Protein 7BVA (pdb70)

Sequence (959 aa):
EQLPPDLRRVHMVGIGGAGMSGIARILLDRGGLVSGSDAKESRGVHALRARGALIRIGHDASSLDLLPGGATAVVTTHAAIPKTNPELVEARRRGIPVVLRPAVLAKLMAGRTTLMVTGTHGKTTTTSMLIVALQHCGLDPSFAVGGELGEAGTNAHHGSGDCFVAEADESDGSLLQYTPHVAVITNIESDHLDFYGSVEAYVAVFDSFVERIVPGGALVVCTDDPGGAALAQRATELGIRVLRYGSVPGETMAATLVSWQQQGVGAVAHIRLASELATAQGPRVMRLSVPGRHMALNALGALLAAVQIGAPADEVLDGLAGFEGVRRRFELVGTCGVGKASVRVFDDYAHHPTEISATLAAARMVLEQGDGGRCMVVFQPHLYSRTKAFAAEFGRALNAADEVFVLDVYGAREQPLAGVSGASVAEHVTVPMRYVPDFSAVAQQVAAAASPGDVIVTMGAGDVTLLGPEILTALRVRANQLPPDLRRVHMVGIGGAGMSGIARILLDRGGLVSGSDAKESRGVHALRARGALIRIGHDASSLDLLPGGATAVVTTHAAIPKTNPELVEARRRGIPVVLRPAVLAKLMAGRTTLMVTGTHGKTTTTSMLIVALQHCGLDPSFAVGGELGEAGTNAHHGSGDCFVAEADESDGSLLQYTPHVAVITNIESDHLDFYGSVEAYVAVFDSFVERIVPGGALVVCTDDPGGAALAQRATELGIRVLRYGSVPGETMAATLVSWQQQGVGAVAHIRLASELATAQGPRVMRLSVPGRHMALNALGALLAAVQIGAPADEVLDGLAGFEGVRRRFELVGTCGVGKASVRVFDDYAHHPTEISATLAAARMVLEQGDGGRCMVVFQPHLYSRTKAFAAEFGRALNAADEVFVLDVYGAREQPLAGVSGASVAEHVTVPMRYVPDFSAVAQQVAAAASPGDVIVTMGAGDVTLLGPEILTALRVRAN

Foldseek 3Di:
DDQDPLLQAEEEEACPFLLSLQLLVQSLVRNHAYEYEHQDDDPSNVVSVVSPYHYYYAADCCSQVPTVVGHSEYEYACVPDPCPGHNNVSCVVVVRHYYYSLLSVQSSLPQAQEEEEEEPDPQQVLLLLLCLLCVLLVAWEWEFGDDNLGRWSTHTDDTPGRYYYYYAYLLALSLLSHQHLEYEYLEYDQDSCPNPVDSVRSLVSVVNSLVSYDPVGEYEFECVHPSRVVSQVVSVVVVHHYAYEEADDDPRHQKHFPDKAAEDQFIKTWMAGDPVQAHPPGIDIATANDFFPSSVRSLVRSLVSNVRVPRHSVSSSVSRNPDHDIPQCQAWPDWDDDDLQIETEGGHADADLVSLLRSLVRVVSNLVNGDDAFEEEEEEHEAQVCCVVCLLSLQVSVLSGQEYEFEWHDHVPPDHDPPGISVSNVVNHDHHYDYDHPPVCPLLVVLVVGGGNYYYYYYHSDDSRVSRVVNNVSNNVVVD/DQPPLLQAEEEEACDFQQVLQLLVLSLVVNHAYEYEHQDDDVSNVVSVVSPYHYDYDADLCSQVPDVPGHSAYEYAPVPDPCPGHNNVSCVVVVRHYYYSLLSVQSSQPQAQEEEEEEPDDQQLLLLLLQLLCVLLVQFEWEFGDDRLGRWSTHTDDTPHRYYGYYAYLLQLSLLSHQHLEYEYLEQDQDSCPNPVDSVRSLVSVVNSLVSYDVPGEYEFEVVYPSRVVSLVVSVVVVHHYAYEEQDDDPPHQKHFPAKAADQQGIKTWMFGSNVCDVPPGTDIAAARHFFPSSVRSLVSSLVSNVRVPRDSVSSSVSRNPDDDIPQCQAWPDWDDDALQIETEGGHADADLVSLLRSLVRVVSNLVNHDDAWEEEEEAHEAQVCCVVCLLSLQVSVLSGQEYEFEWHDHSPPDHDPPGISVSNVVNHDHHYDYDPPPVCPLLVVLVPGGGSYYYYQYHSDPSRVSRVVNSVNVVVVPD

CATH classification: 3.40.50.720 (+1 more: 3.40.1190.10)

Radius of gyration: 29.66 Å; Cα contacts (8 Å, |Δi|>4): 2230; chains: 2; bounding box: 81×68×82 Å

Solvent-accessible surface area: 37420 Å² total; per-residue (Å²): 208,129,9,34,93,56,3,96,70,0,0,0,0,12,0,17,29,26,24,7,18,10,0,0,49,0,0,32,61,44,38,6,70,4,1,0,0,19,68,158,76,45,121,30,0,15,40,7,47,7,108,30,1,42,14,100,55,23,55,54,38,72,1,2,99,54,10,49,79,16,9,28,0,0,0,0,37,118,98,76,12,80,145,115,8,68,0,1,75,22,0,100,172,99,62,23,70,51,37,52,46,14,26,2,0,23,110,0,5,63,88,44,46,5,0,0,0,0,0,0,13,10,3,1,2,0,0,14,0,0,9,36,0,0,63,73,2,10,39,26,0,1,14,7,10,12,47,24,1,36,121,7,23,34,85,15,55,54,4,59,24,105,16,0,0,0,4,0,50,1,39,58,18,9,0,65,82,1,70,0,65,7,0,0,0,5,18,10,41,66,11,21,43,104,128,36,73,44,60,129,42,0,34,47,9,0,28,43,0,1,115,103,16,35,138,81,9,0,0,0,0,10,13,59,16,109,18,0,36,52,1,0,105,89,0,63,143,100,70,38,117,24,13,18,2,0,33,80,105,44,176,78,30,6,0,13,6,87,47,34,113,26,67,74,136,9,1,11,1,84,0,114,21,28,83,153,18,47,80,97,102,25,82,10,84,1,98,7,68,11,26,1,104,58,14,0,21,18,0,0,0,0,0,1,0,0,24,44,48,48,5,49,6,70,22,0,14,87,1,0,34,45,8,107,32,20,120,22,23,22,50,95,48,12,50,20,61,133,57,160,58,11,12,75,0,15,1,4,21,0,15,1,26,71,10,0,50,24,6,2,55,3,0,70,75,18,12,117,81,48,123,72,18,81,1,0,0,0,1,9,0,34,21,39,42,29,0,135,75,52,10,34,66,3,0,148,8,0,45,51,3,38,17,0,0,0,4,56,13,74,20,44,244,49,148,99,67,102,83,17,35,0,35,24,0,5,146,81,16,119,33,85,68,102,73,5,73,82,69,91,30,0,10,132,63,0,4,67,22,6,47,96,13,1,0,0,0,0,0,0,12,9,62,0,25,111,6,0,72,99,0,10,80,19,10,128,104,131,73,181,214,14,35,99,61,3,110,70,0,0,0,0,7,0,12,31,31,20,10,13,6,0,0,25,0,0,24,56,51,68,7,77,2,1,0,0,17,68,154,93,45,185,25,0,85,51,5,88,24,44,54,8,83,19,98,55,22,53,52,35,69,0,2,95,56,8,92,76,25,12,28,2,0,0,0,38,118,108,75,13,75,144,108,5,69,0,2,72,27,0,107,178,98,61,23,72,53,40,60,46,19,33,3,0,26,108,0,7,74,78,49,48,4,0,0,0,0,0,0,16,9,3,1,2,0,0,13,0,0,8,50,0,0,16,62,23,38,68,4,0,0,5,2,10,8,44,22,1,38,120,5,24,29,47,3,5,50,5,81,17,114,12,0,0,0,6,0,50,2,40,71,16,9,0,64,91,4,69,0,60,7,0,0,0,6,15,10,40,57,9,28,37,108,129,35,73,50,69,131,36,0,35,48,11,0,32,42,0,4,125,104,16,32,138,78,11,0,0,0,0,8,23,42,14,109,18,0,34,50,1,0,91,81,1,64,139,114,69,38,123,23,17,16,1,0,31,83,110,43,117,112,19,8,0,22,5,76,48,37,85,27,70,43,84,6,5,16,1,70,0,114,8,58,33,152,76,93,137,9,151,8,88,17,86,0,99,8,63,13,22,1,102,48,12,0,18,16,0,0,0,0,0,3,0,0,50,43,48,63,7,65,20,77,74,0,18,87,2,0,35,46,7,99,29,17,125,24,27,20,52,54,33,2,18,17,49,41,9,110,58,5,12,50,0,15,2,2,20,0,12,1,29,67,8,0,50,23,4,3,52,2,0,81,73,15,15,133,88,36,117,49,32,78,0,0,0,0,1,8,0,32,27,37,39,13,0,139,71,46,10,34,68,0,0,153,8,0,43,54,4,50,18,0,0,0,2,56,12,74,22,46,247,50,148,100,69,103,82,19,37,0,39,21,0,3,135,75,14,109,34,91,66,110,71,5,74,80,65,94,32,0,12,133,72,0,4,65,21,6,46,94,8,0,0,0,0,0,0,0,10,8,59,0,28,115,8,0,67,95,0,13,75,19,10,116,99,136,73,163

B-factor: mean 40.2, std 14.45, range [15.49, 121.29]

Secondary structure (DSSP, 8-state):
----GGGSEEEEETTTSHHHHHHHHHHHHTT-EEEEEESS--HHHHHHHHTT-EEEES--GGGGGSSTT--SEEEE-TTTS-TT-HHHHHHHHHT--EEEHHHHHHHHHTTSEEEEEESSS-HHHHHHHHHHHHHHTT---EEEEEETTEEEEEEEE--SSSEEEEE---SSSGGGG---SEEEE----S--GGGTSSHHHHHHHHHHHHHTSPTT-EEEEESSSHHHHHHHHHHHTTT-EEEEEESS--TTEEEEEEEEEE-SS-EEEEEEE-TTSS-S--EEEEEESS--HHHHHHHHHHHHHHHHTT--HHHHHHHHHT----TTSSEEEEEESSGGG-EEEEEE---SHHHHHHHHHHHHHHHTTTTS--EEEEEE---HHHHHHHHHHHHHHHTTSSEEEEPPPP-TTPPP-TT-SHHHHHTT--SSEEE---GGGHHHHHHHH--TT-EEEEEESSGGGGHHHHHHHHHHHH--/---GGGSEEEEET--SHHHHHHHHHHHHTT-EEEEEESS--HHHHHHHHTT-EEEES--GGGGGSSTT--SEEEE-TTTS-TT-HHHHHHHHHT--EEEHHHHHHHHTTTSEEEEEESSS-HHHHHHHHHHHHHHTT---EEEEEETTEEEEEEEE--SSSEEEEE---SSSGGGG---SEEEE----S--GGGTSSHHHHHHHHHHHHHTSPTT-EEEEESSSHHHHHHHHHHHTTT-EEEEEESS--TT-SEEEEEEEE-SSSEEEEEE--SSTTTS-SSEEEEESS-SHHHHHHHHHHHHHHHHTT--HHHHHHHHHT----TTSSEEEEEESSGGG-EEEEEE---SHHHHHHHHHHHHHHHHTSSS--EEEEEE---HHHHHHHHHHHHHHHTTSSEEEE-PPP-TTPPP-TT-SHHHHHTT--SSEEE---GGGHHHHHHHH--TT-EEEEEESSGGGGHHHHHHHHHHHH--

Structure (mmCIF, N/CA/C/O backbone):
data_7BVA
#
_entry.id   7BVA
#
_cell.length_a   65.300
_cell.length_b   76.703
_cell.length_c   103.962
_cell.angle_alpha   90.000
_cell.angle_beta   105.990
_cell.angle_gamma   90.000
#
_symmetry.space_group_name_H-M   'P 1 21 1'
#
loop_
_entity.id
_entity.type
_entity.pdbx_description
1 polymer 'UDP-N-acetylmuramate--L-alanine ligase'
2 non-polymer 'ZINC ION'
3 water water
#
loop_
_atom_site.group_PDB
_atom_site.id
_atom_site.type_symbol
_atom_site.label_atom_id
_atom_site.label_alt_id
_atom_site.label_comp_id
_atom_site.label_asym_id
_atom_site.label_entity_id
_atom_site.label_seq_id
_atom_site.pdbx_PDB_ins_code
_atom_site.Cartn_x
_atom_site.Cartn_y
_atom_site.Cartn_z
_atom_site.occupancy
_atom_site.B_iso_or_equiv
_atom_site.auth_seq_id
_atom_site.auth_comp_id
_atom_site.auth_asym_id
_atom_site.auth_atom_id
_atom_site.pdbx_PDB_model_num
ATOM 1 N N . GLU A 1 29 ? -40.384 -20.385 -20.876 1.00 65.02 4 GLU A N 1
ATOM 2 C CA . GLU A 1 29 ? -41.455 -20.754 -21.794 1.00 73.25 4 GLU A CA 1
ATOM 3 C C . GLU A 1 29 ? -42.726 -19.963 -21.511 1.00 70.75 4 GLU A C 1
ATOM 4 O O . GLU A 1 29 ? -43.600 -19.849 -22.373 1.00 71.26 4 GLU A O 1
ATOM 10 N N . GLN A 1 30 ? -42.823 -19.410 -20.303 1.00 64.06 5 GLN A N 1
ATOM 11 C CA . GLN A 1 30 ? -44.056 -18.771 -19.871 1.00 56.05 5 GLN A CA 1
ATOM 12 C C . GLN A 1 30 ? -43.774 -17.883 -18.667 1.00 49.49 5 GLN A C 1
ATOM 13 O O . GLN A 1 30 ? -42.834 -18.124 -17.903 1.00 47.11 5 GLN A O 1
ATOM 19 N N . LEU A 1 31 ? -44.593 -16.839 -18.521 1.00 38.02 6 LEU A N 1
ATOM 20 C CA . LEU A 1 31 ? -44.634 -16.109 -17.264 1.00 34.23 6 LEU A CA 1
ATOM 21 C C . LEU A 1 31 ? -45.500 -16.865 -16.259 1.00 33.29 6 LEU A C 1
ATOM 22 O O . LEU A 1 31 ? -46.534 -17.424 -16.632 1.00 30.61 6 LEU A O 1
ATOM 27 N N . PRO A 1 32 ? -45.103 -16.908 -14.991 1.00 30.43 7 PRO A N 1
ATOM 28 C CA . PRO A 1 32 ? -45.978 -17.462 -13.961 1.00 28.99 7 PRO A CA 1
ATOM 29 C C . PRO A 1 32 ? -47.274 -16.675 -13.882 1.00 28.62 7 PRO A C 1
ATOM 30 O O . PRO A 1 32 ? -47.311 -15.489 -14.245 1.00 25.30 7 PRO A O 1
ATOM 34 N N . PRO A 1 33 ? -48.362 -17.298 -13.419 1.00 32.18 8 PRO A N 1
ATOM 35 C CA . PRO A 1 33 ? -49.675 -16.623 -13.471 1.00 27.73 8 PRO A CA 1
ATOM 36 C C . PRO A 1 33 ? -49.717 -15.283 -12.752 1.00 29.38 8 PRO A C 1
ATOM 37 O O . PRO A 1 33 ? -50.447 -14.383 -13.186 1.00 27.56 8 PRO A O 1
ATOM 41 N N . ASP A 1 34 ? -48.952 -15.119 -11.670 1.00 26.67 9 ASP A N 1
ATOM 42 C CA . ASP A 1 34 ? -48.973 -13.880 -10.901 1.00 27.13 9 ASP A CA 1
ATOM 43 C C . ASP A 1 34 ? -48.282 -12.720 -11.608 1.00 29.12 9 ASP A C 1
ATOM 44 O O . ASP A 1 34 ? -48.427 -11.576 -11.165 1.00 26.10 9 ASP A O 1
ATOM 49 N N . LEU A 1 35 ? -47.536 -12.978 -12.683 1.00 28.05 10 LEU A N 1
ATOM 50 C CA . LEU A 1 35 ? -46.801 -11.932 -13.383 1.00 27.99 10 LEU A CA 1
ATOM 51 C C . LEU A 1 35 ? -47.409 -11.603 -14.743 1.00 26.16 10 LEU A C 1
ATOM 52 O O . LEU A 1 35 ? -46.744 -10.990 -15.582 1.00 23.06 10 LEU A O 1
ATOM 57 N N . ARG A 1 36 ? -48.662 -11.988 -14.981 1.00 26.43 11 ARG A N 1
ATOM 58 C CA . ARG A 1 36 ? -49.240 -11.758 -16.299 1.00 29.18 11 ARG A CA 1
ATOM 59 C C . ARG A 1 36 ? -49.754 -10.332 -16.467 1.00 27.14 11 ARG A C 1
ATOM 60 O O . ARG A 1 36 ? -49.665 -9.770 -17.565 1.00 25.97 11 ARG A O 1
ATOM 68 N N . ARG A 1 37 ? -50.285 -9.728 -15.403 1.00 24.63 12 ARG A N 1
ATOM 69 C CA . ARG A 1 37 ? -50.813 -8.360 -15.456 1.00 28.59 12 ARG A CA 1
ATOM 70 C C . ARG A 1 37 ? -50.316 -7.648 -14.202 1.00 27.02 12 ARG A C 1
ATOM 71 O O . ARG A 1 37 ? -50.943 -7.717 -13.141 1.00 27.46 12 ARG A O 1
ATOM 79 N N . VAL A 1 38 ? -49.197 -6.946 -14.347 1.00 26.97 13 VAL A N 1
ATOM 80 C CA . VAL A 1 38 ? -48.419 -6.430 -13.229 1.00 28.04 13 VAL A CA 1
ATOM 81 C C . VAL A 1 38 ? -48.552 -4.915 -13.178 1.00 26.63 13 VAL A C 1
ATOM 82 O O . VAL A 1 38 ? -48.359 -4.234 -14.192 1.00 24.99 13 VAL A O 1
ATOM 86 N N . HIS A 1 39 ? -48.863 -4.388 -11.996 1.00 25.96 14 HIS A N 1
ATOM 87 C CA . HIS A 1 39 ? -48.880 -2.950 -11.753 1.00 28.42 14 HIS A CA 1
ATOM 88 C C . HIS A 1 39 ? -47.696 -2.576 -10.874 1.00 27.12 14 HIS A C 1
ATOM 89 O O . HIS A 1 39 ? -47.524 -3.142 -9.793 1.00 31.21 14 HIS A O 1
ATOM 96 N N . MET A 1 40 ? -46.896 -1.612 -11.319 1.00 27.41 15 MET A N 1
ATOM 97 C CA . MET A 1 40 ? -45.642 -1.276 -10.655 1.00 29.53 15 MET A CA 1
ATOM 98 C C . MET A 1 40 ? -45.722 0.115 -10.034 1.00 34.35 15 MET A C 1
ATOM 99 O O . MET A 1 40 ? -45.865 1.113 -10.749 1.00 32.96 15 MET A O 1
ATOM 104 N N . VAL A 1 41 ? -45.615 0.177 -8.709 1.00 34.78 16 VAL A N 1
ATOM 105 C CA . VAL A 1 41 ? -45.611 1.443 -7.981 1.00 35.31 16 VAL A CA 1
ATOM 106 C C . VAL A 1 41 ? -44.180 1.961 -7.924 1.00 35.47 16 VAL A C 1
ATOM 107 O O . VAL A 1 41 ? -43.298 1.311 -7.352 1.00 38.97 16 VAL A O 1
ATOM 111 N N . GLY A 1 42 ? -43.950 3.135 -8.506 1.00 37.63 17 GLY A N 1
ATOM 112 C CA . GLY A 1 42 ? -42.607 3.669 -8.616 1.00 34.49 17 GLY A CA 1
ATOM 113 C C . GLY A 1 42 ? -41.890 3.150 -9.844 1.00 35.25 17 GLY A C 1
ATOM 114 O O . GLY A 1 42 ? -40.682 2.894 -9.806 1.00 37.82 17 GLY A O 1
ATOM 115 N N . ILE A 1 43 ? -42.626 3.005 -10.950 1.00 33.29 18 ILE A N 1
ATOM 116 C CA . ILE A 1 43 ? -42.089 2.399 -12.165 1.00 31.11 18 ILE A CA 1
ATOM 117 C C . ILE A 1 43 ? -41.019 3.250 -12.832 1.00 33.08 18 ILE A C 1
ATOM 118 O O . ILE A 1 43 ? -40.297 2.754 -13.705 1.00 31.09 18 ILE A O 1
ATOM 123 N N . GLY A 1 44 ? -40.886 4.518 -12.435 1.00 37.10 19 GLY A N 1
ATOM 124 C CA . GLY A 1 44 ? -39.899 5.391 -13.044 1.00 38.53 19 GLY A CA 1
ATOM 125 C C . GLY A 1 44 ? -38.468 5.096 -12.645 1.00 40.15 19 GLY A C 1
ATOM 126 O O . GLY A 1 44 ? -37.543 5.523 -13.345 1.00 41.20 19 GLY A O 1
ATOM 127 N N . GLY A 1 45 ? -38.264 4.390 -11.533 1.00 37.35 20 GLY A N 1
ATOM 128 C CA . GLY A 1 45 ? -36.918 4.011 -11.144 1.00 37.03 20 GLY A CA 1
ATOM 129 C C . GLY A 1 45 ? -36.276 3.093 -12.168 1.00 37.33 20 GLY A C 1
ATOM 130 O O . GLY A 1 45 ? -36.946 2.310 -12.844 1.00 33.82 20 GLY A O 1
ATOM 131 N N . ALA A 1 46 ? -34.950 3.197 -12.279 1.00 39.09 21 ALA A N 1
ATOM 132 C CA . ALA A 1 46 ? -34.244 2.507 -13.354 1.00 36.78 21 ALA A CA 1
ATOM 133 C C . ALA A 1 46 ? -34.363 0.990 -13.228 1.00 30.97 21 ALA A C 1
ATOM 134 O O . ALA A 1 46 ? -34.569 0.291 -14.229 1.00 35.87 21 ALA A O 1
ATOM 136 N N . GLY A 1 47 ? -34.253 0.460 -12.009 1.00 32.50 22 GLY A N 1
ATOM 137 C CA . GLY A 1 47 ? -34.413 -0.977 -11.828 1.00 32.36 22 GLY A CA 1
ATOM 138 C C . GLY A 1 47 ? -35.826 -1.444 -12.130 1.00 30.05 22 GLY A C 1
ATOM 139 O O . GLY A 1 47 ? -36.032 -2.436 -12.844 1.00 30.99 22 GLY A O 1
ATOM 140 N N . MET A 1 48 ? -36.818 -0.737 -11.582 1.00 30.62 23 MET A N 1
ATOM 141 C CA . MET A 1 48 ? -38.212 -1.053 -11.878 1.00 29.15 23 MET A CA 1
ATOM 142 C C . MET A 1 48 ? -38.496 -0.943 -13.370 1.00 27.77 23 MET A C 1
ATOM 143 O O . MET A 1 48 ? -39.216 -1.777 -13.933 1.00 25.75 23 MET A O 1
ATOM 148 N N . SER A 1 49 ? -37.925 0.071 -14.031 1.00 24.61 24 SER A N 1
ATOM 149 C CA . SER A 1 49 ? -38.119 0.231 -15.470 1.00 28.25 24 SER A CA 1
ATOM 150 C C . SER A 1 49 ? -37.542 -0.947 -16.245 1.00 27.42 24 SER A C 1
ATOM 151 O O . SER A 1 49 ? -38.163 -1.431 -17.200 1.00 25.75 24 SER A O 1
ATOM 154 N N . GLY A 1 50 ? -36.353 -1.417 -15.860 1.00 23.50 25 GLY A N 1
ATOM 155 C CA . GLY A 1 50 ? -35.790 -2.582 -16.526 1.00 23.44 25 GLY A CA 1
ATOM 156 C C . GLY A 1 50 ? -36.643 -3.825 -16.345 1.00 27.17 25 GLY A C 1
ATOM 157 O O . GLY A 1 50 ? -36.854 -4.598 -17.291 1.00 21.89 25 GLY A O 1
ATOM 158 N N . ILE A 1 51 ? -37.154 -4.029 -15.128 1.00 25.18 26 ILE A N 1
ATOM 159 C CA . ILE A 1 51 ? -38.048 -5.160 -14.887 1.00 26.89 26 ILE A CA 1
ATOM 160 C C . ILE A 1 51 ? -39.297 -5.051 -15.757 1.00 25.44 26 ILE A C 1
ATOM 161 O O . ILE A 1 51 ? -39.751 -6.040 -16.346 1.00 24.39 26 ILE A O 1
ATOM 166 N N . ALA A 1 52 ? -39.875 -3.850 -15.847 1.00 22.59 27 ALA A N 1
ATOM 167 C CA . ALA A 1 52 ? -41.057 -3.659 -16.682 1.00 25.37 27 ALA A CA 1
ATOM 168 C C . ALA A 1 52 ? -40.751 -3.950 -18.148 1.00 23.32 27 ALA A C 1
ATOM 169 O O . ALA A 1 52 ? -41.575 -4.540 -18.858 1.00 21.55 27 ALA A O 1
ATOM 171 N N . ARG A 1 53 ? -39.570 -3.543 -18.616 1.00 21.62 28 ARG A N 1
ATOM 172 C CA . ARG A 1 53 ? -39.175 -3.819 -19.994 1.00 23.10 28 ARG A CA 1
ATOM 173 C C . ARG A 1 53 ? -39.106 -5.319 -20.254 1.00 24.95 28 ARG A C 1
ATOM 174 O O . ARG A 1 53 ? -39.608 -5.810 -21.274 1.00 24.86 28 ARG A O 1
ATOM 182 N N . ILE A 1 54 ? -38.485 -6.067 -19.337 1.00 22.75 29 ILE A N 1
ATOM 183 C CA . ILE A 1 54 ? -38.412 -7.518 -19.509 1.00 23.26 29 ILE A CA 1
ATOM 184 C C . ILE A 1 54 ? -39.809 -8.134 -19.488 1.00 23.92 29 ILE A C 1
ATOM 185 O O . ILE A 1 54 ? -40.138 -8.992 -20.316 1.00 22.76 29 ILE A O 1
ATOM 190 N N . LEU A 1 55 ? -40.651 -7.704 -18.542 1.00 23.35 30 LEU A N 1
ATOM 191 C CA . LEU A 1 55 ? -42.030 -8.188 -18.468 1.00 23.45 30 LEU A CA 1
ATOM 192 C C . LEU A 1 55 ? -42.754 -7.997 -19.798 1.00 27.57 30 LEU A C 1
ATOM 193 O O . LEU A 1 55 ? -43.419 -8.912 -20.299 1.00 25.08 30 LEU A O 1
ATOM 198 N N . LEU A 1 56 ? -42.635 -6.798 -20.379 1.00 24.53 31 LEU A N 1
ATOM 199 C CA . LEU A 1 56 ? -43.283 -6.515 -21.657 1.00 24.96 31 LEU A CA 1
ATOM 200 C C . LEU A 1 56 ? -42.711 -7.374 -22.778 1.00 25.54 31 LEU A C 1
ATOM 201 O O . LEU A 1 56 ? -43.459 -7.875 -23.624 1.00 26.55 31 LEU A O 1
ATOM 206 N N . ASP A 1 57 ? -41.386 -7.549 -22.812 1.00 24.97 32 ASP A N 1
ATOM 207 C CA . ASP A 1 57 ? -40.775 -8.308 -23.896 1.00 26.70 32 ASP A CA 1
ATOM 208 C C . ASP A 1 57 ? -41.130 -9.790 -23.841 1.00 26.79 32 ASP A C 1
ATOM 209 O O . ASP A 1 57 ? -40.969 -10.492 -24.844 1.00 29.35 32 ASP A O 1
ATOM 214 N N . ARG A 1 58 ? -41.620 -10.279 -22.705 1.00 26.99 33 ARG A N 1
ATOM 215 C CA . ARG A 1 58 ? -42.039 -11.667 -22.572 1.00 26.92 33 ARG A CA 1
ATOM 216 C C . ARG A 1 58 ? -43.556 -11.815 -22.563 1.00 27.50 33 ARG A C 1
ATOM 217 O O . ARG A 1 58 ? -44.077 -12.808 -22.046 1.00 30.48 33 ARG A O 1
ATOM 225 N N . GLY A 1 59 ? -44.273 -10.852 -23.135 1.00 27.52 34 GLY A N 1
ATOM 226 C CA . GLY A 1 59 ? -45.706 -10.961 -23.304 1.00 31.12 34 GLY A CA 1
ATOM 227 C C . GLY A 1 59 ? -46.542 -10.535 -22.120 1.00 29.19 34 GLY A C 1
ATOM 228 O O . GLY A 1 59 ? -47.744 -10.825 -22.098 1.00 28.88 34 GLY A O 1
ATOM 229 N N . GLY A 1 60 ? -45.954 -9.861 -21.135 1.00 29.04 35 GLY A N 1
ATOM 230 C CA . GLY A 1 60 ? -46.724 -9.407 -20.002 1.00 25.61 35 GLY A CA 1
ATOM 231 C C . GLY A 1 60 ? -47.428 -8.092 -20.267 1.00 25.37 35 GLY A C 1
ATOM 232 O O . GLY A 1 60 ? -47.041 -7.306 -21.129 1.00 25.57 35 GLY A O 1
ATOM 233 N N . LEU A 1 61 ? -48.501 -7.869 -19.517 1.00 24.71 36 LEU A N 1
ATOM 234 C CA . LEU A 1 61 ? -49.185 -6.585 -19.479 1.00 25.90 36 LEU A CA 1
ATOM 235 C C . LEU A 1 61 ? -48.699 -5.815 -18.259 1.00 24.38 36 LEU A C 1
ATOM 236 O O . LEU A 1 61 ? -48.612 -6.374 -17.160 1.00 23.59 36 LEU A O 1
ATOM 241 N N . VAL A 1 62 ? -48.362 -4.543 -18.451 1.00 24.50 37 VAL A N 1
ATOM 242 C CA . VAL A 1 62 ? -47.758 -3.738 -17.398 1.00 24.58 37 VAL A CA 1
ATOM 243 C C . VAL A 1 62 ? -48.493 -2.412 -17.299 1.00 27.48 37 VAL A C 1
ATOM 244 O O . VAL A 1 62 ? -48.700 -1.729 -18.309 1.00 26.52 37 VAL A O 1
ATOM 248 N N . SER A 1 63 ? -48.891 -2.060 -16.084 1.00 28.69 38 SER A N 1
ATOM 249 C CA . SER A 1 63 ? -49.306 -0.718 -15.719 1.00 27.67 38 SER A CA 1
ATOM 250 C C . SER A 1 63 ? -48.388 -0.224 -14.610 1.00 28.68 38 SER A C 1
ATOM 251 O O . SER A 1 63 ? -47.587 -0.982 -14.054 1.00 25.61 38 SER A O 1
ATOM 254 N N . GLY A 1 64 ? -48.502 1.055 -14.280 1.00 29.97 39 GLY A N 1
ATOM 255 C CA . GLY A 1 64 ? -47.600 1.581 -13.275 1.00 31.02 39 GLY A CA 1
ATOM 256 C C . GLY A 1 64 ? -47.976 2.978 -12.840 1.00 31.16 39 GLY A C 1
ATOM 257 O O . GLY A 1 64 ? -48.916 3.590 -13.353 1.00 32.25 39 GLY A O 1
ATOM 258 N N . SER A 1 65 ? -47.211 3.470 -11.872 1.00 31.39 40 SER A N 1
ATOM 259 C CA . SER A 1 65 ? -47.390 4.802 -11.324 1.00 37.46 40 SER A CA 1
ATOM 260 C C . SER A 1 65 ? -46.037 5.310 -10.856 1.00 37.70 40 SER A C 1
ATOM 261 O O . SER A 1 65 ? -45.179 4.529 -10.436 1.00 37.40 40 SER A O 1
ATOM 264 N N . ASP A 1 66 ? -45.847 6.623 -10.943 1.00 39.59 41 ASP A N 1
ATOM 265 C CA . ASP A 1 66 ? -44.615 7.219 -10.457 1.00 43.96 41 ASP A CA 1
ATOM 266 C C . ASP A 1 66 ? -44.896 8.629 -9.965 1.00 48.58 41 ASP A C 1
ATOM 267 O O . ASP A 1 66 ? -45.867 9.273 -10.371 1.00 48.87 41 ASP A O 1
ATOM 272 N N . ALA A 1 67 ? -44.018 9.098 -9.077 1.00 46.35 42 ALA A N 1
ATOM 273 C CA . ALA A 1 67 ? -44.169 10.434 -8.515 1.00 51.90 42 ALA A CA 1
ATOM 274 C C . ALA A 1 67 ? -43.881 11.508 -9.555 1.00 53.15 42 ALA A C 1
ATOM 275 O O . ALA A 1 67 ? -44.603 12.509 -9.640 1.00 53.16 42 ALA A O 1
ATOM 277 N N . LYS A 1 68 ? -42.838 11.317 -10.358 1.00 51.64 43 LYS A N 1
ATOM 278 C CA . LYS A 1 68 ? -42.393 12.319 -11.314 1.00 52.10 43 LYS A CA 1
ATOM 279 C C . LYS A 1 68 ? -42.274 11.699 -12.698 1.00 51.60 43 LYS A C 1
ATOM 280 O O . LYS A 1 68 ? -41.794 10.572 -12.848 1.00 46.94 43 LYS A O 1
ATOM 286 N N . GLU A 1 69 ? -42.723 12.439 -13.706 1.00 51.55 44 GLU A N 1
ATOM 287 C CA . GLU A 1 69 ? -42.550 11.996 -15.080 1.00 47.88 44 GLU A CA 1
ATOM 288 C C . GLU A 1 69 ? -41.078 12.083 -15.465 1.00 46.15 44 GLU A C 1
ATOM 289 O O . GLU A 1 69 ? -40.338 12.948 -14.987 1.00 48.50 44 GLU A O 1
ATOM 295 N N . SER A 1 70 ? -40.644 11.159 -16.316 1.00 41.26 45 SER A N 1
ATOM 296 C CA . SER A 1 70 ? -39.243 11.091 -16.710 1.00 39.26 45 SER A CA 1
ATOM 297 C C . SER A 1 70 ? -39.149 10.409 -18.068 1.00 34.59 45 SER A C 1
ATOM 298 O O . SER A 1 70 ? -40.151 9.962 -18.634 1.00 34.93 45 SER A O 1
ATOM 301 N N . ARG A 1 71 ? -37.921 10.330 -18.584 1.00 34.17 46 ARG A N 1
ATOM 302 C CA . ARG A 1 71 ? -37.702 9.732 -19.896 1.00 37.14 46 ARG A CA 1
ATOM 303 C C . ARG A 1 71 ? -37.992 8.237 -19.878 1.00 32.56 46 ARG A C 1
ATOM 304 O O . ARG A 1 71 ? -38.487 7.683 -20.868 1.00 29.46 46 ARG A O 1
ATOM 312 N N . GLY A 1 72 ? -37.691 7.568 -18.762 1.00 33.37 47 GLY A N 1
ATOM 313 C CA . GLY A 1 72 ? -38.029 6.158 -18.644 1.00 28.86 47 GLY A CA 1
ATOM 314 C C . GLY A 1 72 ? -39.526 5.914 -18.675 1.00 29.56 47 GLY A C 1
ATOM 315 O O . GLY A 1 72 ? -39.998 4.957 -19.297 1.00 28.48 47 GLY A O 1
ATOM 316 N N . VAL A 1 73 ? -40.295 6.781 -18.012 1.00 30.72 48 VAL A N 1
ATOM 317 C CA . VAL A 1 73 ? -41.749 6.677 -18.072 1.00 30.88 48 VAL A CA 1
ATOM 318 C C . VAL A 1 73 ? -42.234 6.850 -19.506 1.00 29.22 48 VAL A C 1
ATOM 319 O O . VAL A 1 73 ? -43.116 6.119 -19.967 1.00 27.99 48 VAL A O 1
ATOM 323 N N . HIS A 1 74 ? -41.661 7.814 -20.235 1.00 30.53 49 HIS A N 1
ATOM 324 C CA . HIS A 1 74 ? -42.062 8.038 -21.622 1.00 32.06 49 HIS A CA 1
ATOM 325 C C . HIS A 1 74 ? -41.757 6.819 -22.485 1.00 28.54 49 HIS A C 1
ATOM 326 O O . HIS A 1 74 ? -42.594 6.382 -23.286 1.00 27.27 49 HIS A O 1
ATOM 333 N N . ALA A 1 75 ? -40.555 6.258 -22.335 1.00 26.51 50 ALA A N 1
ATOM 334 C CA . ALA A 1 75 ? -40.189 5.074 -23.103 1.00 26.98 50 ALA A CA 1
ATOM 335 C C . ALA A 1 75 ? -41.113 3.903 -22.790 1.00 26.50 50 ALA A C 1
ATOM 336 O O . ALA A 1 75 ? -41.560 3.197 -23.702 1.00 26.73 50 ALA A O 1
ATOM 338 N N . LEU A 1 76 ? -41.423 3.686 -21.507 1.00 25.10 51 LEU A N 1
ATOM 339 C CA . LEU A 1 76 ? -42.300 2.574 -21.148 1.00 28.31 51 LEU A CA 1
ATOM 340 C C . LEU A 1 76 ? -43.722 2.800 -21.654 1.00 28.53 51 LEU A C 1
ATOM 341 O O . LEU A 1 76 ? -44.387 1.851 -22.083 1.00 23.94 51 LEU A O 1
ATOM 346 N N . ARG A 1 77 ? -44.206 4.045 -21.605 1.00 27.69 52 ARG A N 1
ATOM 347 C CA . ARG A 1 77 ? -45.495 4.363 -22.214 1.00 28.47 52 ARG A CA 1
ATOM 348 C C . ARG A 1 77 ? -45.485 4.050 -23.703 1.00 27.64 52 ARG A C 1
ATOM 349 O O . ARG A 1 77 ? -46.468 3.529 -24.243 1.00 27.08 52 ARG A O 1
ATOM 357 N N . ALA A 1 78 ? -44.375 4.355 -24.381 1.00 25.08 53 ALA A N 1
ATOM 358 C CA . ALA A 1 78 ? -44.294 4.122 -25.817 1.00 28.70 53 ALA A CA 1
ATOM 359 C C . ALA A 1 78 ? -44.343 2.638 -26.155 1.00 29.12 53 ALA A C 1
ATOM 360 O O . ALA A 1 78 ? -44.756 2.272 -27.260 1.00 29.23 53 ALA A O 1
ATOM 362 N N . ARG A 1 79 ? -43.928 1.774 -25.230 1.00 31.14 54 ARG A N 1
ATOM 363 C CA . ARG A 1 79 ? -43.977 0.332 -25.432 1.00 28.15 54 ARG A CA 1
ATOM 364 C C . ARG A 1 79 ? -45.291 -0.291 -24.972 1.00 29.83 54 ARG A C 1
ATOM 365 O O . ARG A 1 79 ? -45.409 -1.520 -24.967 1.00 33.28 54 ARG A O 1
ATOM 373 N N . GLY A 1 80 ? -46.275 0.520 -24.587 1.00 31.34 55 GLY A N 1
ATOM 374 C CA . GLY A 1 80 ? -47.604 0.025 -24.274 1.00 34.76 55 GLY A CA 1
ATOM 375 C C . GLY A 1 80 ? -47.970 0.009 -22.803 1.00 38.50 55 GLY A C 1
ATOM 376 O O . GLY A 1 80 ? -49.087 -0.411 -22.470 1.00 39.94 55 GLY A O 1
ATOM 377 N N . ALA A 1 81 ? -47.083 0.443 -21.912 1.00 29.64 56 ALA A N 1
ATOM 378 C CA . ALA A 1 81 ? -47.408 0.479 -20.496 1.00 29.53 56 ALA A CA 1
ATOM 379 C C . ALA A 1 81 ? -48.331 1.652 -20.191 1.00 30.11 56 ALA A C 1
ATOM 380 O O . ALA A 1 81 ? -48.121 2.772 -20.667 1.00 30.74 56 ALA A O 1
ATOM 382 N N . LEU A 1 82 ? -49.360 1.388 -19.393 1.00 30.00 57 LEU A N 1
ATOM 383 C CA . LEU A 1 82 ? -50.273 2.427 -18.923 1.00 32.94 57 LEU A CA 1
ATOM 384 C C . LEU A 1 82 ? -49.733 2.953 -17.600 1.00 30.04 57 LEU A C 1
ATOM 385 O O . LEU A 1 82 ? -49.857 2.297 -16.563 1.00 31.43 57 LEU A O 1
ATOM 390 N N . ILE A 1 83 ? -49.125 4.136 -17.632 1.00 25.85 58 ILE A N 1
ATOM 391 C CA . ILE A 1 83 ? -48.437 4.704 -16.479 1.00 32.16 58 ILE A CA 1
ATOM 392 C C . ILE A 1 83 ? -49.111 6.015 -16.105 1.00 38.34 58 ILE A C 1
ATOM 393 O O . ILE A 1 83 ? -49.218 6.926 -16.936 1.00 38.00 58 ILE A O 1
ATOM 398 N N . ARG A 1 84 ? -49.549 6.114 -14.855 1.00 41.18 59 ARG A N 1
ATOM 399 C CA . ARG A 1 84 ? -50.100 7.342 -14.305 1.00 42.64 59 ARG A CA 1
ATOM 400 C C . ARG A 1 84 ? -49.028 8.044 -13.483 1.00 42.59 59 ARG A C 1
ATOM 401 O O . ARG A 1 84 ? -48.228 7.394 -12.808 1.00 41.92 59 ARG A O 1
ATOM 409 N N . ILE A 1 85 ? -48.998 9.369 -13.560 1.00 46.46 60 ILE A N 1
ATOM 410 C CA . ILE A 1 85 ? -48.093 10.165 -12.738 1.00 48.71 60 ILE A CA 1
ATOM 411 C C . ILE A 1 85 ? -48.793 10.476 -11.423 1.00 48.75 60 ILE A C 1
ATOM 412 O O . ILE A 1 85 ? -49.970 10.856 -11.408 1.00 49.31 60 ILE A O 1
ATOM 417 N N . GLY A 1 86 ? -48.077 10.297 -10.318 1.00 51.29 61 GLY A N 1
ATOM 418 C CA . GLY A 1 86 ? -48.683 10.411 -9.007 1.00 53.94 61 GLY A CA 1
ATOM 419 C C . GLY A 1 86 ? -49.377 9.125 -8.608 1.00 51.01 61 GLY A C 1
ATOM 420 O O . GLY A 1 86 ? -49.927 8.421 -9.460 1.00 52.34 61 GLY A O 1
ATOM 421 N N . HIS A 1 87 ? -49.364 8.807 -7.318 1.00 52.00 62 HIS A N 1
ATOM 422 C CA . HIS A 1 87 ? -49.920 7.553 -6.833 1.00 53.21 62 HIS A CA 1
ATOM 423 C C . HIS A 1 87 ? -51.370 7.745 -6.406 1.00 51.42 62 HIS A C 1
ATOM 424 O O . HIS A 1 87 ? -51.697 8.701 -5.697 1.00 56.95 62 HIS A O 1
ATOM 431 N N . ASP A 1 88 ? -52.236 6.835 -6.844 1.00 52.43 63 ASP A N 1
ATOM 432 C CA . ASP A 1 88 ? -53.663 6.911 -6.558 1.00 51.17 63 ASP A CA 1
ATOM 433 C C . ASP A 1 88 ? -54.272 5.529 -6.748 1.00 53.33 63 ASP A C 1
ATOM 434 O O . ASP A 1 88 ? -53.824 4.755 -7.599 1.00 52.91 63 ASP A O 1
ATOM 439 N N . ALA A 1 89 ? -55.301 5.233 -5.944 1.00 51.74 64 ALA A N 1
ATOM 440 C CA . ALA A 1 89 ? -55.906 3.902 -5.956 1.00 50.58 64 ALA A CA 1
ATOM 441 C C . ALA A 1 89 ? -56.461 3.531 -7.327 1.00 51.59 64 ALA A C 1
ATOM 442 O O . ALA A 1 89 ? -56.393 2.361 -7.724 1.00 54.31 64 ALA A O 1
ATOM 444 N N . SER A 1 90 ? -56.996 4.507 -8.069 1.00 53.95 65 SER A N 1
ATOM 445 C CA . SER A 1 90 ? -57.575 4.233 -9.382 1.00 53.21 65 SER A CA 1
ATOM 446 C C . SER A 1 90 ? -56.587 3.570 -10.332 1.00 48.70 65 SER A C 1
ATOM 447 O O . SER A 1 90 ? -57.015 2.885 -11.268 1.00 48.49 65 SER A O 1
ATOM 450 N N . SER A 1 91 ? -55.282 3.747 -10.109 1.00 47.52 66 SER A N 1
ATOM 451 C CA . SER A 1 91 ? -54.283 3.093 -10.946 1.00 43.56 66 SER A CA 1
ATOM 452 C C . SER A 1 91 ? -54.449 1.580 -10.985 1.00 43.90 66 SER A C 1
ATOM 453 O O . SER A 1 91 ? -53.908 0.933 -11.888 1.00 39.77 66 SER A O 1
ATOM 456 N N . LEU A 1 92 ? -55.180 0.994 -10.037 1.00 43.93 67 LEU A N 1
ATOM 457 C CA . LEU A 1 92 ? -55.345 -0.452 -10.052 1.00 43.54 67 LEU A CA 1
ATOM 458 C C . LEU A 1 92 ? -56.445 -0.918 -10.997 1.00 44.72 67 LEU A C 1
ATOM 459 O O . LEU A 1 92 ? -56.649 -2.129 -11.134 1.00 42.73 67 LEU A O 1
ATOM 464 N N . ASP A 1 93 ? -57.145 0.001 -11.660 1.00 45.64 68 ASP A N 1
ATOM 465 C CA . ASP A 1 93 ? -58.141 -0.357 -12.659 1.00 46.36 68 ASP A CA 1
ATOM 466 C C . ASP A 1 93 ? -57.593 -0.305 -14.079 1.00 44.94 68 ASP A C 1
ATOM 467 O O . ASP A 1 93 ? -58.328 -0.609 -15.024 1.00 44.10 68 ASP A O 1
ATOM 472 N N . LEU A 1 94 ? -56.317 0.060 -14.246 1.00 43.84 69 LEU A N 1
ATOM 473 C CA . LEU A 1 94 ? -55.760 0.259 -15.582 1.00 40.33 69 LEU A CA 1
ATOM 474 C C . LEU A 1 94 ? -55.659 -1.051 -16.351 1.00 40.13 69 LEU A C 1
ATOM 475 O O . LEU A 1 94 ? -55.841 -1.074 -17.574 1.00 42.99 69 LEU A O 1
ATOM 480 N N . LEU A 1 95 ? -55.364 -2.145 -15.660 1.00 39.50 70 LEU A N 1
ATOM 481 C CA . LEU A 1 95 ? -55.154 -3.376 -16.409 1.00 36.79 70 LEU A CA 1
ATOM 482 C C . LEU A 1 95 ? -56.470 -4.128 -16.586 1.00 38.32 70 LEU A C 1
ATOM 483 O O . LEU A 1 95 ? -57.308 -4.136 -15.680 1.00 38.33 70 LEU A O 1
ATOM 488 N N . PRO A 1 96 ? -56.663 -4.762 -17.742 1.00 38.93 71 PRO A N 1
ATOM 489 C CA . PRO A 1 96 ? -57.896 -5.525 -17.966 1.00 39.72 71 PRO A CA 1
ATOM 490 C C . PRO A 1 96 ? -57.978 -6.707 -17.010 1.00 42.01 71 PRO A C 1
ATOM 491 O O . PRO A 1 96 ? -57.021 -7.466 -16.855 1.00 40.50 71 PRO A O 1
ATOM 495 N N . GLY A 1 97 ? -59.132 -6.855 -16.365 1.00 41.63 72 GLY A N 1
ATOM 496 C CA . GLY A 1 97 ? -59.309 -7.887 -15.368 1.00 40.63 72 GLY A CA 1
ATOM 497 C C . GLY A 1 97 ? -58.616 -7.632 -14.050 1.00 35.17 72 GLY A C 1
ATOM 498 O O . GLY A 1 97 ? -58.660 -8.500 -13.170 1.00 40.25 72 GLY A O 1
ATOM 499 N N . GLY A 1 98 ? -57.985 -6.480 -13.877 1.00 37.89 73 GLY A N 1
ATOM 500 C CA . GLY A 1 98 ? -57.265 -6.183 -12.660 1.00 37.65 73 GLY A CA 1
ATOM 501 C C . GLY A 1 98 ? -55.858 -6.754 -12.663 1.00 37.61 73 GLY A C 1
ATOM 502 O O . GLY A 1 98 ? -55.516 -7.661 -13.422 1.00 36.32 73 GLY A O 1
ATOM 503 N N . ALA A 1 99 ? -55.028 -6.198 -11.786 1.00 36.73 74 ALA A N 1
ATOM 504 C CA . ALA A 1 99 ? -53.642 -6.631 -11.688 1.00 36.33 74 ALA A CA 1
ATOM 505 C C . ALA A 1 99 ? -53.541 -7.983 -10.991 1.00 35.68 74 ALA A C 1
ATOM 506 O O . ALA A 1 99 ? -54.197 -8.228 -9.975 1.00 36.50 74 ALA A O 1
ATOM 508 N N . THR A 1 100 ? -52.712 -8.869 -11.546 1.00 30.82 75 THR A N 1
ATOM 509 C CA . THR A 1 100 ? -52.387 -10.104 -10.846 1.00 29.34 75 THR A CA 1
ATOM 510 C C . THR A 1 100 ? -51.388 -9.877 -9.724 1.00 29.96 75 THR A C 1
ATOM 511 O O . THR A 1 100 ? -51.346 -10.671 -8.779 1.00 32.37 75 THR A O 1
ATOM 515 N N . ALA A 1 101 ? -50.597 -8.810 -9.800 1.00 27.32 76 ALA A N 1
ATOM 516 C CA . ALA A 1 101 ? -49.639 -8.506 -8.750 1.00 28.78 76 ALA A CA 1
ATOM 517 C C . ALA A 1 101 ? -49.260 -7.034 -8.819 1.00 29.08 76 ALA A C 1
ATOM 518 O O . ALA A 1 101 ? -49.255 -6.422 -9.894 1.00 30.54 76 ALA A O 1
ATOM 520 N N . VAL A 1 102 ? -48.943 -6.480 -7.654 1.00 30.51 77 VAL A N 1
ATOM 521 C CA . VAL A 1 102 ? -48.402 -5.137 -7.522 1.00 31.28 77 VAL A CA 1
ATOM 522 C C . VAL A 1 102 ? -46.952 -5.270 -7.090 1.00 31.35 77 VAL A C 1
ATOM 523 O O . VAL A 1 102 ? -46.652 -5.945 -6.099 1.00 30.37 77 VAL A O 1
ATOM 527 N N . VAL A 1 103 ? -46.060 -4.630 -7.834 1.00 29.68 78 VAL A N 1
ATOM 528 C CA . VAL A 1 103 ? -44.628 -4.664 -7.575 1.00 31.13 78 VAL A CA 1
ATOM 529 C C . VAL A 1 103 ? -44.213 -3.310 -7.025 1.00 37.07 78 VAL A C 1
ATOM 530 O O . VAL A 1 103 ? -44.476 -2.270 -7.641 1.00 37.31 78 VAL A O 1
ATOM 534 N N . THR A 1 104 ? -43.563 -3.325 -5.871 1.00 37.93 79 THR A N 1
ATOM 535 C CA . THR A 1 104 ? -43.028 -2.119 -5.269 1.00 43.20 79 THR A CA 1
ATOM 536 C C . THR A 1 104 ? -41.574 -2.376 -4.903 1.00 50.52 79 THR A C 1
ATOM 537 O O . THR A 1 104 ? -41.031 -3.461 -5.139 1.00 48.39 79 THR A O 1
ATOM 541 N N . THR A 1 105 ? -40.929 -1.359 -4.343 1.00 53.82 80 THR A N 1
ATOM 542 C CA . THR A 1 105 ? -39.621 -1.523 -3.724 1.00 60.69 80 THR A CA 1
ATOM 543 C C . THR A 1 105 ? -39.667 -0.829 -2.371 1.00 64.66 80 THR A C 1
ATOM 544 O O . THR A 1 105 ? -40.008 0.357 -2.287 1.00 65.81 80 THR A O 1
ATOM 548 N N . HIS A 1 106 ? -39.371 -1.584 -1.310 1.00 67.34 81 HIS A N 1
ATOM 549 C CA . HIS A 1 106 ? -39.548 -1.072 0.046 1.00 72.42 81 HIS A CA 1
ATOM 550 C C . HIS A 1 106 ? -38.637 0.112 0.337 1.00 73.98 81 HIS A C 1
ATOM 551 O O . HIS A 1 106 ? -38.978 0.964 1.166 1.00 73.57 81 HIS A O 1
ATOM 558 N N . ALA A 1 107 ? -37.487 0.193 -0.334 1.00 72.76 82 ALA A N 1
ATOM 559 C CA . ALA A 1 107 ? -36.566 1.291 -0.072 1.00 75.33 82 ALA A CA 1
ATOM 560 C C . ALA A 1 107 ? -37.149 2.632 -0.496 1.00 76.25 82 ALA A C 1
ATOM 561 O O . ALA A 1 107 ? -36.858 3.659 0.128 1.00 81.10 82 ALA A O 1
ATOM 563 N N . ALA A 1 108 ? -37.976 2.647 -1.540 1.00 72.46 83 ALA A N 1
ATOM 564 C CA . ALA A 1 108 ? -38.443 3.894 -2.132 1.00 70.44 83 ALA A CA 1
ATOM 565 C C . ALA A 1 108 ? -39.891 4.225 -1.800 1.00 70.60 83 ALA A C 1
ATOM 566 O O . ALA A 1 108 ? -40.219 5.399 -1.612 1.00 71.81 83 ALA A O 1
ATOM 568 N N . ILE A 1 109 ? -40.767 3.234 -1.725 1.00 69.04 84 ILE A N 1
ATOM 569 C CA . ILE A 1 109 ? -42.202 3.449 -1.544 1.00 67.23 84 ILE A CA 1
ATOM 570 C C . ILE A 1 109 ? -42.573 3.056 -0.120 1.00 68.20 84 ILE A C 1
ATOM 571 O O . ILE A 1 109 ? -42.226 1.953 0.316 1.00 70.45 84 ILE A O 1
ATOM 576 N N . PRO A 1 110 ? -43.266 3.911 0.628 1.00 69.69 85 PRO A N 1
ATOM 577 C CA . PRO A 1 110 ? -43.707 3.533 1.972 1.00 68.08 85 PRO A CA 1
ATOM 578 C C . PRO A 1 110 ? -44.905 2.597 1.919 1.00 66.92 85 PRO A C 1
ATOM 579 O O . PRO A 1 110 ? -45.652 2.552 0.942 1.00 67.38 85 PRO A O 1
ATOM 583 N N . LYS A 1 111 ? -45.079 1.845 3.009 1.00 66.37 86 LYS A N 1
ATOM 584 C CA . LYS A 1 111 ? -46.243 0.973 3.123 1.00 66.76 86 LYS A CA 1
ATOM 585 C C . LYS A 1 111 ? -47.544 1.765 3.140 1.00 66.13 86 LYS A C 1
ATOM 586 O O . LYS A 1 111 ? -48.600 1.217 2.802 1.00 65.65 86 LYS A O 1
ATOM 592 N N . THR A 1 112 ? -47.489 3.042 3.512 1.00 66.75 87 THR A N 1
ATOM 593 C CA . THR A 1 112 ? -48.660 3.907 3.554 1.00 66.10 87 THR A CA 1
ATOM 594 C C . THR A 1 112 ? -48.999 4.522 2.199 1.00 66.44 87 THR A C 1
ATOM 595 O O . THR A 1 112 ? -49.847 5.419 2.143 1.00 66.11 87 THR A O 1
ATOM 599 N N . ASN A 1 113 ? -48.357 4.076 1.124 1.00 64.05 88 ASN A N 1
ATOM 600 C CA . ASN A 1 113 ? -48.717 4.551 -0.203 1.00 59.99 88 ASN A CA 1
ATOM 601 C C . ASN A 1 113 ? -50.161 4.164 -0.515 1.00 57.32 88 ASN A C 1
ATOM 602 O O . ASN A 1 113 ? -50.596 3.061 -0.164 1.00 59.08 88 ASN A O 1
ATOM 607 N N . PRO A 1 114 ? -50.930 5.043 -1.168 1.00 58.26 89 PRO A N 1
ATOM 608 C CA . PRO A 1 114 ? -52.345 4.718 -1.435 1.00 53.73 89 PRO A CA 1
ATOM 609 C C . PRO A 1 114 ? -52.539 3.457 -2.260 1.00 53.38 89 PRO A C 1
ATOM 610 O O . PRO A 1 114 ? -53.474 2.686 -1.999 1.00 55.36 89 PRO A O 1
ATOM 614 N N . GLU A 1 115 ? -51.674 3.221 -3.250 1.00 53.17 90 GLU A N 1
ATOM 615 C CA . GLU A 1 115 ? -51.863 2.078 -4.139 1.00 53.27 90 GLU A CA 1
ATOM 616 C C . GLU A 1 115 ? -51.569 0.762 -3.428 1.00 49.63 90 GLU A C 1
ATOM 617 O O . GLU A 1 115 ? -52.254 -0.238 -3.665 1.00 46.91 90 GLU A O 1
ATOM 623 N N . LEU A 1 116 ? -50.568 0.741 -2.546 1.00 50.36 91 LEU A N 1
ATOM 624 C CA . LEU A 1 116 ? -50.327 -0.460 -1.750 1.00 51.84 91 LEU A CA 1
ATOM 625 C C . LEU A 1 116 ? -51.505 -0.750 -0.826 1.00 51.80 91 LEU A C 1
ATOM 626 O O . LEU A 1 116 ? -51.888 -1.913 -0.640 1.00 48.94 91 LEU A O 1
ATOM 631 N N . VAL A 1 117 ? -52.095 0.298 -0.245 1.00 54.48 92 VAL A N 1
ATOM 632 C CA . VAL A 1 117 ? -53.275 0.126 0.601 1.00 52.58 92 VAL A CA 1
ATOM 633 C C . VAL A 1 117 ? -54.419 -0.477 -0.204 1.00 47.79 92 VAL A C 1
ATOM 634 O O . VAL A 1 117 ? -55.079 -1.426 0.234 1.00 49.29 92 VAL A O 1
ATOM 638 N N . GLU A 1 118 ? -54.666 0.061 -1.401 1.00 49.03 93 GLU A N 1
ATOM 639 C CA . GLU A 1 118 ? -55.732 -0.477 -2.244 1.00 48.96 93 GLU A CA 1
ATOM 640 C C . GLU A 1 118 ? -55.447 -1.922 -2.647 1.00 48.36 93 GLU A C 1
ATOM 641 O O . GLU A 1 118 ? -56.361 -2.759 -2.688 1.00 48.22 93 GLU A O 1
ATOM 647 N N . ALA A 1 119 ? -54.179 -2.234 -2.939 1.00 50.56 94 ALA A N 1
ATOM 648 C CA . ALA A 1 119 ? -53.800 -3.596 -3.304 1.00 49.85 94 ALA A CA 1
ATOM 649 C C . ALA A 1 119 ? -54.084 -4.566 -2.166 1.00 47.23 94 ALA A C 1
ATOM 650 O O . ALA A 1 119 ? -54.688 -5.626 -2.373 1.00 44.13 94 ALA A O 1
ATOM 652 N N . ARG A 1 120 ? -53.650 -4.218 -0.952 1.00 48.29 95 ARG A N 1
ATOM 653 C CA . ARG A 1 120 ? -53.942 -5.063 0.200 1.00 49.50 95 ARG A CA 1
ATOM 654 C C . ARG A 1 120 ? -55.439 -5.143 0.465 1.00 48.89 95 ARG A C 1
ATOM 655 O O . ARG A 1 120 ? -55.928 -6.164 0.964 1.00 46.18 95 ARG A O 1
ATOM 663 N N . ARG A 1 121 ? -56.187 -4.093 0.113 1.00 48.78 96 ARG A N 1
ATOM 664 C CA . ARG A 1 121 ? -57.627 -4.109 0.344 1.00 48.86 96 ARG A CA 1
ATOM 665 C C . ARG A 1 121 ? -58.332 -5.084 -0.592 1.00 49.89 96 ARG A C 1
ATOM 666 O O . ARG A 1 121 ? -59.255 -5.792 -0.174 1.00 52.70 96 ARG A O 1
ATOM 674 N N . ARG A 1 122 ? -57.923 -5.137 -1.863 1.00 50.74 97 ARG A N 1
ATOM 675 C CA . ARG A 1 122 ? -58.565 -6.079 -2.776 1.00 49.13 97 ARG A CA 1
ATOM 676 C C . ARG A 1 122 ? -58.010 -7.494 -2.671 1.00 48.57 97 ARG A C 1
ATOM 677 O O . ARG A 1 122 ? -58.603 -8.416 -3.246 1.00 48.23 97 ARG A O 1
ATOM 685 N N . GLY A 1 123 ? -56.896 -7.690 -1.969 1.00 47.28 98 GLY A N 1
ATOM 686 C CA . GLY A 1 123 ? -56.258 -8.988 -1.934 1.00 44.06 98 GLY A CA 1
ATOM 687 C C . GLY A 1 123 ? -55.321 -9.274 -3.085 1.00 42.50 98 GLY A C 1
ATOM 688 O O . GLY A 1 123 ? -55.072 -10.447 -3.383 1.00 39.89 98 GLY A O 1
ATOM 689 N N . ILE A 1 124 ? -54.805 -8.248 -3.747 1.00 43.14 99 ILE A N 1
ATOM 690 C CA . ILE A 1 124 ? -53.825 -8.446 -4.818 1.00 39.08 99 ILE A CA 1
ATOM 691 C C . ILE A 1 124 ? -52.445 -8.617 -4.188 1.00 36.82 99 ILE A C 1
ATOM 692 O O . ILE A 1 124 ? -52.080 -7.833 -3.298 1.00 36.84 99 ILE A O 1
ATOM 697 N N . PRO A 1 125 ? -51.670 -9.622 -4.600 1.00 33.23 100 PRO A N 1
ATOM 698 C CA . PRO A 1 125 ? -50.335 -9.815 -4.016 1.00 31.38 100 PRO A CA 1
ATOM 699 C C . PRO A 1 125 ? -49.459 -8.587 -4.210 1.00 34.07 100 PRO A C 1
ATOM 700 O O . PRO A 1 125 ? -49.499 -7.935 -5.254 1.00 32.16 100 PRO A O 1
ATOM 704 N N . VAL A 1 126 ? -48.677 -8.270 -3.180 1.00 30.62 101 VAL A N 1
ATOM 705 C CA . VAL A 1 126 ? -47.682 -7.204 -3.222 1.00 31.58 101 VAL A CA 1
ATOM 706 C C . VAL A 1 126 ? -46.309 -7.847 -3.081 1.00 31.86 101 VAL A C 1
ATOM 707 O O . VAL A 1 126 ? -46.028 -8.514 -2.077 1.00 31.87 101 VAL A O 1
ATOM 711 N N . VAL A 1 127 ? -45.456 -7.645 -4.083 1.00 32.22 102 VAL A N 1
ATOM 712 C CA . VAL A 1 127 ? -44.130 -8.242 -4.123 1.00 30.59 102 VAL A CA 1
ATOM 713 C C . VAL A 1 127 ? -43.088 -7.143 -4.267 1.00 34.94 102 VAL A C 1
ATOM 714 O O . VAL A 1 127 ? -43.381 -6.015 -4.677 1.00 34.57 102 VAL A O 1
ATOM 718 N N . LEU A 1 128 ? -41.854 -7.491 -3.918 1.00 35.13 103 LEU A N 1
ATOM 719 C CA . LEU A 1 128 ? -40.712 -6.620 -4.131 1.00 37.32 103 LEU A CA 1
ATOM 720 C C . LEU A 1 128 ? -40.023 -6.979 -5.443 1.00 33.61 103 LEU A C 1
ATOM 721 O O . LEU A 1 128 ? -40.194 -8.075 -5.982 1.00 32.30 103 LEU A O 1
ATOM 726 N N . ARG A 1 129 ? -39.243 -6.027 -5.953 1.00 32.88 104 ARG A N 1
ATOM 727 C CA . ARG A 1 129 ? -38.518 -6.219 -7.207 1.00 33.18 104 ARG A CA 1
ATOM 728 C C . ARG A 1 129 ? -37.673 -7.493 -7.255 1.00 31.02 104 ARG A C 1
ATOM 729 O O . ARG A 1 129 ? -37.711 -8.183 -8.290 1.00 28.47 104 ARG A O 1
ATOM 737 N N . PRO A 1 130 ? -36.906 -7.862 -6.218 1.00 33.94 105 PRO A N 1
ATOM 738 C CA . PRO A 1 130 ? -36.065 -9.066 -6.336 1.00 30.91 105 PRO A CA 1
ATOM 739 C C . PRO A 1 130 ? -36.848 -10.349 -6.548 1.00 28.27 105 PRO A C 1
ATOM 740 O O . PRO A 1 130 ? -36.364 -11.237 -7.258 1.00 27.80 105 PRO A O 1
ATOM 744 N N . ALA A 1 131 ? -38.040 -10.478 -5.958 1.00 26.04 106 ALA A N 1
ATOM 745 C CA . ALA A 1 131 ? -38.848 -11.674 -6.183 1.00 27.32 106 ALA A CA 1
ATOM 746 C C . ALA A 1 131 ? -39.287 -11.782 -7.640 1.00 24.83 106 ALA A C 1
ATOM 747 O O . ALA A 1 131 ? -39.241 -12.870 -8.238 1.00 24.92 106 ALA A O 1
ATOM 749 N N . VAL A 1 132 ? -39.709 -10.660 -8.232 1.00 24.07 107 VAL A N 1
ATOM 750 C CA . VAL A 1 132 ? -40.059 -10.650 -9.649 1.00 25.58 107 VAL A CA 1
ATOM 751 C C . VAL A 1 132 ? -38.855 -11.033 -10.495 1.00 22.72 107 VAL A C 1
ATOM 752 O O . VAL A 1 132 ? -38.966 -11.836 -11.432 1.00 20.60 107 VAL A O 1
ATOM 756 N N . LEU A 1 133 ? -37.688 -10.456 -10.188 1.00 24.66 108 LEU A N 1
ATOM 757 C CA . LEU A 1 133 ? -36.485 -10.782 -10.952 1.00 24.60 108 LEU A CA 1
ATOM 758 C C . LEU A 1 133 ? -36.145 -12.266 -10.835 1.00 24.31 108 LEU A C 1
ATOM 759 O O . LEU A 1 133 ? -35.735 -12.896 -11.817 1.00 24.41 108 LEU A O 1
ATOM 764 N N . ALA A 1 134 ? -36.320 -12.840 -9.642 1.00 24.26 109 ALA A N 1
ATOM 765 C CA . ALA A 1 134 ? -36.090 -14.270 -9.456 1.00 24.96 109 ALA A CA 1
ATOM 766 C C . ALA A 1 134 ? -37.028 -15.101 -10.323 1.00 24.95 109 ALA A C 1
ATOM 767 O O . ALA A 1 134 ? -36.614 -16.105 -10.914 1.00 23.22 109 ALA A O 1
ATOM 769 N N . LYS A 1 135 ? -38.301 -14.702 -10.407 1.00 22.93 110 LYS A N 1
ATOM 770 C CA . LYS A 1 135 ? -39.226 -15.423 -11.283 1.00 22.12 110 LYS A CA 1
ATOM 771 C C . LYS A 1 135 ? -38.833 -15.273 -12.750 1.00 23.18 110 LYS A C 1
ATOM 772 O O . LYS A 1 135 ? -39.004 -16.206 -13.545 1.00 23.99 110 LYS A O 1
ATOM 778 N N . LEU A 1 136 ? -38.309 -14.104 -13.127 1.00 23.53 111 LEU A N 1
ATOM 779 C CA . LEU A 1 136 ? -37.882 -13.896 -14.508 1.00 22.80 111 LEU A CA 1
ATOM 780 C C . LEU A 1 136 ? -36.643 -14.718 -14.850 1.00 24.90 111 LEU A C 1
ATOM 781 O O . LEU A 1 136 ? -36.491 -15.155 -15.996 1.00 22.80 111 LEU A O 1
ATOM 786 N N . MET A 1 137 ? -35.752 -14.940 -13.879 1.00 21.67 112 MET A N 1
ATOM 787 C CA . MET A 1 137 ? -34.535 -15.706 -14.127 1.00 25.92 112 MET A CA 1
ATOM 788 C C . MET A 1 137 ? -34.762 -17.213 -14.135 1.00 25.26 112 MET A C 1
ATOM 789 O O . MET A 1 137 ? -33.853 -17.951 -14.523 1.00 23.02 112 MET A O 1
ATOM 794 N N . ALA A 1 138 ? -35.941 -17.683 -13.729 1.00 25.11 113 ALA A N 1
ATOM 795 C CA . ALA A 1 138 ? -36.175 -19.116 -13.612 1.00 26.00 113 ALA A CA 1
ATOM 796 C C . ALA A 1 138 ? -36.073 -19.795 -14.971 1.00 26.07 113 ALA A C 1
ATOM 797 O O . ALA A 1 138 ? -36.565 -19.286 -15.982 1.00 23.79 113 ALA A O 1
ATOM 799 N N . GLY A 1 139 ? -35.420 -20.956 -14.990 1.00 26.22 114 GLY A N 1
ATOM 800 C CA . GLY A 1 139 ? -35.214 -21.695 -16.215 1.00 27.11 114 GLY A CA 1
ATOM 801 C C . GLY A 1 139 ? -33.961 -21.329 -16.980 1.00 25.94 114 GLY A C 1
ATOM 802 O O . GLY A 1 139 ? -33.627 -22.018 -17.951 1.00 24.76 114 GLY A O 1
ATOM 803 N N . ARG A 1 140 ? -33.263 -20.271 -16.585 1.00 26.11 115 ARG A N 1
ATOM 804 C CA . ARG A 1 140 ? -31.994 -19.903 -17.192 1.00 26.52 115 ARG A CA 1
ATOM 805 C C . ARG A 1 140 ? -30.832 -20.325 -16.303 1.00 25.69 115 ARG A C 1
ATOM 806 O O . ARG A 1 140 ? -30.995 -20.624 -15.118 1.00 25.77 115 ARG A O 1
ATOM 814 N N . THR A 1 141 ? -29.644 -20.346 -16.901 1.00 26.56 116 THR A N 1
ATOM 815 C CA . THR A 1 141 ? -28.401 -20.424 -16.143 1.00 26.17 116 THR A CA 1
ATOM 816 C C . THR A 1 141 ? -28.123 -19.041 -15.569 1.00 23.88 116 THR A C 1
ATOM 817 O O . THR A 1 141 ? -27.859 -18.096 -16.320 1.00 21.99 116 THR A O 1
ATOM 821 N N . THR A 1 142 ? -28.196 -18.912 -14.247 1.00 18.83 117 THR A N 1
ATOM 822 C CA . THR A 1 142 ? -28.152 -17.612 -13.593 1.00 21.84 117 THR A CA 1
ATOM 823 C C . THR A 1 142 ? -26.769 -17.350 -13.014 1.00 26.58 117 THR A C 1
ATOM 824 O O . THR A 1 142 ? -26.204 -18.199 -12.310 1.00 25.46 117 THR A O 1
ATOM 828 N N . LEU A 1 143 ? -26.232 -16.171 -13.326 1.00 23.70 118 LEU A N 1
ATOM 829 C CA . LEU A 1 143 ? -24.959 -15.688 -12.803 1.00 23.38 118 LEU A CA 1
ATOM 830 C C . LEU A 1 143 ? -25.241 -14.412 -12.020 1.00 24.78 118 LEU A C 1
ATOM 831 O O . LEU A 1 143 ? -25.557 -13.372 -12.612 1.00 24.16 118 LEU A O 1
ATOM 836 N N . MET A 1 144 ? -25.142 -14.500 -10.696 1.00 23.56 119 MET A N 1
ATOM 837 C CA . MET A 1 144 ? -25.428 -13.389 -9.798 1.00 24.17 119 MET A CA 1
ATOM 838 C C . MET A 1 144 ? -24.124 -12.816 -9.269 1.00 26.40 119 MET A C 1
ATOM 839 O O . MET A 1 144 ? -23.236 -13.565 -8.863 1.00 28.18 119 MET A O 1
ATOM 844 N N . VAL A 1 145 ? -24.017 -11.492 -9.264 1.00 23.46 120 VAL A N 1
ATOM 845 C CA . VAL A 1 145 ? -22.846 -10.795 -8.745 1.00 23.43 120 VAL A CA 1
ATOM 846 C C . VAL A 1 145 ? -23.283 -9.990 -7.529 1.00 25.37 120 VAL A C 1
ATOM 847 O O . VAL A 1 145 ? -24.217 -9.185 -7.617 1.00 26.76 120 VAL A O 1
ATOM 851 N N . THR A 1 146 ? -22.615 -10.207 -6.396 1.00 25.85 121 THR A N 1
ATOM 852 C CA . THR A 1 146 ? -22.888 -9.451 -5.183 1.00 26.56 121 THR A CA 1
ATOM 853 C C . THR A 1 146 ? -21.566 -9.120 -4.501 1.00 29.19 121 THR A C 1
ATOM 854 O O . THR A 1 146 ? -20.488 -9.509 -4.961 1.00 28.89 121 THR A O 1
ATOM 858 N N . GLY A 1 147 ? -21.658 -8.388 -3.392 1.00 32.73 122 GLY A N 1
ATOM 859 C CA . GLY A 1 147 ? -20.493 -7.889 -2.688 1.00 27.47 122 GLY A CA 1
ATOM 860 C C . GLY A 1 147 ? -20.741 -6.487 -2.175 1.00 31.08 122 GLY A C 1
ATOM 861 O O . GLY A 1 147 ? -21.714 -5.846 -2.583 1.00 31.18 122 GLY A O 1
ATOM 862 N N . THR A 1 148 ? -19.876 -5.988 -1.289 1.00 31.30 123 THR A N 1
ATOM 863 C CA . THR A 1 148 ? -20.100 -4.660 -0.726 1.00 31.80 123 THR A CA 1
ATOM 864 C C . THR A 1 148 ? -19.966 -3.572 -1.789 1.00 33.00 123 THR A C 1
ATOM 865 O O . THR A 1 148 ? -20.779 -2.642 -1.838 1.00 33.45 123 THR A O 1
ATOM 869 N N . HIS A 1 149 ? -18.955 -3.666 -2.651 1.00 30.69 124 HIS A N 1
ATOM 870 C CA . HIS A 1 149 ? -18.826 -2.720 -3.750 1.00 32.47 124 HIS A CA 1
ATOM 871 C C . HIS A 1 149 ? -18.093 -3.382 -4.909 1.00 28.97 124 HIS A C 1
ATOM 872 O O . HIS A 1 149 ? -17.422 -4.404 -4.746 1.00 28.75 124 HIS A O 1
ATOM 879 N N . GLY A 1 150 ? -18.237 -2.782 -6.088 1.00 27.43 125 GLY A N 1
ATOM 880 C CA . GLY A 1 150 ? -17.727 -3.361 -7.313 1.00 23.31 125 GLY A CA 1
ATOM 881 C C . GLY A 1 150 ? -18.689 -4.282 -8.034 1.00 25.78 125 GLY A C 1
ATOM 882 O O . GLY A 1 150 ? -18.266 -4.989 -8.956 1.00 23.95 125 GLY A O 1
ATOM 883 N N . LYS A 1 151 ? -19.970 -4.289 -7.648 1.00 22.98 126 LYS A N 1
ATOM 884 C CA . LYS A 1 151 ? -20.937 -5.210 -8.243 1.00 23.50 126 LYS A CA 1
ATOM 885 C C . LYS A 1 151 ? -21.300 -4.796 -9.661 1.00 21.06 126 LYS A C 1
ATOM 886 O O . LYS A 1 151 ? -21.353 -5.634 -10.569 1.00 22.48 126 LYS A O 1
ATOM 892 N N . THR A 1 152 ? -21.585 -3.508 -9.864 1.00 21.57 127 THR A N 1
ATOM 893 C CA . THR A 1 152 ? -22.026 -3.042 -11.174 1.00 22.09 127 THR A CA 1
ATOM 894 C C . THR A 1 152 ? -20.937 -3.236 -12.223 1.00 21.06 127 THR A C 1
ATOM 895 O O . THR A 1 152 ? -21.206 -3.734 -13.323 1.00 21.69 127 THR A O 1
ATOM 899 N N . THR A 1 153 ? -19.694 -2.869 -11.886 1.00 21.52 128 THR A N 1
ATOM 900 C CA . THR A 1 153 ? -18.580 -3.034 -12.817 1.00 20.46 128 THR A CA 1
ATOM 901 C C . THR A 1 153 ? -18.379 -4.498 -13.184 1.00 21.71 128 THR A C 1
ATOM 902 O O . THR A 1 153 ? -18.198 -4.836 -14.357 1.00 22.54 128 THR A O 1
ATOM 906 N N . THR A 1 154 ? -18.404 -5.386 -12.186 1.00 22.07 129 THR A N 1
ATOM 907 C CA . THR A 1 154 ? -18.150 -6.802 -12.438 1.00 20.24 129 THR A CA 1
ATOM 908 C C . THR A 1 154 ? -19.270 -7.430 -13.260 1.00 20.89 129 THR A C 1
ATOM 909 O O . THR A 1 154 ? -19.006 -8.197 -14.194 1.00 20.47 129 THR A O 1
ATOM 913 N N . THR A 1 155 ? -20.525 -7.113 -12.924 1.00 16.28 130 THR A N 1
ATOM 914 C CA . THR A 1 155 ? -21.657 -7.579 -13.718 1.00 17.83 130 THR A CA 1
ATOM 915 C C . THR A 1 155 ? -21.561 -7.084 -15.157 1.00 18.06 130 THR A C 1
ATOM 916 O O . THR A 1 155 ? -21.787 -7.850 -16.103 1.00 16.73 130 THR A O 1
ATOM 920 N N . SER A 1 156 ? -21.213 -5.806 -15.342 1.00 17.35 131 SER A N 1
ATOM 921 C CA . SER A 1 156 ? -21.109 -5.248 -16.687 1.00 20.51 131 SER A CA 1
ATOM 922 C C . SER A 1 156 ? -19.976 -5.899 -17.471 1.00 20.94 131 SER A C 1
ATOM 923 O O . SER A 1 156 ? -20.128 -6.184 -18.666 1.00 22.36 131 SER A O 1
ATOM 926 N N . MET A 1 157 ? -18.834 -6.135 -16.817 1.00 22.17 132 MET A N 1
ATOM 927 C CA . MET A 1 157 ? -17.730 -6.848 -17.453 1.00 21.44 132 MET A CA 1
ATOM 928 C C . MET A 1 157 ? -18.170 -8.227 -17.916 1.00 22.05 132 MET A C 1
ATOM 929 O O . MET A 1 157 ? -17.859 -8.648 -19.035 1.00 21.49 132 MET A O 1
ATOM 934 N N . LEU A 1 158 ? -18.882 -8.954 -17.051 1.00 19.90 133 LEU A N 1
ATOM 935 C CA . LEU A 1 158 ? -19.339 -10.294 -17.409 1.00 20.06 133 LEU A CA 1
ATOM 936 C C . LEU A 1 158 ? -20.292 -10.251 -18.598 1.00 21.07 133 LEU A C 1
ATOM 937 O O . LEU A 1 158 ? -20.189 -11.074 -19.520 1.00 22.46 133 LEU A O 1
ATOM 942 N N . ILE A 1 159 ? -21.227 -9.297 -18.595 1.00 21.33 134 ILE A N 1
ATOM 943 C CA . ILE A 1 159 ? -22.162 -9.166 -19.712 1.00 22.53 134 ILE A CA 1
ATOM 944 C C . ILE A 1 159 ? -21.413 -8.862 -21.005 1.00 19.12 134 ILE A C 1
ATOM 945 O O . ILE A 1 159 ? -21.701 -9.443 -22.060 1.00 21.26 134 ILE A O 1
ATOM 950 N N . VAL A 1 160 ? -20.435 -7.959 -20.941 1.00 21.07 135 VAL A N 1
ATOM 951 C CA . VAL A 1 160 ? -19.690 -7.580 -22.138 1.00 26.59 135 VAL A CA 1
ATOM 952 C C . VAL A 1 160 ? -18.852 -8.750 -22.641 1.00 24.05 135 VAL A C 1
ATOM 953 O O . VAL A 1 160 ? -18.737 -8.977 -23.853 1.00 26.99 135 VAL A O 1
ATOM 957 N N . ALA A 1 161 ? -18.281 -9.529 -21.723 1.00 22.89 136 ALA A N 1
ATOM 958 C CA . ALA A 1 161 ? -17.504 -10.699 -22.117 1.00 25.41 136 ALA A CA 1
ATOM 959 C C . ALA A 1 161 ? -18.388 -11.735 -22.797 1.00 24.72 136 ALA A C 1
ATOM 960 O O . ALA A 1 161 ? -18.024 -12.287 -23.842 1.00 24.58 136 ALA A O 1
ATOM 962 N N . LEU A 1 162 ? -19.563 -12.008 -22.222 1.00 24.76 137 LEU A N 1
ATOM 963 C CA . LEU A 1 162 ? -20.461 -12.981 -22.837 1.00 23.06 137 LEU A CA 1
ATOM 964 C C . LEU A 1 162 ? -20.923 -12.516 -24.212 1.00 25.35 137 LEU A C 1
ATOM 965 O O . LEU A 1 162 ? -20.951 -13.305 -25.162 1.00 26.43 137 LEU A O 1
ATOM 970 N N . GLN A 1 163 ? -21.283 -11.237 -24.346 1.00 26.35 138 GLN A N 1
ATOM 971 C CA . GLN A 1 163 ? -21.720 -10.746 -25.649 1.00 26.54 138 GLN A CA 1
ATOM 972 C C . GLN A 1 163 ? -20.590 -10.805 -26.671 1.00 29.49 138 GLN A C 1
ATOM 973 O O . GLN A 1 163 ? -20.827 -11.100 -27.849 1.00 27.40 138 GLN A O 1
ATOM 979 N N . HIS A 1 164 ? -19.354 -10.533 -26.242 1.00 28.91 139 HIS A N 1
ATOM 980 C CA . HIS A 1 164 ? -18.225 -10.639 -27.161 1.00 29.33 139 HIS A CA 1
ATOM 981 C C . HIS A 1 164 ? -18.059 -12.060 -27.692 1.00 28.35 139 HIS A C 1
ATOM 982 O O . HIS A 1 164 ? -17.622 -12.250 -28.834 1.00 29.95 139 HIS A O 1
ATOM 989 N N . CYS A 1 165 ? -18.405 -13.065 -26.889 1.00 27.20 140 CYS A N 1
ATOM 990 C CA . CYS A 1 165 ? -18.353 -14.457 -27.319 1.00 30.58 140 CYS A CA 1
ATOM 991 C C . CYS A 1 165 ? -19.564 -14.875 -28.144 1.00 29.19 140 CYS A C 1
ATOM 992 O O . CYS A 1 165 ? -19.773 -16.077 -28.336 1.00 30.77 140 CYS A O 1
ATOM 995 N N . GLY A 1 166 ? -20.369 -13.928 -28.621 1.00 30.90 141 GLY A N 1
ATOM 996 C CA . GLY A 1 166 ? -21.473 -14.231 -29.507 1.00 30.77 141 GLY A CA 1
ATOM 997 C C . GLY A 1 166 ? -22.784 -14.578 -28.835 1.00 30.24 141 GLY A C 1
ATOM 998 O O . GLY A 1 166 ? -23.746 -14.916 -29.537 1.00 29.83 141 GLY A O 1
ATOM 999 N N . LEU A 1 167 ? -22.863 -14.500 -27.512 1.00 28.53 142 LEU A N 1
ATOM 1000 C CA . LEU A 1 167 ? -24.080 -14.853 -26.800 1.00 27.14 142 LEU A CA 1
ATOM 1001 C C . LEU A 1 167 ? -24.978 -13.630 -26.625 1.00 28.41 142 LEU A C 1
ATOM 1002 O O . LEU A 1 167 ? -24.542 -12.482 -26.754 1.00 30.03 142 LEU A O 1
ATOM 1007 N N . ASP A 1 168 ? -26.252 -13.892 -26.333 1.00 26.73 143 ASP A N 1
ATOM 1008 C CA . ASP A 1 168 ? -27.240 -12.848 -26.060 1.00 24.84 143 ASP A CA 1
ATOM 1009 C C . ASP A 1 168 ? -27.921 -13.142 -24.730 1.00 23.67 143 ASP A C 1
ATOM 1010 O O . ASP A 1 168 ? -29.110 -13.482 -24.686 1.00 23.03 143 ASP A O 1
ATOM 1015 N N . PRO A 1 169 ? -27.198 -13.009 -23.620 1.00 25.19 144 PRO A N 1
ATOM 1016 C CA . PRO A 1 169 ? -27.805 -13.291 -22.317 1.00 23.26 144 PRO A CA 1
ATOM 1017 C C . PRO A 1 169 ? -28.827 -12.234 -21.938 1.00 19.95 144 PRO A C 1
ATOM 1018 O O . PRO A 1 169 ? -28.730 -11.071 -22.336 1.00 19.85 144 PRO A O 1
ATOM 1022 N N . SER A 1 170 ? -29.830 -12.659 -21.177 1.00 17.82 145 SER A N 1
ATOM 1023 C CA . SER A 1 170 ? -30.650 -11.703 -20.455 1.00 22.30 145 SER A CA 1
ATOM 1024 C C . SER A 1 170 ? -29.829 -11.106 -19.321 1.00 22.58 145 SER A C 1
ATOM 1025 O O . SER A 1 170 ? -28.880 -11.722 -18.826 1.00 21.28 145 SER A O 1
ATOM 1028 N N . PHE A 1 171 ? -30.181 -9.890 -18.915 1.00 20.61 146 PHE A N 1
ATOM 1029 C CA . PHE A 1 171 ? -29.478 -9.341 -17.765 1.00 20.32 146 PHE A CA 1
ATOM 1030 C C . PHE A 1 171 ? -30.279 -8.237 -17.097 1.00 20.36 146 PHE A C 1
ATOM 1031 O O . PHE A 1 171 ? -31.194 -7.652 -17.684 1.00 19.90 146 PHE A O 1
ATOM 1039 N N . ALA A 1 172 ? -29.912 -7.979 -15.840 1.00 17.63 147 ALA A N 1
ATOM 1040 C CA . ALA A 1 172 ? -30.391 -6.833 -15.070 1.00 19.71 147 ALA A CA 1
ATOM 1041 C C . ALA A 1 172 ? -29.217 -6.379 -14.207 1.00 22.09 147 ALA A C 1
ATOM 1042 O O . ALA A 1 172 ? -28.900 -7.015 -13.198 1.00 23.82 147 ALA A O 1
ATOM 1044 N N . VAL A 1 173 ? -28.570 -5.290 -14.611 1.00 21.66 148 VAL A N 1
ATOM 1045 C CA . VAL A 1 173 ? -27.402 -4.764 -13.919 1.00 23.09 148 VAL A CA 1
ATOM 1046 C C . VAL A 1 173 ? -27.759 -3.409 -13.320 1.00 22.71 148 VAL A C 1
ATOM 1047 O O . VAL A 1 173 ? -28.595 -2.670 -13.852 1.00 21.61 148 VAL A O 1
ATOM 1051 N N . GLY A 1 174 ? -27.147 -3.100 -12.179 1.00 23.12 149 GLY A N 1
ATOM 1052 C CA . GLY A 1 174 ? -27.327 -1.796 -11.576 1.00 23.03 149 GLY A CA 1
ATOM 1053 C C . GLY A 1 174 ? -27.869 -1.849 -10.165 1.00 26.67 149 GLY A C 1
ATOM 1054 O O . GLY A 1 174 ? -28.403 -2.875 -9.734 1.00 27.25 149 GLY A O 1
ATOM 1055 N N . GLY A 1 175 ? -27.739 -0.741 -9.438 1.00 28.96 150 GLY A N 1
ATOM 1056 C CA . GLY A 1 175 ? -28.185 -0.669 -8.062 1.00 25.96 150 GLY A CA 1
ATOM 1057 C C . GLY A 1 175 ? -27.155 -0.053 -7.137 1.00 31.06 150 GLY A C 1
ATOM 1058 O O . GLY A 1 175 ? -27.438 0.939 -6.455 1.00 30.22 150 GLY A O 1
ATOM 1059 N N . GLU A 1 176 ? -25.948 -0.631 -7.118 1.00 27.64 151 GLU A N 1
ATOM 1060 C CA . GLU A 1 176 ? -24.899 -0.150 -6.222 1.00 29.34 151 GLU A CA 1
ATOM 1061 C C . GLU A 1 176 ? -24.572 1.317 -6.471 1.00 28.21 151 GLU A C 1
ATOM 1062 O O . GLU A 1 176 ? -24.301 2.067 -5.527 1.00 30.96 151 GLU A O 1
ATOM 1068 N N . LEU A 1 177 ? -24.582 1.744 -7.733 1.00 31.52 152 LEU A N 1
ATOM 1069 C CA . LEU A 1 177 ? -24.256 3.116 -8.097 1.00 28.09 152 LEU A CA 1
ATOM 1070 C C . LEU A 1 177 ? -25.502 3.974 -8.279 1.00 30.23 152 LEU A C 1
ATOM 1071 O O . LEU A 1 177 ? -25.457 4.984 -8.990 1.00 31.82 152 LEU A O 1
ATOM 1076 N N . GLY A 1 178 ? -26.611 3.594 -7.650 1.00 30.93 153 GLY A N 1
ATOM 1077 C CA . GLY A 1 178 ? -27.866 4.281 -7.901 1.00 29.17 153 GLY A CA 1
ATOM 1078 C C . GLY A 1 178 ? -28.351 4.012 -9.313 1.00 30.81 153 GLY A C 1
ATOM 1079 O O . GLY A 1 178 ? -28.361 2.872 -9.789 1.00 36.38 153 GLY A O 1
ATOM 1080 N N . GLU A 1 179 ? -28.748 5.081 -10.005 1.00 32.03 154 GLU A N 1
ATOM 1081 C CA . GLU A 1 179 ? -29.214 4.938 -11.379 1.00 31.08 154 GLU A CA 1
ATOM 1082 C C . GLU A 1 179 ? -28.070 4.664 -12.347 1.00 33.81 154 GLU A C 1
ATOM 1083 O O . GLU A 1 179 ? -28.307 4.118 -13.433 1.00 31.07 154 GLU A O 1
ATOM 1089 N N . ALA A 1 180 ? -26.840 5.010 -11.972 1.00 31.99 155 ALA A N 1
ATOM 1090 C CA . ALA A 1 180 ? -25.705 4.847 -12.870 1.00 31.27 155 ALA A CA 1
ATOM 1091 C C . ALA A 1 180 ? -25.450 3.374 -13.157 1.00 28.63 155 ALA A C 1
ATOM 1092 O O . ALA A 1 180 ? -25.431 2.542 -12.245 1.00 27.94 155 ALA A O 1
ATOM 1094 N N . GLY A 1 181 ? -25.260 3.056 -14.437 1.00 29.97 156 GLY A N 1
ATOM 1095 C CA . GLY A 1 181 ? -24.993 1.702 -14.870 1.00 28.46 156 GLY A CA 1
ATOM 1096 C C . GLY A 1 181 ? -26.194 0.782 -14.914 1.00 28.28 156 GLY A C 1
ATOM 1097 O O . GLY A 1 181 ? -26.052 -0.366 -15.352 1.00 27.04 156 GLY A O 1
ATOM 1098 N N . THR A 1 182 ? -27.368 1.243 -14.487 1.00 27.23 157 THR A N 1
ATOM 1099 C CA . THR A 1 182 ? -28.544 0.386 -14.424 1.00 28.32 157 THR A CA 1
ATOM 1100 C C . THR A 1 182 ? -29.108 0.149 -15.820 1.00 27.14 157 THR A C 1
ATOM 1101 O O . THR A 1 182 ? -29.333 1.096 -16.579 1.00 28.00 157 THR A O 1
ATOM 1105 N N . ASN A 1 183 ? -29.332 -1.120 -16.154 1.00 24.50 158 ASN A N 1
ATOM 1106 C CA . ASN A 1 183 ? -29.856 -1.504 -17.456 1.00 26.82 158 ASN A CA 1
ATOM 1107 C C . ASN A 1 183 ? -30.429 -2.909 -17.343 1.00 25.16 158 ASN A C 1
ATOM 1108 O O . ASN A 1 183 ? -30.100 -3.662 -16.424 1.00 20.93 158 ASN A O 1
ATOM 1113 N N . ALA A 1 184 ? -31.304 -3.249 -18.283 1.00 23.53 159 ALA A N 1
ATOM 1114 C CA . ALA A 1 184 ? -31.895 -4.575 -18.297 1.00 23.05 159 ALA A CA 1
ATOM 1115 C C . ALA A 1 184 ? -32.230 -4.949 -19.732 1.00 22.02 159 ALA A C 1
ATOM 1116 O O . ALA A 1 184 ? -32.475 -4.084 -20.576 1.00 23.63 159 ALA A O 1
ATOM 1118 N N . HIS A 1 185 ? -32.234 -6.252 -19.999 1.00 21.49 160 HIS A N 1
ATOM 1119 C CA . HIS A 1 185 ? -32.391 -6.735 -21.364 1.00 22.93 160 HIS A CA 1
ATOM 1120 C C . HIS A 1 185 ? -32.919 -8.158 -21.335 1.00 21.59 160 HIS A C 1
ATOM 1121 O O . HIS A 1 185 ? -32.376 -9.007 -20.624 1.00 18.85 160 HIS A O 1
ATOM 1128 N N . HIS A 1 186 ? -33.974 -8.403 -22.105 1.00 21.61 161 HIS A N 1
ATOM 1129 C CA . HIS A 1 186 ? -34.446 -9.750 -22.384 1.00 22.93 161 HIS A CA 1
ATOM 1130 C C . HIS A 1 186 ? -33.698 -10.276 -23.603 1.00 20.88 161 HIS A C 1
ATOM 1131 O O . HIS A 1 186 ? -33.799 -9.704 -24.691 1.00 19.66 161 HIS A O 1
ATOM 1138 N N . GLY A 1 187 ? -32.934 -11.352 -23.417 1.00 23.58 162 GLY A N 1
ATOM 1139 C CA . GLY A 1 187 ? -32.127 -11.918 -24.472 1.00 24.47 162 GLY A CA 1
ATOM 1140 C C . GLY A 1 187 ? -32.645 -13.278 -24.910 1.00 24.02 162 GLY A C 1
ATOM 1141 O O . GLY A 1 187 ? -33.475 -13.904 -24.252 1.00 23.11 162 GLY A O 1
ATOM 1142 N N . SER A 1 188 ? -32.137 -13.723 -26.060 1.00 25.43 163 SER A N 1
ATOM 1143 C CA . SER A 1 188 ? -32.465 -15.043 -26.584 1.00 25.61 163 SER A CA 1
ATOM 1144 C C . SER A 1 188 ? -31.622 -16.145 -25.959 1.00 26.94 163 SER A C 1
ATOM 1145 O O . SER A 1 188 ? -31.988 -17.321 -26.070 1.00 30.58 163 SER A O 1
ATOM 1148 N N . GLY A 1 189 ? -30.520 -15.799 -25.301 1.00 28.10 164 GLY A N 1
ATOM 1149 C CA . GLY A 1 189 ? -29.642 -16.798 -24.735 1.00 29.99 164 GLY A CA 1
ATOM 1150 C C . GLY A 1 189 ? -30.269 -17.554 -23.577 1.00 30.63 164 GLY A C 1
ATOM 1151 O O . GLY A 1 189 ? -31.369 -17.259 -23.106 1.00 31.26 164 GLY A O 1
ATOM 1152 N N . ASP A 1 190 ? -29.537 -18.564 -23.114 1.00 30.77 165 ASP A N 1
ATOM 1153 C CA . ASP A 1 190 ? -29.947 -19.367 -21.970 1.00 36.11 165 ASP A CA 1
ATOM 1154 C C . ASP A 1 190 ? -29.401 -18.836 -20.652 1.00 31.84 165 ASP A C 1
ATOM 1155 O O . ASP A 1 190 ? -29.716 -19.395 -19.598 1.00 30.11 165 ASP A O 1
ATOM 1160 N N . CYS A 1 191 ? -28.599 -17.777 -20.685 1.00 27.47 166 CYS A N 1
ATOM 1161 C CA . CYS A 1 191 ? -28.003 -17.211 -19.487 1.00 28.03 166 CYS A CA 1
ATOM 1162 C C . CYS A 1 191 ? -28.767 -15.975 -19.036 1.00 23.33 166 CYS A C 1
ATOM 1163 O O . CYS A 1 191 ? -29.419 -15.295 -19.831 1.00 26.52 166 CYS A O 1
ATOM 1166 N N . PHE A 1 192 ? -28.670 -15.696 -17.740 1.00 21.78 167 PHE A N 1
ATOM 1167 C CA . PHE A 1 192 ? -29.226 -14.489 -17.144 1.00 22.53 167 PHE A CA 1
ATOM 1168 C C . PHE A 1 192 ? -28.220 -13.976 -16.125 1.00 21.87 167 PHE A C 1
ATOM 1169 O O . PHE A 1 192 ? -27.925 -14.665 -15.144 1.00 20.61 167 PHE A O 1
ATOM 1177 N N . VAL A 1 193 ? -27.682 -12.782 -16.365 1.00 19.21 168 VAL A N 1
ATOM 1178 C CA . VAL A 1 193 ? -26.678 -12.171 -15.500 1.00 20.10 168 VAL A CA 1
ATOM 1179 C C . VAL A 1 193 ? -27.347 -11.060 -14.706 1.00 19.05 168 VAL A C 1
ATOM 1180 O O . VAL A 1 193 ? -27.991 -10.180 -15.285 1.00 19.22 168 VAL A O 1
ATOM 1184 N N . ALA A 1 194 ? -27.193 -11.091 -13.387 1.00 21.64 169 ALA A N 1
ATOM 1185 C CA . ALA A 1 194 ? -27.871 -10.116 -12.548 1.00 21.46 169 ALA A CA 1
ATOM 1186 C C . ALA A 1 194 ? -26.958 -9.638 -11.431 1.00 22.89 169 ALA A C 1
ATOM 1187 O O . ALA A 1 194 ? -26.164 -10.412 -10.891 1.00 23.73 169 ALA A O 1
ATOM 1189 N N . GLU A 1 195 ? -27.081 -8.355 -11.099 1.00 24.93 170 GLU A N 1
ATOM 1190 C CA . GLU A 1 195 ? -26.475 -7.786 -9.905 1.00 23.56 170 GLU A CA 1
ATOM 1191 C C . GLU A 1 195 ? -27.431 -7.972 -8.733 1.00 29.16 170 GLU A C 1
ATOM 1192 O O . GLU A 1 195 ? -28.625 -7.676 -8.846 1.00 29.42 170 GLU A O 1
ATOM 1198 N N . ALA A 1 196 ? -26.908 -8.462 -7.615 1.00 25.38 171 ALA A N 1
ATOM 1199 C CA . ALA A 1 196 ? -27.712 -8.777 -6.443 1.00 30.58 171 ALA A CA 1
ATOM 1200 C C . ALA A 1 196 ? -27.373 -7.802 -5.320 1.00 31.82 171 ALA A C 1
ATOM 1201 O O . ALA A 1 196 ? -26.218 -7.721 -4.892 1.00 29.10 171 ALA A O 1
ATOM 1203 N N . ASP A 1 197 ? -28.379 -7.067 -4.850 1.00 32.60 172 ASP A N 1
ATOM 1204 C CA . ASP A 1 197 ? -28.170 -6.114 -3.767 1.00 36.37 172 ASP A CA 1
ATOM 1205 C C . ASP A 1 197 ? -28.013 -6.853 -2.443 1.00 36.13 172 ASP A C 1
ATOM 1206 O O . ASP A 1 197 ? -28.805 -7.742 -2.114 1.00 37.48 172 ASP A O 1
ATOM 1211 N N . GLU A 1 198 ? -26.982 -6.487 -1.686 1.00 35.90 173 GLU A N 1
ATOM 1212 C CA . GLU A 1 198 ? -26.718 -7.077 -0.381 1.00 39.83 173 GLU A CA 1
ATOM 1213 C C . GLU A 1 198 ? -26.998 -6.115 0.765 1.00 39.64 173 GLU A C 1
ATOM 1214 O O . GLU A 1 198 ? -26.711 -6.443 1.920 1.00 42.02 173 GLU A O 1
ATOM 1220 N N . SER A 1 199 ? -27.553 -4.939 0.479 1.00 39.72 174 SER A N 1
ATOM 1221 C CA . SER A 1 199 ? -27.790 -3.931 1.503 1.00 45.82 174 SER A CA 1
ATOM 1222 C C . SER A 1 199 ? -29.207 -3.961 2.061 1.00 48.21 174 SER A C 1
ATOM 1223 O O . SER A 1 199 ? -29.487 -3.248 3.031 1.00 48.21 174 SER A O 1
ATOM 1226 N N . ASP A 1 200 ? -30.105 -4.755 1.477 1.00 47.40 175 ASP A N 1
ATOM 1227 C CA . ASP A 1 200 ? -31.491 -4.799 1.920 1.00 48.17 175 ASP A CA 1
ATOM 1228 C C . ASP A 1 200 ? -32.026 -6.221 2.039 1.00 48.11 175 ASP A C 1
ATOM 1229 O O . ASP A 1 200 ? -33.244 -6.401 2.161 1.00 48.43 175 ASP A O 1
ATOM 1234 N N . GLY A 1 201 ? -31.159 -7.232 1.998 1.00 43.81 176 GLY A N 1
ATOM 1235 C CA . GLY A 1 201 ? -31.595 -8.610 2.103 1.00 43.90 176 GLY A CA 1
ATOM 1236 C C . GLY A 1 201 ? -32.145 -9.220 0.833 1.00 42.11 176 GLY A C 1
ATOM 1237 O O . GLY A 1 201 ? -32.668 -10.339 0.882 1.00 44.26 176 GLY A O 1
ATOM 1238 N N . SER A 1 202 ? -32.043 -8.524 -0.304 1.00 42.03 177 SER A N 1
ATOM 1239 C CA . SER A 1 202 ? -32.526 -9.070 -1.569 1.00 41.81 177 SER A CA 1
ATOM 1240 C C . SER A 1 202 ? -31.822 -10.370 -1.944 1.00 40.32 177 SER A C 1
ATOM 1241 O O . SER A 1 202 ? -32.418 -11.225 -2.608 1.00 36.77 177 SER A O 1
ATOM 1244 N N . LEU A 1 203 ? -30.557 -10.526 -1.543 1.00 39.34 178 LEU A N 1
ATOM 1245 C CA . LEU A 1 203 ? -29.761 -11.712 -1.853 1.00 36.58 178 LEU A CA 1
ATOM 1246 C C . LEU A 1 203 ? -30.546 -13.002 -1.695 1.00 37.21 178 LEU A C 1
ATOM 1247 O O . LEU A 1 203 ? -30.448 -13.905 -2.531 1.00 35.71 178 LEU A O 1
ATOM 1252 N N . LEU A 1 204 ? -31.332 -13.109 -0.621 1.00 38.12 179 LEU A N 1
ATOM 1253 C CA . LEU A 1 204 ? -31.925 -14.394 -0.263 1.00 39.53 179 LEU A CA 1
ATOM 1254 C C . LEU A 1 204 ? -33.119 -14.761 -1.131 1.00 39.32 179 LEU A C 1
ATOM 1255 O O . LEU A 1 204 ? -33.648 -15.868 -0.982 1.00 39.49 179 LEU A O 1
ATOM 1260 N N . GLN A 1 205 ? -33.547 -13.874 -2.031 1.00 36.10 180 GLN A N 1
ATOM 1261 C CA . GLN A 1 205 ? -34.619 -14.189 -2.965 1.00 35.43 180 GLN A CA 1
ATOM 1262 C C . GLN A 1 205 ? -34.134 -14.969 -4.181 1.00 31.33 180 GLN A C 1
ATOM 1263 O O . GLN A 1 205 ? -34.963 -15.491 -4.935 1.00 29.11 180 GLN A O 1
ATOM 1269 N N . TYR A 1 206 ? -32.826 -15.068 -4.388 1.00 29.42 181 TYR A N 1
ATOM 1270 C CA . TYR A 1 206 ? -32.270 -15.608 -5.620 1.00 31.05 181 TYR A CA 1
ATOM 1271 C C . TYR A 1 206 ? -31.752 -17.026 -5.423 1.00 31.67 181 TYR A C 1
ATOM 1272 O O . TYR A 1 206 ? -31.427 -17.450 -4.312 1.00 34.99 181 TYR A O 1
ATOM 1281 N N . THR A 1 207 ? -31.674 -17.757 -6.536 1.00 30.26 182 THR A N 1
ATOM 1282 C CA . THR A 1 207 ? -31.139 -19.119 -6.572 1.00 32.69 182 THR A CA 1
ATOM 1283 C C . THR A 1 207 ? -30.080 -19.180 -7.665 1.00 29.81 182 THR A C 1
ATOM 1284 O O . THR A 1 207 ? -30.371 -19.550 -8.810 1.00 33.55 182 THR A O 1
ATOM 1288 N N . PRO A 1 208 ? -28.836 -18.828 -7.349 1.00 31.67 183 PRO A N 1
ATOM 1289 C CA . PRO A 1 208 ? -27.807 -18.735 -8.393 1.00 29.42 183 PRO A CA 1
ATOM 1290 C C . PRO A 1 208 ? -27.254 -20.088 -8.809 1.00 30.77 183 PRO A C 1
ATOM 1291 O O . PRO A 1 208 ? -27.115 -21.007 -7.997 1.00 30.94 183 PRO A O 1
ATOM 1295 N N . HIS A 1 209 ? -26.942 -20.199 -10.106 1.00 28.56 184 HIS A N 1
ATOM 1296 C CA . HIS A 1 209 ? -26.081 -21.276 -10.587 1.00 28.67 184 HIS A CA 1
ATOM 1297 C C . HIS A 1 209 ? -24.615 -20.928 -10.372 1.00 32.03 184 HIS A C 1
ATOM 1298 O O . HIS A 1 209 ? -23.826 -21.776 -9.938 1.00 31.21 184 HIS A O 1
ATOM 1305 N N . VAL A 1 210 ? -24.234 -19.691 -10.684 1.00 30.30 185 VAL A N 1
ATOM 1306 C CA . VAL A 1 210 ? -22.908 -19.170 -10.385 1.00 26.46 185 VAL A CA 1
ATOM 1307 C C . VAL A 1 210 ? -23.090 -17.900 -9.568 1.00 29.19 185 VAL A C 1
ATOM 1308 O O . VAL A 1 210 ? -23.851 -17.009 -9.962 1.00 29.42 185 VAL A O 1
ATOM 1312 N N . ALA A 1 211 ? -22.422 -17.832 -8.422 1.00 27.81 186 ALA A N 1
ATOM 1313 C CA . ALA A 1 211 ? -22.462 -16.651 -7.571 1.00 26.81 186 ALA A CA 1
ATOM 1314 C C . ALA A 1 211 ? -21.060 -16.067 -7.484 1.00 29.26 186 ALA A C 1
ATOM 1315 O O . ALA A 1 211 ? -20.117 -16.770 -7.115 1.00 29.65 186 ALA A O 1
ATOM 1317 N N . VAL A 1 212 ? -20.927 -14.790 -7.830 1.00 28.21 187 VAL A N 1
ATOM 1318 C CA . VAL A 1 212 ? -19.673 -14.055 -7.749 1.00 25.67 187 VAL A CA 1
ATOM 1319 C C . VAL A 1 212 ? -19.772 -13.095 -6.576 1.00 27.68 187 VAL A C 1
ATOM 1320 O O . VAL A 1 212 ? -20.803 -12.439 -6.386 1.00 26.42 187 VAL A O 1
ATOM 1324 N N . ILE A 1 213 ? -18.711 -13.031 -5.775 1.00 31.48 188 ILE A N 1
ATOM 1325 C CA . ILE A 1 213 ? -18.673 -12.199 -4.577 1.00 28.48 188 ILE A CA 1
ATOM 1326 C C . ILE A 1 213 ? -17.370 -11.407 -4.588 1.00 28.42 188 ILE A C 1
ATOM 1327 O O . ILE A 1 213 ? -16.278 -11.980 -4.425 1.00 30.47 188 ILE A O 1
ATOM 1332 N N . THR A 1 214 ? -17.493 -10.087 -4.764 1.00 27.48 189 THR A N 1
ATOM 1333 C CA . THR A 1 214 ? -16.340 -9.214 -4.944 1.00 31.46 189 THR A CA 1
ATOM 1334 C C . THR A 1 214 ? -15.622 -8.949 -3.628 1.00 31.14 189 THR A C 1
ATOM 1335 O O . THR A 1 214 ? -14.388 -8.909 -3.594 1.00 32.22 189 THR A O 1
ATOM 1339 N N . ASN A 1 215 ? -16.371 -8.748 -2.546 1.00 32.36 190 ASN A N 1
ATOM 1340 C CA . ASN A 1 215 ? -15.795 -8.471 -1.235 1.00 32.95 190 ASN A CA 1
ATOM 1341 C C . ASN A 1 215 ? -16.924 -8.397 -0.221 1.00 36.73 190 ASN A C 1
ATOM 1342 O O . ASN A 1 215 ? -18.096 -8.252 -0.581 1.00 37.15 190 ASN A O 1
ATOM 1347 N N . ILE A 1 216 ? -16.554 -8.489 1.055 1.00 35.33 191 ILE A N 1
ATOM 1348 C CA . ILE A 1 216 ? -17.477 -8.309 2.171 1.00 38.65 191 ILE A CA 1
ATOM 1349 C C . ILE A 1 216 ? -16.791 -7.398 3.179 1.00 39.85 191 ILE A C 1
ATOM 1350 O O . ILE A 1 216 ? -15.851 -7.822 3.862 1.00 41.30 191 ILE A O 1
ATOM 1355 N N . GLU A 1 217 ? -17.251 -6.153 3.274 1.00 40.50 192 GLU A N 1
ATOM 1356 C CA . GLU A 1 217 ? -16.678 -5.176 4.186 1.00 42.24 192 GLU A CA 1
ATOM 1357 C C . GLU A 1 217 ? -17.708 -4.770 5.233 1.00 44.69 192 GLU A C 1
ATOM 1358 O O . GLU A 1 217 ? -18.909 -5.011 5.083 1.00 43.55 192 GLU A O 1
ATOM 1364 N N . SER A 1 218 ? -17.217 -4.148 6.306 1.00 48.87 193 SER A N 1
ATOM 1365 C CA . SER A 1 218 ? -18.060 -3.762 7.439 1.00 50.11 193 SER A CA 1
ATOM 1366 C C . SER A 1 218 ? -18.771 -2.456 7.101 1.00 53.62 193 SER A C 1
ATOM 1367 O O . SER A 1 218 ? -18.423 -1.370 7.574 1.00 57.45 193 SER A O 1
ATOM 1370 N N . ASP A 1 219 ? -19.793 -2.571 6.261 1.00 54.17 194 ASP A N 1
ATOM 1371 C CA . ASP A 1 219 ? -20.607 -1.425 5.880 1.00 52.63 194 ASP A CA 1
ATOM 1372 C C . ASP A 1 219 ? -21.945 -1.946 5.371 1.00 50.94 194 ASP A C 1
ATOM 1373 O O . ASP A 1 219 ? -22.173 -3.157 5.297 1.00 51.05 194 ASP A O 1
ATOM 1378 N N . HIS A 1 220 ? -22.834 -1.014 5.024 1.00 50.53 195 HIS A N 1
ATOM 1379 C CA . HIS A 1 220 ? -24.202 -1.319 4.608 1.00 52.48 195 HIS A CA 1
ATOM 1380 C C . HIS A 1 220 ? -24.985 -2.039 5.701 1.00 52.67 195 HIS A C 1
ATOM 1381 O O . HIS A 1 220 ? -25.956 -2.747 5.412 1.00 48.37 195 HIS A O 1
ATOM 1388 N N . LEU A 1 221 ? -24.578 -1.858 6.958 1.00 55.24 196 LEU A N 1
ATOM 1389 C CA . LEU A 1 221 ? -25.179 -2.542 8.095 1.00 55.01 196 LEU A CA 1
ATOM 1390 C C . LEU A 1 221 ? -26.487 -1.913 8.550 1.00 57.73 196 LEU A C 1
ATOM 1391 O O . LEU A 1 221 ? -27.083 -2.402 9.516 1.00 60.65 196 LEU A O 1
ATOM 1396 N N . ASP A 1 222 ? -26.940 -0.846 7.888 1.00 58.19 197 ASP A N 1
ATOM 1397 C CA . ASP A 1 222 ? -28.115 -0.121 8.360 1.00 60.37 197 ASP A CA 1
ATOM 1398 C C . ASP A 1 222 ? -29.363 -0.995 8.345 1.00 61.68 197 ASP A C 1
ATOM 1399 O O . ASP A 1 222 ? -30.260 -0.811 9.176 1.00 61.27 197 ASP A O 1
ATOM 1404 N N . PHE A 1 223 ? -29.436 -1.952 7.419 1.00 59.72 198 PHE A N 1
ATOM 1405 C CA . PHE A 1 223 ? -30.553 -2.886 7.378 1.00 59.65 198 PHE A CA 1
ATOM 1406 C C . PHE A 1 223 ? -30.386 -4.032 8.367 1.00 57.65 198 PHE A C 1
ATOM 1407 O O . PHE A 1 223 ? -31.382 -4.657 8.748 1.00 56.41 198 PHE A O 1
ATOM 1415 N N . TYR A 1 224 ? -29.157 -4.304 8.807 1.00 57.48 199 TYR A N 1
ATOM 1416 C CA . TYR A 1 224 ? -28.854 -5.501 9.577 1.00 57.96 199 TYR A CA 1
ATOM 1417 C C . TYR A 1 224 ? -28.533 -5.238 11.041 1.00 57.69 199 TYR A C 1
ATOM 1418 O O . TYR A 1 224 ? -28.667 -6.156 11.856 1.00 58.02 199 TYR A O 1
ATOM 1427 N N . GLY A 1 225 ? -28.105 -4.026 11.393 1.00 59.81 200 GLY A N 1
ATOM 1428 C CA . GLY A 1 225 ? -27.812 -3.682 12.767 1.00 59.08 200 GLY A CA 1
ATOM 1429 C C . GLY A 1 225 ? -26.504 -4.210 13.315 1.00 60.14 200 GLY A C 1
ATOM 1430 O O . GLY A 1 225 ? -26.053 -3.729 14.364 1.00 58.90 200 GLY A O 1
ATOM 1431 N N . SER A 1 226 ? -25.872 -5.177 12.649 1.00 54.46 201 SER A N 1
ATOM 1432 C CA . SER A 1 226 ? -24.638 -5.752 13.164 1.00 54.30 201 SER A CA 1
ATOM 1433 C C . SER A 1 226 ? -23.817 -6.319 12.015 1.00 53.31 201 SER A C 1
ATOM 1434 O O . SER A 1 226 ? -24.364 -6.765 11.001 1.00 51.90 201 SER A O 1
ATOM 1437 N N . VAL A 1 227 ? -22.493 -6.295 12.193 1.00 53.06 202 VAL A N 1
ATOM 1438 C CA . VAL A 1 227 ? -21.592 -6.919 11.229 1.00 52.57 202 VAL A CA 1
ATOM 1439 C C . VAL A 1 227 ? -21.922 -8.398 11.072 1.00 53.06 202 VAL A C 1
ATOM 1440 O O . VAL A 1 227 ? -21.844 -8.955 9.970 1.00 52.74 202 VAL A O 1
ATOM 1444 N N . GLU A 1 228 ? -22.323 -9.050 12.165 1.00 54.59 203 GLU A N 1
ATOM 1445 C CA . GLU A 1 228 ? -22.524 -10.496 12.139 1.00 53.88 203 GLU A CA 1
ATOM 1446 C C . GLU A 1 228 ? -23.693 -10.882 11.238 1.00 49.70 203 GLU A C 1
ATOM 1447 O O . GLU A 1 228 ? -23.572 -11.794 10.412 1.00 49.52 203 GLU A O 1
ATOM 1453 N N . ALA A 1 229 ? -24.832 -10.197 11.375 1.00 47.05 204 ALA A N 1
ATOM 1454 C CA . ALA A 1 229 ? -25.986 -10.518 10.536 1.00 52.41 204 ALA A CA 1
ATOM 1455 C C . ALA A 1 229 ? -25.706 -10.211 9.065 1.00 52.30 204 ALA A C 1
ATOM 1456 O O . ALA A 1 229 ? -26.100 -10.979 8.171 1.00 53.01 204 ALA A O 1
ATOM 1458 N N . TYR A 1 230 ? -25.017 -9.098 8.799 1.00 52.03 205 TYR A N 1
ATOM 1459 C CA . TYR A 1 230 ? -24.652 -8.744 7.431 1.00 50.95 205 TYR A CA 1
ATOM 1460 C C . TYR A 1 230 ? -23.774 -9.819 6.802 1.00 47.94 205 TYR A C 1
ATOM 1461 O O . TYR A 1 230 ? -24.033 -10.268 5.681 1.00 46.74 205 TYR A O 1
ATOM 1470 N N . VAL A 1 231 ? -22.731 -10.254 7.516 1.00 46.46 206 VAL A N 1
ATOM 1471 C CA . VAL A 1 231 ? -21.887 -11.332 7.007 1.00 44.69 206 VAL A CA 1
ATOM 1472 C C . VAL A 1 231 ? -22.690 -12.619 6.849 1.00 47.90 206 VAL A C 1
ATOM 1473 O O . VAL A 1 231 ? -22.434 -13.412 5.934 1.00 49.12 206 VAL A O 1
ATOM 1477 N N . ALA A 1 232 ? -23.682 -12.840 7.718 1.00 47.83 207 ALA A N 1
ATOM 1478 C CA . ALA A 1 232 ? -24.479 -14.062 7.641 1.00 49.98 207 ALA A CA 1
ATOM 1479 C C . ALA A 1 232 ? -25.352 -14.096 6.393 1.00 49.01 207 ALA A C 1
ATOM 1480 O O . ALA A 1 232 ? -25.674 -15.186 5.890 1.00 46.29 207 ALA A O 1
ATOM 1482 N N . VAL A 1 233 ? -25.776 -12.924 5.906 1.00 46.21 208 VAL A N 1
ATOM 1483 C CA . VAL A 1 233 ? -26.571 -12.898 4.676 1.00 45.64 208 VAL A CA 1
ATOM 1484 C C . VAL A 1 233 ? -25.801 -13.561 3.534 1.00 43.40 208 VAL A C 1
ATOM 1485 O O . VAL A 1 233 ? -26.381 -14.280 2.708 1.00 44.41 208 VAL A O 1
ATOM 1489 N N . PHE A 1 234 ? -24.473 -13.395 3.511 1.00 42.35 209 PHE A N 1
ATOM 1490 C CA . PHE A 1 234 ? -23.672 -13.974 2.436 1.00 43.34 209 PHE A CA 1
ATOM 1491 C C . PHE A 1 234 ? -23.554 -15.487 2.581 1.00 42.17 209 PHE A C 1
ATOM 1492 O O . PHE A 1 234 ? -23.538 -16.212 1.580 1.00 42.64 209 PHE A O 1
ATOM 1500 N N . ASP A 1 235 ? -23.477 -15.984 3.817 1.00 46.49 210 ASP A N 1
ATOM 1501 C CA . ASP A 1 235 ? -23.459 -17.429 4.034 1.00 47.04 210 ASP A CA 1
ATOM 1502 C C . ASP A 1 235 ? -24.772 -18.069 3.597 1.00 43.43 210 ASP A C 1
ATOM 1503 O O . ASP A 1 235 ? -24.773 -19.120 2.940 1.00 40.87 210 ASP A O 1
ATOM 1508 N N . SER A 1 236 ? -25.899 -17.444 3.948 1.00 40.90 211 SER A N 1
ATOM 1509 C CA . SER A 1 236 ? -27.188 -17.941 3.473 1.00 43.40 211 SER A CA 1
ATOM 1510 C C . SER A 1 236 ? -27.249 -17.936 1.948 1.00 41.57 211 SER A C 1
ATOM 1511 O O . SER A 1 236 ? -27.695 -18.914 1.326 1.00 41.24 211 SER A O 1
ATOM 1514 N N . PHE A 1 237 ? -26.781 -16.847 1.327 1.00 42.53 212 PHE A N 1
ATOM 1515 C CA . PHE A 1 237 ? -26.752 -16.769 -0.131 1.00 41.56 212 PHE A CA 1
ATOM 1516 C C . PHE A 1 237 ? -25.924 -17.900 -0.734 1.00 38.94 212 PHE A C 1
ATOM 1517 O O . PHE A 1 237 ? -26.338 -18.527 -1.717 1.00 38.85 212 PHE A O 1
ATOM 1525 N N . VAL A 1 238 ? -24.753 -18.179 -0.155 1.00 37.71 213 VAL A N 1
ATOM 1526 C CA . VAL A 1 238 ? -23.907 -19.256 -0.662 1.00 36.16 213 VAL A CA 1
ATOM 1527 C C . VAL A 1 238 ? -24.616 -20.595 -0.519 1.00 39.28 213 VAL A C 1
ATOM 1528 O O . VAL A 1 238 ? -24.499 -21.474 -1.383 1.00 38.78 213 VAL A O 1
ATOM 1532 N N . GLU A 1 239 ? -25.376 -20.767 0.565 1.00 41.55 214 GLU A N 1
ATOM 1533 C CA . GLU A 1 239 ? -26.151 -21.995 0.720 1.00 43.09 214 GLU A CA 1
ATOM 1534 C C . GLU A 1 239 ? -27.254 -22.105 -0.327 1.00 38.53 214 GLU A C 1
ATOM 1535 O O . GLU A 1 239 ? -27.674 -23.218 -0.662 1.00 41.19 214 GLU A O 1
ATOM 1541 N N . ARG A 1 240 ? -27.727 -20.980 -0.862 1.00 39.83 215 ARG A N 1
ATOM 1542 C CA . ARG A 1 240 ? -28.784 -21.033 -1.872 1.00 37.31 215 ARG A CA 1
ATOM 1543 C C . ARG A 1 240 ? -28.299 -21.455 -3.257 1.00 34.44 215 ARG A C 1
ATOM 1544 O O . ARG A 1 240 ? -29.125 -21.576 -4.169 1.00 31.86 215 ARG A O 1
ATOM 1552 N N . ILE A 1 241 ? -26.999 -21.680 -3.448 1.00 34.97 216 ILE A N 1
ATOM 1553 C CA . ILE A 1 241 ? -26.490 -22.053 -4.763 1.00 32.71 216 ILE A CA 1
ATOM 1554 C C . ILE A 1 241 ? -26.967 -23.455 -5.123 1.00 33.37 216 ILE A C 1
ATOM 1555 O O . ILE A 1 241 ? -27.011 -24.352 -4.271 1.00 34.27 216 ILE A O 1
ATOM 1560 N N . VAL A 1 242 ? -27.335 -23.653 -6.389 1.00 30.65 217 VAL A N 1
ATOM 1561 C CA . VAL A 1 242 ? -27.879 -24.937 -6.830 1.00 35.52 217 VAL A CA 1
ATOM 1562 C C . VAL A 1 242 ? -26.799 -26.006 -6.715 1.00 39.16 217 VAL A C 1
ATOM 1563 O O . VAL A 1 242 ? -25.603 -25.688 -6.791 1.00 39.09 217 VAL A O 1
ATOM 1567 N N . PRO A 1 243 ? -27.171 -27.272 -6.513 1.00 41.83 218 PRO A N 1
ATOM 1568 C CA . PRO A 1 243 ? -26.164 -28.340 -6.459 1.00 38.36 218 PRO A CA 1
ATOM 1569 C C . PRO A 1 243 ? -25.395 -28.435 -7.767 1.00 38.32 218 PRO A C 1
ATOM 1570 O O . PRO A 1 243 ? -25.974 -28.401 -8.854 1.00 38.50 218 PRO A O 1
ATOM 1574 N N . GLY A 1 244 ? -24.075 -28.560 -7.651 1.00 39.82 219 GLY A N 1
ATOM 1575 C CA . GLY A 1 244 ? -23.207 -28.508 -8.806 1.00 39.52 219 GLY A CA 1
ATOM 1576 C C . GLY A 1 244 ? -22.876 -27.113 -9.292 1.00 39.10 219 GLY A C 1
ATOM 1577 O O . GLY A 1 244 ? -22.216 -26.978 -10.331 1.00 38.48 219 GLY A O 1
ATOM 1578 N N . GLY A 1 245 ? -23.314 -26.075 -8.585 1.00 39.82 220 GLY A N 1
ATOM 1579 C CA . GLY A 1 245 ? -22.986 -24.711 -8.937 1.00 38.75 220 GLY A CA 1
ATOM 1580 C C . GLY A 1 245 ? -21.581 -24.345 -8.500 1.00 40.07 220 GLY A C 1
ATOM 1581 O O . GLY A 1 245 ? -20.753 -25.204 -8.184 1.00 42.83 220 GLY A O 1
ATOM 1582 N N . ALA A 1 246 ? -21.315 -23.040 -8.473 1.00 34.32 221 ALA A N 1
ATOM 1583 C CA . ALA A 1 246 ? -19.982 -22.558 -8.150 1.00 34.83 221 ALA A CA 1
ATOM 1584 C C . ALA A 1 246 ? -20.053 -21.154 -7.568 1.00 33.94 221 ALA A C 1
ATOM 1585 O O . ALA A 1 246 ? -20.896 -20.337 -7.960 1.00 31.61 221 ALA A O 1
ATOM 1587 N N . LEU A 1 247 ? -19.146 -20.888 -6.629 1.00 33.06 222 LEU A N 1
ATOM 1588 C CA . LEU A 1 247 ? -18.963 -19.572 -6.031 1.00 31.98 222 LEU A CA 1
ATOM 1589 C C . LEU A 1 247 ? -17.602 -19.039 -6.469 1.00 33.96 222 LEU A C 1
ATOM 1590 O O . LEU A 1 247 ? -16.564 -19.561 -6.052 1.00 35.14 222 LEU A O 1
ATOM 1595 N N . VAL A 1 248 ? -17.614 -18.032 -7.335 1.00 31.28 223 VAL A N 1
ATOM 1596 C CA . VAL A 1 248 ? -16.429 -17.232 -7.624 1.00 28.05 223 VAL A CA 1
ATOM 1597 C C . VAL A 1 248 ? -16.304 -16.173 -6.540 1.00 29.92 223 VAL A C 1
ATOM 1598 O O . VAL A 1 248 ? -17.273 -15.469 -6.237 1.00 28.77 223 VAL A O 1
ATOM 1602 N N . VAL A 1 249 ? -15.122 -16.060 -5.937 1.00 29.65 224 VAL A N 1
ATOM 1603 C CA . VAL A 1 249 ? -14.972 -15.186 -4.775 1.00 29.06 224 VAL A CA 1
ATOM 1604 C C . VAL A 1 249 ? -13.586 -14.556 -4.785 1.00 32.08 224 VAL A C 1
ATOM 1605 O O . VAL A 1 249 ? -12.585 -15.219 -5.087 1.00 30.14 224 VAL A O 1
ATOM 1609 N N . CYS A 1 250 ? -13.535 -13.262 -4.460 1.00 29.67 225 CYS A N 1
ATOM 1610 C CA . CYS A 1 250 ? -12.252 -12.592 -4.277 1.00 32.98 225 CYS A CA 1
ATOM 1611 C C . CYS A 1 250 ? -11.700 -12.906 -2.890 1.00 35.46 225 CYS A C 1
ATOM 1612 O O . CYS A 1 250 ? -12.397 -12.740 -1.883 1.00 37.59 225 CYS A O 1
ATOM 1615 N N . THR A 1 251 ? -10.451 -13.366 -2.832 1.00 35.31 226 THR A N 1
ATOM 1616 C CA . THR A 1 251 ? -9.847 -13.738 -1.559 1.00 38.88 226 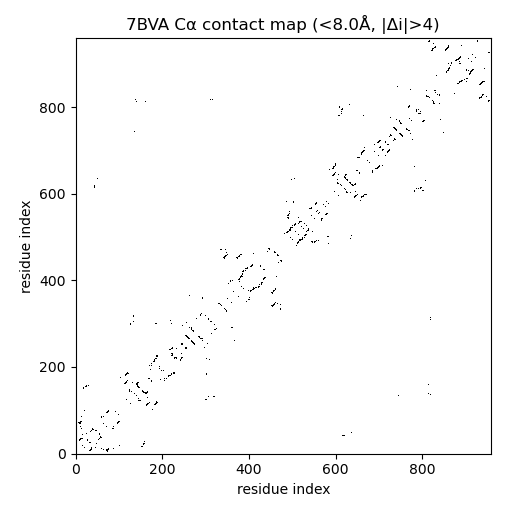THR A CA 1
ATOM 1617 C C . THR A 1 251 ? -8.831 -12.725 -1.048 1.00 40.19 226 THR A C 1
ATOM 1618 O O . THR A 1 251 ? -8.320 -12.895 0.064 1.00 40.45 226 THR A O 1
ATOM 1622 N N . ASP A 1 252 ? -8.526 -11.675 -1.815 1.00 35.90 227 ASP A N 1
ATOM 1623 C CA . ASP A 1 252 ? -7.738 -10.584 -1.249 1.00 40.41 227 ASP A CA 1
ATOM 1624 C C . ASP A 1 252 ? -8.528 -9.837 -0.183 1.00 42.34 227 ASP A C 1
ATOM 1625 O O . ASP A 1 252 ? -7.940 -9.258 0.738 1.00 44.93 227 ASP A O 1
ATOM 1630 N N . ASP A 1 253 ? -9.849 -9.837 -0.297 1.00 40.22 228 ASP A N 1
ATOM 1631 C CA . ASP A 1 253 ? -10.715 -9.262 0.721 1.00 37.46 228 ASP A CA 1
ATOM 1632 C C . ASP A 1 253 ? -10.818 -10.222 1.903 1.00 39.51 228 ASP A C 1
ATOM 1633 O O . ASP A 1 253 ? -11.026 -11.423 1.701 1.00 39.78 228 ASP A O 1
ATOM 1638 N N . PRO A 1 254 ? -10.656 -9.739 3.138 1.00 38.50 229 PRO A N 1
ATOM 1639 C CA . PRO A 1 254 ? -10.710 -10.661 4.292 1.00 40.31 229 PRO A CA 1
ATOM 1640 C C . PRO A 1 254 ? -12.035 -11.394 4.418 1.00 37.64 229 PRO A C 1
ATOM 1641 O O . PRO A 1 254 ? -12.055 -12.629 4.559 1.00 37.80 229 PRO A O 1
ATOM 1645 N N . GLY A 1 255 ? -13.149 -10.659 4.382 1.00 38.92 230 GLY A N 1
ATOM 1646 C CA . GLY A 1 255 ? -14.450 -11.304 4.422 1.00 36.92 230 GLY A CA 1
ATOM 1647 C C . GLY A 1 255 ? -14.629 -12.309 3.303 1.00 36.40 230 GLY A C 1
ATOM 1648 O O . GLY A 1 255 ? -15.167 -13.398 3.514 1.00 41.03 230 GLY A O 1
ATOM 1649 N N . GLY A 1 256 ? -14.157 -11.966 2.102 1.00 36.97 231 GLY A N 1
ATOM 1650 C CA . GLY A 1 256 ? -14.237 -12.899 0.992 1.00 35.27 231 GLY A CA 1
ATOM 1651 C C . GLY A 1 256 ? -13.437 -14.167 1.223 1.00 37.37 231 GLY A C 1
ATOM 1652 O O . GLY A 1 256 ? -13.896 -15.265 0.905 1.00 38.18 231 GLY A O 1
ATOM 1653 N N . ALA A 1 257 ? -12.229 -14.037 1.776 1.00 37.27 232 ALA A N 1
ATOM 1654 C CA . ALA A 1 257 ? -11.409 -15.219 2.030 1.00 39.20 232 ALA A CA 1
ATOM 1655 C C . ALA A 1 257 ? -12.050 -16.118 3.084 1.00 38.79 232 ALA A C 1
ATOM 1656 O O . ALA A 1 257 ? -12.110 -17.348 2.923 1.00 40.76 232 ALA A O 1
ATOM 1658 N N . ALA A 1 258 ? -12.542 -15.516 4.173 1.00 39.63 233 ALA A N 1
ATOM 1659 C CA . ALA A 1 258 ? -13.218 -16.297 5.206 1.00 41.22 233 ALA A CA 1
ATOM 1660 C C . ALA A 1 258 ? -14.451 -17.000 4.649 1.00 45.00 233 ALA A C 1
ATOM 1661 O O . ALA A 1 258 ? -14.687 -18.183 4.936 1.00 47.90 233 ALA A O 1
ATOM 1663 N N . LEU A 1 259 ? -15.246 -16.290 3.839 1.00 42.74 234 LEU A N 1
ATOM 1664 C CA . LEU A 1 259 ? -16.413 -16.907 3.221 1.00 45.20 234 LEU A CA 1
ATOM 1665 C C . LEU A 1 259 ? -16.022 -18.012 2.248 1.00 43.25 234 LEU A C 1
ATOM 1666 O O . LEU A 1 259 ? -16.734 -19.014 2.142 1.00 48.76 234 LEU A O 1
ATOM 1671 N N . ALA A 1 260 ? -14.903 -17.857 1.536 1.00 40.46 235 ALA A N 1
ATOM 1672 C CA . ALA A 1 260 ? -14.449 -18.915 0.639 1.00 41.03 235 ALA A CA 1
ATOM 1673 C C . ALA A 1 260 ? -14.100 -20.174 1.416 1.00 46.23 235 ALA A C 1
ATOM 1674 O O . ALA A 1 260 ? -14.438 -21.286 0.994 1.00 47.05 235 ALA A O 1
ATOM 1676 N N . GLN A 1 261 ? -13.415 -20.018 2.551 1.00 47.47 236 GLN A N 1
ATOM 1677 C CA . GLN A 1 261 ? -13.138 -21.175 3.402 1.00 49.77 236 GLN A CA 1
ATOM 1678 C C . GLN A 1 261 ? -14.432 -21.832 3.871 1.00 49.74 236 GLN A C 1
ATOM 1679 O O . GLN A 1 261 ? -14.614 -23.053 3.738 1.00 47.57 236 GLN A O 1
ATOM 1685 N N . ARG A 1 262 ? -15.352 -21.028 4.415 1.00 49.11 237 ARG A N 1
ATOM 1686 C CA . ARG A 1 262 ? -16.616 -21.575 4.905 1.00 48.89 237 ARG A CA 1
ATOM 1687 C C . ARG A 1 262 ? -17.382 -22.291 3.799 1.00 51.01 237 ARG A C 1
ATOM 1688 O O . ARG A 1 262 ? -18.023 -23.319 4.045 1.00 55.87 237 ARG A O 1
ATOM 1696 N N . ALA A 1 263 ? -17.319 -21.771 2.572 1.00 51.47 238 ALA A N 1
ATOM 1697 C CA . ALA A 1 263 ? -18.028 -22.402 1.465 1.00 49.43 238 ALA A CA 1
ATOM 1698 C C . ALA A 1 263 ? -17.347 -23.694 1.039 1.00 48.33 238 ALA A C 1
ATOM 1699 O O . ALA A 1 263 ? -18.021 -24.662 0.669 1.00 52.34 238 ALA A O 1
ATOM 1701 N N . THR A 1 264 ? -16.012 -23.721 1.062 1.00 49.20 239 THR A N 1
ATOM 1702 C CA . THR A 1 264 ? -15.302 -24.961 0.770 1.00 52.02 239 THR A CA 1
ATOM 1703 C C . THR A 1 264 ? -15.673 -26.043 1.774 1.00 51.82 239 THR A C 1
ATOM 1704 O O . THR A 1 264 ? -15.791 -27.221 1.417 1.00 53.98 239 THR A O 1
ATOM 1708 N N . GLU A 1 265 ? -15.891 -25.656 3.033 1.00 52.11 240 GLU A N 1
ATOM 1709 C CA . GLU A 1 265 ? -16.274 -26.641 4.038 1.00 54.95 240 GLU A CA 1
ATOM 1710 C C . GLU A 1 265 ? -17.725 -27.095 3.913 1.00 55.98 240 GLU A C 1
ATOM 1711 O O . GLU A 1 265 ? -18.101 -28.081 4.554 1.00 54.47 240 GLU A O 1
ATOM 1717 N N . LEU A 1 266 ? -18.545 -26.413 3.113 1.00 55.58 241 LEU A N 1
ATOM 1718 C CA . LEU A 1 266 ? -19.890 -26.880 2.803 1.00 49.25 241 LEU A CA 1
ATOM 1719 C C . LEU A 1 266 ? -19.922 -27.820 1.605 1.00 50.54 241 LEU A C 1
ATOM 1720 O O . LEU A 1 266 ? -21.003 -28.283 1.230 1.00 53.07 241 LEU A O 1
ATOM 1725 N N . GLY A 1 267 ? -18.771 -28.106 0.997 1.00 53.33 242 GLY A N 1
ATOM 1726 C CA . GLY A 1 267 ? -18.701 -28.957 -0.174 1.00 53.25 242 GLY A CA 1
ATOM 1727 C C . GLY A 1 267 ? -18.903 -28.252 -1.499 1.00 53.79 242 GLY A C 1
ATOM 1728 O O . GLY A 1 267 ? -18.894 -28.917 -2.544 1.00 55.19 242 GLY A O 1
ATOM 1729 N N . ILE A 1 268 ? -19.063 -26.931 -1.493 1.00 53.40 243 ILE A N 1
ATOM 1730 C CA . ILE A 1 268 ? -19.403 -26.181 -2.697 1.00 48.13 243 ILE A CA 1
ATOM 1731 C C . ILE A 1 268 ? -18.141 -25.881 -3.495 1.00 46.49 243 ILE A C 1
ATOM 1732 O O . ILE A 1 268 ? -17.083 -25.590 -2.925 1.00 50.66 243 ILE A O 1
ATOM 1737 N N . ARG A 1 269 ? -18.248 -25.956 -4.823 1.00 44.38 244 ARG A N 1
ATOM 1738 C CA . ARG A 1 269 ? -17.162 -25.521 -5.693 1.00 45.01 244 ARG A CA 1
ATOM 1739 C C . ARG A 1 269 ? -16.839 -24.052 -5.456 1.00 44.40 244 ARG A C 1
ATOM 1740 O O . ARG A 1 269 ? -17.713 -23.186 -5.555 1.00 41.82 244 ARG A O 1
ATOM 1748 N N . VAL A 1 270 ? -15.571 -23.771 -5.166 1.00 43.01 245 VAL A N 1
ATOM 1749 C CA . VAL A 1 270 ? -15.108 -22.424 -4.852 1.00 39.10 245 VAL A CA 1
ATOM 1750 C C . VAL A 1 270 ? -13.985 -22.072 -5.816 1.00 39.70 245 VAL A C 1
ATOM 1751 O O . VAL A 1 270 ? -12.929 -22.715 -5.805 1.00 42.08 245 VAL A O 1
ATOM 1755 N N . LEU A 1 271 ? -14.217 -21.061 -6.657 1.00 38.71 246 LEU A N 1
ATOM 1756 C CA . LEU A 1 271 ? -13.207 -20.502 -7.555 1.00 36.43 246 LEU A CA 1
ATOM 1757 C C . LEU A 1 271 ? -12.694 -19.215 -6.917 1.00 34.34 246 LEU A C 1
ATOM 1758 O O . LEU A 1 271 ? -13.369 -18.181 -6.943 1.00 36.12 246 LEU A O 1
ATOM 1763 N N . ARG A 1 272 ? -11.496 -19.277 -6.344 1.00 36.63 247 ARG A N 1
ATOM 1764 C CA . ARG A 1 272 ? -10.884 -18.120 -5.709 1.00 34.92 247 ARG A CA 1
ATOM 1765 C C . ARG A 1 272 ? -10.107 -17.308 -6.733 1.00 33.52 247 ARG A C 1
ATOM 1766 O O . ARG A 1 272 ? -9.485 -17.867 -7.641 1.00 33.62 247 ARG A O 1
ATOM 1774 N N . TYR A 1 273 ? -10.139 -15.986 -6.580 1.00 30.60 248 TYR A N 1
ATOM 1775 C CA . TYR A 1 273 ? -9.245 -15.135 -7.352 1.00 30.14 248 TYR A CA 1
ATOM 1776 C C . TYR A 1 273 ? -8.649 -14.070 -6.444 1.00 31.89 248 TYR A C 1
ATOM 1777 O O . TYR A 1 273 ? -9.258 -13.668 -5.449 1.00 32.39 248 TYR A O 1
ATOM 1786 N N . GLY A 1 274 ? -7.442 -13.634 -6.789 1.00 30.69 249 GLY A N 1
ATOM 1787 C CA . GLY A 1 274 ? -6.740 -12.664 -5.970 1.00 31.82 249 GLY A CA 1
ATOM 1788 C C . GLY A 1 274 ? -5.288 -12.548 -6.393 1.00 35.54 249 GLY A C 1
ATOM 1789 O O . GLY A 1 274 ? -4.913 -12.942 -7.498 1.00 34.60 249 GLY A O 1
ATOM 1790 N N . SER A 1 275 ? -4.477 -12.002 -5.483 1.00 36.76 250 SER A N 1
ATOM 1791 C CA . SER A 1 275 ? -3.074 -11.732 -5.753 1.00 36.77 250 SER A CA 1
ATOM 1792 C C . SER A 1 275 ? -2.113 -12.660 -5.029 1.00 36.99 250 SER A C 1
ATOM 1793 O O . SER A 1 275 ? -0.932 -12.692 -5.384 1.00 37.69 250 SER A O 1
ATOM 1796 N N . VAL A 1 276 ? -2.568 -13.391 -4.019 1.00 38.72 251 VAL A N 1
ATOM 1797 C CA . VAL A 1 276 ? -1.682 -14.310 -3.312 1.00 37.30 251 VAL A CA 1
ATOM 1798 C C . VAL A 1 276 ? -1.742 -15.657 -4.020 1.00 39.57 251 VAL A C 1
ATOM 1799 O O . VAL A 1 276 ? -2.839 -16.194 -4.239 1.00 39.42 251 VAL A O 1
ATOM 1803 N N . PRO A 1 277 ? -0.606 -16.227 -4.413 1.00 37.38 252 PRO A N 1
ATOM 1804 C CA . PRO A 1 277 ? -0.629 -17.541 -5.060 1.00 37.70 252 PRO A CA 1
ATOM 1805 C C . PRO A 1 277 ? -1.050 -18.623 -4.077 1.00 38.27 252 PRO A C 1
ATOM 1806 O O . PRO A 1 277 ? -0.953 -18.468 -2.857 1.00 37.76 252 PRO A O 1
ATOM 1810 N N . GLY A 1 278 ? -1.537 -19.729 -4.625 1.00 40.63 253 GLY A N 1
ATOM 1811 C CA . GLY A 1 278 ? -1.987 -20.822 -3.783 1.00 42.19 253 GLY A CA 1
ATOM 1812 C C . GLY A 1 278 ? -2.428 -22.010 -4.608 1.00 47.30 253 GLY A C 1
ATOM 1813 O O . GLY A 1 278 ? -2.764 -21.887 -5.789 1.00 44.12 253 GLY A O 1
ATOM 1814 N N . GLU A 1 279 ? -2.422 -23.171 -3.955 1.00 47.41 254 GLU A N 1
ATOM 1815 C CA . GLU A 1 279 ? -2.881 -24.392 -4.604 1.00 52.71 254 GLU A CA 1
ATOM 1816 C C . GLU A 1 279 ? -4.386 -24.368 -4.857 1.00 53.93 254 GLU A C 1
ATOM 1817 O O . GLU A 1 279 ? -4.863 -24.976 -5.825 1.00 55.33 254 GLU A O 1
ATOM 1823 N N . THR A 1 280 ? -5.147 -23.676 -4.007 1.00 50.35 255 THR A N 1
ATOM 1824 C CA . THR A 1 280 ? -6.598 -23.613 -4.113 1.00 50.19 255 THR A CA 1
ATOM 1825 C C . THR A 1 280 ? -7.081 -22.356 -4.832 1.00 49.29 255 THR A C 1
ATOM 1826 O O . THR A 1 280 ? -8.232 -21.948 -4.647 1.00 46.32 255 THR A O 1
ATOM 1830 N N . MET A 1 281 ? -6.230 -21.739 -5.646 1.00 47.47 256 MET A N 1
ATOM 1831 C CA . MET A 1 281 ? -6.582 -20.528 -6.376 1.00 44.55 256 MET A CA 1
ATOM 1832 C C . MET A 1 281 ? -6.972 -20.886 -7.802 1.00 41.38 256 MET A C 1
ATOM 1833 O O . MET A 1 281 ? -6.250 -21.623 -8.482 1.00 45.13 256 MET A O 1
ATOM 1838 N N . ALA A 1 282 ? -8.117 -20.370 -8.249 1.00 38.37 257 ALA A N 1
ATOM 1839 C CA . ALA A 1 282 ? -8.543 -20.604 -9.624 1.00 39.58 257 ALA A CA 1
ATOM 1840 C C . ALA A 1 282 ? -7.893 -19.627 -10.596 1.00 37.95 257 ALA A C 1
ATOM 1841 O O . ALA A 1 282 ? -7.602 -20.000 -11.738 1.00 37.31 257 ALA A O 1
ATOM 1843 N N . ALA A 1 283 ? -7.655 -18.388 -10.166 1.00 36.39 258 ALA A N 1
ATOM 1844 C CA . ALA A 1 283 ? -7.026 -17.377 -11.004 1.00 34.92 258 ALA A CA 1
ATOM 1845 C C . ALA A 1 283 ? -6.250 -16.419 -10.112 1.00 34.29 258 ALA A C 1
ATOM 1846 O O . ALA A 1 283 ? -6.754 -15.991 -9.072 1.00 33.84 258 ALA A O 1
ATOM 1848 N N . THR A 1 284 ? -5.030 -16.079 -10.529 1.00 31.72 259 THR A N 1
ATOM 1849 C CA . THR A 1 284 ? -4.115 -15.286 -9.716 1.00 35.15 259 THR A CA 1
ATOM 1850 C C . THR A 1 284 ? -3.644 -14.073 -10.504 1.00 34.18 259 THR A C 1
ATOM 1851 O O . THR A 1 284 ? -3.234 -14.203 -11.661 1.00 33.70 259 THR A O 1
ATOM 1855 N N . LEU A 1 285 ? -3.694 -12.900 -9.878 1.00 31.70 260 LEU A N 1
ATOM 1856 C CA . LEU A 1 285 ? -3.134 -11.686 -10.469 1.00 35.93 260 LEU A CA 1
ATOM 1857 C C . LEU A 1 285 ? -1.650 -11.648 -10.125 1.00 36.22 260 LEU A C 1
ATOM 1858 O O . LEU A 1 285 ? -1.265 -11.271 -9.015 1.00 38.12 260 LEU A O 1
ATOM 1863 N N . VAL A 1 286 ? -0.809 -12.045 -11.078 1.00 35.85 261 VAL A N 1
ATOM 1864 C CA . VAL A 1 286 ? 0.625 -12.084 -10.819 1.00 38.35 261 VAL A CA 1
ATOM 1865 C C . VAL A 1 286 ? 1.227 -10.691 -10.900 1.00 39.15 261 VAL A C 1
ATOM 1866 O O . VAL A 1 286 ? 2.050 -10.311 -10.059 1.00 41.56 261 VAL A O 1
ATOM 1870 N N . SER A 1 287 ? 0.836 -9.906 -11.900 1.00 35.62 262 SER A N 1
ATOM 1871 C CA . SER A 1 287 ? 1.356 -8.545 -11.979 1.00 37.32 262 SER A CA 1
ATOM 1872 C C . SER A 1 287 ? 0.362 -7.651 -12.701 1.00 33.30 262 SER A C 1
ATOM 1873 O O . SER A 1 287 ? -0.512 -8.123 -13.428 1.00 32.16 262 SER A O 1
ATOM 1876 N N . TRP A 1 288 ? 0.524 -6.345 -12.503 1.00 32.52 263 TRP A N 1
ATOM 1877 C CA . TRP A 1 288 ? -0.342 -5.353 -13.121 1.00 33.81 263 TRP A CA 1
ATOM 1878 C C . TRP A 1 288 ? 0.446 -4.068 -13.324 1.00 33.98 263 TRP A C 1
ATOM 1879 O O . TRP A 1 288 ? 1.212 -3.659 -12.447 1.00 32.67 263 TRP A O 1
ATOM 1890 N N . GLN A 1 289 ? 0.244 -3.431 -14.478 1.00 32.91 264 GLN A N 1
ATOM 1891 C CA . GLN A 1 289 ? 0.916 -2.183 -14.809 1.00 33.86 264 GLN A CA 1
ATOM 1892 C C . GLN A 1 289 ? -0.029 -1.281 -15.586 1.00 34.06 264 GLN A C 1
ATOM 1893 O O . GLN A 1 289 ? -0.824 -1.754 -16.406 1.00 34.37 264 GLN A O 1
ATOM 1899 N N . GLN A 1 290 ? 0.063 0.021 -15.323 1.00 33.66 265 GLN A N 1
ATOM 1900 C CA . GLN A 1 290 ? -0.627 1.023 -16.122 1.00 36.78 265 GLN A CA 1
ATOM 1901 C C . GLN A 1 290 ? 0.316 1.541 -17.199 1.00 40.32 265 GLN A C 1
ATOM 1902 O O . GLN A 1 290 ? 1.460 1.904 -16.907 1.00 38.36 265 GLN A O 1
ATOM 1908 N N . GLN A 1 291 ? -0.161 1.569 -18.437 1.00 38.49 266 GLN A N 1
ATOM 1909 C CA . GLN A 1 291 ? 0.602 2.077 -19.569 1.00 40.96 266 GLN A CA 1
ATOM 1910 C C . GLN A 1 291 ? -0.160 3.227 -20.226 1.00 42.49 266 GLN A C 1
ATOM 1911 O O . GLN A 1 291 ? -1.222 3.647 -19.762 1.00 40.54 266 GLN A O 1
ATOM 1917 N N . GLY A 1 292 ? 0.400 3.740 -21.323 1.00 44.23 267 GLY A N 1
ATOM 1918 C CA . GLY A 1 292 ? -0.209 4.884 -21.984 1.00 45.26 267 GLY A CA 1
ATOM 1919 C C . GLY A 1 292 ? -1.490 4.534 -22.717 1.00 44.81 267 GLY A C 1
ATOM 1920 O O . GLY A 1 292 ? -2.449 5.312 -22.715 1.00 44.42 267 GLY A O 1
ATOM 1921 N N . VAL A 1 293 ? -1.525 3.363 -23.356 1.00 41.52 268 VAL A N 1
ATOM 1922 C CA . VAL A 1 293 ? -2.726 2.934 -24.067 1.00 45.01 268 VAL A CA 1
ATOM 1923 C C . VAL A 1 293 ? -3.761 2.348 -23.116 1.00 45.22 268 VAL A C 1
ATOM 1924 O O . VAL A 1 293 ? -4.967 2.437 -23.373 1.00 47.64 268 VAL A O 1
ATOM 1928 N N . GLY A 1 294 ? -3.321 1.731 -22.027 1.00 43.72 269 GLY A N 1
ATOM 1929 C CA . GLY A 1 294 ? -4.238 1.086 -21.113 1.00 37.91 269 GLY A CA 1
ATOM 1930 C C . GLY A 1 294 ? -3.461 0.282 -20.093 1.00 38.43 269 GLY A C 1
ATOM 1931 O O . GLY A 1 294 ? -2.247 0.434 -19.953 1.00 39.88 269 GLY A O 1
ATOM 1932 N N . ALA A 1 295 ? -4.181 -0.579 -19.387 1.00 35.38 270 ALA A N 1
ATOM 1933 C CA . ALA A 1 295 ? -3.561 -1.399 -18.359 1.00 35.11 270 ALA A CA 1
ATOM 1934 C C . ALA A 1 295 ? -3.270 -2.790 -18.903 1.00 33.58 270 ALA A C 1
ATOM 1935 O O . ALA A 1 295 ? -3.948 -3.276 -19.811 1.00 32.87 270 ALA A O 1
ATOM 1937 N N . VAL A 1 296 ? -2.253 -3.430 -18.336 1.00 31.83 271 VAL A N 1
ATOM 1938 C CA . VAL A 1 296 ? -1.903 -4.794 -18.709 1.00 34.56 271 VAL A CA 1
ATOM 1939 C C . VAL A 1 296 ? -1.577 -5.575 -17.444 1.00 33.76 271 VAL A C 1
ATOM 1940 O O . VAL A 1 296 ? -0.864 -5.087 -16.563 1.00 35.88 271 VAL A O 1
ATOM 1944 N N . ALA A 1 297 ? -2.109 -6.790 -17.355 1.00 32.30 272 ALA A N 1
ATOM 1945 C CA . ALA A 1 297 ? -1.905 -7.661 -16.212 1.00 34.58 272 ALA A CA 1
ATOM 1946 C C . ALA A 1 297 ? -1.387 -9.008 -16.689 1.00 34.93 272 ALA A C 1
ATOM 1947 O O . ALA A 1 297 ? -1.681 -9.444 -17.802 1.00 34.37 272 ALA A O 1
ATOM 1949 N N . HIS A 1 298 ? -0.606 -9.657 -15.837 1.00 36.80 273 HIS A N 1
ATOM 1950 C CA . HIS A 1 298 ? -0.187 -11.036 -16.038 1.00 38.47 273 HIS A CA 1
ATOM 1951 C C . HIS A 1 298 ? -0.871 -11.900 -14.991 1.00 35.40 273 HIS A C 1
ATOM 1952 O O . HIS A 1 298 ? -0.806 -11.593 -13.790 1.00 35.47 273 HIS A O 1
ATOM 1959 N N . ILE A 1 299 ? -1.530 -12.965 -15.456 1.00 34.63 274 ILE A N 1
ATOM 1960 C CA . ILE A 1 299 ? -2.376 -13.813 -14.629 1.00 39.65 274 ILE A CA 1
ATOM 1961 C C . ILE A 1 299 ? -2.039 -15.277 -14.878 1.00 41.23 274 ILE A C 1
ATOM 1962 O O . ILE A 1 299 ? -1.547 -15.655 -15.947 1.00 43.52 274 ILE A O 1
ATOM 1967 N N . ARG A 1 300 ? -2.305 -16.104 -13.869 1.00 41.14 275 ARG A N 1
ATOM 1968 C CA . ARG A 1 300 ? -2.194 -17.552 -13.973 1.00 43.33 275 ARG A CA 1
ATOM 1969 C C . ARG A 1 300 ? -3.558 -18.164 -13.698 1.00 40.60 275 ARG A C 1
ATOM 1970 O O . ARG A 1 300 ? -4.174 -17.879 -12.665 1.00 39.99 275 ARG A O 1
ATOM 1978 N N . LEU A 1 301 ? -4.026 -18.996 -14.618 1.00 42.89 276 LEU A N 1
ATOM 1979 C CA . LEU A 1 301 ? -5.263 -19.738 -14.437 1.00 43.17 276 LEU A CA 1
ATOM 1980 C C . LEU A 1 301 ? -4.950 -21.148 -13.961 1.00 46.16 276 LEU A C 1
ATOM 1981 O O . LEU A 1 301 ? -3.929 -21.734 -14.333 1.00 46.52 276 LEU A O 1
ATOM 1986 N N . ALA A 1 302 ? -5.833 -21.678 -13.118 1.00 45.10 277 ALA A N 1
ATOM 1987 C CA . ALA A 1 302 ? -5.734 -23.075 -12.727 1.00 52.23 277 ALA A CA 1
ATOM 1988 C C . ALA A 1 302 ? -5.774 -23.964 -13.964 1.00 59.63 277 ALA A C 1
ATOM 1989 O O . ALA A 1 302 ? -6.478 -23.674 -14.936 1.00 59.69 277 ALA A O 1
ATOM 1991 N N . SER A 1 303 ? -4.992 -25.045 -13.927 1.00 66.79 278 SER A N 1
ATOM 1992 C CA . SER A 1 303 ? -4.825 -25.886 -15.109 1.00 69.61 278 SER A CA 1
ATOM 1993 C C . SER A 1 303 ? -6.139 -26.519 -15.549 1.00 70.55 278 SER A C 1
ATOM 1994 O O . SER A 1 303 ? -6.312 -26.821 -16.736 1.00 71.04 278 SER A O 1
ATOM 1997 N N . GLU A 1 304 ? -7.072 -26.723 -14.614 1.00 71.98 279 GLU A N 1
ATOM 1998 C CA . GLU A 1 304 ? -8.373 -27.284 -14.966 1.00 71.63 279 GLU A CA 1
ATOM 1999 C C . GLU A 1 304 ? -9.106 -26.390 -15.958 1.00 73.51 279 GLU A C 1
ATOM 2000 O O . GLU A 1 304 ? -9.730 -26.880 -16.908 1.00 73.30 279 GLU A O 1
ATOM 2006 N N . LEU A 1 305 ? -9.070 -25.089 -15.718 1.00 70.96 280 LEU A N 1
ATOM 2007 C CA . LEU A 1 305 ? -9.685 -24.118 -16.615 1.00 71.35 280 LEU A CA 1
ATOM 2008 C C . LEU A 1 305 ? -8.751 -23.890 -17.760 1.00 74.22 280 LEU A C 1
ATOM 2009 O O . LEU A 1 305 ? -7.572 -24.016 -17.587 1.00 79.66 280 LEU A O 1
ATOM 2014 N N . ALA A 1 306 ? -9.266 -23.665 -18.945 1.00 77.24 281 ALA A N 1
ATOM 2015 C CA . ALA A 1 306 ? -8.432 -23.382 -20.115 1.00 83.03 281 ALA A CA 1
ATOM 2016 C C . ALA A 1 306 ? -7.297 -24.352 -20.474 1.00 91.43 281 ALA A C 1
ATOM 2017 O O . ALA A 1 306 ? -7.443 -25.563 -20.398 1.00 91.07 281 ALA A O 1
ATOM 2019 N N . THR A 1 307 ? -6.141 -23.779 -20.815 1.00 96.94 282 THR A N 1
ATOM 2020 C CA . THR A 1 307 ? -4.965 -24.553 -21.184 1.00 100.79 282 THR A CA 1
ATOM 2021 C C . THR A 1 307 ? -3.736 -24.380 -20.335 1.00 100.31 282 THR A C 1
ATOM 2022 O O . THR A 1 307 ? -3.613 -23.428 -19.549 1.00 99.54 282 THR A O 1
ATOM 2026 N N . ALA A 1 308 ? -2.846 -25.345 -20.567 1.00 100.91 283 ALA A N 1
ATOM 2027 C CA . ALA A 1 308 ? -1.577 -25.555 -19.910 1.00 97.92 283 ALA A CA 1
ATOM 2028 C C . ALA A 1 308 ? -0.653 -24.400 -20.104 1.00 95.90 283 ALA A C 1
ATOM 2029 O O . ALA A 1 308 ? 0.281 -24.257 -19.360 1.00 93.88 283 ALA A O 1
ATOM 2031 N N . GLN A 1 309 ? -0.821 -23.620 -21.148 1.00 95.75 284 GLN A N 1
ATOM 2032 C CA . GLN A 1 309 ? 0.086 -22.482 -21.182 1.00 94.20 284 GLN A CA 1
ATOM 2033 C C . GLN A 1 309 ? -0.091 -21.659 -19.913 1.00 90.85 284 GLN A C 1
ATOM 2034 O O . GLN A 1 309 ? -1.208 -21.270 -19.555 1.00 90.48 284 GLN A O 1
ATOM 2040 N N . GLY A 1 310 ? 1.016 -21.422 -19.218 1.00 86.85 285 GLY A N 1
ATOM 2041 C CA . GLY A 1 310 ? 0.981 -20.871 -17.886 1.00 81.61 285 GLY A CA 1
ATOM 2042 C C . GLY A 1 310 ? 0.505 -19.435 -17.829 1.00 77.45 285 GLY A C 1
ATOM 2043 O O . GLY A 1 310 ? -0.638 -19.147 -17.459 1.00 70.92 285 GLY A O 1
ATOM 2044 N N . PRO A 1 311 ? 1.382 -18.499 -18.201 1.00 72.86 286 PRO A N 1
ATOM 2045 C CA . PRO A 1 311 ? 1.090 -17.081 -17.963 1.00 68.28 286 PRO A CA 1
ATOM 2046 C C . PRO A 1 311 ? 0.317 -16.425 -19.093 1.00 63.81 286 PRO A C 1
ATOM 2047 O O . PRO A 1 311 ? 0.783 -16.390 -20.238 1.00 64.75 286 PRO A O 1
ATOM 2051 N N . ARG A 1 312 ? -0.856 -15.889 -18.781 1.00 56.72 287 ARG A N 1
ATOM 2052 C CA . ARG A 1 312 ? -1.653 -15.158 -19.751 1.00 50.71 287 ARG A CA 1
ATOM 2053 C C . ARG A 1 312 ? -1.547 -13.660 -19.499 1.00 44.01 287 ARG A C 1
ATOM 2054 O O . ARG A 1 312 ? -1.389 -13.210 -18.360 1.00 42.68 287 ARG A O 1
ATOM 2062 N N . VAL A 1 313 ? -1.619 -12.890 -20.581 1.00 39.12 288 VAL A N 1
ATOM 2063 C CA . VAL A 1 313 ? -1.663 -11.435 -20.512 1.00 38.92 288 VAL A CA 1
ATOM 2064 C C . VAL A 1 313 ? -3.105 -10.990 -20.713 1.00 41.39 288 VAL A C 1
ATOM 2065 O O . VAL A 1 313 ? -3.763 -11.394 -21.680 1.00 39.54 288 VAL A O 1
ATOM 2069 N N . MET A 1 314 ? -3.599 -10.177 -19.784 1.00 37.00 289 MET A N 1
ATOM 2070 C CA . MET A 1 314 ? -4.947 -9.621 -19.812 1.00 34.21 289 MET A CA 1
ATOM 2071 C C . MET A 1 314 ? -4.819 -8.109 -19.917 1.00 32.93 289 MET A C 1
ATOM 2072 O O . MET A 1 314 ? -4.373 -7.455 -18.971 1.00 34.42 289 MET A O 1
ATOM 2077 N N . ARG A 1 315 ? -5.191 -7.551 -21.057 1.00 31.57 290 ARG A N 1
ATOM 2078 C CA . ARG A 1 315 ? -5.178 -6.108 -21.211 1.00 31.81 290 ARG A CA 1
ATOM 2079 C C . ARG A 1 315 ? -6.562 -5.550 -20.915 1.00 32.76 290 ARG A C 1
ATOM 2080 O O . ARG A 1 315 ? -7.580 -6.214 -21.123 1.00 29.17 290 ARG A O 1
ATOM 2088 N N . LEU A 1 316 ? -6.584 -4.327 -20.396 1.00 30.50 291 LEU A N 1
ATOM 2089 C CA . LEU A 1 316 ? -7.824 -3.651 -20.055 1.00 28.39 291 LEU A CA 1
ATOM 2090 C C . LEU A 1 316 ? -7.752 -2.204 -20.519 1.00 32.38 291 LEU A C 1
ATOM 2091 O O . LEU A 1 316 ? -6.677 -1.594 -20.545 1.00 33.57 291 LEU A O 1
ATOM 2096 N N . SER A 1 317 ? -8.912 -1.660 -20.880 1.00 29.32 292 SER A N 1
ATOM 2097 C CA . SER A 1 317 ? -9.030 -0.251 -21.227 1.00 29.93 292 SER A CA 1
ATOM 2098 C C . SER A 1 317 ? -9.346 0.627 -20.026 1.00 32.15 292 SER A C 1
ATOM 2099 O O . SER A 1 317 ? -9.301 1.856 -20.151 1.00 35.89 292 SER A O 1
ATOM 2102 N N . VAL A 1 318 ? -9.658 0.037 -18.877 1.00 31.90 293 VAL A N 1
ATOM 2103 C CA . VAL A 1 318 ? -9.973 0.804 -17.674 1.00 29.92 293 VAL A CA 1
ATOM 2104 C C . VAL A 1 318 ? -8.743 0.856 -16.774 1.00 31.46 293 VAL A C 1
ATOM 2105 O O . VAL A 1 318 ? -7.974 -0.115 -16.714 1.00 29.91 293 VAL A O 1
ATOM 2109 N N . PRO A 1 319 ? -8.520 1.957 -16.062 1.00 31.36 294 PRO A N 1
ATOM 2110 C CA . PRO A 1 319 ? -7.367 2.047 -15.165 1.00 30.56 294 PRO A CA 1
ATOM 2111 C C . PRO A 1 319 ? -7.649 1.413 -13.810 1.00 32.12 294 PRO A C 1
ATOM 2112 O O . PRO A 1 319 ? -8.797 1.213 -13.407 1.00 32.38 294 PRO A O 1
ATOM 2116 N N . GLY A 1 320 ? -6.565 1.095 -13.105 1.00 28.72 295 GLY A N 1
ATOM 2117 C CA . GLY A 1 320 ? -6.669 0.593 -11.748 1.00 27.61 295 GLY A CA 1
ATOM 2118 C C . GLY A 1 320 ? -6.467 -0.901 -11.599 1.00 28.16 295 GLY A C 1
ATOM 2119 O O . GLY A 1 320 ? -7.006 -1.698 -12.374 1.00 27.30 295 GLY A O 1
ATOM 2120 N N . ARG A 1 321 ? -5.692 -1.284 -10.581 1.00 29.16 296 ARG A N 1
ATOM 2121 C CA . ARG A 1 321 ? -5.420 -2.694 -10.315 1.00 31.67 296 ARG A CA 1
ATOM 2122 C C . ARG A 1 321 ? -6.676 -3.429 -9.841 1.00 27.01 296 ARG A C 1
ATOM 2123 O O . ARG A 1 321 ? -6.899 -4.605 -10.189 1.00 28.94 296 ARG A O 1
ATOM 2131 N N . HIS A 1 322 ? -7.513 -2.745 -9.051 1.00 27.87 297 HIS A N 1
ATOM 2132 C CA . HIS A 1 322 ? -8.757 -3.350 -8.580 1.00 29.64 297 HIS A CA 1
ATOM 2133 C C . HIS A 1 322 ? -9.674 -3.714 -9.741 1.00 24.17 297 HIS A C 1
ATOM 2134 O O . HIS A 1 322 ? -10.439 -4.683 -9.651 1.00 30.07 297 HIS A O 1
ATOM 2141 N N . MET A 1 323 ? -9.598 -2.966 -10.843 1.00 26.02 298 MET A N 1
ATOM 2142 C CA . MET A 1 323 ? -10.356 -3.339 -12.034 1.00 24.58 298 MET A CA 1
ATOM 2143 C C . MET A 1 323 ? -9.871 -4.667 -12.602 1.00 27.58 298 MET A C 1
ATOM 2144 O O . MET A 1 323 ? -10.676 -5.472 -13.084 1.00 27.11 298 MET A O 1
ATOM 2149 N N . ALA A 1 324 ? -8.560 -4.917 -12.551 1.00 24.33 299 ALA A N 1
ATOM 2150 C CA . ALA A 1 324 ? -8.043 -6.209 -12.988 1.00 28.16 299 ALA A CA 1
ATOM 2151 C C . ALA A 1 324 ? -8.583 -7.336 -12.116 1.00 28.78 299 ALA A C 1
ATOM 2152 O O . ALA A 1 324 ? -8.935 -8.411 -12.622 1.00 25.78 299 ALA A O 1
ATOM 2154 N N . LEU A 1 325 ? -8.671 -7.105 -10.801 1.00 27.79 300 LEU A N 1
ATOM 2155 C CA . LEU A 1 325 ? -9.279 -8.118 -9.930 1.00 29.63 300 LEU A CA 1
ATOM 2156 C C . LEU A 1 325 ? -10.746 -8.382 -10.298 1.00 26.65 300 LEU A C 1
ATOM 2157 O O . LEU A 1 325 ? -11.183 -9.544 -10.398 1.00 27.33 300 LEU A O 1
ATOM 2162 N N . ASN A 1 326 ? -11.529 -7.312 -10.485 1.00 23.95 301 ASN A N 1
ATOM 2163 C CA . ASN A 1 326 ? -12.914 -7.475 -10.940 1.00 25.86 301 ASN A CA 1
ATOM 2164 C C . ASN A 1 326 ? -12.984 -8.282 -12.235 1.00 27.62 301 ASN A C 1
ATOM 2165 O O . ASN A 1 326 ? -13.851 -9.158 -12.397 1.00 23.93 301 ASN A O 1
ATOM 2170 N N . ALA A 1 327 ? -12.076 -7.988 -13.173 1.00 24.66 302 ALA A N 1
ATOM 2171 C CA . ALA A 1 327 ? -12.066 -8.688 -14.452 1.00 26.00 302 ALA A CA 1
ATOM 2172 C C . ALA A 1 327 ? -11.780 -10.170 -14.261 1.00 25.16 302 ALA A C 1
ATOM 2173 O O . ALA A 1 327 ? -12.337 -11.011 -14.973 1.00 22.21 302 ALA A O 1
ATOM 2175 N N . LEU A 1 328 ? -10.913 -10.508 -13.300 1.00 25.24 303 LEU A N 1
ATOM 2176 C CA . LEU A 1 328 ? -10.676 -11.916 -12.983 1.00 26.76 303 LEU A CA 1
ATOM 2177 C C . LEU A 1 328 ? -11.956 -12.593 -12.509 1.00 24.71 303 LEU A C 1
ATOM 2178 O O . LEU A 1 328 ? -12.263 -13.729 -12.906 1.00 24.79 303 LEU A O 1
ATOM 2183 N N . GLY A 1 329 ? -12.711 -11.912 -11.646 1.00 21.41 304 GLY A N 1
ATOM 2184 C CA . GLY A 1 329 ? -13.986 -12.472 -11.214 1.00 25.40 304 GLY A CA 1
ATOM 2185 C C . GLY A 1 329 ? -14.925 -12.752 -12.377 1.00 25.04 304 GLY A C 1
ATOM 2186 O O . GLY A 1 329 ? -15.516 -13.840 -12.485 1.00 22.19 304 GLY A O 1
ATOM 2187 N N . ALA A 1 330 ? -15.071 -11.769 -13.271 1.00 20.68 305 ALA A N 1
ATOM 2188 C CA . ALA A 1 330 ? -15.958 -11.952 -14.421 1.00 23.45 305 ALA A CA 1
ATOM 2189 C C . ALA A 1 330 ? -15.457 -13.067 -15.332 1.00 23.95 305 ALA A C 1
ATOM 2190 O O . ALA A 1 330 ? -16.255 -13.836 -15.886 1.00 23.48 305 ALA A O 1
ATOM 2192 N N . LEU A 1 331 ? -14.137 -13.174 -15.492 1.00 22.74 306 LEU A N 1
ATOM 2193 C CA . LEU A 1 331 ? -13.561 -14.218 -16.334 1.00 23.68 306 LEU A CA 1
ATOM 2194 C C . LEU A 1 331 ? -13.888 -15.602 -15.795 1.00 26.78 306 LEU A C 1
ATOM 2195 O O . LEU A 1 331 ? -14.287 -16.498 -16.549 1.00 29.33 306 LEU A O 1
ATOM 2200 N N . LEU A 1 332 ? -13.705 -15.804 -14.487 1.00 27.00 307 LEU A N 1
ATOM 2201 C CA . LEU A 1 332 ? -13.997 -17.113 -13.908 1.00 25.39 307 LEU A CA 1
ATOM 2202 C C . LEU A 1 332 ? -15.478 -17.448 -14.03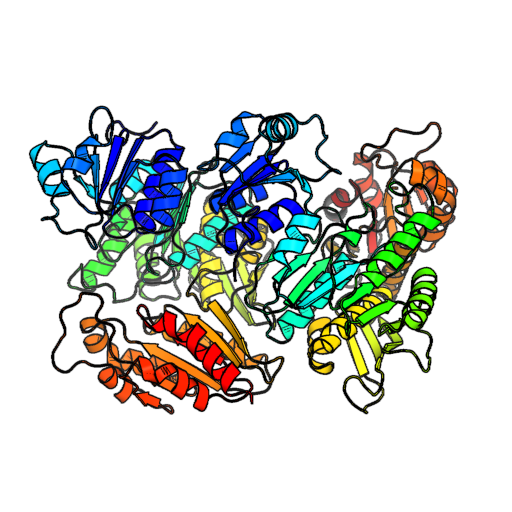7 1.00 29.14 307 LEU A C 1
ATOM 2203 O O . LEU A 1 332 ? -15.842 -18.581 -14.397 1.00 29.27 307 LEU A O 1
ATOM 2208 N N . ALA A 1 333 ? -16.351 -16.472 -13.761 1.00 26.26 308 ALA A N 1
ATOM 2209 C CA . ALA A 1 333 ? -17.781 -16.706 -13.940 1.00 25.65 308 ALA A CA 1
ATOM 2210 C C . ALA A 1 333 ? -18.093 -17.126 -15.374 1.00 26.29 308 ALA A C 1
ATOM 2211 O O . ALA A 1 333 ? -18.838 -18.086 -15.604 1.00 25.88 308 ALA A O 1
ATOM 2213 N N . ALA A 1 334 ? -17.514 -16.427 -16.355 1.00 27.86 309 ALA A N 1
ATOM 2214 C CA . ALA A 1 334 ? -17.790 -16.743 -17.754 1.00 25.99 309 ALA A CA 1
ATOM 2215 C C . ALA A 1 334 ? -17.285 -18.133 -18.129 1.00 31.40 309 ALA A C 1
ATOM 2216 O O . ALA A 1 334 ? -17.967 -18.874 -18.847 1.00 32.16 309 ALA A O 1
ATOM 2218 N N . VAL A 1 335 ? -16.091 -18.503 -17.660 1.00 30.44 310 VAL A N 1
ATOM 2219 C CA . VAL A 1 335 ? -15.545 -19.818 -17.991 1.00 30.08 310 VAL A CA 1
ATOM 2220 C C . VAL A 1 335 ? -16.403 -20.922 -17.387 1.00 31.92 310 VAL A C 1
ATOM 2221 O O . VAL A 1 335 ? -16.542 -22.004 -17.973 1.00 33.55 310 VAL A O 1
ATOM 2225 N N . GLN A 1 336 ? -17.011 -20.663 -16.225 1.00 33.12 311 GLN A N 1
ATOM 2226 C CA . GLN A 1 336 ? -17.818 -21.692 -15.570 1.00 33.51 311 GLN A CA 1
ATOM 2227 C C . GLN A 1 336 ? -18.977 -22.172 -16.439 1.00 34.34 311 GLN A C 1
ATOM 2228 O O . GLN A 1 336 ? -19.402 -23.325 -16.311 1.00 37.07 311 GLN A O 1
ATOM 2234 N N . ILE A 1 337 ? -19.510 -21.321 -17.315 1.00 34.60 312 ILE A N 1
ATOM 2235 C CA . ILE A 1 337 ? -20.640 -21.712 -18.153 1.00 35.64 312 ILE A CA 1
ATOM 2236 C C . ILE A 1 337 ? -20.197 -22.155 -19.543 1.00 36.80 312 ILE A C 1
ATOM 2237 O O . ILE A 1 337 ? -21.043 -22.409 -20.406 1.00 38.11 312 ILE A O 1
ATOM 2242 N N . GLY A 1 338 ? -18.892 -22.254 -19.783 1.00 34.33 313 GLY A N 1
ATOM 2243 C CA . GLY A 1 338 ? -18.387 -22.841 -21.003 1.00 30.72 313 GLY A CA 1
ATOM 2244 C C . GLY A 1 338 ? -17.792 -21.888 -22.014 1.00 34.09 313 GLY A C 1
ATOM 2245 O O . GLY A 1 338 ? -17.525 -22.308 -23.145 1.00 36.35 313 GLY A O 1
ATOM 2246 N N . ALA A 1 339 ? -17.575 -20.635 -21.659 1.00 34.36 314 ALA A N 1
ATOM 2247 C CA . ALA A 1 339 ? -16.945 -19.737 -22.614 1.00 33.64 314 ALA A CA 1
ATOM 2248 C C . ALA A 1 339 ? -15.430 -19.942 -22.601 1.00 36.58 314 ALA A C 1
ATOM 2249 O O . ALA A 1 339 ? -14.849 -20.198 -21.544 1.00 34.02 314 ALA A O 1
ATOM 2251 N N . PRO A 1 340 ? -14.772 -19.858 -23.757 1.00 37.61 315 PRO A N 1
ATOM 2252 C CA . PRO A 1 340 ? -13.313 -20.028 -23.785 1.00 36.66 315 PRO A CA 1
ATOM 2253 C C . PRO A 1 340 ? -12.605 -18.855 -23.124 1.00 36.82 315 PRO A C 1
ATOM 2254 O O . PRO A 1 340 ? -12.963 -17.693 -23.330 1.00 37.22 315 PRO A O 1
ATOM 2258 N N . ALA A 1 341 ? -11.577 -19.174 -22.332 1.00 36.41 316 ALA A N 1
ATOM 2259 C CA . ALA A 1 341 ? -10.912 -18.157 -21.522 1.00 36.98 316 ALA A CA 1
ATOM 2260 C C . ALA A 1 341 ? -10.258 -17.084 -22.384 1.00 36.85 316 ALA A C 1
ATOM 2261 O O . ALA A 1 341 ? -10.328 -15.892 -22.061 1.00 33.39 316 ALA A O 1
ATOM 2263 N N . ASP A 1 342 ? -9.616 -17.483 -23.484 1.00 38.22 317 ASP A N 1
ATOM 2264 C CA . ASP A 1 342 ? -8.900 -16.516 -24.313 1.00 41.48 317 ASP A CA 1
ATOM 2265 C C . ASP A 1 342 ? -9.860 -15.529 -24.967 1.00 38.50 317 ASP A C 1
ATOM 2266 O O . ASP A 1 342 ? -9.591 -14.319 -25.017 1.00 39.17 317 ASP A O 1
ATOM 2271 N N . GLU A 1 343 ? -10.997 -16.024 -25.460 1.00 38.11 318 GLU A N 1
ATOM 2272 C CA . GLU A 1 343 ? -11.988 -15.134 -26.050 1.00 37.69 318 GLU A CA 1
ATOM 2273 C C . GLU A 1 343 ? -12.649 -14.254 -24.995 1.00 31.20 318 GLU A C 1
ATOM 2274 O O . GLU A 1 343 ? -12.975 -13.094 -25.274 1.00 35.51 318 GLU A O 1
ATOM 2280 N N . VAL A 1 344 ? -12.826 -14.769 -23.775 1.00 31.22 319 VAL A N 1
ATOM 2281 C CA . VAL A 1 344 ? -13.344 -13.932 -22.693 1.00 31.70 319 VAL A CA 1
ATOM 2282 C C . VAL A 1 344 ? -12.366 -12.810 -22.373 1.00 30.09 319 VAL A C 1
ATOM 2283 O O . VAL A 1 344 ? -12.770 -11.669 -22.128 1.00 29.19 319 VAL A O 1
ATOM 2287 N N . LEU A 1 345 ? -11.065 -13.115 -22.363 1.00 30.80 320 LEU A N 1
ATOM 2288 C CA . LEU A 1 345 ? -10.059 -12.078 -22.154 1.00 30.84 320 LEU A CA 1
ATOM 2289 C C . LEU A 1 345 ? -10.110 -11.031 -23.259 1.00 34.32 320 LEU A C 1
ATOM 2290 O O . LEU A 1 345 ? -9.999 -9.824 -22.994 1.00 32.48 320 LEU A O 1
ATOM 2295 N N . ASP A 1 346 ? -10.272 -11.474 -24.509 1.00 30.55 321 ASP A N 1
ATOM 2296 C CA . ASP A 1 346 ? -10.462 -10.521 -25.599 1.00 32.75 321 ASP A CA 1
ATOM 2297 C C . ASP A 1 346 ? -11.663 -9.619 -25.337 1.00 30.84 321 ASP A C 1
ATOM 2298 O O . ASP A 1 346 ? -11.598 -8.404 -25.561 1.00 31.96 321 ASP A O 1
ATOM 2303 N N . GLY A 1 347 ? -12.764 -10.194 -24.848 1.00 31.35 322 GLY A N 1
ATOM 2304 C CA . GLY A 1 347 ? -13.947 -9.389 -24.572 1.00 28.05 322 GLY A CA 1
ATOM 2305 C C . GLY A 1 347 ? -13.763 -8.428 -23.409 1.00 29.08 322 GLY A C 1
ATOM 2306 O O . GLY A 1 347 ? -14.308 -7.320 -23.413 1.00 30.46 322 GLY A O 1
ATOM 2307 N N . LEU A 1 348 ? -13.008 -8.842 -22.391 1.00 28.45 323 LEU A N 1
ATOM 2308 C CA . LEU A 1 348 ? -12.744 -7.961 -21.257 1.00 28.43 323 LEU A CA 1
ATOM 2309 C C . LEU A 1 348 ? -11.828 -6.814 -21.651 1.00 28.94 323 LEU A C 1
ATOM 2310 O O . LEU A 1 348 ? -11.919 -5.723 -21.075 1.00 27.35 323 LEU A O 1
ATOM 2315 N N . ALA A 1 349 ? -10.938 -7.046 -22.620 1.00 27.45 324 ALA A N 1
ATOM 2316 C CA . ALA A 1 349 ? -10.065 -5.974 -23.085 1.00 27.69 324 ALA A CA 1
ATOM 2317 C C . ALA A 1 349 ? -10.859 -4.795 -23.635 1.00 29.33 324 ALA A C 1
ATOM 2318 O O . ALA A 1 349 ? -10.404 -3.649 -23.548 1.00 30.89 324 ALA A O 1
ATOM 2320 N N . GLY A 1 350 ? -12.042 -5.044 -24.196 1.00 29.76 325 GLY A N 1
ATOM 2321 C CA . GLY A 1 350 ? -12.851 -3.985 -24.760 1.00 27.30 325 GLY A CA 1
ATOM 2322 C C . GLY A 1 350 ? -13.828 -3.323 -23.814 1.00 29.78 325 GLY A C 1
ATOM 2323 O O . GLY A 1 350 ? -14.563 -2.421 -24.228 1.00 33.68 325 GLY A O 1
ATOM 2324 N N . PHE A 1 351 ? -13.869 -3.749 -22.553 1.00 29.18 326 PHE A N 1
ATOM 2325 C CA . PHE A 1 351 ? -14.751 -3.129 -21.574 1.00 28.16 326 PHE A CA 1
ATOM 2326 C C . PHE A 1 351 ? -14.282 -1.711 -21.279 1.00 28.32 326 PHE A C 1
ATOM 2327 O O . PHE A 1 351 ? -13.098 -1.482 -21.017 1.00 28.42 326 PHE A O 1
ATOM 2335 N N . GLU A 1 352 ? -15.216 -0.759 -21.316 1.00 28.98 327 GLU A N 1
ATOM 2336 C CA . GLU A 1 352 ? -14.896 0.663 -21.267 1.00 29.07 327 GLU A CA 1
ATOM 2337 C C . GLU A 1 352 ? -15.248 1.331 -19.945 1.00 26.96 327 GLU A C 1
ATOM 2338 O O . GLU A 1 352 ? -14.946 2.515 -19.773 1.00 30.36 327 GLU A O 1
ATOM 2344 N N . GLY A 1 353 ? -15.878 0.623 -19.016 1.00 23.22 328 GLY A N 1
ATOM 2345 C CA . GLY A 1 353 ? -16.271 1.210 -17.754 1.00 24.50 328 GLY A CA 1
ATOM 2346 C C . GLY A 1 353 ? -17.726 1.653 -17.752 1.00 29.36 328 GLY A C 1
ATOM 2347 O O . GLY A 1 353 ? -18.345 1.882 -18.795 1.00 30.70 328 GLY A O 1
ATOM 2348 N N . VAL A 1 354 ? -18.282 1.767 -16.553 1.00 25.33 329 VAL A N 1
ATOM 2349 C CA . VAL A 1 354 ? -19.655 2.200 -16.378 1.00 28.60 329 VAL A CA 1
ATOM 2350 C C . VAL A 1 354 ? -19.660 3.645 -15.895 1.00 27.87 329 VAL A C 1
ATOM 2351 O O . VAL A 1 354 ? -18.629 4.208 -15.533 1.00 25.92 329 VAL A O 1
ATOM 2355 N N . ARG A 1 355 ? -20.841 4.260 -15.893 1.00 31.09 330 ARG A N 1
ATOM 2356 C CA . ARG A 1 355 ? -20.966 5.618 -15.384 1.00 32.77 330 ARG A CA 1
ATOM 2357 C C . ARG A 1 355 ? -20.556 5.679 -13.918 1.00 29.26 330 ARG A C 1
ATOM 2358 O O . ARG A 1 355 ? -20.843 4.767 -13.137 1.00 27.92 330 ARG A O 1
ATOM 2366 N N . ARG A 1 356 ? -19.859 6.764 -13.561 1.00 31.25 331 ARG A N 1
ATOM 2367 C CA . ARG A 1 356 ? -19.445 7.062 -12.188 1.00 30.11 331 ARG A CA 1
ATOM 2368 C C . ARG A 1 356 ? -18.461 6.033 -11.635 1.00 27.64 331 ARG A C 1
ATOM 2369 O O . ARG A 1 356 ? -18.409 5.804 -10.424 1.00 30.29 331 ARG A O 1
ATOM 2377 N N . ARG A 1 357 ? -17.666 5.411 -12.507 1.00 28.88 332 ARG A N 1
ATOM 2378 C CA . ARG A 1 357 ? -16.555 4.542 -12.108 1.00 29.68 332 ARG A CA 1
ATOM 2379 C C . ARG A 1 357 ? -15.310 5.038 -12.840 1.00 31.38 332 ARG A C 1
ATOM 2380 O O . ARG A 1 357 ? -14.983 4.547 -13.925 1.00 30.50 332 ARG A O 1
ATOM 2388 N N . PHE A 1 358 ? -14.618 5.997 -12.225 1.00 31.84 333 PHE A N 1
ATOM 2389 C CA . PHE A 1 358 ? -13.504 6.709 -12.849 1.00 31.33 333 PHE A CA 1
ATOM 2390 C C . PHE A 1 358 ? -13.846 7.075 -14.291 1.00 29.78 333 PHE A C 1
ATOM 2391 O O . PHE A 1 358 ? -13.111 6.785 -15.237 1.00 27.71 333 PHE A O 1
ATOM 2399 N N . GLU A 1 359 ? -15.001 7.711 -14.447 1.00 30.05 334 GLU A N 1
ATOM 2400 C CA . GLU A 1 359 ? -15.542 8.054 -15.753 1.00 30.09 334 GLU A CA 1
ATOM 2401 C C . GLU A 1 359 ? -15.007 9.415 -16.180 1.00 31.04 334 GLU A C 1
ATOM 2402 O O . GLU A 1 359 ? -15.173 10.404 -15.458 1.00 28.96 334 GLU A O 1
ATOM 2408 N N . LEU A 1 360 ? -14.377 9.466 -17.352 1.00 30.38 335 LEU A N 1
ATOM 2409 C CA . LEU A 1 360 ? -13.862 10.721 -17.887 1.00 31.09 335 LEU A CA 1
ATOM 2410 C C . LEU A 1 360 ? -15.023 11.649 -18.210 1.00 32.97 335 LEU A C 1
ATOM 2411 O O . LEU A 1 360 ? -15.795 11.391 -19.139 1.00 33.84 335 LEU A O 1
ATOM 2416 N N . VAL A 1 361 ? -15.153 12.728 -17.442 1.00 30.76 336 VAL A N 1
ATOM 2417 C CA . VAL A 1 361 ? -16.174 13.718 -17.753 1.00 32.90 336 VAL A CA 1
ATOM 2418 C C . VAL A 1 361 ? -15.706 14.633 -18.873 1.00 35.98 336 VAL A C 1
ATOM 2419 O O . VAL A 1 361 ? -16.485 14.994 -19.762 1.00 33.80 336 VAL A O 1
ATOM 2423 N N . GLY A 1 362 ? -14.440 15.027 -18.861 1.00 35.97 337 GLY A N 1
ATOM 2424 C CA . GLY A 1 362 ? -14.014 15.892 -19.947 1.00 37.37 337 GLY A CA 1
ATOM 2425 C C . GLY A 1 362 ? -12.568 16.310 -19.840 1.00 39.80 337 GLY A C 1
ATOM 2426 O O . GLY A 1 362 ? -11.846 15.936 -18.910 1.00 37.96 337 GLY A O 1
ATOM 2427 N N . THR A 1 363 ? -12.160 17.110 -20.824 1.00 40.70 338 THR A N 1
ATOM 2428 C CA . THR A 1 363 ? -10.783 17.549 -20.968 1.00 43.58 338 THR A CA 1
ATOM 2429 C C . THR A 1 363 ? -10.750 19.019 -21.358 1.00 47.73 338 THR A C 1
ATOM 2430 O O . THR A 1 363 ? -11.533 19.467 -22.202 1.00 46.30 338 THR A O 1
ATOM 2434 N N . CYS A 1 364 ? -9.840 19.761 -20.734 1.00 46.66 339 CYS A N 1
ATOM 2435 C CA . CYS A 1 364 ? -9.539 21.139 -21.097 1.00 46.39 339 CYS A CA 1
ATOM 2436 C C . CYS A 1 364 ? -8.115 21.180 -21.634 1.00 49.29 339 CYS A C 1
ATOM 2437 O O . CYS A 1 364 ? -7.180 20.746 -20.952 1.00 46.60 339 CYS A O 1
ATOM 2440 N N . GLY A 1 365 ? -7.952 21.691 -22.847 1.00 50.72 340 GLY A N 1
ATOM 2441 C CA . GLY A 1 365 ? -6.645 21.706 -23.467 1.00 50.35 340 GLY A CA 1
ATOM 2442 C C . GLY A 1 365 ? -6.329 20.394 -24.160 1.00 51.76 340 GLY A C 1
ATOM 2443 O O . GLY A 1 365 ? -7.168 19.497 -24.283 1.00 51.41 340 GLY A O 1
ATOM 2444 N N . VAL A 1 366 ? -5.080 20.281 -24.611 1.00 52.21 341 VAL A N 1
ATOM 2445 C CA . VAL A 1 366 ? -4.651 19.149 -25.423 1.00 56.10 341 VAL A CA 1
ATOM 2446 C C . VAL A 1 366 ? -3.313 18.630 -24.916 1.00 54.47 341 VAL A C 1
ATOM 2447 O O . VAL A 1 366 ? -2.476 19.391 -24.420 1.00 56.04 341 VAL A O 1
ATOM 2451 N N . GLY A 1 367 ? -3.126 17.316 -25.023 1.00 57.40 342 GLY A N 1
ATOM 2452 C CA . GLY A 1 367 ? -1.809 16.738 -24.807 1.00 58.29 342 GLY A CA 1
ATOM 2453 C C . GLY A 1 367 ? -1.387 16.746 -23.350 1.00 60.05 342 GLY A C 1
ATOM 2454 O O . GLY A 1 367 ? -2.196 16.567 -22.432 1.00 57.41 342 GLY A O 1
ATOM 2455 N N . LYS A 1 368 ? -0.086 16.961 -23.138 1.00 62.49 343 LYS A N 1
ATOM 2456 C CA . LYS A 1 368 ? 0.490 16.864 -21.804 1.00 62.89 343 LYS A CA 1
ATOM 2457 C C . LYS A 1 368 ? 0.044 17.992 -20.887 1.00 60.52 343 LYS A C 1
ATOM 2458 O O . LYS A 1 368 ? 0.089 17.831 -19.664 1.00 61.25 343 LYS A O 1
ATOM 2464 N N . ALA A 1 369 ? -0.376 19.125 -21.440 1.00 59.11 344 ALA A N 1
ATOM 2465 C CA . ALA A 1 369 ? -0.804 20.254 -20.627 1.00 55.64 344 ALA A CA 1
ATOM 2466 C C . ALA A 1 369 ? -2.303 20.258 -20.356 1.00 54.83 344 ALA A C 1
ATOM 2467 O O . ALA A 1 369 ? -2.795 21.180 -19.696 1.00 51.87 344 ALA A O 1
ATOM 2469 N N . SER A 1 370 ? -3.035 19.256 -20.837 1.00 54.44 345 SER A N 1
ATOM 2470 C CA . SER A 1 370 ? -4.478 19.207 -20.648 1.00 51.39 345 SER A CA 1
ATOM 2471 C C . SER A 1 370 ? -4.838 18.817 -19.218 1.00 47.34 345 SER A C 1
ATOM 2472 O O . SER A 1 370 ? -4.115 18.076 -18.547 1.00 45.57 345 SER A O 1
ATOM 2475 N N . VAL A 1 371 ? -5.980 19.323 -18.760 1.00 45.27 346 VAL A N 1
ATOM 2476 C CA . VAL A 1 371 ? -6.551 18.981 -17.463 1.00 42.80 346 VAL A CA 1
ATOM 2477 C C . VAL A 1 371 ? -7.750 18.075 -17.702 1.00 41.31 346 VAL A C 1
ATOM 2478 O O . VAL A 1 371 ? -8.671 18.441 -18.441 1.00 42.57 346 VAL A O 1
ATOM 2482 N N . ARG A 1 372 ? -7.740 16.896 -17.084 1.00 40.34 347 ARG A N 1
ATOM 2483 C CA . ARG A 1 372 ? -8.812 15.920 -17.233 1.00 37.97 347 ARG A CA 1
ATOM 2484 C C . ARG A 1 372 ? -9.668 15.870 -15.973 1.00 36.28 347 ARG A C 1
ATOM 2485 O O . ARG A 1 372 ? -9.147 15.917 -14.854 1.00 35.13 347 ARG A O 1
ATOM 2493 N N . VAL A 1 373 ? -10.981 15.773 -16.164 1.00 32.81 348 VAL A N 1
ATOM 2494 C CA . VAL A 1 373 ? -11.951 15.733 -15.075 1.00 32.14 348 VAL A CA 1
ATOM 2495 C C . VAL A 1 373 ? -12.694 14.403 -15.148 1.00 34.70 348 VAL A C 1
ATOM 2496 O O . VAL A 1 373 ? -13.302 14.080 -16.184 1.00 36.03 348 VAL A O 1
ATOM 2500 N N . PHE A 1 374 ? -12.644 13.649 -14.042 1.00 27.73 349 PHE A N 1
ATOM 2501 C CA . PHE A 1 374 ? -13.234 12.328 -13.872 1.00 31.86 349 PHE A CA 1
ATOM 2502 C C . PHE A 1 374 ? -14.297 12.348 -12.778 1.00 28.84 349 PHE A C 1
ATOM 2503 O O . PHE A 1 374 ? -14.306 13.219 -11.906 1.00 27.95 349 PHE A O 1
ATOM 2511 N N . ASP A 1 375 ? -15.175 11.344 -12.814 1.00 27.20 350 ASP A N 1
ATOM 2512 C CA . ASP A 1 375 ? -16.286 11.212 -11.878 1.00 28.68 350 ASP A CA 1
ATOM 2513 C C . ASP A 1 375 ? -16.270 9.809 -11.287 1.00 30.87 350 ASP A C 1
ATOM 2514 O O . ASP A 1 375 ? -16.129 8.827 -12.024 1.00 28.61 350 ASP A O 1
ATOM 2519 N N . ASP A 1 376 ? -16.415 9.709 -9.965 1.00 27.92 351 ASP A N 1
ATOM 2520 C CA . ASP A 1 376 ? -16.380 8.398 -9.330 1.00 28.99 351 ASP A CA 1
ATOM 2521 C C . ASP A 1 376 ? -17.301 8.368 -8.121 1.00 27.63 351 ASP A C 1
ATOM 2522 O O . ASP A 1 376 ? -17.440 9.355 -7.393 1.00 26.48 351 ASP A O 1
ATOM 2527 N N . TYR A 1 377 ? -17.909 7.203 -7.911 1.00 27.52 352 TYR A N 1
ATOM 2528 C CA . TYR A 1 377 ? -18.928 6.979 -6.896 1.00 28.96 352 TYR A CA 1
ATOM 2529 C C . TYR A 1 377 ? -18.352 6.601 -5.536 1.00 27.73 352 TYR A C 1
ATOM 2530 O O . TYR A 1 377 ? -19.125 6.350 -4.607 1.00 26.39 352 TYR A O 1
ATOM 2539 N N . ALA A 1 378 ? -17.025 6.574 -5.397 1.00 26.90 353 ALA A N 1
ATOM 2540 C CA . ALA A 1 378 ? -16.382 6.045 -4.197 1.00 27.36 353 ALA A CA 1
ATOM 2541 C C . ALA A 1 378 ? -16.890 6.730 -2.935 1.00 26.94 353 ALA A C 1
ATOM 2542 O O . ALA A 1 378 ? -16.929 7.961 -2.850 1.00 26.73 353 ALA A O 1
ATOM 2544 N N . HIS A 1 379 ? -17.287 5.918 -1.952 1.00 27.96 354 HIS A N 1
ATOM 2545 C CA . HIS A 1 379 ? -17.763 6.438 -0.676 1.00 28.87 354 HIS A CA 1
ATOM 2546 C C . HIS A 1 379 ? -17.375 5.582 0.519 1.00 30.80 354 HIS A C 1
ATOM 2547 O O . HIS A 1 379 ? -17.646 5.993 1.651 1.00 33.13 354 HIS A O 1
ATOM 2554 N N . HIS A 1 380 ? -16.776 4.413 0.317 1.00 28.39 355 HIS A N 1
ATOM 2555 C CA . HIS A 1 380 ? -16.108 3.593 1.315 1.00 32.19 355 HIS A CA 1
ATOM 2556 C C . HIS A 1 380 ? -14.608 3.859 1.266 1.00 33.43 355 HIS A C 1
ATOM 2557 O O . HIS A 1 380 ? -14.051 4.042 0.177 1.00 31.88 355 HIS A O 1
ATOM 2564 N N . PRO A 1 381 ? -13.936 3.894 2.422 1.00 31.72 356 PRO A N 1
ATOM 2565 C CA . PRO A 1 381 ? -12.489 4.197 2.428 1.00 31.89 356 PRO A CA 1
ATOM 2566 C C . PRO A 1 381 ? -11.666 3.356 1.461 1.00 31.91 356 PRO A C 1
ATOM 2567 O O . PRO A 1 381 ? -10.773 3.891 0.787 1.00 31.65 356 PRO A O 1
ATOM 2571 N N . THR A 1 382 ? -11.951 2.055 1.367 1.00 31.61 357 THR A N 1
ATOM 2572 C CA . THR A 1 382 ? -11.257 1.199 0.407 1.00 32.45 357 THR A CA 1
ATOM 2573 C C . THR A 1 382 ? -11.467 1.684 -1.026 1.00 33.45 357 THR A C 1
ATOM 2574 O O . THR A 1 382 ? -10.518 1.746 -1.818 1.00 31.04 357 THR A O 1
ATOM 2578 N N . GLU A 1 383 ? -12.713 2.022 -1.377 1.00 30.60 358 GLU A N 1
ATOM 2579 C CA . GLU A 1 383 ? -13.013 2.570 -2.698 1.00 28.27 358 GLU A CA 1
ATOM 2580 C C . GLU A 1 383 ? -12.233 3.848 -2.962 1.00 28.80 358 GLU A C 1
ATOM 2581 O O . GLU A 1 383 ? -11.715 4.055 -4.066 1.00 26.85 358 GLU A O 1
ATOM 2587 N N . ILE A 1 384 ? -12.190 4.742 -1.973 1.00 26.11 359 ILE A N 1
ATOM 2588 C CA . ILE A 1 384 ? -11.475 6.004 -2.129 1.00 26.01 359 ILE A CA 1
ATOM 2589 C C . ILE A 1 384 ? -10.003 5.742 -2.413 1.00 25.72 359 ILE A C 1
ATOM 2590 O O . ILE A 1 384 ? -9.412 6.332 -3.327 1.00 26.77 359 ILE A O 1
ATOM 2595 N N . SER A 1 385 ? -9.392 4.848 -1.630 1.00 27.62 360 SER A N 1
ATOM 2596 C CA . SER A 1 385 ? -7.978 4.538 -1.818 1.00 27.88 360 SER A CA 1
ATOM 2597 C C . SER A 1 385 ? -7.726 3.909 -3.180 1.00 27.37 360 SER A C 1
ATOM 2598 O O . SER A 1 385 ? -6.733 4.229 -3.842 1.00 28.94 360 SER A O 1
ATOM 2601 N N . ALA A 1 386 ? -8.624 3.026 -3.625 1.00 27.75 361 ALA A N 1
ATOM 2602 C CA . ALA A 1 386 ? -8.455 2.387 -4.926 1.00 28.21 361 ALA A CA 1
ATOM 2603 C C . ALA A 1 386 ? -8.549 3.405 -6.057 1.00 27.49 361 ALA A C 1
ATOM 2604 O O . ALA A 1 386 ? -7.728 3.401 -6.986 1.00 27.74 361 ALA A O 1
ATOM 2606 N N . THR A 1 387 ? -9.547 4.293 -5.991 1.00 26.51 362 THR A N 1
ATOM 2607 C CA . THR A 1 387 ? -9.704 5.314 -7.022 1.00 27.65 362 THR A CA 1
ATOM 2608 C C . THR A 1 387 ? -8.498 6.241 -7.064 1.00 27.54 362 THR A C 1
ATOM 2609 O O . THR A 1 387 ? -8.003 6.580 -8.146 1.00 30.04 362 THR A O 1
ATOM 2613 N N . LEU A 1 388 ? -8.004 6.657 -5.896 1.00 27.85 363 LEU A N 1
ATOM 2614 C CA . LEU A 1 388 ? -6.859 7.560 -5.881 1.00 27.18 363 LEU A CA 1
ATOM 2615 C C . LEU A 1 388 ? -5.587 6.864 -6.351 1.00 27.98 363 LEU A C 1
ATOM 2616 O O . LEU A 1 388 ? -4.746 7.495 -6.999 1.00 27.83 363 LEU A O 1
ATOM 2621 N N . ALA A 1 389 ? -5.430 5.570 -6.057 1.00 24.07 364 ALA A N 1
ATOM 2622 C CA . ALA A 1 389 ? -4.283 4.839 -6.583 1.00 28.39 364 ALA A CA 1
ATOM 2623 C C . ALA A 1 389 ? -4.345 4.742 -8.103 1.00 28.50 364 ALA A C 1
ATOM 2624 O O . ALA A 1 389 ? -3.324 4.903 -8.785 1.00 27.85 364 ALA A O 1
ATOM 2626 N N . ALA A 1 390 ? -5.538 4.487 -8.651 1.00 28.55 365 ALA A N 1
ATOM 2627 C CA . ALA A 1 390 ? -5.691 4.474 -10.105 1.00 29.94 365 ALA A CA 1
ATOM 2628 C C . ALA A 1 390 ? -5.361 5.835 -10.702 1.00 29.14 365 ALA A C 1
ATOM 2629 O O . ALA A 1 390 ? -4.688 5.925 -11.739 1.00 33.50 365 ALA A O 1
ATOM 2631 N N . ALA A 1 391 ? -5.823 6.908 -10.057 1.00 26.62 366 ALA A N 1
ATOM 2632 C CA . ALA A 1 391 ? -5.524 8.252 -10.544 1.00 31.12 366 ALA A CA 1
ATOM 2633 C C . ALA A 1 391 ? -4.026 8.532 -10.514 1.00 32.55 366 ALA A C 1
ATOM 2634 O O . ALA A 1 391 ? -3.481 9.140 -11.443 1.00 33.18 366 ALA A O 1
ATOM 2636 N N . ARG A 1 392 ? -3.342 8.090 -9.455 1.00 30.81 367 ARG A N 1
ATOM 2637 C CA . ARG A 1 392 ? -1.898 8.296 -9.359 1.00 36.65 367 ARG A CA 1
ATOM 2638 C C . ARG A 1 392 ? -1.153 7.529 -10.448 1.00 37.95 367 ARG A C 1
ATOM 2639 O O . ARG A 1 392 ? -0.205 8.054 -11.048 1.00 38.77 367 ARG A O 1
ATOM 2647 N N . MET A 1 393 ? -1.569 6.287 -10.724 1.00 36.15 368 MET A N 1
ATOM 2648 C CA . MET A 1 393 ? -0.938 5.526 -11.802 1.00 38.82 368 MET A CA 1
ATOM 2649 C C . MET A 1 393 ? -1.182 6.176 -13.160 1.00 40.81 368 MET A C 1
ATOM 2650 O O . MET A 1 393 ? -0.307 6.146 -14.033 1.00 42.57 368 MET A O 1
ATOM 2655 N N . VAL A 1 394 ? -2.369 6.756 -13.365 1.00 37.06 369 VAL A N 1
ATOM 2656 C CA . VAL A 1 394 ? -2.620 7.486 -14.607 1.00 40.40 369 VAL A CA 1
ATOM 2657 C C . VAL A 1 394 ? -1.702 8.698 -14.701 1.00 42.93 369 VAL A C 1
ATOM 2658 O O . VAL A 1 394 ? -1.136 8.992 -15.763 1.00 43.36 369 VAL A O 1
ATOM 2662 N N . LEU A 1 395 ? -1.540 9.417 -13.588 1.00 43.25 370 LEU A N 1
ATOM 2663 C CA . LEU A 1 395 ? -0.628 10.557 -13.554 1.00 45.97 370 LEU A CA 1
ATOM 2664 C C . LEU A 1 395 ? 0.794 10.139 -13.912 1.00 48.31 370 LEU A C 1
ATOM 2665 O O . LEU A 1 395 ? 1.514 10.876 -14.595 1.00 51.68 370 LEU A O 1
ATOM 2670 N N . GLU A 1 396 ? 1.214 8.957 -13.456 1.00 46.95 371 GLU A N 1
ATOM 2671 C CA . GLU A 1 396 ? 2.583 8.502 -13.684 1.00 50.73 371 GLU A CA 1
ATOM 2672 C C . GLU A 1 396 ? 2.893 8.214 -15.149 1.00 51.47 371 GLU A C 1
ATOM 2673 O O . GLU A 1 396 ? 4.061 7.977 -15.475 1.00 51.94 371 GLU A O 1
ATOM 2679 N N . GLN A 1 397 ? 1.893 8.207 -16.030 1.00 52.13 372 GLN A N 1
ATOM 2680 C CA . GLN A 1 397 ? 2.156 8.119 -17.460 1.00 53.16 372 GLN A CA 1
ATOM 2681 C C . GLN A 1 397 ? 2.381 9.482 -18.094 1.00 59.40 372 GLN A C 1
ATOM 2682 O O . GLN A 1 397 ? 2.905 9.551 -19.212 1.00 64.51 372 GLN A O 1
ATOM 2688 N N . GLY A 1 398 ? 2.001 10.556 -17.411 1.00 60.50 373 GLY A N 1
ATOM 2689 C CA . GLY A 1 398 ? 2.171 11.909 -17.905 1.00 66.27 373 GLY A CA 1
ATOM 2690 C C . GLY A 1 398 ? 3.542 12.469 -17.601 1.00 69.88 373 GLY A C 1
ATOM 2691 O O . GLY A 1 398 ? 4.534 11.739 -17.513 1.00 68.91 373 GLY A O 1
ATOM 2692 N N . ASP A 1 399 ? 3.598 13.788 -17.421 1.00 75.81 374 ASP A N 1
ATOM 2693 C CA . ASP A 1 399 ? 4.868 14.478 -17.229 1.00 83.27 374 ASP A CA 1
ATOM 2694 C C . ASP A 1 399 ? 4.779 15.496 -16.097 1.00 84.42 374 ASP A C 1
ATOM 2695 O O . ASP A 1 399 ? 5.314 16.605 -16.195 1.00 85.03 374 ASP A O 1
ATOM 2700 N N . GLY A 1 400 ? 4.102 15.139 -15.006 1.00 82.06 375 GLY A N 1
ATOM 2701 C CA . GLY A 1 400 ? 4.206 15.926 -13.790 1.00 79.69 375 GLY A CA 1
ATOM 2702 C C . GLY A 1 400 ? 2.951 16.608 -13.280 1.00 77.39 375 GLY A C 1
ATOM 2703 O O . GLY A 1 400 ? 3.041 17.652 -12.625 1.00 82.00 375 GLY A O 1
ATOM 2704 N N . GLY A 1 401 ? 1.779 16.034 -13.546 1.00 66.48 376 GLY A N 1
ATOM 2705 C CA . GLY A 1 401 ? 0.536 16.603 -13.069 1.00 57.45 376 GLY A CA 1
ATOM 2706 C C . GLY A 1 401 ? 0.281 16.323 -11.596 1.00 50.21 376 GLY A C 1
ATOM 2707 O O . GLY A 1 401 ? 1.025 15.615 -10.919 1.00 50.76 376 GLY A O 1
ATOM 2708 N N . ARG A 1 402 ? -0.809 16.904 -11.095 1.00 46.93 377 ARG A N 1
ATOM 2709 C CA . ARG A 1 402 ? -1.230 16.737 -9.711 1.00 45.25 377 ARG A CA 1
ATOM 2710 C C . ARG A 1 402 ? -2.595 16.064 -9.655 1.00 41.85 377 ARG A C 1
ATOM 2711 O O . ARG A 1 402 ? -3.395 16.163 -10.590 1.00 39.21 377 ARG A O 1
ATOM 2719 N N . CYS A 1 403 ? -2.856 15.383 -8.542 1.00 40.74 378 CYS A N 1
ATOM 2720 C CA . CYS A 1 403 ? -4.148 14.758 -8.294 1.00 38.10 378 CYS A CA 1
ATOM 2721 C C . CYS A 1 403 ? -4.945 15.623 -7.325 1.00 34.67 378 CYS A C 1
ATOM 2722 O O . CYS A 1 403 ? -4.549 15.797 -6.162 1.00 34.98 378 CYS A O 1
ATOM 2725 N N . MET A 1 404 ? -6.055 16.171 -7.810 1.00 33.29 379 MET A N 1
ATOM 2726 C CA . MET A 1 404 ? -6.980 16.945 -6.997 1.00 33.60 379 MET A CA 1
ATOM 2727 C C . MET A 1 404 ? -8.289 16.180 -6.899 1.00 31.80 379 MET A C 1
ATOM 2728 O O . MET A 1 404 ? -8.870 15.807 -7.924 1.00 33.60 379 MET A O 1
ATOM 2733 N N . VAL A 1 405 ? -8.739 15.934 -5.674 1.00 27.96 380 VAL A N 1
ATOM 2734 C CA . VAL A 1 405 ? -9.981 15.214 -5.424 1.00 29.10 380 VAL A CA 1
ATOM 2735 C C . VAL A 1 405 ? -10.990 16.180 -4.818 1.00 30.42 380 VAL A C 1
ATOM 2736 O O . VAL A 1 405 ? -10.627 17.051 -4.020 1.00 27.98 380 VAL A O 1
ATOM 2740 N N . VAL A 1 406 ? -12.243 16.059 -5.247 1.00 27.27 381 VAL A N 1
ATOM 2741 C CA . VAL A 1 406 ? -13.370 16.802 -4.694 1.00 24.38 381 VAL A CA 1
ATOM 2742 C C . VAL A 1 406 ? -14.290 15.753 -4.088 1.00 27.89 381 VAL A C 1
ATOM 2743 O O . VAL A 1 406 ? -14.998 15.043 -4.813 1.00 28.51 381 VAL A O 1
ATOM 2747 N N . PHE A 1 407 ? -14.279 15.640 -2.763 1.00 27.16 382 PHE A N 1
ATOM 2748 C CA . PHE A 1 407 ? -14.927 14.540 -2.062 1.00 23.65 382 PHE A CA 1
ATOM 2749 C C . PHE A 1 407 ? -16.140 15.035 -1.288 1.00 23.58 382 PHE A C 1
ATOM 2750 O O . PHE A 1 407 ? -16.039 15.989 -0.508 1.00 21.82 382 PHE A O 1
ATOM 2758 N N . GLN A 1 408 ? -17.272 14.363 -1.487 1.00 21.95 383 GLN A N 1
ATOM 2759 C CA . GLN A 1 408 ? -18.506 14.656 -0.769 1.00 22.46 383 GLN A CA 1
ATOM 2760 C C . GLN A 1 408 ? -18.865 13.479 0.131 1.00 25.20 383 GLN A C 1
ATOM 2761 O O . GLN A 1 408 ? -19.216 12.404 -0.381 1.00 23.17 383 GLN A O 1
ATOM 2767 N N . PRO A 1 409 ? -18.783 13.621 1.456 1.00 21.61 384 PRO A N 1
ATOM 2768 C CA . PRO A 1 409 ? -19.190 12.525 2.346 1.00 25.94 384 PRO A CA 1
ATOM 2769 C C . PRO A 1 409 ? -20.657 12.178 2.146 1.00 26.17 384 PRO A C 1
ATOM 2770 O O . PRO A 1 409 ? -21.478 13.036 1.818 1.00 23.91 384 PRO A O 1
ATOM 2774 N N . HIS A 1 410 ? -20.989 10.903 2.359 1.00 30.83 385 HIS A N 1
ATOM 2775 C CA . HIS A 1 410 ? -22.257 10.376 1.867 1.00 32.64 385 HIS A CA 1
ATOM 2776 C C . HIS A 1 410 ? -23.381 10.329 2.896 1.00 34.72 385 HIS A C 1
ATOM 2777 O O . HIS A 1 410 ? -24.547 10.437 2.506 1.00 40.13 385 HIS A O 1
ATOM 2784 N N . LEU A 1 411 ? -23.093 10.135 4.181 1.00 31.22 386 LEU A N 1
ATOM 2785 C CA . LEU A 1 411 ? -24.157 10.088 5.180 1.00 33.37 386 LEU A CA 1
ATOM 2786 C C . LEU A 1 411 ? -23.643 10.640 6.502 1.00 32.30 386 LEU A C 1
ATOM 2787 O O . LEU A 1 411 ? -22.449 10.552 6.803 1.00 33.52 386 LEU A O 1
ATOM 2792 N N . TYR A 1 412 ? -24.562 11.206 7.292 1.00 27.34 387 TYR A N 1
ATOM 2793 C CA . TYR A 1 412 ? -24.202 11.699 8.620 1.00 32.01 387 TYR A CA 1
ATOM 2794 C C . TYR A 1 412 ? -23.654 10.577 9.492 1.00 29.93 387 TYR A C 1
ATOM 2795 O O . TYR A 1 412 ? -22.601 10.723 10.121 1.00 28.32 387 TYR A O 1
ATOM 2804 N N . SER A 1 413 ? -24.367 9.450 9.553 1.00 30.03 388 SER A N 1
ATOM 2805 C CA . SER A 1 413 ? -23.914 8.328 10.371 1.00 32.58 388 SER A CA 1
ATOM 2806 C C . SER A 1 413 ? -22.591 7.768 9.859 1.00 30.69 388 SER A C 1
ATOM 2807 O O . SER A 1 413 ? -21.668 7.513 10.645 1.00 30.07 388 SER A O 1
ATOM 2810 N N . ARG A 1 414 ? -22.479 7.581 8.542 1.00 29.84 389 ARG A N 1
ATOM 2811 C CA . ARG A 1 414 ? -21.222 7.124 7.958 1.00 33.53 389 ARG A CA 1
ATOM 2812 C C . ARG A 1 414 ? -20.091 8.083 8.283 1.00 32.02 389 ARG A C 1
ATOM 2813 O O . ARG A 1 414 ? -18.990 7.658 8.636 1.00 32.62 389 ARG A O 1
ATOM 2821 N N . THR A 1 415 ? -20.337 9.387 8.136 1.00 30.78 390 THR A N 1
ATOM 2822 C CA . THR A 1 415 ? -19.294 10.368 8.407 1.00 30.35 390 THR A CA 1
ATOM 2823 C C . THR A 1 415 ? -18.863 10.310 9.867 1.00 31.56 390 THR A C 1
ATOM 2824 O O . THR A 1 415 ? -17.667 10.234 10.167 1.00 33.77 390 THR A O 1
ATOM 2828 N N . LYS A 1 416 ? -19.830 10.305 10.791 1.00 31.17 391 LYS A N 1
ATOM 2829 C CA . LYS A 1 416 ? -19.490 10.256 12.210 1.00 33.25 391 LYS A CA 1
ATOM 2830 C C . LYS A 1 416 ? -18.678 9.010 12.538 1.00 31.72 391 LYS A C 1
ATOM 2831 O O . LYS A 1 416 ? -17.717 9.075 13.313 1.00 34.40 391 LYS A O 1
ATOM 2837 N N . ALA A 1 417 ? -19.028 7.870 11.939 1.00 31.73 392 ALA A N 1
ATOM 2838 C CA . ALA A 1 417 ? -18.293 6.646 12.241 1.00 33.80 392 ALA A CA 1
ATOM 2839 C C . ALA A 1 417 ? -16.912 6.639 11.591 1.00 34.69 392 ALA A C 1
ATOM 2840 O O . ALA A 1 417 ? -15.928 6.249 12.228 1.00 37.29 392 ALA A O 1
ATOM 2842 N N . PHE A 1 418 ? -16.807 7.094 10.341 1.00 34.22 393 PHE A N 1
ATOM 2843 C CA . PHE A 1 418 ? -15.656 6.802 9.496 1.00 35.66 393 PHE A CA 1
ATOM 2844 C C . PHE A 1 418 ? -14.777 8.009 9.179 1.00 31.83 393 PHE A C 1
ATOM 2845 O O . PHE A 1 418 ? -13.857 7.862 8.373 1.00 31.93 393 PHE A O 1
ATOM 2853 N N . ALA A 1 419 ? -15.009 9.176 9.797 1.00 29.90 394 ALA A N 1
ATOM 2854 C CA . ALA A 1 419 ? -14.312 10.399 9.386 1.00 33.30 394 ALA A CA 1
ATOM 2855 C C . ALA A 1 419 ? -12.793 10.232 9.340 1.00 32.95 394 ALA A C 1
ATOM 2856 O O . ALA A 1 419 ? -12.138 10.690 8.393 1.00 33.60 394 ALA A O 1
ATOM 2858 N N . ALA A 1 420 ? -12.215 9.589 10.356 1.00 30.86 395 ALA A N 1
ATOM 2859 C CA . ALA A 1 420 ? -10.767 9.404 10.376 1.00 36.68 395 ALA A CA 1
ATOM 2860 C C . ALA A 1 420 ? -10.300 8.576 9.186 1.00 34.80 395 ALA A C 1
ATOM 2861 O O . ALA A 1 420 ? -9.303 8.914 8.535 1.00 36.37 395 ALA A O 1
ATOM 2863 N N . GLU A 1 421 ? -11.021 7.495 8.874 1.00 34.08 396 GLU A N 1
ATOM 2864 C CA . GLU A 1 421 ? -10.640 6.633 7.760 1.00 35.56 396 GLU A CA 1
ATOM 2865 C C . GLU A 1 421 ? -10.826 7.339 6.422 1.00 33.16 396 GLU A C 1
ATOM 2866 O O . GLU A 1 421 ? -10.014 7.168 5.506 1.00 31.63 396 GLU A O 1
ATOM 2872 N N . PHE A 1 422 ? -11.894 8.132 6.294 1.00 32.04 397 PHE A N 1
ATOM 2873 C CA . PHE A 1 422 ? -12.092 8.943 5.096 1.00 31.73 397 PHE A CA 1
ATOM 2874 C C . PHE A 1 422 ? -10.907 9.876 4.865 1.00 31.67 397 PHE A C 1
ATOM 2875 O O . PHE A 1 422 ? -10.341 9.915 3.766 1.00 27.03 397 PHE A O 1
ATOM 2883 N N . GLY A 1 423 ? -10.520 10.640 5.894 1.00 31.05 398 GLY A N 1
ATOM 2884 C CA . GLY A 1 423 ? -9.390 11.551 5.742 1.00 29.62 398 GLY A CA 1
ATOM 2885 C C . GLY A 1 423 ? -8.087 10.831 5.440 1.00 29.93 398 GLY A C 1
ATOM 2886 O O . GLY A 1 423 ? -7.288 11.281 4.607 1.00 32.21 398 GLY A O 1
ATOM 2887 N N . ARG A 1 424 ? -7.854 9.700 6.114 1.00 31.86 399 ARG A N 1
ATOM 2888 C CA . ARG A 1 424 ? -6.675 8.891 5.830 1.00 33.26 399 ARG A CA 1
ATOM 2889 C C . ARG A 1 424 ? -6.647 8.453 4.370 1.00 33.93 399 ARG A C 1
ATOM 2890 O O . ARG A 1 424 ? -5.600 8.514 3.715 1.00 34.37 399 ARG A O 1
ATOM 2898 N N . ALA A 1 425 ? -7.793 8.019 3.841 1.00 32.29 400 ALA A N 1
ATOM 2899 C CA . ALA A 1 425 ? -7.852 7.605 2.443 1.00 30.90 400 ALA A CA 1
ATOM 2900 C C . ALA A 1 425 ? -7.618 8.783 1.504 1.00 28.73 400 ALA A C 1
ATOM 2901 O O . ALA A 1 425 ? -6.941 8.642 0.479 1.00 29.57 400 ALA A O 1
ATOM 2903 N N . LEU A 1 426 ? -8.170 9.952 1.838 1.00 27.61 401 LEU A N 1
ATOM 2904 C CA . LEU A 1 426 ? -7.998 11.134 0.999 1.00 26.26 401 LEU A CA 1
ATOM 2905 C C . LEU A 1 426 ? -6.559 11.635 0.986 1.00 31.47 401 LEU A C 1
ATOM 2906 O O . LEU A 1 426 ? -6.172 12.341 0.046 1.00 27.43 401 LEU A O 1
ATOM 2911 N N . ASN A 1 427 ? -5.766 11.301 2.008 1.00 27.98 402 ASN A N 1
ATOM 2912 C CA . ASN A 1 427 ? -4.368 11.733 2.021 1.00 30.15 402 ASN A CA 1
ATOM 2913 C C . ASN A 1 427 ? -3.565 11.238 0.817 1.00 35.46 402 ASN A C 1
ATOM 2914 O O . ASN A 1 427 ? -2.467 11.754 0.577 1.00 33.01 402 ASN A O 1
ATOM 2919 N N . ALA A 1 428 ? -4.076 10.271 0.050 1.00 34.25 403 ALA A N 1
ATOM 2920 C CA . ALA A 1 428 ? -3.365 9.815 -1.140 1.00 30.88 403 ALA A CA 1
ATOM 2921 C C . ALA A 1 428 ? -3.359 10.847 -2.264 1.00 33.80 403 ALA A C 1
ATOM 2922 O O . ALA A 1 428 ? -2.602 10.679 -3.228 1.00 34.21 403 ALA A O 1
ATOM 2924 N N . ALA A 1 429 ? -4.164 11.901 -2.168 1.00 32.03 404 ALA A N 1
ATOM 2925 C CA . ALA A 1 429 ? -4.239 12.915 -3.209 1.00 34.91 404 ALA A CA 1
ATOM 2926 C C . ALA A 1 429 ? -3.232 14.034 -2.952 1.00 34.61 404 ALA A C 1
ATOM 2927 O O . ALA A 1 429 ? -2.659 14.158 -1.870 1.00 32.56 404 ALA A O 1
ATOM 2929 N N . ASP A 1 430 ? -3.016 14.851 -3.981 1.00 35.59 405 ASP A N 1
ATOM 2930 C CA . ASP A 1 430 ? -2.128 15.999 -3.841 1.00 36.41 405 ASP A CA 1
ATOM 2931 C C . ASP A 1 430 ? -2.873 17.203 -3.289 1.00 36.64 405 ASP A C 1
ATOM 2932 O O . ASP A 1 430 ? -2.303 17.986 -2.520 1.00 36.95 405 ASP A O 1
ATOM 2937 N N . GLU A 1 431 ? -4.134 17.371 -3.672 1.00 34.73 406 GLU A N 1
ATOM 2938 C CA . GLU A 1 431 ? -4.972 18.401 -3.083 1.00 35.05 406 GLU A CA 1
ATOM 2939 C C . GLU A 1 431 ? -6.384 17.859 -2.919 1.00 33.40 406 GLU A C 1
ATOM 2940 O O . GLU A 1 431 ? -6.856 17.067 -3.743 1.00 33.06 406 GLU A O 1
ATOM 2946 N N . VAL A 1 432 ? -7.043 18.269 -1.837 1.00 29.17 407 VAL A N 1
ATOM 2947 C CA . VAL A 1 432 ? -8.362 17.765 -1.473 1.00 29.96 407 VAL A CA 1
ATOM 2948 C C . VAL A 1 432 ? -9.288 18.946 -1.227 1.00 27.14 407 VAL A C 1
ATOM 2949 O O . VAL A 1 432 ? -8.961 19.845 -0.446 1.00 31.72 407 VAL A O 1
ATOM 2953 N N . PHE A 1 433 ? -10.430 18.945 -1.901 1.00 25.18 408 PHE A N 1
ATOM 2954 C CA . PHE A 1 433 ? -11.562 19.800 -1.578 1.00 29.07 408 PHE A CA 1
ATOM 2955 C C . PHE A 1 433 ? -12.618 18.913 -0.936 1.00 26.12 408 PHE A C 1
ATOM 2956 O O . PHE A 1 433 ? -13.019 17.908 -1.528 1.00 23.91 408 PHE A O 1
ATOM 2964 N N . VAL A 1 434 ? -13.036 19.257 0.278 1.00 27.03 409 VAL A N 1
ATOM 2965 C CA . VAL A 1 434 ? -14.041 18.494 1.011 1.00 26.09 409 VAL A CA 1
ATOM 2966 C C . VAL A 1 434 ? -15.340 19.285 1.008 1.00 25.17 409 VAL A C 1
ATOM 2967 O O . VAL A 1 434 ? -15.364 20.450 1.420 1.00 22.96 409 VAL A O 1
ATOM 2971 N N . LEU A 1 435 ? -16.414 18.655 0.542 1.00 27.72 410 LEU A N 1
ATOM 2972 C CA . LEU A 1 435 ? -17.736 19.259 0.554 1.00 25.31 410 LEU A CA 1
ATOM 2973 C C . LEU A 1 435 ? -18.471 18.873 1.832 1.00 23.71 410 LEU A C 1
ATOM 2974 O O . LEU A 1 435 ? -18.020 18.029 2.608 1.00 22.06 410 LEU A O 1
ATOM 2979 N N . ASP A 1 436 ? -19.621 19.506 2.050 1.00 26.74 411 ASP A N 1
ATOM 2980 C CA . ASP A 1 436 ? -20.440 19.150 3.198 1.00 28.27 411 ASP A CA 1
ATOM 2981 C C . ASP A 1 436 ? -21.081 17.781 2.985 1.00 26.30 411 ASP A C 1
ATOM 2982 O O . ASP A 1 436 ? -21.173 17.273 1.863 1.00 26.38 411 ASP A O 1
ATOM 2987 N N . VAL A 1 437 ? -21.526 17.183 4.092 1.00 27.39 412 VAL A N 1
ATOM 2988 C CA . VAL A 1 437 ? -22.171 15.876 4.039 1.00 28.16 412 VAL A CA 1
ATOM 2989 C C . VAL A 1 437 ? -23.421 15.944 3.176 1.00 27.59 412 VAL A C 1
ATOM 2990 O O . VAL A 1 437 ? -24.266 16.832 3.342 1.00 27.73 412 VAL A O 1
ATOM 2994 N N . TYR A 1 438 ? -23.540 15.004 2.244 1.00 27.60 413 TYR A N 1
ATOM 2995 C CA . TYR A 1 438 ? -24.792 14.763 1.537 1.00 28.07 413 TYR A CA 1
ATOM 2996 C C . TYR A 1 438 ? -25.700 13.927 2.435 1.00 31.90 413 TYR A C 1
ATOM 2997 O O . TYR A 1 438 ? -25.344 12.807 2.805 1.00 34.08 413 TYR A O 1
ATOM 3006 N N . GLY A 1 439 ? -26.868 14.463 2.790 1.00 34.10 414 GLY A N 1
ATOM 3007 C CA . GLY A 1 439 ? -27.689 13.814 3.804 1.00 33.99 414 GLY A CA 1
ATOM 3008 C C . GLY A 1 439 ? -28.363 12.538 3.328 1.00 36.24 414 GLY A C 1
ATOM 3009 O O . GLY A 1 439 ? -28.396 11.539 4.052 1.00 35.51 414 GLY A O 1
ATOM 3010 N N . ALA A 1 440 ? -28.929 12.561 2.119 1.00 37.58 415 ALA A N 1
ATOM 3011 C CA . ALA A 1 440 ? -29.615 11.404 1.534 1.00 40.03 415 ALA A CA 1
ATOM 3012 C C . ALA A 1 440 ? -30.730 10.887 2.445 1.00 43.58 415 ALA A C 1
ATOM 3013 O O . ALA A 1 440 ? -30.757 9.715 2.828 1.00 48.41 415 ALA A O 1
ATOM 3015 N N . ARG A 1 441 ? -31.651 11.780 2.801 1.00 40.56 416 ARG A N 1
ATOM 3016 C CA . ARG A 1 441 ? -32.845 11.466 3.583 1.00 45.44 416 ARG A CA 1
ATOM 3017 C C . ARG A 1 441 ? -32.531 10.950 4.986 1.00 42.32 416 ARG A C 1
ATOM 3018 O O . ARG A 1 441 ? -33.437 10.485 5.688 1.00 43.43 416 ARG A O 1
ATOM 3026 N N . GLU A 1 442 ? -31.276 11.020 5.417 1.00 41.49 417 GLU A N 1
ATOM 3027 C CA . GLU A 1 442 ? -30.928 10.650 6.778 1.00 38.81 417 GLU A CA 1
ATOM 3028 C C . GLU A 1 442 ? -31.198 11.818 7.722 1.00 38.38 417 GLU A C 1
ATOM 3029 O O . GLU A 1 442 ? -31.212 12.984 7.321 1.00 35.56 417 GLU A O 1
ATOM 3035 N N . GLN A 1 443 ? -31.430 11.493 8.989 1.00 38.98 418 GLN A N 1
ATOM 3036 C CA . GLN A 1 443 ? -31.618 12.533 9.993 1.00 38.70 418 GLN A CA 1
ATOM 3037 C C . GLN A 1 443 ? -30.281 13.178 10.338 1.00 34.39 418 GLN A C 1
ATOM 3038 O O . GLN A 1 443 ? -29.335 12.472 10.702 1.00 31.59 418 GLN A O 1
ATOM 3044 N N . PRO A 1 444 ? -30.164 14.501 10.230 1.00 33.22 419 PRO A N 1
ATOM 3045 C CA . PRO A 1 444 ? -28.895 15.163 10.559 1.00 32.58 419 PRO A CA 1
ATOM 3046 C C . PRO A 1 444 ? -28.482 14.910 12.002 1.00 33.05 419 PRO A C 1
ATOM 3047 O O . PRO A 1 444 ? -29.316 14.838 12.908 1.00 25.75 419 PRO A O 1
ATOM 3051 N N . LEU A 1 445 ? -27.174 14.771 12.205 1.00 30.32 420 LEU A N 1
ATOM 3052 C CA . LEU A 1 445 ? -26.596 14.538 13.520 1.00 29.26 420 LEU A CA 1
ATOM 3053 C C . LEU A 1 445 ? -25.867 15.793 13.979 1.00 28.30 420 LEU A C 1
ATOM 3054 O O . LEU A 1 445 ? -25.116 16.399 13.207 1.00 27.12 420 LEU A O 1
ATOM 3059 N N . ALA A 1 446 ? -26.097 16.178 15.231 1.00 26.84 421 ALA A N 1
ATOM 3060 C CA . ALA A 1 446 ? -25.431 17.345 15.793 1.00 28.58 421 ALA A CA 1
ATOM 3061 C C . ALA A 1 446 ? -23.918 17.163 15.780 1.00 28.03 421 ALA A C 1
ATOM 3062 O O . ALA A 1 446 ? -23.400 16.121 16.191 1.00 28.43 421 ALA A O 1
ATOM 3064 N N . GLY A 1 447 ? -23.211 18.186 15.306 1.00 28.64 422 GLY A N 1
ATOM 3065 C CA . GLY A 1 447 ? -21.766 18.202 15.326 1.00 26.63 422 GLY A CA 1
ATOM 3066 C C . GLY A 1 447 ? -21.089 17.532 14.151 1.00 30.53 422 GLY A C 1
ATOM 3067 O O . GLY A 1 447 ? -19.855 17.452 14.136 1.00 28.28 422 GLY A O 1
ATOM 3068 N N . VAL A 1 448 ? -21.848 17.057 13.165 1.00 28.19 423 VAL A N 1
ATOM 3069 C CA . VAL A 1 448 ? -21.306 16.336 12.021 1.00 26.92 423 VAL A CA 1
ATOM 3070 C C . VAL A 1 448 ? -21.442 17.210 10.781 1.00 29.00 423 VAL A C 1
ATOM 3071 O O . VAL A 1 448 ? -22.528 17.723 10.487 1.00 27.05 423 VAL A O 1
ATOM 3075 N N . SER A 1 449 ? -20.338 17.381 10.061 1.00 26.32 424 SER A N 1
ATOM 3076 C CA . SER A 1 449 ? -20.345 18.035 8.762 1.00 26.66 424 SER A CA 1
ATOM 3077 C C . SER A 1 449 ? -19.206 17.450 7.939 1.00 26.74 424 SER A C 1
ATOM 3078 O O . SER A 1 449 ? -18.519 16.517 8.369 1.00 22.18 424 SER A O 1
ATOM 3081 N N . GLY A 1 450 ? -19.012 17.995 6.738 1.00 24.93 425 GLY A N 1
ATOM 3082 C CA . GLY A 1 450 ? -17.849 17.618 5.955 1.00 26.11 425 GLY A CA 1
ATOM 3083 C C . GLY A 1 450 ? -16.546 17.970 6.645 1.00 27.09 425 GLY A C 1
ATOM 3084 O O . GLY A 1 450 ? -15.528 17.294 6.452 1.00 25.01 425 GLY A O 1
ATOM 3085 N N . ALA A 1 451 ? -16.559 19.021 7.471 1.00 24.22 426 ALA A N 1
ATOM 3086 C CA . ALA A 1 451 ? -15.368 19.395 8.221 1.00 25.83 426 ALA A CA 1
ATOM 3087 C C . ALA A 1 451 ? -14.934 18.301 9.187 1.00 29.23 426 ALA A C 1
ATOM 3088 O O . ALA A 1 451 ? -13.754 18.243 9.546 1.00 29.26 426 ALA A O 1
ATOM 3090 N N . SER A 1 452 ? -15.858 17.431 9.605 1.00 23.59 427 SER A N 1
ATOM 3091 C CA . SER A 1 452 ? -15.477 16.272 10.406 1.00 27.20 427 SER A CA 1
ATOM 3092 C C . SER A 1 452 ? -14.485 15.391 9.655 1.00 28.76 427 SER A C 1
ATOM 3093 O O . SER A 1 452 ? -13.571 14.818 10.259 1.00 27.06 427 SER A O 1
ATOM 3096 N N . VAL A 1 453 ? -14.653 15.270 8.337 1.00 23.29 428 VAL A N 1
ATOM 3097 C CA . VAL A 1 453 ? -13.668 14.579 7.512 1.00 26.63 428 VAL A CA 1
ATOM 3098 C C . VAL A 1 453 ? -12.450 15.463 7.274 1.00 26.33 428 VAL A C 1
ATOM 3099 O O . VAL A 1 453 ? -11.308 14.992 7.338 1.00 25.18 428 VAL A O 1
ATOM 3103 N N . ALA A 1 454 ? -12.675 16.755 7.002 1.00 27.85 429 ALA A N 1
ATOM 3104 C CA . ALA A 1 454 ? -11.571 17.657 6.672 1.00 28.62 429 ALA A CA 1
ATOM 3105 C C . ALA A 1 454 ? -10.544 17.745 7.796 1.00 30.04 429 ALA A C 1
ATOM 3106 O O . ALA A 1 454 ? -9.355 17.956 7.532 1.00 30.38 429 ALA A O 1
ATOM 3108 N N . GLU A 1 455 ? -10.980 17.586 9.049 1.00 29.32 430 GLU A N 1
ATOM 3109 C CA . GLU A 1 455 ? -10.054 17.611 10.181 1.00 29.09 430 GLU A CA 1
ATOM 3110 C C . GLU A 1 455 ? -8.957 16.560 10.060 1.00 31.30 430 GLU A C 1
ATOM 3111 O O . GLU A 1 455 ? -7.870 16.734 10.621 1.00 32.58 430 GLU A O 1
ATOM 3117 N N . HIS A 1 456 ? -9.221 15.460 9.359 1.00 29.83 431 HIS A N 1
ATOM 3118 C CA . HIS A 1 456 ? -8.327 14.312 9.368 1.00 28.65 431 HIS A CA 1
ATOM 3119 C C . HIS A 1 456 ? -7.432 14.218 8.143 1.00 30.51 431 HIS A C 1
ATOM 3120 O O . HIS A 1 456 ? -6.636 13.278 8.057 1.00 32.72 431 HIS A O 1
ATOM 3127 N N . VAL A 1 457 ? -7.534 15.141 7.192 1.00 30.76 432 VAL A N 1
ATOM 3128 C CA . VAL A 1 457 ? -6.695 15.073 6.001 1.00 31.40 432 VAL A CA 1
ATOM 3129 C C . VAL A 1 457 ? -5.434 15.894 6.236 1.00 32.95 432 VAL A C 1
ATOM 3130 O O . VAL A 1 457 ? -5.479 17.003 6.782 1.00 33.68 432 VAL A O 1
ATOM 3134 N N . THR A 1 458 ? -4.297 15.325 5.840 1.00 31.86 433 THR A N 1
ATOM 3135 C CA . THR A 1 458 ? -2.979 15.890 6.093 1.00 32.71 433 THR A CA 1
ATOM 3136 C C . THR A 1 458 ? -2.435 16.692 4.918 1.00 35.72 433 THR A C 1
ATOM 3137 O O . THR A 1 458 ? -1.656 17.626 5.125 1.00 34.84 433 THR A O 1
ATOM 3141 N N . VAL A 1 459 ? -2.857 16.376 3.699 1.00 33.88 434 VAL A N 1
ATOM 3142 C CA . VAL A 1 459 ? -2.355 17.033 2.494 1.00 31.59 434 VAL A CA 1
ATOM 3143 C C . VAL A 1 459 ? -3.051 18.383 2.335 1.00 33.46 434 VAL A C 1
ATOM 3144 O O . VAL A 1 459 ? -3.982 18.680 3.097 1.00 30.99 434 VAL A O 1
ATOM 3148 N N . PRO A 1 460 ? -2.620 19.242 1.406 1.00 32.74 435 PRO A N 1
ATOM 3149 C CA . PRO A 1 460 ? -3.332 20.508 1.178 1.00 30.41 435 PRO A CA 1
ATOM 3150 C C . PRO A 1 460 ? -4.821 20.299 0.937 1.00 33.91 435 PRO A C 1
ATOM 3151 O O . PRO A 1 460 ? -5.232 19.473 0.116 1.00 31.57 435 PRO A O 1
ATOM 3155 N N . MET A 1 461 ? -5.631 21.084 1.642 1.00 30.58 436 MET A N 1
ATOM 3156 C CA . MET A 1 461 ? -7.056 20.825 1.737 1.00 29.20 436 MET A CA 1
ATOM 3157 C C . MET A 1 461 ? -7.808 22.142 1.845 1.00 28.67 436 MET A C 1
ATOM 3158 O O . MET A 1 461 ? -7.299 23.123 2.389 1.00 31.20 436 MET A O 1
ATOM 3163 N N . ARG A 1 462 ? -9.025 22.150 1.310 1.00 31.11 437 ARG A N 1
ATOM 3164 C CA . ARG A 1 462 ? -9.963 23.246 1.515 1.00 27.77 437 ARG A CA 1
ATOM 3165 C C . ARG A 1 462 ? -11.345 22.676 1.789 1.00 28.33 437 ARG A C 1
ATOM 3166 O O . ARG A 1 462 ? -11.796 21.764 1.091 1.00 28.84 437 ARG A O 1
ATOM 3174 N N . TYR A 1 463 ? -12.009 23.210 2.807 1.00 27.10 438 TYR A N 1
ATOM 3175 C CA . TYR A 1 463 ? -13.386 22.846 3.102 1.00 26.33 438 TYR A CA 1
ATOM 3176 C C . TYR A 1 463 ? -14.306 23.823 2.387 1.00 27.67 438 TYR A C 1
ATOM 3177 O O . TYR A 1 463 ? -14.284 25.024 2.670 1.00 30.36 438 TYR A O 1
ATOM 3186 N N . VAL A 1 464 ? -15.106 23.310 1.460 1.00 24.21 439 VAL A N 1
ATOM 3187 C CA . VAL A 1 464 ? -15.974 24.153 0.644 1.00 27.85 439 VAL A CA 1
ATOM 3188 C C . VAL A 1 464 ? -17.416 23.704 0.848 1.00 29.86 439 VAL A C 1
ATOM 3189 O O . VAL A 1 464 ? -17.958 22.957 0.019 1.00 31.52 439 VAL A O 1
ATOM 3193 N N . PRO A 1 465 ? -18.071 24.117 1.933 1.00 29.28 440 PRO A N 1
ATOM 3194 C CA . PRO A 1 465 ? -19.467 23.702 2.142 1.00 30.01 440 PRO A CA 1
ATOM 3195 C C . PRO A 1 465 ? -20.458 24.362 1.193 1.00 32.45 440 PRO A C 1
ATOM 3196 O O . PRO A 1 465 ? -21.542 23.804 0.985 1.00 35.22 440 PRO A O 1
ATOM 3200 N N . ASP A 1 466 ? -20.134 25.517 0.609 1.00 35.66 441 ASP A N 1
ATOM 3201 C CA . ASP A 1 466 ? -21.010 26.133 -0.386 1.00 37.17 441 ASP A CA 1
ATOM 3202 C C . ASP A 1 466 ? -20.821 25.411 -1.716 1.00 36.84 441 ASP A C 1
ATOM 3203 O O . ASP A 1 466 ? -19.761 25.509 -2.344 1.00 36.68 441 ASP A O 1
ATOM 3208 N N . PHE A 1 467 ? -21.864 24.702 -2.149 1.00 36.66 442 PHE A N 1
ATOM 3209 C CA . PHE A 1 467 ? -21.789 23.890 -3.360 1.00 38.11 442 PHE A CA 1
ATOM 3210 C C . PHE A 1 467 ? -21.469 24.745 -4.586 1.00 35.39 442 PHE A C 1
ATOM 3211 O O . PHE A 1 467 ? -20.550 24.433 -5.355 1.00 38.99 442 PHE A O 1
ATOM 3219 N N . SER A 1 468 ? -22.204 25.847 -4.766 1.00 37.07 443 SER A N 1
ATOM 3220 C CA . SER A 1 468 ? -22.050 26.694 -5.946 1.00 37.62 443 SER A CA 1
ATOM 3221 C C . SER A 1 468 ? -20.670 27.335 -6.052 1.00 38.47 443 SER A C 1
ATOM 3222 O O . SER A 1 468 ? -20.298 27.794 -7.138 1.00 44.94 443 SER A O 1
ATOM 3225 N N . ALA A 1 469 ? -19.910 27.391 -4.961 1.00 35.94 444 ALA A N 1
ATOM 3226 C CA . ALA A 1 469 ? -18.566 27.950 -4.998 1.00 37.77 444 ALA A CA 1
ATOM 3227 C C . ALA A 1 469 ? -17.501 26.937 -5.394 1.00 36.94 444 ALA A C 1
ATOM 3228 O O . ALA A 1 469 ? -16.354 27.334 -5.631 1.00 33.95 444 ALA A O 1
ATOM 3230 N N . VAL A 1 470 ? -17.846 25.648 -5.481 1.00 34.13 445 VAL A N 1
ATOM 3231 C CA . VAL A 1 470 ? -16.820 24.617 -5.640 1.00 36.34 445 VAL A CA 1
ATOM 3232 C C . VAL A 1 470 ? -16.092 24.778 -6.969 1.00 34.17 445 VAL A C 1
ATOM 3233 O O . VAL A 1 470 ? -14.872 24.985 -7.008 1.00 34.92 445 VAL A O 1
ATOM 3237 N N . ALA A 1 471 ? -16.839 24.693 -8.075 1.00 34.27 446 ALA A N 1
ATOM 3238 C CA . ALA A 1 471 ? -16.244 24.633 -9.408 1.00 35.05 446 ALA A CA 1
ATOM 3239 C C . ALA A 1 471 ? -15.196 25.722 -9.608 1.00 33.41 446 ALA A C 1
ATOM 3240 O O . ALA A 1 471 ? -14.026 25.432 -9.891 1.00 36.99 446 ALA A O 1
ATOM 3242 N N . GLN A 1 472 ? -15.600 26.984 -9.428 1.00 35.24 447 GLN A N 1
ATOM 3243 C CA . GLN A 1 472 ? -14.672 28.103 -9.571 1.00 39.59 447 GLN A CA 1
ATOM 3244 C C . GLN A 1 472 ? -13.387 27.865 -8.788 1.00 36.51 447 GLN A C 1
ATOM 3245 O O . GLN A 1 472 ? -12.285 27.919 -9.352 1.00 37.06 447 GLN A O 1
ATOM 3251 N N . GLN A 1 473 ? -13.510 27.558 -7.493 1.00 36.97 448 GLN A N 1
ATOM 3252 C CA . GLN A 1 473 ? -12.316 27.346 -6.679 1.00 37.67 448 GLN A CA 1
ATOM 3253 C C . GLN A 1 473 ? -11.434 26.262 -7.279 1.00 39.06 448 GLN A C 1
ATOM 3254 O O . GLN A 1 473 ? -10.218 26.449 -7.430 1.00 38.14 448 GLN A O 1
ATOM 3260 N N . VAL A 1 474 ? -12.034 25.131 -7.667 1.00 36.06 449 VAL A N 1
ATOM 3261 C CA . VAL A 1 474 ? -11.230 24.057 -8.243 1.00 35.77 449 VAL A CA 1
ATOM 3262 C C . VAL A 1 474 ? -10.550 24.548 -9.510 1.00 34.64 449 VAL A C 1
ATOM 3263 O O . VAL A 1 474 ? -9.351 24.320 -9.720 1.00 34.88 449 VAL A O 1
ATOM 3267 N N . ALA A 1 475 ? -11.290 25.284 -10.344 1.00 35.45 450 ALA A N 1
ATOM 3268 C CA . ALA A 1 475 ? -10.706 25.806 -11.572 1.00 40.99 450 ALA A CA 1
ATOM 3269 C C . ALA A 1 475 ? -9.528 26.719 -11.276 1.00 42.53 450 ALA A C 1
ATOM 3270 O O . ALA A 1 475 ? -8.549 26.736 -12.032 1.00 43.40 450 ALA A O 1
ATOM 3272 N N . ALA A 1 476 ? -9.593 27.467 -10.170 1.00 40.58 451 ALA A N 1
ATOM 3273 C CA . ALA A 1 476 ? -8.498 28.371 -9.851 1.00 42.26 451 ALA A CA 1
ATOM 3274 C C . ALA A 1 476 ? -7.289 27.611 -9.331 1.00 41.94 451 ALA A C 1
ATOM 3275 O O . ALA A 1 476 ? -6.155 28.079 -9.479 1.00 42.58 451 ALA A O 1
ATOM 3277 N N . ALA A 1 477 ? -7.504 26.434 -8.744 1.00 42.15 452 ALA A N 1
ATOM 3278 C CA . ALA A 1 477 ? -6.417 25.665 -8.156 1.00 37.16 452 ALA A CA 1
ATOM 3279 C C . ALA A 1 477 ? -5.771 24.704 -9.143 1.00 39.16 452 ALA A C 1
ATOM 3280 O O . ALA A 1 477 ? -4.815 24.011 -8.777 1.00 39.92 452 ALA A O 1
ATOM 3282 N N . ALA A 1 478 ? -6.257 24.653 -10.379 1.00 39.13 453 ALA A N 1
ATOM 3283 C CA . ALA A 1 478 ? -5.780 23.673 -11.342 1.00 42.73 453 ALA A CA 1
ATOM 3284 C C . ALA A 1 478 ? -4.498 24.138 -12.021 1.00 46.22 453 ALA A C 1
ATOM 3285 O O . ALA A 1 478 ? -4.286 25.331 -12.257 1.00 43.71 453 ALA A O 1
ATOM 3287 N N . SER A 1 479 ? -3.643 23.172 -12.333 1.00 45.54 454 SER A N 1
ATOM 3288 C CA . SER A 1 479 ? -2.415 23.359 -13.083 1.00 48.61 454 SER A CA 1
ATOM 3289 C C . SER A 1 479 ? -2.431 22.436 -14.293 1.00 48.67 454 SER A C 1
ATOM 3290 O O . SER A 1 479 ? -3.151 21.431 -14.302 1.00 47.99 454 SER A O 1
ATOM 3293 N N . PRO A 1 480 ? -1.670 22.754 -15.340 1.00 47.27 455 PRO A N 1
ATOM 3294 C CA . PRO A 1 480 ? -1.651 21.879 -16.519 1.00 49.34 455 PRO A CA 1
ATOM 3295 C C . PRO A 1 480 ? -1.191 20.473 -16.162 1.00 48.01 455 PRO A C 1
ATOM 3296 O O . PRO A 1 480 ? -0.285 20.280 -15.349 1.00 48.13 455 PRO A O 1
ATOM 3300 N N . GLY A 1 481 ? -1.843 19.486 -16.773 1.00 46.12 456 GLY A N 1
ATOM 3301 C CA . GLY A 1 481 ? -1.568 18.094 -16.497 1.00 45.66 456 GLY A CA 1
ATOM 3302 C C . GLY A 1 481 ? -2.283 17.524 -15.292 1.00 45.41 456 GLY A C 1
ATOM 3303 O O . GLY A 1 481 ? -2.081 16.345 -14.978 1.00 44.83 456 GLY A O 1
ATOM 3304 N N . ASP A 1 482 ? -3.112 18.313 -14.613 1.00 42.19 457 ASP A N 1
ATOM 3305 C CA . ASP A 1 482 ? -3.772 17.846 -13.402 1.00 43.87 457 ASP A CA 1
ATOM 3306 C C . ASP A 1 482 ? -4.866 16.834 -13.722 1.00 41.70 457 ASP A C 1
ATOM 3307 O O . ASP A 1 482 ? -5.496 16.871 -14.781 1.00 39.91 457 ASP A O 1
ATOM 3312 N N . VAL A 1 483 ? -5.088 15.922 -12.781 1.00 40.97 458 VAL A N 1
ATOM 3313 C CA . VAL A 1 483 ? -6.209 14.992 -12.820 1.00 38.58 458 VAL A CA 1
ATOM 3314 C C . VAL A 1 483 ? -7.160 15.375 -11.695 1.00 34.40 458 VAL A C 1
ATOM 3315 O O . VAL A 1 483 ? -6.762 15.424 -10.524 1.00 34.67 458 VAL A O 1
ATOM 3319 N N . ILE A 1 484 ? -8.410 15.660 -12.052 1.00 33.16 459 ILE A N 1
ATOM 3320 C CA . ILE A 1 484 ? -9.434 16.104 -11.114 1.00 30.96 459 ILE A CA 1
ATOM 3321 C C . ILE A 1 484 ? -10.504 15.027 -11.029 1.00 30.28 459 ILE A C 1
ATOM 3322 O O . ILE A 1 484 ? -11.049 14.608 -12.057 1.00 29.85 459 ILE A O 1
ATOM 3327 N N . VAL A 1 485 ? -10.811 14.584 -9.811 1.00 27.07 460 VAL A N 1
ATOM 3328 C CA . VAL A 1 485 ? -11.786 13.524 -9.578 1.00 29.55 460 VAL A CA 1
ATOM 3329 C C . VAL A 1 485 ? -12.858 14.057 -8.637 1.00 24.62 460 VAL A C 1
ATOM 3330 O O . VAL A 1 485 ? -12.576 14.356 -7.471 1.00 25.78 460 VAL A O 1
ATOM 3334 N N . THR A 1 486 ? -14.082 14.184 -9.137 1.00 25.12 461 THR A N 1
ATOM 3335 C CA . THR A 1 486 ? -15.232 14.367 -8.263 1.00 24.82 461 THR A CA 1
ATOM 3336 C C . THR A 1 486 ? -15.641 13.007 -7.710 1.00 26.29 461 THR A C 1
ATOM 3337 O O . THR A 1 486 ? -15.839 12.051 -8.467 1.00 27.56 461 THR A O 1
ATOM 3341 N N . MET A 1 487 ? -15.750 12.915 -6.389 1.00 23.74 462 MET A N 1
ATOM 3342 C CA . MET A 1 487 ? -15.885 11.633 -5.709 1.00 27.98 462 MET A CA 1
ATOM 3343 C C . MET A 1 487 ? -17.012 11.705 -4.689 1.00 25.85 462 MET A C 1
ATOM 3344 O O . MET A 1 487 ? -17.089 12.661 -3.910 1.00 20.97 462 MET A O 1
ATOM 3349 N N . GLY A 1 488 ? -17.884 10.710 -4.700 1.00 24.25 463 GLY A N 1
ATOM 3350 C CA . GLY A 1 488 ? -18.988 10.670 -3.756 1.00 25.31 463 GLY A CA 1
ATOM 3351 C C . GLY A 1 488 ? -20.222 10.052 -4.375 1.00 27.03 463 GLY A C 1
ATOM 3352 O O . GLY A 1 488 ? -20.317 9.869 -5.586 1.00 29.17 463 GLY A O 1
ATOM 3353 N N . ALA A 1 489 ? -21.185 9.736 -3.513 1.00 28.80 464 ALA A N 1
ATOM 3354 C CA . ALA A 1 489 ? -22.396 9.035 -3.925 1.00 29.28 464 ALA A CA 1
ATOM 3355 C C . ALA A 1 489 ? -23.592 9.957 -4.132 1.00 32.42 464 ALA A C 1
ATOM 3356 O O . ALA A 1 489 ? -24.659 9.485 -4.538 1.00 36.66 464 ALA A O 1
ATOM 3358 N N . GLY A 1 490 ? -23.447 11.253 -3.873 1.00 29.39 465 GLY A N 1
ATOM 3359 C CA . GLY A 1 490 ? -24.573 12.159 -3.973 1.00 29.35 465 GLY A CA 1
ATOM 3360 C C . GLY A 1 490 ? -24.472 13.190 -5.080 1.00 32.86 465 GLY A C 1
ATOM 3361 O O . GLY A 1 490 ? -24.142 12.863 -6.224 1.00 31.80 465 GLY A O 1
ATOM 3362 N N . ASP A 1 491 ? -24.753 14.449 -4.729 1.00 34.95 466 ASP A N 1
ATOM 3363 C CA . ASP A 1 491 ? -24.819 15.555 -5.683 1.00 35.90 466 ASP A CA 1
ATOM 3364 C C . ASP A 1 491 ? -23.503 15.817 -6.409 1.00 33.90 466 ASP A C 1
ATOM 3365 O O . ASP A 1 491 ? -23.514 16.458 -7.467 1.00 34.38 466 ASP A O 1
ATOM 3370 N N . VAL A 1 492 ? -22.377 15.349 -5.862 1.00 28.98 467 VAL A N 1
ATOM 3371 C CA . VAL A 1 492 ? -21.063 15.792 -6.323 1.00 29.14 467 VAL A CA 1
ATOM 3372 C C . VAL A 1 492 ? -20.868 15.526 -7.811 1.00 29.07 467 VAL A C 1
ATOM 3373 O O . VAL A 1 492 ? -20.128 16.254 -8.487 1.00 23.69 467 VAL A O 1
ATOM 3377 N N . THR A 1 493 ? -21.538 14.504 -8.351 1.00 31.34 468 THR A N 1
ATOM 3378 C CA . THR A 1 493 ? -21.387 14.164 -9.762 1.00 32.84 468 THR A CA 1
ATOM 3379 C C . THR A 1 493 ? -21.775 15.313 -10.686 1.00 31.97 468 THR A C 1
ATOM 3380 O O . THR A 1 493 ? -21.300 15.363 -11.825 1.00 31.69 468 THR A O 1
ATOM 3384 N N . LEU A 1 494 ? -22.614 16.242 -10.222 1.00 34.81 469 LEU A N 1
ATOM 3385 C CA . LEU A 1 494 ? -23.012 17.364 -11.064 1.00 37.09 469 LEU A CA 1
ATOM 3386 C C . LEU A 1 494 ? -21.887 18.371 -11.263 1.00 36.22 469 LEU A C 1
ATOM 3387 O O . LEU A 1 494 ? -21.966 19.192 -12.183 1.00 37.62 469 LEU A O 1
ATOM 3392 N N . LEU A 1 495 ? -20.845 18.324 -10.430 1.00 33.86 470 LEU A N 1
ATOM 3393 C CA . LEU A 1 495 ? -19.805 19.345 -10.473 1.00 35.07 470 LEU A CA 1
ATOM 3394 C C . LEU A 1 495 ? -18.826 19.164 -11.624 1.00 35.57 470 LEU A C 1
ATOM 3395 O O . LEU A 1 495 ? -18.146 20.128 -11.989 1.00 37.88 470 LEU A O 1
ATOM 3400 N N . GLY A 1 496 ? -18.738 17.965 -12.197 1.00 34.22 471 GLY A N 1
ATOM 3401 C CA . GLY A 1 496 ? -17.784 17.672 -13.243 1.00 34.80 471 GLY A CA 1
ATOM 3402 C C . GLY A 1 496 ? -17.861 18.614 -14.429 1.00 39.05 471 GLY A C 1
ATOM 3403 O O . GLY A 1 496 ? -16.874 19.262 -14.795 1.00 38.35 471 GLY A O 1
ATOM 3404 N N . PRO A 1 497 ? -19.033 18.690 -15.070 1.00 39.59 472 PRO A N 1
ATOM 3405 C CA . PRO A 1 497 ? -19.194 19.663 -16.168 1.00 40.02 472 PRO A CA 1
ATOM 3406 C C . PRO A 1 497 ? -18.886 21.093 -15.755 1.00 41.07 472 PRO A C 1
ATOM 3407 O O . PRO A 1 497 ? -18.124 21.782 -16.448 1.00 42.79 472 PRO A O 1
ATOM 3411 N N . GLU A 1 498 ? -19.452 21.552 -14.632 1.00 41.52 473 GLU A N 1
ATOM 3412 C CA . GLU A 1 498 ? -19.221 22.917 -14.164 1.00 43.52 473 GLU A CA 1
ATOM 3413 C C . GLU A 1 498 ? -17.734 23.229 -14.071 1.00 42.50 473 GLU A C 1
ATOM 3414 O O . GLU A 1 498 ? -17.263 24.236 -14.615 1.00 42.45 473 GLU A O 1
ATOM 3420 N N . ILE A 1 499 ? -16.977 22.364 -13.389 1.00 42.43 474 ILE A N 1
ATOM 3421 C CA . ILE A 1 499 ? -15.528 22.535 -13.297 1.00 40.98 474 ILE A CA 1
ATOM 3422 C C . ILE A 1 499 ? -14.936 22.764 -14.680 1.00 40.62 474 ILE A C 1
ATOM 3423 O O . ILE A 1 499 ? -14.187 23.724 -14.905 1.00 41.89 474 ILE A O 1
ATOM 3428 N N . LEU A 1 500 ? -15.302 21.906 -15.637 1.00 40.36 475 LEU A N 1
ATOM 3429 C CA . LEU A 1 500 ? -14.800 22.056 -16.999 1.00 42.91 475 LEU A CA 1
ATOM 3430 C C . LEU A 1 500 ? -15.101 23.445 -17.545 1.00 43.39 475 LEU A C 1
ATOM 3431 O O . LEU A 1 500 ? -14.205 24.130 -18.055 1.00 45.16 475 LEU A O 1
ATOM 3436 N N . THR A 1 501 ? -16.356 23.885 -17.428 1.00 41.82 476 THR A N 1
ATOM 3437 C CA . THR A 1 501 ? -16.699 25.234 -17.860 1.00 44.57 476 THR A CA 1
ATOM 3438 C C . THR A 1 501 ? -15.796 26.253 -17.180 1.00 47.26 476 THR A C 1
ATOM 3439 O O . THR A 1 501 ? -15.168 27.089 -17.842 1.00 48.62 476 THR A O 1
ATOM 3443 N N . ALA A 1 502 ? -15.666 26.147 -15.855 1.00 44.94 477 ALA A N 1
ATOM 3444 C CA . ALA A 1 502 ? -14.864 27.115 -15.121 1.00 43.57 477 ALA A CA 1
ATOM 3445 C C . ALA A 1 502 ? -13.398 27.031 -15.516 1.00 44.93 477 ALA A C 1
ATOM 3446 O O . ALA A 1 502 ? -12.659 28.013 -15.379 1.00 47.76 477 ALA A O 1
ATOM 3448 N N . LEU A 1 503 ? -12.959 25.877 -16.022 1.00 44.25 478 LEU A N 1
ATOM 3449 C CA . LEU A 1 503 ? -11.602 25.792 -16.545 1.00 45.24 478 LEU A CA 1
ATOM 3450 C C . LEU A 1 503 ? -11.493 26.496 -17.890 1.00 49.62 478 LEU A C 1
ATOM 3451 O O . LEU A 1 503 ? -10.540 27.248 -18.131 1.00 51.66 478 LEU A O 1
ATOM 3456 N N . ARG A 1 504 ? -12.474 26.288 -18.771 1.00 48.72 479 ARG A N 1
ATOM 3457 C CA . ARG A 1 504 ? -12.384 26.859 -20.110 1.00 52.31 479 ARG A CA 1
ATOM 3458 C C . ARG A 1 504 ? -12.516 28.376 -20.073 1.00 53.76 479 ARG A C 1
ATOM 3459 O O . ARG A 1 504 ? -11.860 29.080 -20.850 1.00 57.40 479 ARG A O 1
ATOM 3467 N N . VAL A 1 505 ? -13.346 28.897 -19.169 1.00 52.66 480 VAL A N 1
ATOM 3468 C CA . VAL A 1 505 ? -13.398 30.340 -18.959 1.00 50.99 480 VAL A CA 1
ATOM 3469 C C . VAL A 1 505 ? -12.059 30.844 -18.436 1.00 55.93 480 VAL A C 1
ATOM 3470 O O . VAL A 1 505 ? -11.621 31.950 -18.771 1.00 59.25 480 VAL A O 1
ATOM 3474 N N . ARG A 1 506 ? -11.378 30.036 -17.620 1.00 54.33 481 ARG A N 1
ATOM 3475 C CA . ARG A 1 506 ? -10.075 30.451 -17.111 1.00 56.11 481 ARG A CA 1
ATOM 3476 C C . ARG A 1 506 ? -9.034 30.498 -18.222 1.00 58.91 481 ARG A C 1
ATOM 3477 O O . ARG A 1 506 ? -8.053 31.245 -18.123 1.00 61.19 481 ARG A O 1
ATOM 3485 N N . ALA A 1 507 ? -9.239 29.729 -19.288 1.00 56.87 482 ALA A N 1
ATOM 3486 C CA . ALA A 1 507 ? -8.313 29.712 -20.411 1.00 62.86 482 ALA A CA 1
ATOM 3487 C C . ALA A 1 507 ? -8.434 30.992 -21.232 1.00 65.40 482 ALA A C 1
ATOM 3488 O O . ALA A 1 507 ? -9.188 31.041 -22.211 1.00 64.43 482 ALA A O 1
ATOM 3490 N N . ASN A 1 508 ? -7.708 32.034 -20.832 1.00 70.13 483 ASN A N 1
ATOM 3491 C CA . ASN A 1 508 ? -7.701 33.304 -21.555 1.00 70.10 483 ASN A CA 1
ATOM 3492 C C . ASN A 1 508 ? -6.330 33.577 -22.167 1.00 73.75 483 ASN A C 1
ATOM 3493 O O . ASN A 1 508 ? -5.455 34.155 -21.521 1.00 70.88 483 ASN A O 1
ATOM 3498 N N . GLN B 1 30 ? -60.847 18.113 -28.911 1.00 47.75 5 GLN B N 1
ATOM 3499 C CA . GLN B 1 30 ? -59.658 18.302 -29.731 1.00 44.70 5 GLN B CA 1
ATOM 3500 C C . GLN B 1 30 ? -59.478 17.145 -30.713 1.00 44.11 5 GLN B C 1
ATOM 3501 O O . GLN B 1 30 ? -58.530 17.121 -31.500 1.00 45.63 5 GLN B O 1
ATOM 3507 N N . LEU B 1 31 ? -60.383 16.174 -30.644 1.00 41.56 6 LEU B N 1
ATOM 3508 C CA . LEU B 1 31 ? -60.531 15.367 -31.847 1.00 37.41 6 LEU B CA 1
ATOM 3509 C C . LEU B 1 31 ? -61.578 16.008 -32.752 1.00 34.72 6 LEU B C 1
ATOM 3510 O O . LEU B 1 31 ? -62.588 16.517 -32.262 1.00 34.15 6 LEU B O 1
ATOM 3515 N N . PRO B 1 32 ? -61.360 16.021 -34.065 1.00 34.85 7 PRO B N 1
ATOM 3516 C CA . PRO B 1 32 ? -62.370 16.574 -34.961 1.00 33.97 7 PRO B CA 1
ATOM 3517 C C . PRO B 1 32 ? -63.654 15.774 -34.873 1.00 33.22 7 PRO B C 1
ATOM 3518 O O . PRO B 1 32 ? -63.639 14.577 -34.531 1.00 32.20 7 PRO B O 1
ATOM 3522 N N . PRO B 1 33 ? -64.800 16.401 -35.162 1.00 33.02 8 PRO B N 1
ATOM 3523 C CA . PRO B 1 33 ? -66.090 15.722 -34.937 1.00 34.71 8 PRO B CA 1
ATOM 3524 C C . PRO B 1 33 ? -66.226 14.373 -35.630 1.00 34.65 8 PRO B C 1
ATOM 3525 O O . PRO B 1 33 ? -66.918 13.490 -35.105 1.00 31.84 8 PRO B O 1
ATOM 3529 N N . ASP B 1 34 ? -65.583 14.175 -36.782 1.00 31.48 9 ASP B N 1
ATOM 3530 C CA . ASP B 1 34 ? -65.693 12.896 -37.474 1.00 30.42 9 ASP B CA 1
ATOM 3531 C C . ASP B 1 34 ? -64.879 11.789 -36.807 1.00 31.77 9 ASP B C 1
ATOM 3532 O O . ASP B 1 34 ? -65.103 10.611 -37.107 1.00 25.55 9 ASP B O 1
ATOM 3537 N N . LEU B 1 35 ? -63.949 12.131 -35.913 1.00 28.91 10 LEU B N 1
ATOM 3538 C CA . LEU B 1 35 ? -63.096 11.145 -35.262 1.00 30.21 10 LEU B CA 1
ATOM 3539 C C . LEU B 1 35 ? -63.520 10.849 -33.826 1.00 28.92 10 LEU B C 1
ATOM 3540 O O . LEU B 1 35 ? -62.729 10.288 -33.060 1.00 30.46 10 LEU B O 1
ATOM 3545 N N . ARG B 1 36 ? -64.748 11.204 -33.444 1.00 27.77 11 ARG B N 1
ATOM 3546 C CA . ARG B 1 36 ? -65.150 11.043 -32.050 1.00 31.86 11 ARG B CA 1
ATOM 3547 C C . ARG B 1 36 ? -65.535 9.601 -31.729 1.00 32.16 11 ARG B C 1
ATOM 3548 O O . ARG B 1 36 ? -65.187 9.088 -30.659 1.00 34.83 11 ARG B O 1
ATOM 3556 N N . ARG B 1 37 ? -66.253 8.932 -32.632 1.00 28.80 12 ARG B N 1
ATOM 3557 C CA . ARG B 1 37 ? -66.679 7.543 -32.443 1.00 32.92 12 ARG B CA 1
ATOM 3558 C C . ARG B 1 37 ? -66.348 6.781 -33.724 1.00 33.19 12 ARG B C 1
ATOM 3559 O O . ARG B 1 37 ? -67.131 6.775 -34.678 1.00 27.98 12 ARG B O 1
ATOM 3567 N N . VAL B 1 38 ? -65.186 6.136 -33.740 1.00 32.43 13 VAL B N 1
ATOM 3568 C CA . VAL B 1 38 ? -64.608 5.574 -34.954 1.00 33.09 13 VAL B CA 1
ATOM 3569 C C . VAL B 1 38 ? -64.741 4.057 -34.918 1.00 34.39 13 VAL B C 1
ATOM 3570 O O . VAL B 1 38 ? -64.406 3.421 -33.910 1.00 31.31 13 VAL B O 1
ATOM 3574 N N . HIS B 1 39 ? -65.220 3.478 -36.018 1.00 32.04 14 HIS B N 1
ATOM 3575 C CA . HIS B 1 39 ? -65.261 2.030 -36.179 1.00 35.13 14 HIS B CA 1
ATOM 3576 C C . HIS B 1 39 ? -64.241 1.616 -37.228 1.00 35.98 14 HIS B C 1
ATOM 3577 O O . HIS B 1 39 ? -64.262 2.122 -38.353 1.00 32.69 14 HIS B O 1
ATOM 3584 N N . MET B 1 40 ? -63.358 0.693 -36.864 1.00 37.28 15 MET B N 1
ATOM 3585 C CA . MET B 1 40 ? -62.242 0.307 -37.715 1.00 39.33 15 MET B CA 1
ATOM 3586 C C . MET B 1 40 ? -62.446 -1.119 -38.208 1.00 40.86 15 MET B C 1
ATOM 3587 O O . MET B 1 40 ? -62.587 -2.046 -37.404 1.00 39.85 15 MET B O 1
ATOM 3592 N N . VAL B 1 41 ? -62.468 -1.284 -39.526 1.00 42.54 16 VAL B N 1
ATOM 3593 C CA . VAL B 1 41 ? -62.626 -2.591 -40.153 1.00 46.03 16 VAL B CA 1
ATOM 3594 C C . VAL B 1 41 ? -61.237 -3.147 -40.424 1.00 45.81 16 VAL B C 1
ATOM 3595 O O . VAL B 1 41 ? -60.469 -2.572 -41.202 1.00 48.31 16 VAL B O 1
ATOM 3599 N N . GLY B 1 42 ? -60.916 -4.267 -39.791 1.00 46.42 17 GLY B N 1
ATOM 3600 C CA . GLY B 1 42 ? -59.547 -4.736 -39.789 1.00 49.76 17 GLY B CA 1
ATOM 3601 C C . GLY B 1 42 ? -58.718 -4.087 -38.707 1.00 47.29 17 GLY B C 1
ATOM 3602 O O . GLY B 1 42 ? -57.555 -3.738 -38.942 1.00 46.82 17 GLY B O 1
ATOM 3603 N N . ILE B 1 43 ? -59.299 -3.897 -37.519 1.00 48.94 18 ILE B N 1
ATOM 3604 C CA . ILE B 1 43 ? -58.588 -3.260 -36.420 1.00 48.04 18 ILE B CA 1
ATOM 3605 C C . ILE B 1 43 ? -57.429 -4.122 -35.939 1.00 50.44 18 ILE B C 1
ATOM 3606 O O . ILE B 1 43 ? -56.488 -3.605 -35.322 1.00 48.41 18 ILE B O 1
ATOM 3611 N N . GLY B 1 44 ? -57.472 -5.426 -36.201 1.00 50.18 19 GLY B N 1
ATOM 3612 C CA . GLY B 1 44 ? -56.286 -6.240 -36.046 1.00 50.01 19 GLY B CA 1
ATOM 3613 C C . GLY B 1 44 ? -55.259 -5.902 -37.109 1.00 53.53 19 GLY B C 1
ATOM 3614 O O . GLY B 1 44 ? -55.587 -5.473 -38.215 1.00 56.40 19 GLY B O 1
ATOM 3615 N N . GLY B 1 45 ? -53.994 -6.100 -36.771 1.00 46.67 20 GLY B N 1
ATOM 3616 C CA . GLY B 1 45 ? -52.947 -5.564 -37.615 1.00 50.88 20 GLY B CA 1
ATOM 3617 C C . GLY B 1 45 ? -52.433 -4.284 -36.997 1.00 48.64 20 GLY B C 1
ATOM 3618 O O . GLY B 1 45 ? -53.220 -3.455 -36.529 1.00 45.84 20 GLY B O 1
ATOM 3619 N N . ALA B 1 46 ? -51.111 -4.107 -37.000 1.00 45.69 21 ALA B N 1
ATOM 3620 C CA . ALA B 1 46 ? -50.493 -3.178 -36.063 1.00 43.13 21 ALA B CA 1
ATOM 3621 C C . ALA B 1 46 ? -50.748 -1.715 -36.416 1.00 39.62 21 ALA B C 1
ATOM 3622 O O . ALA B 1 46 ? -50.809 -0.875 -35.515 1.00 38.77 21 ALA B O 1
ATOM 3624 N N . GLY B 1 47 ? -50.911 -1.386 -37.699 1.00 40.63 22 GLY B N 1
ATOM 3625 C CA . GLY B 1 47 ? -51.091 0.013 -38.073 1.00 40.40 22 GLY B CA 1
ATOM 3626 C C . GLY B 1 47 ? -52.437 0.572 -37.651 1.00 39.78 22 GLY B C 1
ATOM 3627 O O . GLY B 1 47 ? -52.520 1.622 -36.989 1.00 38.21 22 GLY B O 1
ATOM 3628 N N . MET B 1 48 ? -53.512 -0.113 -38.047 1.00 37.84 23 MET B N 1
ATOM 3629 C CA . MET B 1 48 ? -54.843 0.263 -37.586 1.00 38.51 23 MET B CA 1
ATOM 3630 C C . MET B 1 48 ? -54.909 0.266 -36.066 1.00 38.24 23 MET B C 1
ATOM 3631 O O . MET B 1 48 ? -55.541 1.144 -35.463 1.00 35.50 23 MET B O 1
ATOM 3636 N N . SER B 1 49 ? -54.243 -0.703 -35.431 1.00 36.51 24 SER B N 1
ATOM 3637 C CA . SER B 1 49 ? -54.239 -0.791 -33.975 1.00 38.20 24 SER B CA 1
ATOM 3638 C C . SER B 1 49 ? -53.546 0.410 -33.342 1.00 32.11 24 SER B C 1
ATOM 3639 O O . SER B 1 49 ? -53.989 0.903 -32.301 1.00 32.86 24 SER B O 1
ATOM 3642 N N . GLY B 1 50 ? -52.464 0.899 -33.951 1.00 31.27 25 GLY B N 1
ATOM 3643 C CA . GLY B 1 50 ? -51.814 2.091 -33.425 1.00 35.75 25 GLY B CA 1
ATOM 3644 C C . GLY B 1 50 ? -52.666 3.337 -33.589 1.00 33.75 25 GLY B C 1
ATOM 3645 O O . GLY B 1 50 ? -52.717 4.196 -32.696 1.00 31.90 25 GLY B O 1
ATOM 3646 N N . ILE B 1 51 ? -53.344 3.455 -34.734 1.00 32.19 26 ILE B N 1
ATOM 3647 C CA . ILE B 1 51 ? -54.292 4.553 -34.913 1.00 31.38 26 ILE B CA 1
ATOM 3648 C C . ILE B 1 51 ? -55.358 4.510 -33.823 1.00 32.42 26 ILE B C 1
ATOM 3649 O O . ILE B 1 51 ? -55.678 5.529 -33.197 1.00 28.39 26 ILE B O 1
ATOM 3654 N N . ALA B 1 52 ? -55.913 3.320 -33.572 1.00 33.12 27 ALA B N 1
ATOM 3655 C CA . ALA B 1 52 ? -56.934 3.175 -32.536 1.00 33.75 27 ALA B CA 1
ATOM 3656 C C . ALA B 1 52 ? -56.382 3.519 -31.159 1.00 32.27 27 ALA B C 1
ATOM 3657 O O . ALA B 1 52 ? -57.078 4.129 -30.337 1.00 29.93 27 ALA B O 1
ATOM 3659 N N . ARG B 1 53 ? -55.135 3.125 -30.888 1.00 31.78 28 ARG B N 1
ATOM 3660 C CA . ARG B 1 53 ? -54.498 3.439 -29.611 1.00 32.05 28 ARG B CA 1
ATOM 3661 C C . ARG B 1 53 ? -54.434 4.948 -29.390 1.00 30.57 28 ARG B C 1
ATOM 3662 O O . ARG B 1 53 ? -54.818 5.453 -28.324 1.00 29.43 28 ARG B O 1
ATOM 3670 N N . ILE B 1 54 ? -53.976 5.690 -30.406 1.00 30.09 29 ILE B N 1
ATOM 3671 C CA . ILE B 1 54 ? -53.937 7.150 -30.293 1.00 28.75 29 ILE B CA 1
ATOM 3672 C C . ILE B 1 54 ? -55.344 7.718 -30.125 1.00 27.62 29 ILE B C 1
ATOM 3673 O O . ILE B 1 54 ? -55.578 8.595 -29.282 1.00 28.68 29 ILE B O 1
ATOM 3678 N N . LEU B 1 55 ? -56.301 7.228 -30.918 1.00 28.34 30 LEU B N 1
ATOM 3679 C CA . LEU B 1 55 ? -57.688 7.680 -30.801 1.00 28.13 30 LEU B CA 1
ATOM 3680 C C . LEU B 1 55 ? -58.201 7.539 -29.372 1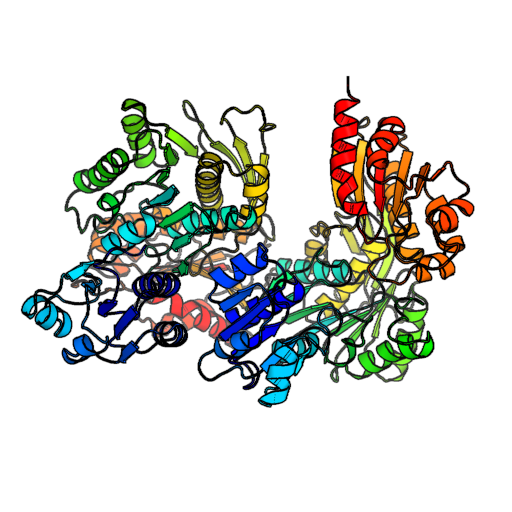.00 31.52 30 LEU B C 1
ATOM 3681 O O . LEU B 1 55 ? -58.808 8.465 -28.819 1.00 28.95 30 LEU B O 1
ATOM 3686 N N . LEU B 1 56 ? -57.973 6.373 -28.763 1.00 27.90 31 LEU B N 1
ATOM 3687 C CA . LEU B 1 56 ? -58.425 6.149 -27.394 1.00 28.92 31 LEU B CA 1
ATOM 3688 C C . LEU B 1 56 ? -57.725 7.090 -26.422 1.00 31.56 31 LEU B C 1
ATOM 3689 O O . LEU B 1 56 ? -58.374 7.685 -25.553 1.00 30.32 31 LEU B O 1
ATOM 3694 N N . ASP B 1 57 ? -56.404 7.255 -26.564 1.00 30.87 32 ASP B N 1
ATOM 3695 C CA . ASP B 1 57 ? -55.658 8.084 -25.619 1.00 30.50 32 ASP B CA 1
ATOM 3696 C C . ASP B 1 57 ? -56.090 9.546 -25.640 1.00 34.22 32 ASP B C 1
ATOM 3697 O O . ASP B 1 57 ? -55.838 10.268 -24.669 1.00 35.69 32 ASP B O 1
ATOM 3702 N N . ARG B 1 58 ? -56.731 9.999 -26.716 1.00 34.99 33 ARG B N 1
ATOM 3703 C CA . ARG B 1 58 ? -57.220 11.367 -26.821 1.00 30.96 33 ARG B CA 1
ATOM 3704 C C . ARG B 1 58 ? -58.718 11.464 -26.566 1.00 31.63 33 ARG B C 1
ATOM 3705 O O . ARG B 1 58 ? -59.373 12.396 -27.046 1.00 39.25 33 ARG B O 1
ATOM 3713 N N . GLY B 1 59 ? -59.270 10.514 -25.817 1.00 29.73 34 GLY B N 1
ATOM 3714 C CA . GLY B 1 59 ? -60.650 10.579 -25.391 1.00 29.76 34 GLY B CA 1
ATOM 3715 C C . GLY B 1 59 ? -61.661 10.097 -26.399 1.00 32.17 34 GLY B C 1
ATOM 3716 O O . GLY B 1 59 ? -62.865 10.291 -26.187 1.00 37.10 34 GLY B O 1
ATOM 3717 N N . GLY B 1 60 ? -61.222 9.473 -27.485 1.00 34.82 35 GLY B N 1
ATOM 3718 C CA . GLY B 1 60 ? -62.136 9.014 -28.505 1.00 31.08 35 GLY B CA 1
ATOM 3719 C C . GLY B 1 60 ? -62.678 7.624 -28.227 1.00 32.80 35 GLY B C 1
ATOM 3720 O O . GLY B 1 60 ? -62.048 6.808 -27.561 1.00 33.76 35 GLY B O 1
ATOM 3721 N N . LEU B 1 61 ? -63.873 7.369 -28.749 1.00 31.70 36 LEU B N 1
ATOM 3722 C CA . LEU B 1 61 ? -64.474 6.045 -28.707 1.00 34.07 36 LEU B CA 1
ATOM 3723 C C . LEU B 1 61 ? -64.069 5.272 -29.955 1.00 33.15 36 LEU B C 1
ATOM 3724 O O . LEU B 1 61 ? -64.055 5.819 -31.062 1.00 33.96 36 LEU B O 1
ATOM 3729 N N . VAL B 1 62 ? -63.718 4.002 -29.770 1.00 29.68 37 VAL B N 1
ATOM 3730 C CA . VAL B 1 62 ? -63.252 3.154 -30.858 1.00 33.04 37 VAL B CA 1
ATOM 3731 C C . VAL B 1 62 ? -63.934 1.800 -30.749 1.00 37.13 37 VAL B C 1
ATOM 3732 O O . VAL B 1 62 ? -63.899 1.164 -29.690 1.00 37.41 37 VAL B O 1
ATOM 3736 N N . SER B 1 63 ? -64.557 1.367 -31.837 1.00 36.57 38 SER B N 1
ATOM 3737 C CA . SER B 1 63 ? -64.971 -0.013 -32.015 1.00 37.43 38 SER B CA 1
ATOM 3738 C C . SER B 1 63 ? -64.224 -0.595 -33.206 1.00 37.88 38 SER B C 1
ATOM 3739 O O . SER B 1 63 ? -63.616 0.126 -34.001 1.00 38.51 38 SER B O 1
ATOM 3742 N N . GLY B 1 64 ? -64.265 -1.914 -33.334 1.00 39.37 39 GLY B N 1
ATOM 3743 C CA . GLY B 1 64 ? -63.509 -2.525 -34.410 1.00 42.12 39 GLY B CA 1
ATOM 3744 C C . GLY B 1 64 ? -63.907 -3.963 -34.637 1.00 43.97 39 GLY B C 1
ATOM 3745 O O . GLY B 1 64 ? -64.625 -4.574 -33.841 1.00 44.85 39 GLY B O 1
ATOM 3746 N N . SER B 1 65 ? -63.422 -4.492 -35.755 1.00 44.27 40 SER B N 1
ATOM 3747 C CA . SER B 1 65 ? -63.629 -5.883 -36.113 1.00 49.43 40 SER B CA 1
ATOM 3748 C C . SER B 1 65 ? -62.391 -6.388 -36.836 1.00 50.69 40 SER B C 1
ATOM 3749 O O . SER B 1 65 ? -61.693 -5.625 -37.510 1.00 49.34 40 SER B O 1
ATOM 3752 N N . ASP B 1 66 ? -62.124 -7.681 -36.687 1.00 55.77 41 ASP B N 1
ATOM 3753 C CA . ASP B 1 66 ? -61.048 -8.313 -37.433 1.00 59.33 41 ASP B CA 1
ATOM 3754 C C . ASP B 1 66 ? -61.354 -9.795 -37.573 1.00 62.38 41 ASP B C 1
ATOM 3755 O O . ASP B 1 66 ? -61.984 -10.400 -36.701 1.00 63.17 41 ASP B O 1
ATOM 3760 N N . ALA B 1 67 ? -60.900 -10.371 -38.687 1.00 62.57 42 ALA B N 1
ATOM 3761 C CA . ALA B 1 67 ? -61.117 -11.793 -38.923 1.00 63.83 42 ALA B CA 1
ATOM 3762 C C . ALA B 1 67 ? -60.370 -12.653 -37.915 1.00 64.11 42 ALA B C 1
ATOM 3763 O O . ALA B 1 67 ? -60.856 -13.723 -37.533 1.00 66.07 42 ALA B O 1
ATOM 3765 N N . LYS B 1 68 ? -59.200 -12.203 -37.471 1.00 64.59 43 LYS B N 1
ATOM 3766 C CA . LYS B 1 68 ? -58.317 -12.994 -36.629 1.00 63.37 43 LYS B CA 1
ATOM 3767 C C . LYS B 1 68 ? -58.106 -12.284 -35.301 1.00 63.60 43 LYS B C 1
ATOM 3768 O O . LYS B 1 68 ? -57.792 -11.089 -35.272 1.00 64.00 43 LYS B O 1
ATOM 3774 N N . GLU B 1 69 ? -58.290 -13.019 -34.211 1.00 62.30 44 GLU B N 1
ATOM 3775 C CA . GLU B 1 69 ? -57.907 -12.520 -32.902 1.00 63.17 44 GLU B CA 1
ATOM 3776 C C . GLU B 1 69 ? -56.387 -12.491 -32.795 1.00 65.94 44 GLU B C 1
ATOM 3777 O O . GLU B 1 69 ? -55.683 -13.265 -33.451 1.00 67.06 44 GLU B O 1
ATOM 3783 N N . SER B 1 70 ? -55.876 -11.577 -31.976 1.00 64.62 45 SER B N 1
ATOM 3784 C CA . SER B 1 70 ? -54.435 -11.419 -31.828 1.00 64.50 45 SER B CA 1
ATOM 3785 C C . SER B 1 70 ? -54.158 -10.671 -30.530 1.00 66.97 45 SER B C 1
ATOM 3786 O O . SER B 1 70 ? -55.077 -10.263 -29.815 1.00 65.82 45 SER B O 1
ATOM 3789 N N . ARG B 1 71 ? -52.868 -10.496 -30.229 1.00 67.99 46 ARG B N 1
ATOM 3790 C CA . ARG B 1 71 ? -52.482 -9.666 -29.096 1.00 69.02 46 ARG B CA 1
ATOM 3791 C C . ARG B 1 71 ? -52.796 -8.196 -29.329 1.00 64.90 46 ARG B C 1
ATOM 3792 O O . ARG B 1 71 ? -52.959 -7.453 -28.359 1.00 63.35 46 ARG B O 1
ATOM 3800 N N . GLY B 1 72 ? -52.877 -7.757 -30.586 1.00 62.07 47 GLY B N 1
ATOM 3801 C CA . GLY B 1 72 ? -53.291 -6.389 -30.848 1.00 60.79 47 GLY B CA 1
ATOM 3802 C C . GLY B 1 72 ? -54.744 -6.151 -30.484 1.00 57.64 47 GLY B C 1
ATOM 3803 O O . GLY B 1 72 ? -55.085 -5.126 -29.885 1.00 55.44 47 GLY B O 1
ATOM 3804 N N . VAL B 1 73 ? -55.617 -7.095 -30.837 1.00 58.25 48 VAL B N 1
ATOM 3805 C CA . VAL B 1 73 ? -57.025 -6.992 -30.466 1.00 57.36 48 VAL B CA 1
ATOM 3806 C C . VAL B 1 73 ? -57.172 -6.966 -28.950 1.00 56.50 48 VAL B C 1
ATOM 3807 O O . VAL B 1 73 ? -57.923 -6.156 -28.393 1.00 55.09 48 VAL B O 1
ATOM 3811 N N . HIS B 1 74 ? -56.447 -7.850 -28.259 1.00 58.07 49 HIS B N 1
ATOM 3812 C CA . HIS B 1 74 ? -56.504 -7.884 -26.801 1.00 57.97 49 HIS B CA 1
ATOM 3813 C C . HIS B 1 74 ? -55.960 -6.596 -26.193 1.00 55.33 49 HIS B C 1
ATOM 3814 O O . HIS B 1 74 ? -56.523 -6.071 -25.224 1.00 55.29 49 HIS B O 1
ATOM 3821 N N . ALA B 1 75 ? -54.865 -6.072 -26.749 1.00 55.72 50 ALA B N 1
ATOM 3822 C CA . ALA B 1 75 ? -54.285 -4.836 -26.235 1.00 57.53 50 ALA B CA 1
ATOM 3823 C C . ALA B 1 75 ? -55.249 -3.668 -26.396 1.00 52.21 50 ALA B C 1
ATOM 3824 O O . ALA B 1 75 ? -55.388 -2.838 -25.491 1.00 52.64 50 ALA B O 1
ATOM 3826 N N . LEU B 1 76 ? -55.926 -3.589 -27.543 1.00 52.96 51 LEU B N 1
ATOM 3827 C CA . LEU B 1 76 ? -56.909 -2.530 -27.740 1.00 49.92 51 LEU B CA 1
ATOM 3828 C C . LEU B 1 76 ? -58.113 -2.718 -26.825 1.00 49.86 51 LEU B C 1
ATOM 3829 O O . LEU B 1 76 ? -58.686 -1.735 -26.339 1.00 47.38 51 LEU B O 1
ATOM 3834 N N . ARG B 1 77 ? -58.510 -3.970 -26.577 1.00 51.16 52 ARG B N 1
ATOM 3835 C CA . ARG B 1 77 ? -59.559 -4.228 -25.595 1.00 50.66 52 ARG B CA 1
ATOM 3836 C C . ARG B 1 77 ? -59.147 -3.732 -24.216 1.00 49.04 52 ARG B C 1
ATOM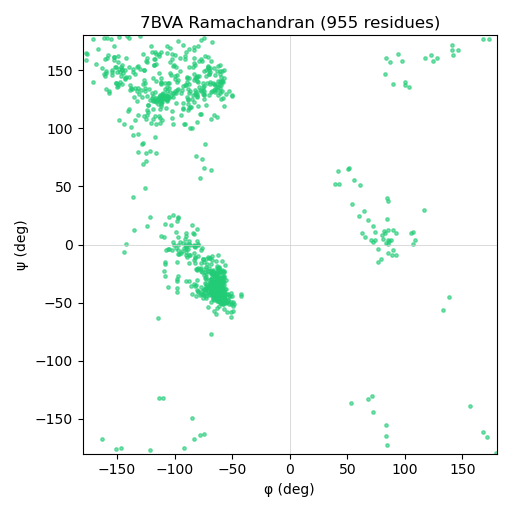 3837 O O . ARG B 1 77 ? -59.981 -3.229 -23.453 1.00 48.90 52 ARG B O 1
ATOM 3845 N N . ALA B 1 78 ? -57.861 -3.865 -23.882 1.00 50.25 53 ALA B N 1
ATOM 3846 C CA . ALA B 1 78 ? -57.366 -3.349 -22.611 1.00 51.56 53 ALA B CA 1
ATOM 3847 C C . ALA B 1 78 ? -57.538 -1.839 -22.513 1.00 54.45 53 ALA B C 1
ATOM 3848 O O . ALA B 1 78 ? -57.786 -1.312 -21.422 1.00 56.69 53 ALA B O 1
ATOM 3850 N N . ARG B 1 79 ? -57.424 -1.131 -23.635 1.00 53.37 54 ARG B N 1
ATOM 3851 C CA . ARG B 1 79 ? -57.520 0.323 -23.649 1.00 49.14 54 ARG B CA 1
ATOM 3852 C C . ARG B 1 79 ? -58.939 0.832 -23.871 1.00 50.35 54 ARG B C 1
ATOM 3853 O O . ARG B 1 79 ? -59.133 2.047 -23.982 1.00 51.66 54 ARG B O 1
ATOM 3861 N N . GLY B 1 80 ? -59.930 -0.054 -23.933 1.00 47.29 55 GLY B N 1
ATOM 3862 C CA . GLY B 1 80 ? -61.318 0.351 -23.991 1.00 44.73 55 GLY B CA 1
ATOM 3863 C C . GLY B 1 80 ? -61.998 0.210 -25.335 1.00 43.75 55 GLY B C 1
ATOM 3864 O O . GLY B 1 80 ? -63.122 0.701 -25.490 1.00 43.60 55 GLY B O 1
ATOM 3865 N N . ALA B 1 81 ? -61.363 -0.442 -26.305 1.00 43.06 56 ALA B N 1
ATOM 3866 C CA . ALA B 1 81 ? -61.955 -0.611 -27.623 1.00 43.50 56 ALA B CA 1
ATOM 3867 C C . ALA B 1 81 ? -62.970 -1.747 -27.618 1.00 45.64 56 ALA B C 1
ATOM 3868 O O . ALA B 1 81 ? -62.756 -2.789 -26.992 1.00 49.13 56 ALA B O 1
ATOM 3870 N N . LEU B 1 82 ? -64.081 -1.537 -28.323 1.00 43.88 57 LEU B N 1
ATOM 3871 C CA . LEU B 1 82 ? -65.106 -2.563 -28.509 1.00 42.74 57 LEU B CA 1
ATOM 3872 C C . LEU B 1 82 ? -64.794 -3.313 -29.796 1.00 45.93 57 LEU B C 1
ATOM 3873 O O . LEU B 1 82 ? -65.048 -2.814 -30.893 1.00 46.20 57 LEU B O 1
ATOM 3878 N N . ILE B 1 83 ? -64.253 -4.519 -29.676 1.00 44.36 58 ILE B N 1
ATOM 3879 C CA . ILE B 1 83 ? -63.855 -5.302 -30.837 1.00 47.69 58 ILE B CA 1
ATOM 3880 C C . ILE B 1 83 ? -64.683 -6.578 -30.879 1.00 53.88 58 ILE B C 1
ATOM 3881 O O . ILE B 1 83 ? -64.825 -7.269 -29.862 1.00 51.64 58 ILE B O 1
ATOM 3886 N N . ARG B 1 84 ? -65.242 -6.872 -32.049 1.00 56.59 59 ARG B N 1
ATOM 3887 C CA . ARG B 1 84 ? -65.924 -8.129 -32.319 1.00 61.38 59 ARG B CA 1
ATOM 3888 C C . ARG B 1 84 ? -65.113 -8.912 -33.341 1.00 62.94 59 ARG B C 1
ATOM 3889 O O . ARG B 1 84 ? -64.763 -8.380 -34.399 1.00 62.06 59 ARG B O 1
ATOM 3897 N N . ILE B 1 85 ? -64.814 -10.167 -33.025 1.00 64.20 60 ILE B N 1
ATOM 3898 C CA . ILE B 1 85 ? -64.016 -11.002 -33.915 1.00 64.97 60 ILE B CA 1
ATOM 3899 C C . ILE B 1 85 ? -64.898 -11.507 -35.048 1.00 66.98 60 ILE B C 1
ATOM 3900 O O . ILE B 1 85 ? -66.015 -11.988 -34.819 1.00 70.12 60 ILE B O 1
ATOM 3905 N N . GLY B 1 86 ? -64.400 -11.394 -36.277 1.00 66.47 61 GLY B N 1
ATOM 3906 C CA . GLY B 1 86 ? -65.195 -11.708 -37.446 1.00 68.56 61 GLY B CA 1
ATOM 3907 C C . GLY B 1 86 ? -65.953 -10.495 -37.940 1.00 68.62 61 GLY B C 1
ATOM 3908 O O . GLY B 1 86 ? -66.493 -9.727 -37.137 1.00 71.07 61 GLY B O 1
ATOM 3909 N N . HIS B 1 87 ? -66.000 -10.300 -39.254 1.00 66.16 62 HIS B N 1
ATOM 3910 C CA . HIS B 1 87 ? -66.677 -9.142 -39.815 1.00 64.70 62 HIS B CA 1
ATOM 3911 C C . HIS B 1 87 ? -68.175 -9.397 -39.916 1.00 67.00 62 HIS B C 1
ATOM 3912 O O . HIS B 1 87 ? -68.611 -10.515 -40.204 1.00 70.19 62 HIS B O 1
ATOM 3919 N N . ASP B 1 88 ? -68.959 -8.349 -39.672 1.00 64.64 63 ASP B N 1
ATOM 3920 C CA . ASP B 1 88 ? -70.413 -8.426 -39.671 1.00 62.75 63 ASP B CA 1
ATOM 3921 C C . ASP B 1 88 ? -70.973 -7.014 -39.585 1.00 59.91 63 ASP B C 1
ATOM 3922 O O . ASP B 1 88 ? -70.439 -6.180 -38.851 1.00 58.59 63 ASP B O 1
ATOM 3927 N N . ALA B 1 89 ? -72.051 -6.758 -40.334 1.00 59.65 64 ALA B N 1
ATOM 3928 C CA . ALA B 1 89 ? -72.635 -5.420 -40.358 1.00 55.40 64 ALA B CA 1
ATOM 3929 C C . ALA B 1 89 ? -73.065 -4.963 -38.970 1.00 56.06 64 ALA B C 1
ATOM 3930 O O . ALA B 1 89 ? -72.996 -3.765 -38.665 1.00 57.36 64 ALA B O 1
ATOM 3932 N N . SER B 1 90 ? -73.487 -5.897 -38.111 1.00 55.07 65 SER B N 1
ATOM 3933 C CA . SER B 1 90 ? -73.892 -5.543 -36.755 1.00 55.42 65 SER B CA 1
ATOM 3934 C C . SER B 1 90 ? -72.776 -4.864 -35.974 1.00 54.49 65 SER B C 1
ATOM 3935 O O . SER B 1 90 ? -73.058 -4.158 -34.999 1.00 53.25 65 SER B O 1
ATOM 3938 N N . SER B 1 91 ? -71.518 -5.059 -36.378 1.00 55.81 66 SER B N 1
ATOM 3939 C CA . SER B 1 91 ? -70.411 -4.397 -35.700 1.00 53.28 66 SER B CA 1
ATOM 3940 C C . SER B 1 91 ? -70.491 -2.881 -35.805 1.00 51.24 66 SER B C 1
ATOM 3941 O O . SER B 1 91 ? -69.876 -2.186 -34.990 1.00 52.02 66 SER B O 1
ATOM 3944 N N . LEU B 1 92 ? -71.236 -2.345 -36.777 1.00 50.15 67 LEU B N 1
ATOM 3945 C CA . LEU B 1 92 ? -71.410 -0.897 -36.820 1.00 48.75 67 LEU B CA 1
ATOM 3946 C C . LEU B 1 92 ? -72.293 -0.376 -35.695 1.00 49.99 67 LEU B C 1
ATOM 3947 O O . LEU B 1 92 ? -72.360 0.843 -35.499 1.00 48.47 67 LEU B O 1
ATOM 3952 N N . ASP B 1 93 ? -72.965 -1.256 -34.955 1.00 48.39 68 ASP B N 1
ATOM 3953 C CA . ASP B 1 93 ? -73.835 -0.855 -33.860 1.00 48.55 68 ASP B CA 1
ATOM 3954 C C . ASP B 1 93 ? -73.161 -0.970 -32.500 1.00 46.73 68 ASP B C 1
ATOM 3955 O O . ASP B 1 93 ? -73.836 -0.856 -31.473 1.00 50.06 68 ASP B O 1
ATOM 3960 N N . LEU B 1 94 ? -71.845 -1.192 -32.471 1.00 47.08 69 LEU B N 1
ATOM 3961 C CA . LEU B 1 94 ? -71.149 -1.340 -31.198 1.00 46.50 69 LEU B CA 1
ATOM 3962 C C . LEU B 1 94 ? -71.002 -0.010 -30.473 1.00 44.74 69 LEU B C 1
ATOM 3963 O O . LEU B 1 94 ? -71.040 0.027 -29.239 1.00 47.38 69 LEU B O 1
ATOM 3968 N N . LEU B 1 95 ? -70.843 1.086 -31.210 1.00 43.98 70 LEU B N 1
ATOM 3969 C CA . LEU B 1 95 ? -70.617 2.290 -30.419 1.00 42.79 70 LEU B CA 1
ATOM 3970 C C . LEU B 1 95 ? -71.938 2.984 -30.101 1.00 43.33 70 LEU B C 1
ATOM 3971 O O . LEU B 1 95 ? -72.809 3.094 -30.969 1.00 41.91 70 LEU B O 1
ATOM 3976 N N . PRO B 1 96 ? -72.103 3.452 -28.866 1.00 46.43 71 PRO B N 1
ATOM 3977 C CA . PRO B 1 96 ? -73.318 4.199 -28.521 1.00 43.77 71 PRO B CA 1
ATOM 3978 C C . PRO B 1 96 ? -73.390 5.497 -29.310 1.00 43.41 71 PRO B C 1
ATOM 3979 O O . PRO B 1 96 ? -72.413 6.242 -29.405 1.00 45.08 71 PRO B O 1
ATOM 3983 N N . GLY B 1 97 ? -74.563 5.763 -29.883 1.00 40.65 72 GLY B N 1
ATOM 3984 C CA . GLY B 1 97 ? -74.745 6.904 -30.752 1.00 39.68 72 GLY B CA 1
ATOM 3985 C C . GLY B 1 97 ? -74.363 6.676 -32.198 1.00 37.58 72 GLY B C 1
ATOM 3986 O O . GLY B 1 97 ? -74.612 7.555 -33.032 1.00 42.23 72 GLY B O 1
ATOM 3987 N N . GLY B 1 98 ? -73.770 5.536 -32.527 1.00 38.50 73 GLY B N 1
ATOM 3988 C CA . GLY B 1 98 ? -73.361 5.254 -33.885 1.00 40.98 73 GLY B CA 1
ATOM 3989 C C . GLY B 1 98 ? -71.969 5.777 -34.202 1.00 39.40 73 GLY B C 1
ATOM 3990 O O . GLY B 1 98 ? -71.453 6.701 -33.572 1.00 36.90 73 GLY B O 1
ATOM 3991 N N . ALA B 1 99 ? -71.362 5.164 -35.217 1.00 36.72 74 ALA B N 1
ATOM 3992 C CA . ALA B 1 99 ? -70.022 5.530 -35.647 1.00 33.54 74 ALA B CA 1
ATOM 3993 C C . ALA B 1 99 ? -70.048 6.845 -36.415 1.00 33.82 74 ALA B C 1
ATOM 3994 O O . ALA B 1 99 ? -70.878 7.036 -37.311 1.00 32.54 74 ALA B O 1
ATOM 3996 N N . THR B 1 100 ? -69.135 7.754 -36.062 1.00 32.58 75 THR B N 1
ATOM 3997 C CA . THR B 1 100 ? -68.965 8.982 -36.828 1.00 30.73 75 THR B CA 1
ATOM 3998 C C . THR B 1 100 ? -68.132 8.762 -38.082 1.00 31.41 75 THR B C 1
ATOM 3999 O O . THR B 1 100 ? -68.226 9.557 -39.023 1.00 31.46 75 THR B O 1
ATOM 4003 N N . ALA B 1 101 ? -67.326 7.703 -38.118 1.00 30.39 76 ALA B N 1
ATOM 4004 C CA . ALA B 1 101 ? -66.532 7.393 -39.296 1.00 30.47 76 ALA B CA 1
ATOM 4005 C C . ALA B 1 101 ? -66.098 5.938 -39.232 1.00 32.60 76 ALA B C 1
ATOM 4006 O O . ALA B 1 101 ? -65.871 5.387 -38.149 1.00 34.14 76 ALA B O 1
ATOM 4008 N N . VAL B 1 102 ? -66.000 5.323 -40.406 1.00 34.02 77 VAL B N 1
ATOM 4009 C CA . VAL B 1 102 ? -65.433 3.994 -40.563 1.00 35.19 77 VAL B CA 1
ATOM 4010 C C . VAL B 1 102 ? -64.056 4.155 -41.183 1.00 37.69 77 VAL B C 1
ATOM 4011 O O . VAL B 1 102 ? -63.904 4.823 -42.213 1.00 37.22 77 VAL B O 1
ATOM 4015 N N . VAL B 1 103 ? -63.056 3.574 -40.538 1.00 33.99 78 VAL B N 1
ATOM 4016 C CA . VAL B 1 103 ? -61.691 3.546 -41.043 1.00 38.58 78 VAL B CA 1
ATOM 4017 C C . VAL B 1 103 ? -61.420 2.147 -41.569 1.00 42.22 78 VAL B C 1
ATOM 4018 O O . VAL B 1 103 ? -61.847 1.155 -40.968 1.00 40.62 78 VAL B O 1
ATOM 4022 N N . THR B 1 104 ? -60.742 2.069 -42.709 1.00 45.79 79 THR B N 1
ATOM 4023 C CA . THR B 1 104 ? -60.367 0.781 -43.267 1.00 51.61 79 THR B CA 1
ATOM 4024 C C . THR B 1 104 ? -58.984 0.885 -43.886 1.00 55.18 79 THR B C 1
ATOM 4025 O O . THR B 1 104 ? -58.482 1.977 -44.169 1.00 53.09 79 THR B O 1
ATOM 4029 N N . THR B 1 105 ? -58.362 -0.273 -44.065 1.00 62.87 80 THR B N 1
ATOM 4030 C CA . THR B 1 105 ? -57.141 -0.407 -44.844 1.00 68.97 80 THR B CA 1
ATOM 4031 C C . THR B 1 105 ? -57.514 -1.056 -46.169 1.00 70.98 80 THR B C 1
ATOM 4032 O O . THR B 1 105 ? -58.177 -2.100 -46.191 1.00 71.28 80 THR B O 1
ATOM 4036 N N . HIS B 1 106 ? -57.136 -0.407 -47.269 1.00 73.54 81 HIS B N 1
ATOM 4037 C CA . HIS B 1 106 ? -57.590 -0.850 -48.579 1.00 80.99 81 HIS B CA 1
ATOM 4038 C C . HIS B 1 106 ? -56.840 -2.074 -49.079 1.00 79.41 81 HIS B C 1
ATOM 4039 O O . HIS B 1 106 ? -57.363 -2.803 -49.929 1.00 80.01 81 HIS B O 1
ATOM 4046 N N . ALA B 1 107 ? -55.634 -2.322 -48.572 1.00 77.98 82 ALA B N 1
ATOM 4047 C CA . ALA B 1 107 ? -54.905 -3.506 -49.002 1.00 80.42 82 ALA B CA 1
ATOM 4048 C C . ALA B 1 107 ? -55.518 -4.774 -48.422 1.00 80.06 82 ALA B C 1
ATOM 4049 O O . ALA B 1 107 ? -55.602 -5.798 -49.106 1.00 81.12 82 ALA B O 1
ATOM 4051 N N . ALA B 1 108 ? -55.970 -4.723 -47.173 1.00 78.49 83 ALA B N 1
ATOM 4052 C CA . ALA B 1 108 ? -56.347 -5.938 -46.465 1.00 77.08 83 ALA B CA 1
ATOM 4053 C C . ALA B 1 108 ? -57.845 -6.224 -46.492 1.00 77.36 83 ALA B C 1
ATOM 4054 O O . ALA B 1 108 ? -58.244 -7.394 -46.438 1.00 79.51 83 ALA B O 1
ATOM 4056 N N . ILE B 1 109 ? -58.681 -5.200 -46.567 1.00 75.12 84 ILE B N 1
ATOM 4057 C CA . ILE B 1 109 ? -60.132 -5.349 -46.488 1.00 70.33 84 ILE B CA 1
ATOM 4058 C C . ILE B 1 109 ? -60.726 -4.992 -47.845 1.00 69.16 84 ILE B C 1
ATOM 4059 O O . ILE B 1 109 ? -60.420 -3.920 -48.379 1.00 68.28 84 ILE B O 1
ATOM 4064 N N . PRO B 1 110 ? -61.567 -5.844 -48.426 1.00 66.28 85 PRO B N 1
ATOM 4065 C CA . PRO B 1 110 ? -62.165 -5.534 -49.727 1.00 64.93 85 PRO B CA 1
ATOM 4066 C C . PRO B 1 110 ? -63.299 -4.525 -49.608 1.00 63.85 85 PRO B C 1
ATOM 4067 O O . PRO B 1 110 ? -63.890 -4.329 -48.545 1.00 63.74 85 PRO B O 1
ATOM 4071 N N . LYS B 1 111 ? -63.602 -3.886 -50.743 1.00 63.56 86 LYS B N 1
ATOM 4072 C CA . LYS B 1 111 ? -64.717 -2.945 -50.789 1.00 62.52 86 LYS B CA 1
ATOM 4073 C C . LYS B 1 111 ? -66.051 -3.649 -50.573 1.00 62.17 86 LYS B C 1
ATOM 4074 O O . LYS B 1 111 ? -67.013 -3.029 -50.104 1.00 60.46 86 LYS B O 1
ATOM 4080 N N . THR B 1 112 ? -66.127 -4.938 -50.898 1.00 62.41 87 THR B N 1
ATOM 4081 C CA . THR B 1 112 ? -67.333 -5.730 -50.698 1.00 60.59 87 THR B CA 1
ATOM 4082 C C . THR B 1 112 ? -67.469 -6.260 -49.274 1.00 60.25 87 THR B C 1
ATOM 4083 O O . THR B 1 112 ? -68.345 -7.096 -49.024 1.00 60.98 87 THR B O 1
ATOM 4087 N N . ASN B 1 113 ? -66.623 -5.810 -48.352 1.00 60.63 88 ASN B N 1
ATOM 4088 C CA . ASN B 1 113 ? -66.755 -6.202 -46.957 1.00 57.63 88 ASN B CA 1
ATOM 4089 C C . ASN B 1 113 ? -68.122 -5.771 -46.427 1.00 54.54 88 ASN B C 1
ATOM 4090 O O . ASN B 1 113 ? -68.578 -4.660 -46.721 1.00 52.57 88 ASN B O 1
ATOM 4095 N N . PRO B 1 114 ? -68.806 -6.623 -45.654 1.00 55.68 89 PRO B N 1
ATOM 4096 C CA . PRO B 1 114 ? -70.168 -6.272 -45.208 1.00 56.76 89 PRO B CA 1
ATOM 4097 C C . PRO B 1 114 ? -70.243 -4.959 -44.444 1.00 55.10 89 PRO B C 1
ATOM 4098 O O . PRO B 1 114 ? -71.184 -4.173 -44.642 1.00 54.21 89 PRO B O 1
ATOM 4102 N N . GLU B 1 115 ? -69.262 -4.697 -43.579 1.00 52.46 90 GLU B N 1
ATOM 4103 C CA . GLU B 1 115 ? -69.303 -3.503 -42.742 1.00 52.49 90 GLU B CA 1
ATOM 4104 C C . GLU B 1 115 ? -69.151 -2.233 -43.571 1.00 50.54 90 GLU B C 1
ATOM 4105 O O . GLU B 1 115 ? -69.839 -1.239 -43.319 1.00 48.42 90 GLU B O 1
ATOM 4111 N N . LEU B 1 116 ? -68.264 -2.249 -44.570 1.00 49.84 91 LEU B N 1
ATOM 4112 C CA . LEU B 1 116 ? -68.112 -1.086 -45.440 1.00 48.94 91 LEU B CA 1
ATOM 4113 C C . LEU B 1 116 ? -69.375 -0.836 -46.255 1.00 51.72 91 LEU B C 1
ATOM 4114 O O . LEU B 1 116 ? -69.752 0.320 -46.490 1.00 50.17 91 LEU B O 1
ATOM 4119 N N . VAL B 1 117 ? -70.041 -1.906 -46.697 1.00 52.53 92 VAL B N 1
ATOM 4120 C CA . VAL B 1 117 ? -71.285 -1.748 -47.446 1.00 53.05 92 VAL B CA 1
ATOM 4121 C C . VAL B 1 117 ? -72.349 -1.106 -46.566 1.00 51.60 92 VAL B C 1
ATOM 4122 O O . VAL B 1 117 ? -73.041 -0.169 -46.982 1.00 49.70 92 VAL B O 1
ATOM 4126 N N . GLU B 1 118 ? -72.489 -1.593 -45.329 1.00 48.33 93 GLU B N 1
ATOM 4127 C CA . GLU B 1 118 ? -73.458 -0.989 -44.419 1.00 51.86 93 GLU B CA 1
ATOM 4128 C C . GLU B 1 118 ? -73.103 0.465 -44.118 1.00 51.40 93 GLU B C 1
ATOM 4129 O O . GLU B 1 118 ? -73.991 1.324 -44.018 1.00 52.12 93 GLU B O 1
ATOM 4135 N N . ALA B 1 119 ? -71.807 0.763 -43.990 1.00 50.84 94 ALA B N 1
ATOM 4136 C CA . ALA B 1 119 ? -71.376 2.134 -43.735 1.00 49.80 94 ALA B CA 1
ATOM 4137 C C . ALA B 1 119 ? -71.768 3.053 -44.883 1.00 48.71 94 ALA B C 1
ATOM 4138 O O . ALA B 1 119 ? -72.313 4.141 -44.665 1.00 46.76 94 ALA B O 1
ATOM 4140 N N . ARG B 1 120 ? -71.491 2.631 -46.119 1.00 49.00 95 ARG B N 1
ATOM 4141 C CA . ARG B 1 120 ? -71.890 3.432 -47.271 1.00 51.55 95 ARG B CA 1
ATOM 4142 C C . ARG B 1 120 ? -73.405 3.541 -47.373 1.00 52.63 95 ARG B C 1
ATOM 4143 O O . ARG B 1 120 ? -73.922 4.555 -47.856 1.00 52.84 95 ARG B O 1
ATOM 4151 N N . ARG B 1 121 ? -74.133 2.520 -46.912 1.00 54.21 96 ARG B N 1
ATOM 4152 C CA . ARG B 1 121 ? -75.590 2.587 -46.943 1.00 56.72 96 ARG B CA 1
ATOM 4153 C C . ARG B 1 121 ? -76.117 3.633 -45.967 1.00 57.32 96 ARG B C 1
ATOM 4154 O O . ARG B 1 121 ? -77.083 4.342 -46.273 1.00 59.48 96 ARG B O 1
ATOM 4162 N N . ARG B 1 122 ? -75.502 3.744 -44.789 1.00 53.71 97 ARG B N 1
ATOM 4163 C CA . ARG B 1 122 ? -75.938 4.741 -43.817 1.00 52.58 97 ARG B CA 1
ATOM 4164 C C . ARG B 1 122 ? -75.371 6.128 -44.082 1.00 48.90 97 ARG B C 1
ATOM 4165 O O . ARG B 1 122 ? -75.692 7.059 -43.334 1.00 49.69 97 ARG B O 1
ATOM 4173 N N . GLY B 1 123 ? -74.541 6.291 -45.109 1.00 46.46 98 GLY B N 1
ATOM 4174 C CA . GLY B 1 123 ? -73.857 7.547 -45.325 1.00 46.08 98 GLY B CA 1
ATOM 4175 C C . GLY B 1 123 ? -72.749 7.845 -44.342 1.00 40.95 98 GLY B C 1
ATOM 4176 O O . GLY B 1 123 ? -72.320 9.000 -44.247 1.00 42.75 98 GLY B O 1
ATOM 4177 N N . ILE B 1 124 ? -72.286 6.850 -43.599 1.00 42.81 99 ILE B N 1
ATOM 4178 C CA . ILE B 1 124 ? -71.138 7.044 -42.705 1.00 40.90 99 ILE B CA 1
ATOM 4179 C C . ILE B 1 124 ? -69.881 7.224 -43.549 1.00 40.22 99 ILE B C 1
ATOM 4180 O O . ILE B 1 124 ? -69.623 6.407 -44.450 1.00 41.59 99 ILE B O 1
ATOM 4185 N N . PRO B 1 125 ? -69.085 8.266 -43.315 1.00 37.39 100 PRO B N 1
ATOM 4186 C CA . PRO B 1 125 ? -67.858 8.442 -44.101 1.00 36.90 100 PRO B CA 1
ATOM 4187 C C . PRO B 1 125 ? -66.917 7.262 -43.915 1.00 38.11 100 PRO B C 1
ATOM 4188 O O . PRO B 1 125 ? -66.750 6.750 -42.806 1.00 34.27 100 PRO B O 1
ATOM 4192 N N . VAL B 1 126 ? -66.319 6.826 -45.021 1.00 36.55 101 VAL B N 1
ATOM 4193 C CA . VAL B 1 126 ? -65.317 5.766 -45.031 1.00 38.06 101 VAL B CA 1
ATOM 4194 C C . VAL B 1 126 ? -63.987 6.394 -45.416 1.00 41.88 101 VAL B C 1
ATOM 4195 O O . VAL B 1 126 ? -63.874 7.028 -46.474 1.00 42.15 101 VAL B O 1
ATOM 4199 N N . VAL B 1 127 ? -62.982 6.220 -44.558 1.00 40.66 102 VAL B N 1
ATOM 4200 C CA . VAL B 1 127 ? -61.672 6.816 -44.764 1.00 39.53 102 VAL B CA 1
ATOM 4201 C C . VAL B 1 127 ? -60.609 5.735 -44.658 1.00 40.56 102 VAL B C 1
ATOM 4202 O O . VAL B 1 127 ? -60.849 4.631 -44.161 1.00 42.87 102 VAL B O 1
ATOM 4206 N N . LEU B 1 128 ? -59.426 6.071 -45.154 1.00 43.09 103 LEU B N 1
ATOM 4207 C CA . LEU B 1 128 ? -58.247 5.236 -45.015 1.00 42.56 103 LEU B CA 1
ATOM 4208 C C . LEU B 1 128 ? -57.377 5.753 -43.876 1.00 38.11 103 LEU B C 1
ATOM 4209 O O . LEU B 1 128 ? -57.513 6.892 -43.423 1.00 33.35 103 LEU B O 1
ATOM 4214 N N . ARG B 1 129 ? -56.475 4.887 -43.421 1.00 39.53 104 ARG B N 1
ATOM 4215 C CA . ARG B 1 129 ? -55.560 5.223 -42.332 1.00 34.89 104 ARG B CA 1
ATOM 4216 C C . ARG B 1 129 ? -54.808 6.541 -42.512 1.00 33.47 104 ARG B C 1
ATOM 4217 O O . ARG B 1 129 ? -54.710 7.296 -41.529 1.00 31.61 104 ARG B O 1
ATOM 4225 N N . PRO B 1 130 ? -54.253 6.876 -43.688 1.00 34.87 105 PRO B N 1
ATOM 4226 C CA . PRO B 1 130 ? -53.441 8.106 -43.771 1.00 31.29 105 PRO B CA 1
ATOM 4227 C C . PRO B 1 130 ? -54.213 9.382 -43.483 1.00 31.80 105 PRO B C 1
ATOM 4228 O O . PRO B 1 130 ? -53.646 10.314 -42.902 1.00 29.07 105 PRO B O 1
ATOM 4232 N N . ALA B 1 131 ? -55.485 9.462 -43.882 1.00 33.95 106 ALA B N 1
ATOM 4233 C CA . ALA B 1 131 ? -56.275 10.656 -43.590 1.00 34.52 106 ALA B CA 1
ATOM 4234 C C . ALA B 1 131 ? -56.475 10.826 -42.088 1.00 30.15 106 ALA B C 1
ATOM 4235 O O . ALA B 1 131 ? -56.351 11.940 -41.552 1.00 31.67 106 ALA B O 1
ATOM 4237 N N . VAL B 1 132 ? -56.770 9.729 -41.391 1.00 27.27 107 VAL B N 1
ATOM 4238 C CA . VAL B 1 132 ? -56.900 9.785 -39.938 1.00 29.17 107 VAL B CA 1
ATOM 4239 C C . VAL B 1 132 ? -55.578 10.207 -39.307 1.00 29.61 107 VAL B C 1
ATOM 4240 O O . VAL B 1 132 ? -55.542 11.064 -38.415 1.00 28.00 107 VAL B O 1
ATOM 4244 N N . LEU B 1 133 ? -54.472 9.615 -39.768 1.00 29.12 108 LEU B N 1
ATOM 4245 C CA . LEU B 1 133 ? -53.163 9.966 -39.224 1.00 31.19 108 LEU B CA 1
ATOM 4246 C C . LEU B 1 133 ? -52.869 11.449 -39.412 1.00 30.75 108 LEU B C 1
ATOM 4247 O O . LEU B 1 133 ? -52.394 12.119 -38.487 1.00 30.32 108 LEU B O 1
ATOM 4252 N N . ALA B 1 134 ? -53.154 11.980 -40.603 1.00 29.41 109 ALA B N 1
ATOM 4253 C CA . ALA B 1 134 ? -52.993 13.410 -40.841 1.00 31.91 109 ALA B CA 1
ATOM 4254 C C . ALA B 1 134 ? -53.815 14.232 -39.855 1.00 28.91 109 ALA B C 1
ATOM 4255 O O . ALA B 1 134 ? -53.328 15.233 -39.318 1.00 27.92 109 ALA B O 1
ATOM 4257 N N . LYS B 1 135 ? -55.065 13.826 -39.605 1.00 30.01 110 LYS B N 1
ATOM 4258 C CA . LYS B 1 135 ? -55.883 14.547 -38.629 1.00 30.11 110 LYS B CA 1
ATOM 4259 C C . LYS B 1 135 ? -55.277 14.484 -37.229 1.00 29.73 110 LYS B C 1
ATOM 4260 O O . LYS B 1 135 ? -55.380 15.444 -36.456 1.00 29.29 110 LYS B O 1
ATOM 4266 N N . LEU B 1 136 ? -54.647 13.360 -36.881 1.00 30.30 111 LEU B N 1
ATOM 4267 C CA . LEU B 1 136 ? -54.062 13.220 -35.550 1.00 29.48 111 LEU B CA 1
ATOM 4268 C C . LEU B 1 136 ? -52.793 14.052 -35.397 1.00 31.30 111 LEU B C 1
ATOM 4269 O O . LEU B 1 136 ? -52.472 14.489 -34.287 1.00 31.04 111 LEU B O 1
ATOM 4274 N N . MET B 1 137 ? -52.067 14.286 -36.488 1.00 30.13 112 MET B N 1
ATOM 4275 C CA . MET B 1 137 ? -50.840 15.071 -36.440 1.00 32.37 112 MET B CA 1
ATOM 4276 C C . MET B 1 137 ? -51.083 16.572 -36.505 1.00 32.88 112 MET B C 1
ATOM 4277 O O . MET B 1 137 ? -50.112 17.332 -36.437 1.00 33.24 112 MET B O 1
ATOM 4282 N N . ALA B 1 138 ? -52.345 17.004 -36.599 1.00 32.42 113 ALA B N 1
ATOM 4283 C CA . ALA B 1 138 ? -52.677 18.342 -37.087 1.00 34.33 113 ALA B CA 1
ATOM 4284 C C . ALA B 1 138 ? -51.900 19.439 -36.365 1.00 36.81 113 ALA B C 1
ATOM 4285 O O . ALA B 1 138 ? -51.111 20.170 -36.980 1.00 43.89 113 ALA B O 1
ATOM 4287 N N . GLY B 1 139 ? -52.105 19.566 -35.054 1.00 34.36 114 GLY B N 1
ATOM 4288 C CA . GLY B 1 139 ? -51.575 20.709 -34.329 1.00 35.10 114 GLY B CA 1
ATOM 4289 C C . GLY B 1 139 ? -50.146 20.612 -33.836 1.00 35.94 114 GLY B C 1
ATOM 4290 O O . GLY B 1 139 ? -49.730 21.408 -32.986 1.00 34.14 114 GLY B O 1
ATOM 4291 N N . ARG B 1 140 ? -49.370 19.678 -34.366 1.00 32.79 115 ARG B N 1
ATOM 4292 C CA . ARG B 1 140 ? -48.023 19.432 -33.878 1.00 31.40 115 ARG B CA 1
ATOM 4293 C C . ARG B 1 140 ? -46.987 19.796 -34.933 1.00 31.27 115 ARG B C 1
ATOM 4294 O O . ARG B 1 140 ? -47.296 19.960 -36.115 1.00 32.18 115 ARG B O 1
ATOM 4302 N N . THR B 1 141 ? -45.741 19.924 -34.483 1.00 29.12 116 THR B N 1
ATOM 4303 C CA . THR B 1 141 ? -44.614 19.952 -35.407 1.00 31.92 116 THR B CA 1
ATOM 4304 C C . THR B 1 141 ? -44.392 18.545 -35.949 1.00 30.60 116 THR B C 1
ATOM 4305 O O . THR B 1 141 ? -44.127 17.610 -35.187 1.00 27.45 116 THR B O 1
ATOM 4309 N N . THR B 1 142 ? -44.489 18.400 -37.263 1.00 30.18 117 THR B N 1
ATOM 4310 C CA . THR B 1 142 ? -44.597 17.103 -37.910 1.00 31.38 117 THR B CA 1
ATOM 4311 C C . THR B 1 142 ? -43.293 16.750 -38.612 1.00 30.94 117 THR B C 1
ATOM 4312 O O . THR B 1 142 ? -42.771 17.539 -39.407 1.00 30.51 117 THR B O 1
ATOM 4316 N N . LEU B 1 143 ? -42.770 15.565 -38.310 1.00 31.05 118 LEU B N 1
ATOM 4317 C CA . LEU B 1 143 ? -41.544 15.053 -38.911 1.00 30.10 118 LEU B CA 1
ATOM 4318 C C . LEU B 1 143 ? -41.890 13.746 -39.616 1.00 30.61 118 LEU B C 1
ATOM 4319 O O . LEU B 1 143 ? -42.098 12.716 -38.963 1.00 30.08 118 LEU B O 1
ATOM 4324 N N . MET B 1 144 ? -41.964 13.803 -40.945 1.00 31.91 119 MET B N 1
ATOM 4325 C CA . MET B 1 144 ? -42.315 12.662 -41.777 1.00 28.58 119 MET B CA 1
ATOM 4326 C C . MET B 1 144 ? -41.049 12.028 -42.329 1.00 31.12 119 MET B C 1
ATOM 4327 O O . MET B 1 144 ? -40.118 12.734 -42.716 1.00 30.03 119 MET B O 1
ATOM 4332 N N . VAL B 1 145 ? -41.021 10.697 -42.361 1.00 30.42 120 VAL B N 1
ATOM 4333 C CA . VAL B 1 145 ? -39.905 9.935 -42.910 1.00 27.15 120 VAL B CA 1
ATOM 4334 C C . VAL B 1 145 ? -40.446 9.069 -44.037 1.00 28.06 120 VAL B C 1
ATOM 4335 O O . VAL B 1 145 ? -41.379 8.284 -43.828 1.00 29.39 120 VAL B O 1
ATOM 4339 N N . THR B 1 146 ? -39.863 9.205 -45.228 1.00 28.83 121 THR B N 1
ATOM 4340 C CA . THR B 1 146 ? -40.259 8.412 -46.380 1.00 28.18 121 THR B CA 1
ATOM 4341 C C . THR B 1 146 ? -39.013 8.041 -47.175 1.00 28.11 121 THR B C 1
ATOM 4342 O O . THR B 1 146 ? -37.890 8.418 -46.825 1.00 28.13 121 THR B O 1
ATOM 4346 N N . GLY B 1 147 ? -39.223 7.303 -48.263 1.00 32.20 122 GLY B N 1
ATOM 4347 C CA . GLY B 1 147 ? -38.142 6.745 -49.052 1.00 29.28 122 GLY B CA 1
ATOM 4348 C C . GLY B 1 147 ? -38.503 5.353 -49.522 1.00 29.83 122 GLY B C 1
ATOM 4349 O O . GLY B 1 147 ? -39.525 4.812 -49.092 1.00 28.99 122 GLY B O 1
ATOM 4350 N N . THR B 1 148 ? -37.691 4.752 -50.396 1.00 30.13 123 THR B N 1
ATOM 4351 C CA . THR B 1 148 ? -38.034 3.426 -50.903 1.00 33.33 123 THR B CA 1
ATOM 4352 C C . THR B 1 148 ? -37.793 2.349 -49.848 1.00 33.48 123 THR B C 1
ATOM 4353 O O . THR B 1 148 ? -38.584 1.407 -49.723 1.00 34.33 123 THR B O 1
ATOM 4357 N N . HIS B 1 149 ? -36.712 2.466 -49.079 1.00 32.33 124 HIS B N 1
ATOM 4358 C CA . HIS B 1 149 ? -36.468 1.540 -47.982 1.00 33.31 124 HIS B CA 1
ATOM 4359 C C . HIS B 1 149 ? -35.633 2.233 -46.916 1.00 30.22 124 HIS B C 1
ATOM 4360 O O . HIS B 1 149 ? -34.945 3.221 -47.180 1.00 28.75 124 HIS B O 1
ATOM 4367 N N . GLY B 1 150 ? -35.703 1.694 -45.701 1.00 28.19 125 GLY B N 1
ATOM 4368 C CA . GLY B 1 150 ? -35.075 2.307 -44.550 1.00 25.20 125 GLY B CA 1
ATOM 4369 C C . GLY B 1 150 ? -35.965 3.248 -43.769 1.00 25.90 125 GLY B C 1
ATOM 4370 O O . GLY B 1 150 ? -35.467 3.942 -42.877 1.00 24.61 125 GLY B O 1
ATOM 4371 N N . LYS B 1 151 ? -37.268 3.287 -44.070 1.00 22.51 126 LYS B N 1
ATOM 4372 C CA . LYS B 1 151 ? -38.167 4.226 -43.404 1.00 27.35 126 LYS B CA 1
ATOM 4373 C C . LYS B 1 151 ? -38.385 3.857 -41.942 1.00 26.19 126 LYS B C 1
ATOM 4374 O O . LYS B 1 151 ? -38.394 4.735 -41.068 1.00 29.25 126 LYS B O 1
ATOM 4380 N N . THR B 1 152 ? -38.583 2.568 -41.658 1.00 21.67 127 THR B N 1
ATOM 4381 C CA . THR B 1 152 ? -38.906 2.155 -40.297 1.00 25.32 127 THR B CA 1
ATOM 4382 C C . THR B 1 152 ? -37.729 2.392 -39.360 1.00 24.08 127 THR B C 1
ATOM 4383 O O . THR B 1 152 ? -37.895 2.950 -38.268 1.00 23.15 127 THR B O 1
ATOM 4387 N N . THR B 1 153 ? -36.528 1.996 -39.785 1.00 20.29 128 THR B N 1
ATOM 4388 C CA . THR B 1 153 ? -35.345 2.189 -38.955 1.00 22.72 128 THR B CA 1
ATOM 4389 C C . THR B 1 153 ? -35.075 3.668 -38.702 1.00 24.62 128 THR B C 1
ATOM 4390 O O . THR B 1 153 ? -34.787 4.065 -37.568 1.00 24.00 128 THR B O 1
ATOM 4394 N N . THR B 1 154 ? -35.169 4.499 -39.744 1.00 24.03 129 THR B N 1
ATOM 4395 C CA . THR B 1 154 ? -34.896 5.926 -39.587 1.00 24.87 129 THR B CA 1
ATOM 4396 C C . THR B 1 154 ? -35.923 6.588 -38.674 1.00 21.41 129 THR B C 1
ATOM 4397 O O . THR B 1 154 ? -35.565 7.372 -37.785 1.00 23.58 129 THR B O 1
ATOM 4401 N N . THR B 1 155 ? -37.209 6.290 -38.885 1.00 21.66 130 THR B N 1
ATOM 4402 C CA . THR B 1 155 ? -38.247 6.825 -38.008 1.00 22.04 130 THR B CA 1
ATOM 4403 C C . THR B 1 155 ? -38.029 6.395 -36.560 1.00 21.69 130 THR B C 1
ATOM 4404 O O . THR B 1 155 ? -38.177 7.204 -35.637 1.00 21.66 130 THR B O 1
ATOM 4408 N N . SER B 1 156 ? -37.677 5.123 -36.340 1.00 21.51 131 SER B N 1
ATOM 4409 C CA . SER B 1 156 ? -37.486 4.632 -34.977 1.00 22.98 131 SER B CA 1
ATOM 4410 C C . SER B 1 156 ? -36.269 5.272 -34.317 1.00 23.52 131 SER B C 1
ATOM 4411 O O . SER B 1 156 ? -36.302 5.593 -33.122 1.00 23.30 131 SER B O 1
ATOM 4414 N N . MET B 1 157 ? -35.182 5.444 -35.073 1.00 22.49 132 MET B N 1
ATOM 4415 C CA . MET B 1 157 ? -34.020 6.161 -34.557 1.00 24.97 132 MET B CA 1
ATOM 4416 C C . MET B 1 157 ? -34.397 7.579 -34.147 1.00 24.82 132 MET B C 1
ATOM 4417 O O . MET B 1 157 ? -34.008 8.055 -33.073 1.00 25.94 132 MET B O 1
ATOM 4422 N N . LEU B 1 158 ? -35.156 8.271 -35.003 1.00 25.33 133 LEU B N 1
ATOM 4423 C CA . LEU B 1 158 ? -35.576 9.632 -34.689 1.00 25.09 133 LEU B CA 1
ATOM 4424 C C . LEU B 1 158 ? -36.434 9.669 -33.431 1.00 24.00 133 LEU B C 1
ATOM 4425 O O . LEU B 1 158 ? -36.257 10.546 -32.576 1.00 25.76 133 LEU B O 1
ATOM 4430 N N . ILE B 1 159 ? -37.369 8.724 -33.302 1.00 24.86 134 ILE B N 1
ATOM 4431 C CA . ILE B 1 159 ? -38.237 8.681 -32.126 1.00 24.55 134 ILE B CA 1
ATOM 4432 C C . ILE B 1 159 ? -37.413 8.470 -30.862 1.00 26.18 134 ILE B C 1
ATOM 4433 O O . ILE B 1 159 ? -37.609 9.151 -29.848 1.00 26.65 134 ILE B O 1
ATOM 4438 N N . VAL B 1 160 ? -36.488 7.509 -30.898 1.00 24.32 135 VAL B N 1
ATOM 4439 C CA . VAL B 1 160 ? -35.698 7.213 -29.708 1.00 30.34 135 VAL B CA 1
ATOM 4440 C C . VAL B 1 160 ? -34.817 8.401 -29.339 1.00 29.44 135 VAL B C 1
ATOM 4441 O O . VAL B 1 160 ? -34.654 8.725 -28.154 1.00 31.00 135 VAL B O 1
ATOM 4445 N N . ALA B 1 161 ? -34.260 9.088 -30.343 1.00 28.03 136 ALA B N 1
ATOM 4446 C CA . ALA B 1 161 ? -33.432 10.258 -30.064 1.00 27.26 136 ALA B CA 1
ATOM 4447 C C . ALA B 1 161 ? -34.251 11.382 -29.444 1.00 31.62 136 ALA B C 1
ATOM 4448 O O . ALA B 1 161 ? -33.799 12.035 -28.497 1.00 35.14 136 ALA B O 1
ATOM 4450 N N . LEU B 1 162 ? -35.460 11.624 -29.962 1.00 28.45 137 LEU B N 1
ATOM 4451 C CA . LEU B 1 162 ? -36.303 12.661 -29.378 1.00 30.39 137 LEU B CA 1
ATOM 4452 C C . LEU B 1 162 ? -36.752 12.290 -27.972 1.00 33.83 137 LEU B C 1
ATOM 4453 O O . LEU B 1 162 ? -36.928 13.174 -27.126 1.00 35.93 137 LEU B O 1
ATOM 4458 N N . GLN B 1 163 ? -36.941 10.998 -27.698 1.00 32.24 138 GLN B N 1
ATOM 4459 C CA . GLN B 1 163 ? -37.327 10.596 -26.350 1.00 33.68 138 GLN B CA 1
ATOM 4460 C C . GLN B 1 163 ? -36.170 10.766 -25.377 1.00 33.53 138 GLN B C 1
ATOM 4461 O O . GLN B 1 163 ? -36.377 11.150 -24.221 1.00 32.99 138 GLN B O 1
ATOM 4467 N N . HIS B 1 164 ? -34.944 10.492 -25.826 1.00 35.24 139 HIS B N 1
ATOM 4468 C CA . HIS B 1 164 ? -33.792 10.700 -24.954 1.00 36.65 139 HIS B CA 1
ATOM 4469 C C . HIS B 1 164 ? -33.582 12.175 -24.642 1.00 37.44 139 HIS B C 1
ATOM 4470 O O . HIS B 1 164 ? -32.974 12.512 -23.619 1.00 40.76 139 HIS B O 1
ATOM 4477 N N . CYS B 1 165 ? -34.067 13.065 -25.504 1.00 36.85 140 CYS B N 1
ATOM 4478 C CA . CYS B 1 165 ? -33.981 14.498 -25.247 1.00 38.25 140 CYS B CA 1
ATOM 4479 C C . CYS B 1 165 ? -35.097 15.011 -24.344 1.00 33.91 140 CYS B C 1
ATOM 4480 O O . CYS B 1 165 ? -35.122 16.208 -24.040 1.00 34.76 140 CYS B O 1
ATOM 4483 N N . GLY B 1 166 ? -36.017 14.149 -23.916 1.00 36.34 141 GLY B N 1
ATOM 4484 C CA . GLY B 1 166 ? -37.100 14.560 -23.043 1.00 33.63 141 GLY B CA 1
ATOM 4485 C C . GLY B 1 166 ? -38.284 15.195 -23.734 1.00 33.23 141 GLY B C 1
ATOM 4486 O O . GLY B 1 166 ? -39.152 15.751 -23.052 1.00 34.77 141 GLY B O 1
ATOM 4487 N N . LEU B 1 167 ? -38.362 15.117 -25.062 1.00 35.52 142 LEU B N 1
ATOM 4488 C CA . LEU B 1 167 ? -39.400 15.808 -25.816 1.00 31.70 142 LEU B CA 1
ATOM 4489 C C . LEU B 1 167 ? -40.688 15.004 -25.960 1.00 31.61 142 LEU B C 1
ATOM 4490 O O . LEU B 1 167 ? -41.684 15.557 -26.438 1.00 30.66 142 LEU B O 1
ATOM 4495 N N . ASP B 1 168 ? -40.686 13.727 -25.561 1.00 32.52 143 ASP B N 1
ATOM 4496 C CA . ASP B 1 168 ? -41.843 12.830 -25.533 1.00 29.23 143 ASP B CA 1
ATOM 4497 C C . ASP B 1 168 ? -42.740 12.953 -26.776 1.00 27.07 143 ASP B C 1
ATOM 4498 O O . ASP B 1 168 ? -43.911 13.313 -26.664 1.00 27.43 143 ASP B O 1
ATOM 4503 N N . PRO B 1 169 ? -42.220 12.633 -27.961 1.00 26.29 144 PRO B N 1
ATOM 4504 C CA . PRO B 1 169 ? -43.023 12.817 -29.173 1.00 29.00 144 PRO B CA 1
ATOM 4505 C C . PRO B 1 169 ? -44.172 11.824 -29.268 1.00 27.89 144 PRO B C 1
ATOM 4506 O O . PRO B 1 169 ? -44.080 10.679 -28.818 1.00 26.18 144 PRO B O 1
ATOM 4510 N N . SER B 1 170 ? -45.274 12.284 -29.856 1.00 24.44 145 SER B N 1
ATOM 4511 C CA . SER B 1 170 ? -46.226 11.354 -30.439 1.00 27.01 145 SER B CA 1
ATOM 4512 C C . SER B 1 170 ? -45.610 10.747 -31.692 1.00 26.25 145 SER B C 1
ATOM 4513 O O . SER B 1 170 ? -44.745 11.349 -32.333 1.00 22.34 145 SER B O 1
ATOM 4516 N N . PHE B 1 171 ? -46.032 9.531 -32.031 1.00 26.05 146 PHE B N 1
ATOM 4517 C CA . PHE B 1 171 ? -45.457 8.924 -33.223 1.00 24.35 146 PHE B CA 1
ATOM 4518 C C . PHE B 1 171 ? -46.363 7.843 -33.791 1.00 25.15 146 PHE B C 1
ATOM 4519 O O . PHE B 1 171 ? -47.283 7.354 -33.131 1.00 24.84 146 PHE B O 1
ATOM 4527 N N . ALA B 1 172 ? -46.081 7.499 -35.053 1.00 25.98 147 ALA B N 1
ATOM 4528 C CA . ALA B 1 172 ? -46.694 6.367 -35.745 1.00 25.60 147 ALA B CA 1
ATOM 4529 C C . ALA B 1 172 ? -45.638 5.844 -36.715 1.00 25.56 147 ALA B C 1
ATOM 4530 O O . ALA B 1 172 ? -45.393 6.457 -37.757 1.00 30.56 147 ALA B O 1
ATOM 4532 N N . VAL B 1 173 ? -45.079 4.708 -36.378 1.00 25.28 148 VAL B N 1
ATOM 4533 C CA . VAL B 1 173 ? -44.027 4.077 -37.100 1.00 23.98 148 VAL B CA 1
ATOM 4534 C C . VAL B 1 173 ? -44.410 2.718 -37.626 1.00 26.87 148 VAL B C 1
ATOM 4535 O O . VAL B 1 173 ? -45.092 2.004 -37.046 1.00 25.60 148 VAL B O 1
ATOM 4539 N N . GLY B 1 174 ? -43.936 2.416 -38.795 1.00 29.32 149 GLY B N 1
ATOM 4540 C CA . GLY B 1 174 ? -44.187 1.163 -39.420 1.00 27.46 149 GLY B CA 1
ATOM 4541 C C . GLY B 1 174 ? -44.933 1.180 -40.716 1.00 31.25 149 GLY B C 1
ATOM 4542 O O . GLY B 1 174 ? -45.595 2.101 -41.055 1.00 31.40 149 GLY B O 1
ATOM 4543 N N . GLY B 1 175 ? -44.789 0.090 -41.431 1.00 31.65 150 GLY B N 1
ATOM 4544 C CA . GLY B 1 175 ? -45.388 -0.138 -42.710 1.00 30.23 150 GLY B CA 1
ATOM 4545 C C . GLY B 1 175 ? -44.464 -0.796 -43.679 1.00 29.94 150 GLY B C 1
ATOM 4546 O O . GLY B 1 175 ? -44.815 -1.749 -44.195 1.00 28.06 150 GLY B O 1
ATOM 4547 N N . GLU B 1 176 ? -43.236 -0.354 -43.778 1.00 31.39 151 GLU B N 1
ATOM 4548 C CA . GLU B 1 176 ? -42.267 -0.896 -44.686 1.00 32.17 151 GLU B CA 1
ATOM 4549 C C . GLU B 1 176 ? -41.913 -2.344 -44.442 1.00 29.43 151 GLU B C 1
ATOM 4550 O O . GLU B 1 176 ? -41.742 -3.085 -45.330 1.00 33.51 151 GLU B O 1
ATOM 4556 N N . LEU B 1 177 ? -41.830 -2.719 -43.207 1.00 29.46 152 LEU B N 1
ATOM 4557 C CA . LEU B 1 177 ? -41.499 -4.088 -42.832 1.00 30.05 152 LEU B CA 1
ATOM 4558 C C . LEU B 1 177 ? -42.735 -4.919 -42.505 1.00 29.16 152 LEU B C 1
ATOM 4559 O O . LEU B 1 177 ? -42.620 -5.957 -41.845 1.00 28.57 152 LEU B O 1
ATOM 4564 N N . GLY B 1 178 ? -43.907 -4.493 -42.964 1.00 32.01 153 GLY B N 1
ATOM 4565 C CA . GLY B 1 178 ? -45.130 -5.173 -42.572 1.00 29.08 153 GLY B CA 1
ATOM 4566 C C . GLY B 1 178 ? -45.443 -4.873 -41.121 1.00 31.07 153 GLY B C 1
ATOM 4567 O O . GLY B 1 178 ? -45.439 -3.715 -40.688 1.00 34.05 153 GLY B O 1
ATOM 4568 N N . GLU B 1 179 ? -45.706 -5.930 -40.348 1.00 33.82 154 GLU B N 1
ATOM 4569 C CA . GLU B 1 179 ? -46.009 -5.759 -38.931 1.00 33.89 154 GLU B CA 1
ATOM 4570 C C . GLU B 1 179 ? -44.768 -5.391 -38.125 1.00 30.33 154 GLU B C 1
ATOM 4571 O O . GLU B 1 179 ? -44.880 -4.731 -37.087 1.00 30.63 154 GLU B O 1
ATOM 4577 N N . ALA B 1 180 ? -43.588 -5.802 -38.584 1.00 30.76 155 ALA B N 1
ATOM 4578 C CA . ALA B 1 180 ? -42.370 -5.617 -37.806 1.00 30.92 155 ALA B CA 1
ATOM 4579 C C . ALA B 1 180 ? -42.068 -4.137 -37.601 1.00 29.13 155 ALA B C 1
ATOM 4580 O O . ALA B 1 180 ? -42.158 -3.330 -38.530 1.00 27.76 155 ALA B O 1
ATOM 4582 N N . GLY B 1 181 ? -41.701 -3.786 -36.371 1.00 28.13 156 GLY B N 1
ATOM 4583 C CA . GLY B 1 181 ? -41.351 -2.423 -36.038 1.00 27.25 156 GLY B CA 1
ATOM 4584 C C . GLY B 1 181 ? -42.506 -1.451 -35.979 1.00 26.94 156 GLY B C 1
ATOM 4585 O O . GLY B 1 181 ? -42.275 -0.263 -35.728 1.00 28.84 156 GLY B O 1
ATOM 4586 N N . THR B 1 182 ? -43.737 -1.908 -36.195 1.00 25.77 157 THR B N 1
ATOM 4587 C CA . THR B 1 182 ? -44.894 -1.024 -36.181 1.00 28.37 157 THR B CA 1
ATOM 4588 C C . THR B 1 182 ? -45.315 -0.713 -34.751 1.00 28.79 157 THR B C 1
ATOM 4589 O O . THR B 1 182 ? -45.374 -1.603 -33.896 1.00 25.15 157 THR B O 1
ATOM 4593 N N . ASN B 1 183 ? -45.607 0.559 -34.501 1.00 22.95 158 ASN B N 1
ATOM 4594 C CA . ASN B 1 183 ? -45.981 1.049 -33.182 1.00 24.22 158 ASN B CA 1
ATOM 4595 C C . ASN B 1 183 ? -46.515 2.462 -33.357 1.00 25.71 158 ASN B C 1
ATOM 4596 O O . ASN B 1 183 ? -46.205 3.139 -34.338 1.00 23.04 158 ASN B O 1
ATOM 4601 N N . ALA B 1 184 ? -47.351 2.888 -32.416 1.00 26.15 159 ALA B N 1
ATOM 4602 C CA . ALA B 1 184 ? -47.877 4.246 -32.430 1.00 25.86 159 ALA B CA 1
ATOM 4603 C C . ALA B 1 184 ? -48.183 4.652 -30.999 1.00 28.29 159 ALA B C 1
ATOM 4604 O O . ALA B 1 184 ? -48.470 3.807 -30.149 1.00 23.96 159 ALA B O 1
ATOM 4606 N N . HIS B 1 185 ? -48.128 5.956 -30.742 1.00 24.50 160 HIS B N 1
ATOM 4607 C CA . HIS B 1 185 ? -48.163 6.432 -29.367 1.00 25.99 160 HIS B CA 1
ATOM 4608 C C . HIS B 1 185 ? -48.599 7.887 -29.341 1.00 27.78 160 HIS B C 1
ATOM 4609 O O . HIS B 1 185 ? -48.105 8.699 -30.130 1.00 24.91 160 HIS B O 1
ATOM 4616 N N . HIS B 1 186 ? -49.527 8.201 -28.440 1.00 26.48 161 HIS B N 1
ATOM 4617 C CA . HIS B 1 186 ? -49.872 9.577 -28.117 1.00 27.93 161 HIS B CA 1
ATOM 4618 C C . HIS B 1 186 ? -48.952 10.062 -27.002 1.00 29.33 161 HIS B C 1
ATOM 4619 O O . HIS B 1 186 ? -48.993 9.537 -25.883 1.00 27.28 161 HIS B O 1
ATOM 4626 N N . GLY B 1 187 ? -48.119 11.056 -27.307 1.00 27.38 162 GLY B N 1
ATOM 4627 C CA . GLY B 1 187 ? -47.200 11.623 -26.348 1.00 28.61 162 GLY B CA 1
ATOM 4628 C C . GLY B 1 187 ? -47.644 13.004 -25.889 1.00 29.81 162 GLY B C 1
ATOM 4629 O O . GLY B 1 187 ? -48.575 13.605 -26.422 1.00 29.95 162 GLY B O 1
ATOM 4630 N N . SER B 1 188 ? -46.945 13.503 -24.871 1.00 32.76 163 SER B N 1
ATOM 4631 C CA . SER B 1 188 ? -47.225 14.821 -24.317 1.00 30.89 163 SER B CA 1
ATOM 4632 C C . SER B 1 188 ? -46.439 15.934 -24.998 1.00 32.63 163 SER B C 1
ATOM 4633 O O . SER B 1 188 ? -46.738 17.109 -24.769 1.00 33.35 163 SER B O 1
ATOM 4636 N N . GLY B 1 189 ? -45.456 15.603 -25.828 1.00 32.57 164 GLY B N 1
ATOM 4637 C CA . GLY B 1 189 ? -44.643 16.606 -26.479 1.00 32.56 164 GLY B CA 1
ATOM 4638 C C . GLY B 1 189 ? -45.367 17.321 -27.603 1.00 34.35 164 GLY B C 1
ATOM 4639 O O . GLY B 1 189 ? -46.513 17.026 -27.945 1.00 33.35 164 GLY B O 1
ATOM 4640 N N . ASP B 1 190 ? -44.662 18.287 -28.196 1.00 33.69 165 ASP B N 1
ATOM 4641 C CA . ASP B 1 190 ? -45.194 19.077 -29.298 1.00 37.57 165 ASP B CA 1
ATOM 4642 C C . ASP B 1 190 ? -44.912 18.475 -30.667 1.00 35.21 165 ASP B C 1
ATOM 4643 O O . ASP B 1 190 ? -45.410 18.998 -31.668 1.00 33.05 165 ASP B O 1
ATOM 4648 N N . CYS B 1 191 ? -44.131 17.404 -30.742 1.00 32.97 166 CYS B N 1
ATOM 4649 C CA . CYS B 1 191 ? -43.746 16.822 -32.018 1.00 32.82 166 CYS B CA 1
ATOM 4650 C C . CYS B 1 191 ? -44.562 15.572 -32.325 1.00 27.47 166 CYS B C 1
ATOM 4651 O O . CYS B 1 191 ? -45.165 14.954 -31.444 1.00 27.92 166 CYS B O 1
ATOM 4654 N N . PHE B 1 192 ? -44.583 15.223 -33.610 1.00 27.05 167 PHE B N 1
ATOM 4655 C CA . PHE B 1 192 ? -45.189 13.988 -34.094 1.00 27.72 167 PHE B CA 1
ATOM 4656 C C . PHE B 1 192 ? -44.289 13.437 -35.187 1.00 26.52 167 PHE B C 1
ATOM 4657 O O . PHE B 1 192 ? -44.134 14.068 -36.236 1.00 24.24 167 PHE B O 1
ATOM 4665 N N . VAL B 1 193 ? -43.695 12.272 -34.938 1.00 24.58 168 VAL B N 1
ATOM 4666 C CA . VAL B 1 193 ? -42.828 11.597 -35.898 1.00 23.23 168 VAL B CA 1
ATOM 4667 C C . VAL B 1 193 ? -43.634 10.495 -36.566 1.00 24.54 168 VAL B C 1
ATOM 4668 O O . VAL B 1 193 ? -44.283 9.696 -35.885 1.00 24.90 168 VAL B O 1
ATOM 4672 N N . ALA B 1 194 ? -43.604 10.444 -37.895 1.00 24.41 169 ALA B N 1
ATOM 4673 C CA . ALA B 1 194 ? -44.405 9.452 -38.597 1.00 23.49 169 ALA B CA 1
ATOM 4674 C C . ALA B 1 194 ? -43.664 8.917 -39.811 1.00 27.85 169 ALA B C 1
ATOM 4675 O O . ALA B 1 194 ? -42.962 9.660 -40.500 1.00 28.12 169 ALA B O 1
ATOM 4677 N N . GLU B 1 195 ? -43.827 7.619 -40.055 1.00 26.32 170 GLU B N 1
ATOM 4678 C CA . GLU B 1 195 ? -43.363 6.995 -41.283 1.00 28.63 170 GLU B CA 1
ATOM 4679 C C . GLU B 1 195 ? -44.420 7.183 -42.362 1.00 27.94 170 GLU B C 1
ATOM 4680 O O . GLU B 1 195 ? -45.598 6.890 -42.145 1.00 29.94 170 GLU B O 1
ATOM 4686 N N . ALA B 1 196 ? -44.002 7.677 -43.521 1.00 28.90 171 ALA B N 1
ATOM 4687 C CA . ALA B 1 196 ? -44.910 8.000 -44.613 1.00 35.00 171 ALA B CA 1
ATOM 4688 C C . ALA B 1 196 ? -44.753 6.969 -45.723 1.00 33.34 171 ALA B C 1
ATOM 4689 O O . ALA B 1 196 ? -43.675 6.850 -46.315 1.00 33.41 171 ALA B O 1
ATOM 4691 N N . ASP B 1 197 ? -45.823 6.230 -46.002 1.00 32.87 172 ASP B N 1
ATOM 4692 C CA . ASP B 1 197 ? -45.784 5.222 -47.053 1.00 36.54 172 ASP B CA 1
ATOM 4693 C C . ASP B 1 197 ? -45.809 5.892 -48.424 1.00 38.66 172 ASP B C 1
ATOM 4694 O O . ASP B 1 197 ? -46.668 6.735 -48.702 1.00 39.19 172 ASP B O 1
ATOM 4699 N N . GLU B 1 198 ? -44.859 5.518 -49.278 1.00 36.35 173 GLU B N 1
ATOM 4700 C CA . GLU B 1 198 ? -44.764 6.038 -50.635 1.00 38.70 173 GLU B CA 1
ATOM 4701 C C . GLU B 1 198 ? -45.206 5.030 -51.686 1.00 42.88 173 GLU B C 1
ATOM 4702 O O . GLU B 1 198 ? -45.245 5.371 -52.873 1.00 41.92 173 GLU B O 1
ATOM 4708 N N . SER B 1 199 ? -45.540 3.802 -51.284 1.00 44.63 174 SER B N 1
ATOM 4709 C CA . SER B 1 199 ? -45.917 2.761 -52.231 1.00 44.49 174 SER B CA 1
ATOM 4710 C C . SER B 1 199 ? -47.365 2.870 -52.697 1.00 47.14 174 SER B C 1
ATOM 4711 O O . SER B 1 199 ? -47.698 2.323 -53.754 1.00 44.81 174 SER B O 1
ATOM 4714 N N . ASP B 1 200 ? -48.230 3.556 -51.945 1.00 46.60 175 ASP B N 1
ATOM 4715 C CA . ASP B 1 200 ? -49.631 3.689 -52.326 1.00 47.15 175 ASP B CA 1
ATOM 4716 C C . ASP B 1 200 ? -50.091 5.141 -52.439 1.00 46.04 175 ASP B C 1
ATOM 4717 O O . ASP B 1 200 ? -51.300 5.394 -52.448 1.00 46.60 175 ASP B O 1
ATOM 4722 N N . GLY B 1 201 ? -49.169 6.100 -52.516 1.00 45.78 176 GLY B N 1
ATOM 4723 C CA . GLY B 1 201 ? -49.547 7.495 -52.632 1.00 46.63 176 GLY B CA 1
ATOM 4724 C C . GLY B 1 201 ? -50.083 8.142 -51.374 1.00 45.96 176 GLY B C 1
ATOM 4725 O O . GLY B 1 201 ? -50.609 9.257 -51.458 1.00 43.91 176 GLY B O 1
ATOM 4726 N N . SER B 1 202 ? -49.967 7.485 -50.212 1.00 43.52 177 SER B N 1
ATOM 4727 C CA . SER B 1 202 ? -50.370 8.112 -48.952 1.00 42.95 177 SER B CA 1
ATOM 4728 C C . SER B 1 202 ? -49.602 9.400 -48.689 1.00 41.03 177 SER B C 1
ATOM 4729 O O . SER B 1 202 ? -50.101 10.286 -47.985 1.00 43.73 177 SER B O 1
ATOM 4732 N N . LEU B 1 203 ? -48.389 9.507 -49.234 1.00 40.39 178 LEU B N 1
ATOM 4733 C CA . LEU B 1 203 ? -47.495 10.647 -49.062 1.00 41.88 178 LEU B CA 1
ATOM 4734 C C . LEU B 1 203 ? -48.200 11.993 -49.143 1.00 40.99 178 LEU B C 1
ATOM 4735 O O . LEU B 1 203 ? -47.938 12.889 -48.334 1.00 41.58 178 LEU B O 1
ATOM 4740 N N . LEU B 1 204 ? -49.086 12.146 -50.119 1.00 38.37 179 LEU B N 1
ATOM 4741 C CA . LEU B 1 204 ? -49.675 13.445 -50.409 1.00 42.25 179 LEU B CA 1
ATOM 4742 C C . LEU B 1 204 ? -50.820 13.804 -49.471 1.00 43.18 179 LEU B C 1
ATOM 4743 O O . LEU B 1 204 ? -51.436 14.859 -49.652 1.00 44.24 179 LEU B O 1
ATOM 4748 N N . GLN B 1 205 ? -51.114 12.966 -48.476 1.00 39.56 180 GLN B N 1
ATOM 4749 C CA . GLN B 1 205 ? -52.111 13.295 -47.468 1.00 40.47 180 GLN B CA 1
ATOM 4750 C C . GLN B 1 205 ? -51.556 14.161 -46.345 1.00 40.64 180 GLN B C 1
ATOM 4751 O O . GLN B 1 205 ? -52.340 14.709 -45.562 1.00 40.70 180 GLN B O 1
ATOM 4757 N N . TYR B 1 206 ? -50.238 14.298 -46.241 1.00 38.13 181 TYR B N 1
ATOM 4758 C CA . TYR B 1 206 ? -49.609 14.902 -45.078 1.00 40.06 181 TYR B CA 1
ATOM 4759 C C . TYR B 1 206 ? -49.090 16.297 -45.396 1.00 41.48 181 TYR B C 1
ATOM 4760 O O . TYR B 1 206 ? -48.958 16.692 -46.557 1.00 42.79 181 TYR B O 1
ATOM 4769 N N . THR B 1 207 ? -48.786 17.038 -44.332 1.00 41.35 182 THR B N 1
ATOM 4770 C CA . THR B 1 207 ? -48.269 18.402 -44.422 1.00 40.76 182 THR B CA 1
ATOM 4771 C C . THR B 1 207 ? -47.054 18.497 -43.510 1.00 39.05 182 THR B C 1
ATOM 4772 O O . THR B 1 207 ? -47.144 19.007 -42.386 1.00 40.68 182 THR B O 1
ATOM 4776 N N . PRO B 1 208 ? -45.897 18.021 -43.966 1.00 41.44 183 PRO B N 1
ATOM 4777 C CA . PRO B 1 208 ? -44.738 17.925 -43.071 1.00 38.04 183 PRO B CA 1
ATOM 4778 C C . PRO B 1 208 ? -44.125 19.281 -42.760 1.00 38.92 183 PRO B C 1
ATOM 4779 O O . PRO B 1 208 ? -44.096 20.182 -43.602 1.00 40.69 183 PRO B O 1
ATOM 4783 N N . HIS B 1 209 ? -43.639 19.416 -41.526 1.00 35.59 184 HIS B N 1
ATOM 4784 C CA . HIS B 1 209 ? -42.729 20.497 -41.172 1.00 32.51 184 HIS B CA 1
ATOM 4785 C C . HIS B 1 209 ? -41.288 20.126 -41.496 1.00 37.38 184 HIS B C 1
ATOM 4786 O O . HIS B 1 209 ? -40.536 20.953 -42.020 1.00 38.54 184 HIS B O 1
ATOM 4793 N N . VAL B 1 210 ? -40.889 18.894 -41.188 1.00 36.15 185 VAL B N 1
ATOM 4794 C CA . VAL B 1 210 ? -39.617 18.334 -41.626 1.00 34.96 185 VAL B CA 1
ATOM 4795 C C . VAL B 1 210 ? -39.920 17.066 -42.411 1.00 36.95 185 VAL B C 1
ATOM 4796 O O . VAL B 1 210 ? -40.748 16.250 -41.985 1.00 36.99 185 VAL B O 1
ATOM 4800 N N . ALA B 1 211 ? -39.282 16.916 -43.568 1.00 36.04 186 ALA B N 1
ATOM 4801 C CA . ALA B 1 211 ? -39.467 15.740 -44.408 1.00 33.24 186 ALA B CA 1
ATOM 4802 C C . ALA B 1 211 ? -38.116 15.082 -44.635 1.00 36.21 186 ALA B C 1
ATOM 4803 O O . ALA B 1 211 ? -37.202 15.705 -45.180 1.00 40.64 186 ALA B O 1
ATOM 4805 N N . VAL B 1 212 ? -37.992 13.828 -44.219 1.00 31.36 187 VAL B N 1
ATOM 4806 C CA . VAL B 1 212 ? -36.776 13.045 -44.375 1.00 32.40 187 VAL B CA 1
ATOM 4807 C C . VAL B 1 212 ? -36.995 12.062 -45.512 1.00 32.55 187 VAL B C 1
ATOM 4808 O O . VAL B 1 212 ? -38.024 11.378 -45.560 1.00 31.10 187 VAL B O 1
ATOM 4812 N N . ILE B 1 213 ? -36.043 12.007 -46.440 1.00 35.17 188 ILE B N 1
ATOM 4813 C CA . ILE B 1 213 ? -36.108 11.108 -47.584 1.00 31.38 188 ILE B CA 1
ATOM 4814 C C . ILE B 1 213 ? -34.821 10.295 -47.620 1.00 29.97 188 ILE B C 1
ATOM 4815 O O . ILE B 1 213 ? -33.737 10.831 -47.912 1.00 33.81 188 ILE B O 1
ATOM 4820 N N . THR B 1 214 ? -34.952 8.995 -47.336 1.00 27.97 189 THR B N 1
ATOM 4821 C CA . THR B 1 214 ? -33.826 8.075 -47.243 1.00 32.12 189 THR B CA 1
ATOM 4822 C C . THR B 1 214 ? -33.262 7.719 -48.617 1.00 29.74 189 THR B C 1
ATOM 4823 O O . THR B 1 214 ? -32.041 7.611 -48.771 1.00 31.99 189 THR B O 1
ATOM 4827 N N . ASN B 1 215 ? -34.124 7.543 -49.621 1.00 29.33 190 ASN B N 1
ATOM 4828 C CA . ASN B 1 215 ? -33.703 7.195 -50.977 1.00 33.06 190 ASN B CA 1
ATOM 4829 C C . ASN B 1 215 ? -34.929 7.151 -51.882 1.00 34.07 190 ASN B C 1
ATOM 4830 O O . ASN B 1 215 ? -36.069 7.118 -51.408 1.00 32.47 190 ASN B O 1
ATOM 4835 N N . ILE B 1 216 ? -34.678 7.168 -53.191 1.00 35.34 191 ILE B N 1
ATOM 4836 C CA . ILE B 1 216 ? -35.713 7.065 -54.217 1.00 36.93 191 ILE B CA 1
ATOM 4837 C C . ILE B 1 216 ? -35.165 6.119 -55.276 1.00 40.36 191 ILE B C 1
ATOM 4838 O O . ILE B 1 216 ? -34.348 6.520 -56.112 1.00 42.89 191 ILE B O 1
ATOM 4843 N N . GLU B 1 217 ? -35.608 4.870 -55.253 1.00 42.83 192 GLU B N 1
ATOM 4844 C CA . GLU B 1 217 ? -35.162 3.868 -56.209 1.00 42.98 192 GLU B CA 1
ATOM 4845 C C . GLU B 1 217 ? -36.351 3.384 -57.022 1.00 44.67 192 GLU B C 1
ATOM 4846 O O . GLU B 1 217 ? -37.497 3.449 -56.570 1.00 46.06 192 GLU B O 1
ATOM 4852 N N . SER B 1 218 ? -36.066 2.897 -58.228 1.00 47.80 193 SER B N 1
ATOM 4853 C CA . SER B 1 218 ? -37.104 2.495 -59.178 1.00 50.44 193 SER B CA 1
ATOM 4854 C C . SER B 1 218 ? -37.702 1.151 -58.758 1.00 50.67 193 SER B C 1
ATOM 4855 O O . SER B 1 218 ? -37.459 0.099 -59.354 1.00 53.04 193 SER B O 1
ATOM 4858 N N . ASP B 1 219 ? -38.508 1.207 -57.702 1.00 50.21 194 ASP B N 1
ATOM 4859 C CA . ASP B 1 219 ? -39.304 0.071 -57.261 1.00 49.91 194 ASP B CA 1
ATOM 4860 C C . ASP B 1 219 ? -40.603 0.622 -56.683 1.00 50.07 194 ASP B C 1
ATOM 4861 O O . ASP B 1 219 ? -40.862 1.829 -56.745 1.00 51.56 194 ASP B O 1
ATOM 4866 N N . HIS B 1 220 ? -41.430 -0.266 -56.123 1.00 49.03 195 HIS B N 1
ATOM 4867 C CA . HIS B 1 220 ? -42.757 0.108 -55.620 1.00 52.83 195 HIS B CA 1
ATOM 4868 C C . HIS B 1 220 ? -43.574 0.814 -56.700 1.00 55.63 195 HIS B C 1
ATOM 4869 O O . HIS B 1 220 ? -44.354 1.727 -56.418 1.00 52.75 195 HIS B O 1
ATOM 4876 N N . LEU B 1 221 ? -43.385 0.390 -57.949 1.00 57.93 196 LEU B N 1
ATOM 4877 C CA . LEU B 1 221 ? -44.011 1.021 -59.102 1.00 58.66 196 LEU B CA 1
ATOM 4878 C C . LEU B 1 221 ? -45.434 0.548 -59.352 1.00 58.44 196 LEU B C 1
ATOM 4879 O O . LEU B 1 221 ? -46.109 1.120 -60.214 1.00 62.38 196 LEU B O 1
ATOM 4884 N N . ASP B 1 222 ? -45.903 -0.470 -58.627 1.00 60.73 197 ASP B N 1
ATOM 4885 C CA . ASP B 1 222 ? -47.173 -1.107 -58.963 1.00 64.27 197 ASP B CA 1
ATOM 4886 C C . ASP B 1 222 ? -48.338 -0.124 -58.918 1.00 62.07 197 ASP B C 1
ATOM 4887 O O . ASP B 1 222 ? -49.282 -0.247 -59.707 1.00 60.57 197 ASP B O 1
ATOM 4892 N N . PHE B 1 223 ? -48.289 0.855 -58.014 1.00 60.13 198 PHE B N 1
ATOM 4893 C CA . PHE B 1 223 ? -49.355 1.844 -57.903 1.00 59.14 198 PHE B CA 1
ATOM 4894 C C . PHE B 1 223 ? -49.249 2.939 -58.957 1.00 57.79 198 PHE B C 1
ATOM 4895 O O . PHE B 1 223 ? -50.253 3.596 -59.253 1.00 58.56 198 PHE B O 1
ATOM 4903 N N . TYR B 1 224 ? -48.071 3.130 -59.546 1.00 57.01 199 TYR B N 1
ATOM 4904 C CA . TYR B 1 224 ? -47.794 4.299 -60.369 1.00 55.68 199 TYR B CA 1
ATOM 4905 C C . TYR B 1 224 ? -47.705 4.008 -61.858 1.00 59.04 199 TYR B C 1
ATOM 4906 O O . TYR B 1 224 ? -47.984 4.901 -62.662 1.00 57.13 199 TYR B O 1
ATOM 4915 N N . GLY B 1 225 ? -47.328 2.791 -62.249 1.00 61.49 200 GLY B N 1
ATOM 4916 C CA . GLY B 1 225 ? -47.263 2.420 -63.646 1.00 57.29 200 GLY B CA 1
ATOM 4917 C C . GLY B 1 225 ? -46.036 2.893 -64.392 1.00 57.52 200 GLY B C 1
ATOM 4918 O O . GLY B 1 225 ? -45.793 2.421 -65.510 1.00 58.89 200 GLY B O 1
ATOM 4919 N N . SER B 1 226 ? -45.252 3.806 -63.822 1.00 60.50 201 SER B N 1
ATOM 4920 C CA . SER B 1 226 ? -44.062 4.314 -64.489 1.00 60.50 201 SER B CA 1
ATOM 4921 C C . SER B 1 226 ? -43.141 4.942 -63.454 1.00 60.21 201 SER B C 1
ATOM 4922 O O . SER B 1 226 ? -43.601 5.538 -62.476 1.00 62.09 201 SER B O 1
ATOM 4925 N N . VAL B 1 227 ? -41.833 4.798 -63.688 1.00 56.29 202 VAL B N 1
ATOM 4926 C CA . VAL B 1 227 ? -40.825 5.361 -62.791 1.00 55.97 202 VAL B CA 1
ATOM 4927 C C . VAL B 1 227 ? -41.039 6.861 -62.609 1.00 57.56 202 VAL B C 1
ATOM 4928 O O . VAL B 1 227 ? -40.876 7.405 -61.503 1.00 56.83 202 VAL B O 1
ATOM 4932 N N . GLU B 1 228 ? -41.415 7.550 -63.689 1.00 59.22 203 GLU B N 1
ATOM 4933 C CA . GLU B 1 228 ? -41.595 8.996 -63.630 1.00 58.19 203 GLU B CA 1
ATOM 4934 C C . GLU B 1 228 ? -42.686 9.381 -62.636 1.00 56.90 203 GLU B C 1
ATOM 4935 O O . GLU B 1 228 ? -42.522 10.336 -61.868 1.00 53.78 203 GLU B O 1
ATOM 4941 N N . ALA B 1 229 ? -43.801 8.644 -62.628 1.00 54.36 204 ALA B N 1
ATOM 4942 C CA . ALA B 1 229 ? -44.873 8.935 -61.678 1.00 54.71 204 ALA B CA 1
ATOM 4943 C C . ALA B 1 229 ? -44.409 8.728 -60.240 1.00 52.87 204 ALA B C 1
ATOM 4944 O O . ALA B 1 229 ? -44.748 9.517 -59.344 1.00 51.32 204 ALA B O 1
ATOM 4946 N N . TYR B 1 230 ? -43.616 7.677 -60.005 1.00 55.31 205 TYR B N 1
ATOM 4947 C CA . TYR B 1 230 ? -43.107 7.401 -58.666 1.00 50.89 205 TYR B CA 1
ATOM 4948 C C . TYR B 1 230 ? -42.212 8.530 -58.166 1.00 50.91 205 TYR B C 1
ATOM 4949 O O . TYR B 1 230 ? -42.331 8.957 -57.012 1.00 49.49 205 TYR B O 1
ATOM 4958 N N . VAL B 1 231 ? -41.317 9.037 -59.019 1.00 50.76 206 VAL B N 1
ATOM 4959 C CA . VAL B 1 231 ? -40.477 10.164 -58.606 1.00 48.10 206 VAL B CA 1
ATOM 4960 C C . VAL B 1 231 ? -41.318 11.432 -58.431 1.00 49.24 206 VAL B C 1
ATOM 4961 O O . VAL B 1 231 ? -41.074 12.251 -57.524 1.00 50.12 206 VAL B O 1
ATOM 4965 N N . ALA B 1 232 ? -42.331 11.610 -59.284 1.00 48.43 207 ALA B N 1
ATOM 4966 C CA . ALA B 1 232 ? -43.177 12.793 -59.187 1.00 49.59 207 ALA B CA 1
ATOM 4967 C C . ALA B 1 232 ? -43.958 12.819 -57.881 1.00 49.42 207 ALA B C 1
ATOM 4968 O O . ALA B 1 232 ? -44.303 13.900 -57.388 1.00 48.70 207 ALA B O 1
ATOM 4970 N N . VAL B 1 233 ? -44.258 11.647 -57.312 1.00 47.98 208 VAL B N 1
ATOM 4971 C CA . VAL B 1 233 ? -44.937 11.637 -56.016 1.00 46.31 208 VAL B CA 1
ATOM 4972 C C . VAL B 1 233 ? -44.046 12.267 -54.946 1.00 43.75 208 VAL B C 1
ATOM 4973 O O . VAL B 1 233 ? -44.516 13.047 -54.108 1.00 43.69 208 VAL B O 1
ATOM 4977 N N . PHE B 1 234 ? -42.737 11.993 -54.994 1.00 44.41 209 PHE B N 1
ATOM 4978 C CA . PHE B 1 234 ? -41.821 12.618 -54.044 1.00 44.63 209 PHE B CA 1
ATOM 4979 C C . PHE B 1 234 ? -41.712 14.114 -54.298 1.00 47.68 209 PHE B C 1
ATOM 4980 O O . PHE B 1 234 ? -41.594 14.906 -53.354 1.00 45.75 209 PHE B O 1
ATOM 4988 N N . ASP B 1 235 ? -41.748 14.519 -55.569 1.00 49.82 210 ASP B N 1
ATOM 4989 C CA . ASP B 1 235 ? -41.719 15.950 -55.878 1.00 49.49 210 ASP B CA 1
ATOM 4990 C C . ASP B 1 235 ? -42.947 16.670 -55.312 1.00 48.36 210 ASP B C 1
ATOM 4991 O O . ASP B 1 235 ? -42.833 17.744 -54.701 1.00 47.15 210 ASP B O 1
ATOM 4996 N N . SER B 1 236 ? -44.133 16.083 -55.492 1.00 46.46 211 SER B N 1
ATOM 4997 C CA . SER B 1 236 ? -45.344 16.669 -54.921 1.00 45.79 211 SER B CA 1
ATOM 4998 C C . SER B 1 236 ? -45.268 16.716 -53.399 1.00 49.84 211 SER B C 1
ATOM 4999 O O . SER B 1 236 ? -45.677 17.706 -52.774 1.00 50.62 211 SER B O 1
ATOM 5002 N N . PHE B 1 237 ? -44.744 15.653 -52.781 1.00 46.99 212 PHE B N 1
ATOM 5003 C CA . PHE B 1 237 ? -44.606 15.644 -51.329 1.00 46.76 212 PHE B CA 1
ATOM 5004 C C . PHE B 1 237 ? -43.684 16.760 -50.852 1.00 44.31 212 PHE B C 1
ATOM 5005 O O . PHE B 1 237 ? -43.962 17.412 -49.838 1.00 44.49 212 PHE B O 1
ATOM 5013 N N . VAL B 1 238 ? -42.574 16.984 -51.560 1.00 45.00 213 VAL B N 1
ATOM 5014 C CA . VAL B 1 238 ? -41.706 18.116 -51.239 1.00 45.15 213 VAL B CA 1
ATOM 5015 C C . VAL B 1 238 ? -42.480 19.422 -51.358 1.00 47.93 213 VAL B C 1
ATOM 5016 O O . VAL B 1 238 ? -42.309 20.342 -50.548 1.00 46.20 213 VAL B O 1
ATOM 5020 N N . GLU B 1 239 ? -43.355 19.516 -52.362 1.00 48.54 214 GLU B N 1
ATOM 5021 C CA . GLU B 1 239 ? -44.183 20.712 -52.496 1.00 49.99 214 GLU B CA 1
ATOM 5022 C C . GLU B 1 239 ? -45.138 20.885 -51.319 1.00 50.16 214 GLU B C 1
ATOM 5023 O O . GLU B 1 239 ? -45.526 22.014 -51.000 1.00 52.90 214 GLU B O 1
ATOM 5029 N N . ARG B 1 240 ? -45.533 19.791 -50.668 1.00 47.59 215 ARG B N 1
ATOM 5030 C CA . ARG B 1 240 ? -46.468 19.894 -49.548 1.00 44.70 215 ARG B CA 1
ATOM 5031 C C . ARG B 1 240 ? -45.814 20.321 -48.235 1.00 42.97 215 ARG B C 1
ATOM 5032 O O . ARG B 1 240 ? -46.521 20.447 -47.229 1.00 42.45 215 ARG B O 1
ATOM 5040 N N . ILE B 1 241 ? -44.500 20.546 -48.208 1.00 43.07 216 ILE B N 1
ATOM 5041 C CA . ILE B 1 241 ? -43.843 20.989 -46.983 1.00 42.04 216 ILE B CA 1
ATOM 5042 C C . ILE B 1 241 ? -44.329 22.386 -46.617 1.00 43.33 216 ILE B C 1
ATOM 5043 O O . ILE B 1 241 ? -44.490 23.255 -47.485 1.00 47.11 216 ILE B O 1
ATOM 5048 N N . VAL B 1 242 ? -44.575 22.609 -45.327 1.00 44.57 217 VAL B N 1
ATOM 5049 C CA . VAL B 1 242 ? -45.042 23.908 -44.844 1.00 43.91 217 VAL B CA 1
ATOM 5050 C C . VAL B 1 242 ? -43.992 24.962 -45.173 1.00 42.10 217 VAL B C 1
ATOM 5051 O O . VAL B 1 242 ? -42.791 24.652 -45.197 1.00 44.57 217 VAL B O 1
ATOM 5055 N N . PRO B 1 243 ? -44.392 26.200 -45.458 1.00 44.11 218 PRO B N 1
ATOM 5056 C CA . PRO B 1 243 ? -43.404 27.263 -45.674 1.00 42.00 218 PRO B CA 1
ATOM 5057 C C . PRO B 1 243 ? -42.524 27.437 -44.446 1.00 42.49 218 PRO B C 1
ATOM 5058 O O . PRO B 1 243 ? -43.012 27.513 -43.316 1.00 41.07 218 PRO B O 1
ATOM 5062 N N . GLY B 1 244 ? -41.214 27.492 -44.676 1.00 42.90 219 GLY B N 1
ATOM 5063 C CA . GLY B 1 244 ? -40.254 27.539 -43.597 1.00 40.24 219 GLY B CA 1
ATOM 5064 C C . GLY B 1 244 ? -39.776 26.189 -43.111 1.00 43.70 219 GLY B C 1
ATOM 5065 O O . GLY B 1 244 ? -38.885 26.140 -42.251 1.00 44.28 219 GLY B O 1
ATOM 5066 N N . GLY B 1 245 ? -40.330 25.098 -43.627 1.00 43.97 220 GLY B N 1
ATOM 5067 C CA . GLY B 1 245 ? -39.908 23.781 -43.216 1.00 44.00 220 GLY B CA 1
ATOM 5068 C C . GLY B 1 245 ? -38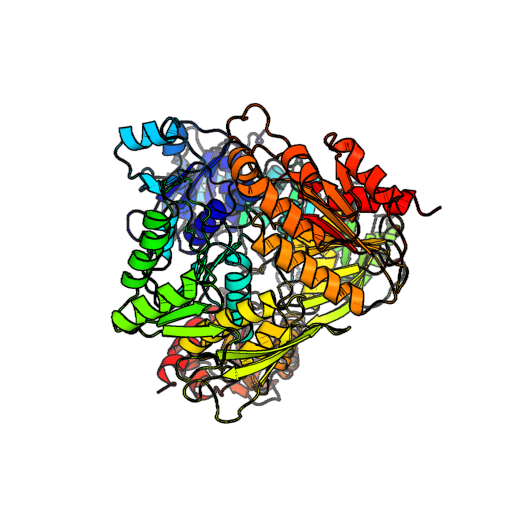.559 23.397 -43.787 1.00 47.39 220 GLY B C 1
ATOM 5069 O O . GLY B 1 245 ? -37.780 24.225 -44.260 1.00 49.34 220 GLY B O 1
ATOM 5070 N N . ALA B 1 246 ? -38.288 22.092 -43.746 1.00 43.32 221 ALA B N 1
ATOM 5071 C CA . ALA B 1 246 ? -37.000 21.565 -44.164 1.00 40.60 221 ALA B CA 1
ATOM 5072 C C . ALA B 1 246 ? -37.169 20.200 -44.812 1.00 41.80 221 ALA B C 1
ATOM 5073 O O . ALA B 1 246 ? -38.125 19.465 -44.535 1.00 41.46 221 ALA B O 1
ATOM 5075 N N . LEU B 1 247 ? -36.213 19.870 -45.677 1.00 42.32 222 LEU B N 1
ATOM 5076 C CA . LEU B 1 247 ? -36.122 18.573 -46.332 1.00 39.12 222 LEU B CA 1
ATOM 5077 C C . LEU B 1 247 ? -34.736 18.009 -46.052 1.00 40.89 222 LEU B C 1
ATOM 5078 O O . LEU B 1 247 ? -33.739 18.513 -46.578 1.00 42.66 222 LEU B O 1
ATOM 5083 N N . VAL B 1 248 ? -34.675 16.990 -45.202 1.00 39.51 223 VAL B N 1
ATOM 5084 C CA . VAL B 1 248 ? -33.472 16.194 -45.000 1.00 36.22 223 VAL B CA 1
ATOM 5085 C C . VAL B 1 248 ? -33.482 15.083 -46.038 1.00 35.73 223 VAL B C 1
ATOM 5086 O O . VAL B 1 248 ? -34.498 14.402 -46.213 1.00 35.34 223 VAL B O 1
ATOM 5090 N N . VAL B 1 249 ? -32.373 14.910 -46.750 1.00 35.74 224 VAL B N 1
ATOM 5091 C CA . VAL B 1 249 ? -32.373 13.978 -47.877 1.00 35.28 224 VAL B CA 1
ATOM 5092 C C . VAL B 1 249 ? -30.998 13.340 -48.008 1.00 37.97 224 VAL B C 1
ATOM 5093 O O . VAL B 1 249 ? -29.967 13.997 -47.818 1.00 38.30 224 VAL B O 1
ATOM 5097 N N . CYS B 1 250 ? -30.987 12.040 -48.315 1.00 36.08 225 CYS B N 1
ATOM 5098 C CA . CYS B 1 250 ? -29.728 11.346 -48.570 1.00 36.45 225 CYS B CA 1
ATOM 5099 C C . CYS B 1 250 ? -29.306 11.538 -50.024 1.00 39.62 225 CYS B C 1
ATOM 5100 O O . CYS B 1 250 ? -30.070 11.234 -50.947 1.00 41.59 225 CYS B O 1
ATOM 5103 N N . THR B 1 251 ? -28.086 12.042 -50.230 1.00 39.80 226 THR B N 1
ATOM 5104 C CA . THR B 1 251 ? -27.585 12.329 -51.569 1.00 40.92 226 THR B CA 1
ATOM 5105 C C . THR B 1 251 ? -26.612 11.278 -52.089 1.00 42.69 226 THR B C 1
ATOM 5106 O O . THR B 1 251 ? -26.193 11.368 -53.248 1.00 44.88 226 THR B O 1
ATOM 5110 N N . ASP B 1 252 ? -26.237 10.288 -51.274 1.00 42.49 227 ASP B N 1
ATOM 5111 C CA . ASP B 1 252 ? -25.577 9.111 -51.831 1.00 41.52 227 ASP B CA 1
ATOM 5112 C C . ASP B 1 252 ? -26.481 8.407 -52.833 1.00 42.80 227 ASP B C 1
ATOM 5113 O O . ASP B 1 252 ? -25.997 7.770 -53.775 1.00 44.21 227 ASP B O 1
ATOM 5118 N N . ASP B 1 253 ? -27.787 8.514 -52.643 1.00 42.01 228 ASP B N 1
ATOM 5119 C CA . ASP B 1 253 ? -28.760 7.926 -53.550 1.00 40.30 228 ASP B CA 1
ATOM 5120 C C . ASP B 1 253 ? -28.948 8.830 -54.765 1.00 42.78 228 ASP B C 1
ATOM 5121 O O . ASP B 1 253 ? -29.157 10.037 -54.605 1.00 43.14 228 ASP B O 1
ATOM 5126 N N . PRO B 1 254 ? -28.868 8.290 -55.986 1.00 41.98 229 PRO B N 1
ATOM 5127 C CA . PRO B 1 254 ? -29.019 9.153 -57.175 1.00 39.32 229 PRO B CA 1
ATOM 5128 C C . PRO B 1 254 ? -30.340 9.907 -57.215 1.00 41.28 229 PRO B C 1
ATOM 5129 O O . PRO B 1 254 ? -30.352 11.130 -57.430 1.00 43.33 229 PRO B O 1
ATOM 5133 N N . GLY B 1 255 ? -31.460 9.205 -57.018 1.00 39.97 230 GLY B N 1
ATOM 5134 C CA . GLY B 1 255 ? -32.748 9.880 -56.979 1.00 39.74 230 GLY B CA 1
ATOM 5135 C C . GLY B 1 255 ? -32.835 10.908 -55.867 1.00 40.42 230 GLY B C 1
ATOM 5136 O O . GLY B 1 255 ? -33.406 11.987 -56.049 1.00 46.06 230 GLY B O 1
ATOM 5137 N N . GLY B 1 256 ? -32.255 10.594 -54.707 1.00 40.40 231 GLY B N 1
ATOM 5138 C CA . GLY B 1 256 ? -32.258 11.544 -53.608 1.00 40.25 231 GLY B CA 1
ATOM 5139 C C . GLY B 1 256 ? -31.478 12.804 -53.924 1.00 41.99 231 GLY B C 1
ATOM 5140 O O . GLY B 1 256 ? -31.904 13.909 -53.584 1.00 44.67 231 GLY B O 1
ATOM 5141 N N . ALA B 1 257 ? -30.329 12.660 -54.591 1.00 42.19 232 ALA B N 1
ATOM 5142 C CA . ALA B 1 257 ? -29.538 13.831 -54.959 1.00 43.39 232 ALA B CA 1
ATOM 5143 C C . ALA B 1 257 ? -30.242 14.667 -56.024 1.00 43.80 232 ALA B C 1
ATOM 5144 O O . ALA B 1 257 ? -30.219 15.906 -55.970 1.00 47.60 232 ALA B O 1
ATOM 5146 N N . ALA B 1 258 ? -30.884 14.010 -56.994 1.00 43.85 233 ALA B N 1
ATOM 5147 C CA . ALA B 1 258 ? -31.667 14.751 -57.979 1.00 46.20 233 ALA B CA 1
ATOM 5148 C C . ALA B 1 258 ? -32.795 15.528 -57.310 1.00 49.29 233 ALA B C 1
ATOM 5149 O O . ALA B 1 258 ? -33.048 16.696 -57.644 1.00 48.75 233 ALA B O 1
ATOM 5151 N N . LEU B 1 259 ? -33.487 14.895 -56.359 1.00 48.68 234 LEU B N 1
ATOM 5152 C CA . LEU B 1 259 ? -34.564 15.587 -55.662 1.00 49.05 234 LEU B CA 1
ATOM 5153 C C . LEU B 1 259 ? -34.022 16.725 -54.810 1.00 48.67 234 LEU B C 1
ATOM 5154 O O . LEU B 1 259 ? -34.671 17.767 -54.680 1.00 51.59 234 LEU B O 1
ATOM 5159 N N . ALA B 1 260 ? -32.837 16.545 -54.223 1.00 48.20 235 ALA B N 1
ATOM 5160 C CA . ALA B 1 260 ? -32.214 17.626 -53.466 1.00 50.84 235 ALA B CA 1
ATOM 5161 C C . ALA B 1 260 ? -31.941 18.834 -54.356 1.00 55.45 235 ALA B C 1
ATOM 5162 O O . ALA B 1 260 ? -32.170 19.979 -53.949 1.00 58.67 235 ALA B O 1
ATOM 5164 N N . GLN B 1 261 ? -31.459 18.597 -55.578 1.00 56.33 236 GLN B N 1
ATOM 5165 C CA . GLN B 1 261 ? -31.267 19.699 -56.522 1.00 60.21 236 GLN B CA 1
ATOM 5166 C C . GLN B 1 261 ? -32.588 20.397 -56.836 1.00 59.04 236 GLN B C 1
ATOM 5167 O O . GLN B 1 261 ? -32.707 21.629 -56.716 1.00 63.09 236 GLN B O 1
ATOM 5173 N N . ARG B 1 262 ? -33.592 19.619 -57.254 1.00 57.53 237 ARG B N 1
ATOM 5174 C CA . ARG B 1 262 ? -34.885 20.202 -57.599 1.00 56.07 237 ARG B CA 1
ATOM 5175 C C . ARG B 1 262 ? -35.495 20.966 -56.431 1.00 62.56 237 ARG B C 1
ATOM 5176 O O . ARG B 1 262 ? -36.194 21.963 -56.640 1.00 68.22 237 ARG B O 1
ATOM 5184 N N . ALA B 1 263 ? -35.238 20.525 -55.198 1.00 58.71 238 ALA B N 1
ATOM 5185 C CA . ALA B 1 263 ? -35.825 21.181 -54.038 1.00 58.68 238 ALA B CA 1
ATOM 5186 C C . ALA B 1 263 ? -35.061 22.443 -53.661 1.00 58.77 238 ALA B C 1
ATOM 5187 O O . ALA B 1 263 ? -35.673 23.447 -53.279 1.00 59.33 238 ALA B O 1
ATOM 5189 N N . THR B 1 264 ? -33.728 22.411 -53.751 1.00 58.87 239 THR B N 1
ATOM 5190 C CA . THR B 1 264 ? -32.951 23.628 -53.546 1.00 61.05 239 THR B CA 1
ATOM 5191 C C . THR B 1 264 ? -33.354 24.705 -54.541 1.00 66.46 239 THR B C 1
ATOM 5192 O O . THR B 1 264 ? -33.323 25.898 -54.211 1.00 65.61 239 THR B O 1
ATOM 5196 N N . GLU B 1 265 ? -33.752 24.307 -55.754 1.00 67.31 240 GLU B N 1
ATOM 5197 C CA . GLU B 1 265 ? -34.218 25.298 -56.722 1.00 69.63 240 GLU B CA 1
ATOM 5198 C C . GLU B 1 265 ? -35.387 26.124 -56.189 1.00 69.48 240 GLU B C 1
ATOM 5199 O O . GLU B 1 265 ? -35.551 27.284 -56.580 1.00 70.66 240 GLU B O 1
ATOM 5205 N N . LEU B 1 266 ? -36.197 25.561 -55.292 1.00 67.00 241 LEU B N 1
ATOM 5206 C CA . LEU B 1 266 ? -37.376 26.240 -54.766 1.00 64.80 241 LEU B CA 1
ATOM 5207 C C . LEU B 1 266 ? -37.091 27.066 -53.517 1.00 65.28 241 LEU B C 1
ATOM 5208 O O . LEU B 1 266 ? -38.037 27.536 -52.876 1.00 66.20 241 LEU B O 1
ATOM 5213 N N . GLY B 1 267 ? -35.823 27.253 -53.156 1.00 64.95 242 GLY B N 1
ATOM 5214 C CA . GLY B 1 267 ? -35.479 27.954 -51.936 1.00 61.48 242 GLY B CA 1
ATOM 5215 C C . GLY B 1 267 ? -35.782 27.205 -50.658 1.00 61.86 242 GLY B C 1
ATOM 5216 O O . GLY B 1 267 ? -35.587 27.765 -49.572 1.00 58.03 242 GLY B O 1
ATOM 5217 N N . ILE B 1 268 ? -36.257 25.960 -50.752 1.00 63.00 243 ILE B N 1
ATOM 5218 C CA . ILE B 1 268 ? -36.547 25.157 -49.571 1.00 56.26 243 ILE B CA 1
ATOM 5219 C C . ILE B 1 268 ? -35.252 24.844 -48.837 1.00 54.50 243 ILE B C 1
ATOM 5220 O O . ILE B 1 268 ? -34.217 24.568 -49.459 1.00 57.05 243 ILE B O 1
ATOM 5225 N N . ARG B 1 269 ? -35.293 24.906 -47.505 1.00 52.65 244 ARG B N 1
ATOM 5226 C CA . ARG B 1 269 ? -34.180 24.396 -46.714 1.00 51.20 244 ARG B CA 1
ATOM 5227 C C . ARG B 1 269 ? -33.947 22.935 -47.067 1.00 50.89 244 ARG B C 1
ATOM 5228 O O . ARG B 1 269 ? -34.845 22.102 -46.913 1.00 50.82 244 ARG B O 1
ATOM 5236 N N . VAL B 1 270 ? -32.753 22.628 -47.565 1.00 47.91 245 VAL B N 1
ATOM 5237 C CA . VAL B 1 270 ? -32.393 21.276 -47.969 1.00 44.41 245 VAL B CA 1
ATOM 5238 C C . VAL B 1 270 ? -31.136 20.892 -47.209 1.00 48.87 245 VAL B C 1
ATOM 5239 O O . VAL B 1 270 ? -30.058 21.451 -47.450 1.00 49.06 245 VAL B O 1
ATOM 5243 N N . LEU B 1 271 ? -31.272 19.942 -46.288 1.00 48.26 246 LEU B N 1
ATOM 5244 C CA . LEU B 1 271 ? -30.150 19.412 -45.526 1.00 45.51 246 LEU B CA 1
ATOM 5245 C C . LEU B 1 271 ? -29.777 18.058 -46.121 1.00 43.39 246 LEU B C 1
ATOM 5246 O O . LEU B 1 271 ? -30.529 17.082 -46.002 1.00 42.36 246 LEU B O 1
ATOM 5251 N N . ARG B 1 272 ? -28.630 18.016 -46.784 1.00 43.93 247 ARG B N 1
ATOM 5252 C CA . ARG B 1 272 ? -28.140 16.811 -47.428 1.00 44.86 247 ARG B CA 1
ATOM 5253 C C . ARG B 1 272 ? -27.296 16.004 -46.456 1.00 43.65 247 ARG B C 1
ATOM 5254 O O . ARG B 1 272 ? -26.574 16.558 -45.623 1.00 46.90 247 ARG B O 1
ATOM 5262 N N . TYR B 1 273 ? -27.392 14.682 -46.564 1.00 41.97 248 TYR B N 1
ATOM 5263 C CA . TYR B 1 273 ? -26.493 13.822 -45.810 1.00 39.38 248 TYR B CA 1
ATOM 5264 C C . TYR B 1 273 ? -26.048 12.658 -46.679 1.00 36.60 248 TYR B C 1
ATOM 5265 O O . TYR B 1 273 ? -26.747 12.248 -47.608 1.00 38.29 248 TYR B O 1
ATOM 5274 N N . GLY B 1 274 ? -24.866 12.143 -46.372 1.00 40.26 249 GLY B N 1
ATOM 5275 C CA . GLY B 1 274 ? -24.291 11.054 -47.134 1.00 40.93 249 GLY B CA 1
ATOM 5276 C C . GLY B 1 274 ? -22.835 10.872 -46.768 1.00 46.79 249 GLY B C 1
ATOM 5277 O O . GLY B 1 274 ? -22.271 11.622 -45.966 1.00 47.71 249 GLY B O 1
ATOM 5278 N N . SER B 1 275 ? -22.232 9.850 -47.374 1.00 45.13 250 SER B N 1
ATOM 5279 C CA . SER B 1 275 ? -20.833 9.528 -47.123 1.00 47.61 250 SER B CA 1
ATOM 5280 C C . SER B 1 275 ? -19.889 10.082 -48.177 1.00 48.75 250 SER B C 1
ATOM 5281 O O . SER B 1 275 ? -18.674 10.102 -47.949 1.00 50.52 250 SER B O 1
ATOM 5284 N N . VAL B 1 276 ? -20.397 10.513 -49.319 1.00 46.48 251 VAL B N 1
ATOM 5285 C CA . VAL B 1 276 ? -19.577 11.126 -50.355 1.00 48.89 251 VAL B CA 1
ATOM 5286 C C . VAL B 1 276 ? -19.731 12.638 -50.243 1.00 50.38 251 VAL B C 1
ATOM 5287 O O . VAL B 1 276 ? -20.862 13.122 -50.101 1.00 48.63 251 VAL B O 1
ATOM 5291 N N . PRO B 1 277 ? -18.640 13.402 -50.260 1.00 48.93 252 PRO B N 1
ATOM 5292 C CA . PRO B 1 277 ? -18.763 14.862 -50.187 1.00 47.30 252 PRO B CA 1
ATOM 5293 C C . PRO B 1 277 ? -19.600 15.405 -51.331 1.00 49.01 252 PRO B C 1
ATOM 5294 O O . PRO B 1 277 ? -19.646 14.838 -52.425 1.00 52.30 252 PRO B O 1
ATOM 5298 N N . GLY B 1 278 ? -20.286 16.513 -51.057 1.00 50.50 253 GLY B N 1
ATOM 5299 C CA . GLY B 1 278 ? -21.113 17.167 -52.051 1.00 48.41 253 GLY B CA 1
ATOM 5300 C C . GLY B 1 278 ? -21.208 18.644 -51.744 1.00 50.42 253 GLY B C 1
ATOM 5301 O O . GLY B 1 278 ? -20.780 19.111 -50.685 1.00 51.62 253 GLY B O 1
ATOM 5302 N N . GLU B 1 279 ? -21.775 19.382 -52.693 1.00 49.57 254 GLU B N 1
ATOM 5303 C CA . GLU B 1 279 ? -21.925 20.821 -52.522 1.00 55.01 254 GLU B CA 1
ATOM 5304 C C . GLU B 1 279 ? -22.917 21.115 -51.403 1.00 58.49 254 GLU B C 1
ATOM 5305 O O . GLU B 1 279 ? -24.002 20.526 -51.351 1.00 58.46 254 GLU B O 1
ATOM 5311 N N . THR B 1 280 ? -22.531 22.017 -50.501 1.00 58.00 255 THR B N 1
ATOM 5312 C CA . THR B 1 280 ? -23.377 22.475 -49.399 1.00 60.11 255 THR B CA 1
ATOM 5313 C C . THR B 1 280 ? -23.977 21.295 -48.628 1.00 60.80 255 THR B C 1
ATOM 5314 O O . THR B 1 280 ? -25.190 21.078 -48.596 1.00 58.47 255 THR B O 1
ATOM 5318 N N . MET B 1 281 ? -23.091 20.532 -47.997 1.00 58.25 256 MET B N 1
ATOM 5319 C CA . MET B 1 281 ? -23.482 19.344 -47.256 1.00 54.98 256 MET B CA 1
ATOM 5320 C C . MET B 1 281 ? -23.853 19.716 -45.827 1.00 57.09 256 MET B C 1
ATOM 5321 O O . MET B 1 281 ? -23.180 20.530 -45.190 1.00 58.75 256 MET B O 1
ATOM 5326 N N . ALA B 1 282 ? -24.928 19.113 -45.325 1.00 51.73 257 ALA B N 1
ATOM 5327 C CA . ALA B 1 282 ? -25.326 19.341 -43.943 1.00 51.84 257 ALA B CA 1
ATOM 5328 C C . ALA B 1 282 ? -24.690 18.349 -42.979 1.00 56.56 257 ALA B C 1
ATOM 5329 O O . ALA B 1 282 ? -24.418 18.705 -41.826 1.00 58.80 257 ALA B O 1
ATOM 5331 N N . ALA B 1 283 ? -24.438 17.118 -43.424 1.00 49.05 258 ALA B N 1
ATOM 5332 C CA . ALA B 1 283 ? -23.813 16.109 -42.578 1.00 48.96 258 ALA B CA 1
ATOM 5333 C C . ALA B 1 283 ? -23.153 15.062 -43.461 1.00 48.44 258 ALA B C 1
ATOM 5334 O O . ALA B 1 283 ? -23.774 14.561 -44.402 1.00 45.44 258 ALA B O 1
ATOM 5336 N N . THR B 1 284 ? -21.903 14.730 -43.153 1.00 49.33 259 THR B N 1
ATOM 5337 C CA . THR B 1 284 ? -21.133 13.770 -43.929 1.00 51.34 259 THR B CA 1
ATOM 5338 C C . THR B 1 284 ? -20.605 12.674 -43.016 1.00 50.94 259 THR B C 1
ATOM 5339 O O . THR B 1 284 ? -20.166 12.945 -41.896 1.00 53.29 259 THR B O 1
ATOM 5343 N N . LEU B 1 285 ? -20.667 11.435 -43.499 1.00 48.37 260 LEU B N 1
ATOM 5344 C CA . LEU B 1 285 ? -20.092 10.285 -42.804 1.00 53.82 260 LEU B CA 1
ATOM 5345 C C . LEU B 1 285 ? -18.631 10.171 -43.222 1.00 56.19 260 LEU B C 1
ATOM 5346 O O . LEU B 1 285 ? -18.323 9.663 -44.303 1.00 57.60 260 LEU B O 1
ATOM 5351 N N . VAL B 1 286 ? -17.724 10.657 -42.370 1.00 59.54 261 VAL B N 1
ATOM 5352 C CA . VAL B 1 286 ? -16.295 10.588 -42.678 1.00 60.92 261 VAL B CA 1
ATOM 5353 C C . VAL B 1 286 ? -15.846 9.140 -42.775 1.00 60.63 261 VAL B C 1
ATOM 5354 O O . VAL B 1 286 ? -15.255 8.714 -43.774 1.00 62.36 261 VAL B O 1
ATOM 5358 N N . SER B 1 287 ? -16.104 8.367 -41.726 1.00 61.17 262 SER B N 1
ATOM 5359 C CA . SER B 1 287 ? -15.646 6.987 -41.693 1.00 64.80 262 SER B CA 1
ATOM 5360 C C . SER B 1 287 ? -16.625 6.163 -40.876 1.00 63.45 262 SER B C 1
ATOM 5361 O O . SER B 1 287 ? -17.412 6.696 -40.094 1.00 62.94 262 SER B O 1
ATOM 5364 N N . TRP B 1 288 ? -16.560 4.849 -41.058 1.00 58.54 263 TRP B N 1
ATOM 5365 C CA . TRP B 1 288 ? -17.419 3.951 -40.307 1.00 58.42 263 TRP B CA 1
ATOM 5366 C C . TRP B 1 288 ? -16.695 2.631 -40.096 1.00 61.81 263 TRP B C 1
ATOM 5367 O O . TRP B 1 288 ? -16.054 2.117 -41.016 1.00 62.77 263 TRP B O 1
ATOM 5378 N N . GLN B 1 289 ? -16.816 2.079 -38.889 1.00 60.93 264 GLN B N 1
ATOM 5379 C CA . GLN B 1 289 ? -16.126 0.844 -38.556 1.00 62.53 264 GLN B CA 1
ATOM 5380 C C . GLN B 1 289 ? -16.973 0.034 -37.586 1.00 60.71 264 GLN B C 1
ATOM 5381 O O . GLN B 1 289 ? -17.777 0.582 -36.826 1.00 60.24 264 GLN B O 1
ATOM 5387 N N . GLN B 1 290 ? -16.790 -1.281 -37.632 1.00 60.34 265 GLN B N 1
ATOM 5388 C CA . GLN B 1 290 ? -17.517 -2.213 -36.782 1.00 63.86 265 GLN B CA 1
ATOM 5389 C C . GLN B 1 290 ? -16.609 -2.690 -35.655 1.00 67.96 265 GLN B C 1
ATOM 5390 O O . GLN B 1 290 ? -15.492 -3.152 -35.908 1.00 67.02 265 GLN B O 1
ATOM 5396 N N . GLN B 1 291 ? -17.085 -2.566 -34.417 1.00 68.18 266 GLN B N 1
ATOM 5397 C CA . GLN B 1 291 ? -16.420 -3.180 -33.278 1.00 73.69 266 GLN B CA 1
ATOM 5398 C C . GLN B 1 291 ? -17.008 -4.567 -33.029 1.00 77.78 266 GLN B C 1
ATOM 5399 O O . GLN B 1 291 ? -17.855 -5.059 -33.778 1.00 78.97 266 GLN B O 1
ATOM 5405 N N . GLY B 1 292 ? -16.558 -5.208 -31.950 1.00 77.63 267 GLY B N 1
ATOM 5406 C CA . GLY B 1 292 ? -17.113 -6.500 -31.591 1.00 77.76 267 GLY B CA 1
ATOM 5407 C C . GLY B 1 292 ? -18.553 -6.419 -31.128 1.00 83.55 267 GLY B C 1
ATOM 5408 O O . GLY B 1 292 ? -19.339 -7.340 -31.367 1.00 83.31 267 GLY B O 1
ATOM 5409 N N . VAL B 1 293 ? -18.926 -5.322 -30.478 1.00 83.00 268 VAL B N 1
ATOM 5410 C CA . VAL B 1 293 ? -20.269 -5.156 -29.939 1.00 81.48 268 VAL B CA 1
ATOM 5411 C C . VAL B 1 293 ? -21.157 -4.339 -30.869 1.00 80.33 268 VAL B C 1
ATOM 5412 O O . VAL B 1 293 ? -22.331 -4.664 -31.054 1.00 79.31 268 VAL B O 1
ATOM 5416 N N . GLY B 1 294 ? -20.615 -3.284 -31.465 1.00 76.52 269 GLY B N 1
ATOM 5417 C CA . GLY B 1 294 ? -21.405 -2.412 -32.303 1.00 68.76 269 GLY B CA 1
ATOM 5418 C C . GLY B 1 294 ? -20.520 -1.552 -33.174 1.00 66.29 269 GLY B C 1
ATOM 5419 O O . GLY B 1 294 ? -19.315 -1.780 -33.288 1.00 68.72 269 GLY B O 1
ATOM 5420 N N . ALA B 1 295 ? -21.132 -0.547 -33.781 1.00 57.79 270 ALA B N 1
ATOM 5421 C CA . ALA B 1 295 ? -20.446 0.288 -34.751 1.00 55.13 270 ALA B CA 1
ATOM 5422 C C . ALA B 1 295 ? -20.025 1.620 -34.141 1.00 55.36 270 ALA B C 1
ATOM 5423 O O . ALA B 1 295 ? -20.634 2.121 -33.192 1.00 52.69 270 ALA B O 1
ATOM 5425 N N . VAL B 1 296 ? -18.972 2.193 -34.710 1.00 57.34 271 VAL B N 1
ATOM 5426 C CA . VAL B 1 296 ? -18.541 3.544 -34.388 1.00 56.12 271 VAL B CA 1
ATOM 5427 C C . VAL B 1 296 ? -18.238 4.263 -35.694 1.00 56.69 271 VAL B C 1
ATOM 5428 O O . VAL B 1 296 ? -17.588 3.706 -36.587 1.00 60.13 271 VAL B O 1
ATOM 5432 N N . ALA B 1 297 ? -18.720 5.496 -35.811 1.00 56.09 272 ALA B N 1
ATOM 5433 C CA . ALA B 1 297 ? -18.592 6.269 -37.032 1.00 57.34 272 ALA B CA 1
ATOM 5434 C C . ALA B 1 297 ? -18.038 7.645 -36.711 1.00 60.85 272 ALA B C 1
ATOM 5435 O O . ALA B 1 297 ? -18.240 8.175 -35.617 1.00 60.50 272 ALA B O 1
ATOM 5437 N N . HIS B 1 298 ? -17.331 8.215 -37.677 1.00 63.52 273 HIS B N 1
ATOM 5438 C CA . HIS B 1 298 ? -16.833 9.580 -37.602 1.00 65.15 273 HIS B CA 1
ATOM 5439 C C . HIS B 1 298 ? -17.589 10.415 -38.623 1.00 60.64 273 HIS B C 1
ATOM 5440 O O . HIS B 1 298 ? -17.652 10.041 -39.801 1.00 59.66 273 HIS B O 1
ATOM 5447 N N . ILE B 1 299 ? -18.167 11.529 -38.163 1.00 61.68 274 ILE B N 1
ATOM 5448 C CA . ILE B 1 299 ? -19.044 12.367 -38.973 1.00 61.66 274 ILE B CA 1
ATOM 5449 C C . ILE B 1 299 ? -18.642 13.828 -38.814 1.00 64.07 274 ILE B C 1
ATOM 5450 O O . ILE B 1 299 ? -18.075 14.225 -37.792 1.00 66.52 274 ILE B O 1
ATOM 5455 N N . ARG B 1 300 ? -18.924 14.631 -39.841 1.00 60.92 275 ARG B N 1
ATOM 5456 C CA . ARG B 1 300 ? -18.799 16.084 -39.767 1.00 66.00 275 ARG B CA 1
ATOM 5457 C C . ARG B 1 300 ? -20.190 16.697 -39.827 1.00 66.20 275 ARG B C 1
ATOM 5458 O O . ARG B 1 300 ? -21.065 16.199 -40.542 1.00 63.82 275 ARG B O 1
ATOM 5466 N N . LEU B 1 301 ? -20.389 17.780 -39.082 1.00 69.09 276 LEU B N 1
ATOM 5467 C CA . LEU B 1 301 ? -21.681 18.455 -38.995 1.00 71.53 276 LEU B CA 1
ATOM 5468 C C . LEU B 1 301 ? -21.517 19.856 -39.576 1.00 79.21 276 LEU B C 1
ATOM 5469 O O . LEU B 1 301 ? -21.393 20.849 -38.856 1.00 84.31 276 LEU B O 1
ATOM 5474 N N . ALA B 1 302 ? -21.509 19.931 -40.905 1.00 76.10 277 ALA B N 1
ATOM 5475 C CA . ALA B 1 302 ? -21.433 21.213 -41.600 1.00 80.61 277 ALA B CA 1
ATOM 5476 C C . ALA B 1 302 ? -22.802 21.899 -41.584 1.00 80.52 277 ALA B C 1
ATOM 5477 O O . ALA B 1 302 ? -23.387 22.224 -42.615 1.00 77.98 277 ALA B O 1
ATOM 5479 N N . SER B 1 303 ? -23.309 22.107 -40.363 1.00 87.89 278 SER B N 1
ATOM 5480 C CA . SER B 1 303 ? -24.601 22.742 -40.121 1.00 94.67 278 SER B CA 1
ATOM 5481 C C . SER B 1 303 ? -24.377 23.934 -39.191 1.00 99.14 278 SER B C 1
ATOM 5482 O O . SER B 1 303 ? -24.757 23.905 -38.018 1.00 100.42 278 SER B O 1
ATOM 5485 N N . GLU B 1 304 ? -23.769 24.985 -39.736 1.00 100.32 279 GLU B N 1
ATOM 5486 C CA . GLU B 1 304 ? -23.280 26.121 -38.960 1.00 103.81 279 GLU B CA 1
ATOM 5487 C C . GLU B 1 304 ? -22.410 25.629 -37.800 1.00 106.37 279 GLU B C 1
ATOM 5488 O O . GLU B 1 304 ? -22.742 25.748 -36.619 1.00 109.41 279 GLU B O 1
ATOM 5494 N N . LEU B 1 305 ? -21.279 25.048 -38.196 1.00 103.55 280 LEU B N 1
ATOM 5495 C CA . LEU B 1 305 ? -20.346 24.364 -37.310 1.00 105.62 280 LEU B CA 1
ATOM 5496 C C . LEU B 1 305 ? -19.654 25.343 -36.363 1.00 110.68 280 LEU B C 1
ATOM 5497 O O . LEU B 1 305 ? -18.434 25.527 -36.426 1.00 109.09 280 LEU B O 1
ATOM 5502 N N . ALA B 1 306 ? -20.431 25.981 -35.483 1.00 115.68 281 ALA B N 1
ATOM 5503 C CA . ALA B 1 306 ? -19.901 26.893 -34.477 1.00 117.91 281 ALA B CA 1
ATOM 5504 C C . ALA B 1 306 ? -20.121 26.353 -33.069 1.00 120.34 281 ALA B C 1
ATOM 5505 O O . ALA B 1 306 ? -19.150 26.067 -32.362 1.00 121.29 281 ALA B O 1
ATOM 5507 N N . THR B 1 307 ? -21.380 26.192 -32.642 1.00 119.62 282 THR B N 1
ATOM 5508 C CA . THR B 1 307 ? -21.637 25.472 -31.398 1.00 116.81 282 THR B CA 1
ATOM 5509 C C . THR B 1 307 ? -21.246 24.005 -31.529 1.00 113.79 282 THR B C 1
ATOM 5510 O O . THR B 1 307 ? -20.851 23.376 -30.540 1.00 112.19 282 THR B O 1
ATOM 5514 N N . ALA B 1 308 ? -21.340 23.454 -32.737 1.00 110.88 283 ALA B N 1
ATOM 5515 C CA . ALA B 1 308 ? -20.746 22.160 -33.026 1.00 107.75 283 ALA B CA 1
ATOM 5516 C C . ALA B 1 308 ? -19.230 22.303 -33.068 1.00 108.19 283 ALA B C 1
ATOM 5517 O O . ALA B 1 308 ? -18.701 23.277 -33.608 1.00 110.30 283 ALA B O 1
ATOM 5519 N N . GLN B 1 309 ? -18.528 21.326 -32.491 1.00 105.28 284 GLN B N 1
ATOM 5520 C CA . GLN B 1 309 ? -17.092 21.479 -32.279 1.00 106.27 284 GLN B CA 1
ATOM 5521 C C . GLN B 1 309 ? -16.286 21.141 -33.528 1.00 104.61 284 GLN B C 1
ATOM 5522 O O . GLN B 1 309 ? -15.259 21.776 -33.794 1.00 103.24 284 GLN B O 1
ATOM 5528 N N . GLY B 1 310 ? -16.730 20.154 -34.299 1.00 101.52 285 GLY B N 1
ATOM 5529 C CA . GLY B 1 310 ? -15.998 19.693 -35.452 1.00 95.22 285 GLY B CA 1
ATOM 5530 C C . GLY B 1 310 ? -16.378 18.269 -35.802 1.00 92.35 285 GLY B C 1
ATOM 5531 O O . GLY B 1 310 ? -17.553 17.891 -35.762 1.00 88.62 285 GLY B O 1
ATOM 5532 N N . PRO B 1 311 ? -15.388 17.448 -36.156 1.00 87.23 286 PRO B N 1
ATOM 5533 C CA . PRO B 1 311 ? -15.673 16.034 -36.435 1.00 82.78 286 PRO B CA 1
ATOM 5534 C C . PRO B 1 311 ? -16.085 15.270 -35.185 1.00 83.66 286 PRO B C 1
ATOM 5535 O O . PRO B 1 311 ? -15.257 14.993 -34.311 1.00 84.14 286 PRO B O 1
ATOM 5539 N N . ARG B 1 312 ? -17.366 14.924 -35.100 1.00 79.09 287 ARG B N 1
ATOM 5540 C CA . ARG B 1 312 ? -17.900 14.192 -33.964 1.00 74.97 287 ARG B CA 1
ATOM 5541 C C . ARG B 1 312 ? -17.827 12.686 -34.200 1.00 68.79 287 ARG B C 1
ATOM 5542 O O . ARG B 1 312 ? -17.711 12.205 -35.333 1.00 68.19 287 ARG B O 1
ATOM 5550 N N . VAL B 1 313 ? -17.890 11.943 -33.099 1.00 67.54 288 VAL B N 1
ATOM 5551 C CA . VAL B 1 313 ? -17.895 10.486 -33.117 1.00 64.26 288 VAL B CA 1
ATOM 5552 C C . VAL B 1 313 ? -19.274 10.006 -32.680 1.00 61.69 288 VAL B C 1
ATOM 5553 O O . VAL B 1 313 ? -19.764 10.383 -31.608 1.00 59.78 288 VAL B O 1
ATOM 5557 N N . MET B 1 314 ? -19.900 9.186 -33.521 1.00 59.90 289 MET B N 1
ATOM 5558 C CA . MET B 1 314 ? -21.245 8.667 -33.311 1.00 53.02 289 MET B CA 1
ATOM 5559 C C . MET B 1 314 ? -21.157 7.167 -33.063 1.00 50.05 289 MET B C 1
ATOM 5560 O O . MET B 1 314 ? -20.679 6.421 -33.921 1.00 51.40 289 MET B O 1
ATOM 5565 N N . ARG B 1 315 ? -21.608 6.726 -31.897 1.00 50.15 290 ARG B N 1
ATOM 5566 C CA . ARG B 1 315 ? -21.620 5.308 -31.564 1.00 49.21 290 ARG B CA 1
ATOM 5567 C C . ARG B 1 315 ? -23.005 4.736 -31.837 1.00 46.62 290 ARG B C 1
ATOM 5568 O O . ARG B 1 315 ? -24.013 5.340 -31.461 1.00 45.63 290 ARG B O 1
ATOM 5576 N N . LEU B 1 316 ? -23.053 3.580 -32.494 1.00 44.76 291 LEU B N 1
ATOM 5577 C CA . LEU B 1 316 ? -24.307 2.896 -32.765 1.00 41.56 291 LEU B CA 1
ATOM 5578 C C . LEU B 1 316 ? -24.217 1.464 -32.263 1.00 45.38 291 LEU B C 1
ATOM 5579 O O . LEU B 1 316 ? -23.139 0.864 -32.236 1.00 45.07 291 LEU B O 1
ATOM 5584 N N . SER B 1 317 ? -25.363 0.924 -31.861 1.00 43.41 292 SER B N 1
ATOM 5585 C CA . SER B 1 317 ? -25.452 -0.464 -31.434 1.00 41.80 292 SER B CA 1
ATOM 5586 C C . SER B 1 317 ? -25.888 -1.392 -32.558 1.00 41.62 292 SER B C 1
ATOM 5587 O O . SER B 1 317 ? -26.048 -2.593 -32.323 1.00 47.44 292 SER B O 1
ATOM 5590 N N . VAL B 1 318 ? -26.078 -0.867 -33.764 1.00 39.72 293 VAL B N 1
ATOM 5591 C CA . VAL B 1 318 ? -26.527 -1.655 -34.908 1.00 42.11 293 VAL B CA 1
ATOM 5592 C C . VAL B 1 318 ? -25.432 -1.652 -35.970 1.00 42.76 293 VAL B C 1
ATOM 5593 O O . VAL B 1 318 ? -24.783 -0.618 -36.188 1.00 40.24 293 VAL B O 1
ATOM 5597 N N . PRO B 1 319 ? -25.193 -2.769 -36.650 1.00 43.01 294 PRO B N 1
ATOM 5598 C CA . PRO B 1 319 ? -24.100 -2.833 -37.623 1.00 41.23 294 PRO B CA 1
ATOM 5599 C C . PRO B 1 319 ? -24.511 -2.262 -38.974 1.00 41.90 294 PRO B C 1
ATOM 5600 O O . PRO B 1 319 ? -25.685 -2.024 -39.256 1.00 43.61 294 PRO B O 1
ATOM 5604 N N . GLY B 1 320 ? -23.505 -2.051 -39.817 1.00 41.82 295 GLY B N 1
ATOM 5605 C CA . GLY B 1 320 ? -23.741 -1.594 -41.171 1.00 44.03 295 GLY B CA 1
ATOM 5606 C C . GLY B 1 320 ? -23.528 -0.107 -41.369 1.00 43.68 295 GLY B C 1
ATOM 5607 O O . GLY B 1 320 ? -23.899 0.706 -40.518 1.00 43.26 295 GLY B O 1
ATOM 5608 N N . ARG B 1 321 ? -22.927 0.256 -42.502 1.00 45.08 296 ARG B N 1
ATOM 5609 C CA . ARG B 1 321 ? -22.733 1.663 -42.834 1.00 44.19 296 ARG B CA 1
ATOM 5610 C C . ARG B 1 321 ? -24.058 2.352 -43.154 1.00 38.74 296 ARG B C 1
ATOM 5611 O O . ARG B 1 321 ? -24.241 3.541 -42.845 1.00 38.15 296 ARG B O 1
ATOM 5619 N N . HIS B 1 322 ? -24.998 1.620 -43.760 1.00 38.35 297 HIS B N 1
ATOM 5620 C CA . HIS B 1 322 ? -26.303 2.190 -44.071 1.00 37.21 297 HIS B CA 1
ATOM 5621 C C . HIS B 1 322 ? -27.066 2.565 -42.806 1.00 35.24 297 HIS B C 1
ATOM 5622 O O . HIS B 1 322 ? -27.850 3.524 -42.811 1.00 33.94 297 HIS B O 1
ATOM 5629 N N . MET B 1 323 ? -26.847 1.834 -41.713 1.00 32.91 298 MET B N 1
ATOM 5630 C CA . MET B 1 323 ? -27.439 2.232 -40.442 1.00 34.02 298 MET B CA 1
ATOM 5631 C C . MET B 1 323 ? -26.874 3.566 -39.965 1.00 33.54 298 MET B C 1
ATOM 5632 O O . MET B 1 323 ? -27.604 4.391 -39.399 1.00 30.08 298 MET B O 1
ATOM 5637 N N . ALA B 1 324 ? -25.583 3.808 -40.208 1.00 30.82 299 ALA B N 1
ATOM 5638 C CA . ALA B 1 324 ? -25.002 5.107 -39.886 1.00 34.21 299 ALA B CA 1
ATOM 5639 C C . ALA B 1 324 ? -25.606 6.213 -40.746 1.00 32.12 299 ALA B C 1
ATOM 5640 O O . ALA B 1 324 ? -25.835 7.328 -40.261 1.00 34.04 299 ALA B O 1
ATOM 5642 N N . LEU B 1 325 ? -25.883 5.923 -42.021 1.00 34.72 300 LEU B N 1
ATOM 5643 C CA . LEU B 1 325 ? -26.543 6.918 -42.869 1.00 34.75 300 LEU B CA 1
ATOM 5644 C C . LEU B 1 325 ? -27.948 7.247 -42.358 1.00 34.58 300 LEU B C 1
ATOM 5645 O O . LEU B 1 325 ? -28.343 8.423 -42.284 1.00 34.47 300 LEU B O 1
ATOM 5650 N N . ASN B 1 326 ? -28.728 6.213 -42.018 1.00 32.75 301 ASN B N 1
ATOM 5651 C CA . ASN B 1 326 ? -30.053 6.442 -41.442 1.00 31.03 301 ASN B CA 1
ATOM 5652 C C . ASN B 1 326 ? -29.960 7.264 -40.158 1.00 28.69 301 ASN B C 1
ATOM 5653 O O . ASN B 1 326 ? -30.782 8.160 -39.918 1.00 28.33 301 ASN B O 1
ATOM 5658 N N . ALA B 1 327 ? -28.966 6.966 -39.317 1.00 32.46 302 ALA B N 1
ATOM 5659 C CA . ALA B 1 327 ? -28.782 7.732 -38.090 1.00 29.93 302 ALA B CA 1
ATOM 5660 C C . ALA B 1 327 ? -28.434 9.186 -38.385 1.00 36.44 302 ALA B C 1
ATOM 5661 O O . ALA B 1 327 ? -28.847 10.082 -37.642 1.00 34.46 302 ALA B O 1
ATOM 5663 N N . LEU B 1 328 ? -27.685 9.439 -39.463 1.00 35.53 303 LEU B N 1
ATOM 5664 C CA . LEU B 1 328 ? -27.399 10.817 -39.862 1.00 34.92 303 LEU B CA 1
ATOM 5665 C C . LEU B 1 328 ? -28.676 11.552 -40.244 1.00 32.79 303 LEU B C 1
ATOM 5666 O O . LEU B 1 328 ? -28.883 12.713 -39.863 1.00 32.93 303 LEU B O 1
ATOM 5671 N N . GLY B 1 329 ? -29.536 10.894 -41.023 1.00 32.90 304 GLY B N 1
ATOM 5672 C CA . GLY B 1 329 ? -30.815 11.503 -41.364 1.00 29.09 304 GLY B CA 1
ATOM 5673 C C . GLY B 1 329 ? -31.651 11.825 -40.138 1.00 34.07 304 GLY B C 1
ATOM 5674 O O . GLY B 1 329 ? -32.240 12.911 -40.035 1.00 30.68 304 GLY B O 1
ATOM 5675 N N . ALA B 1 330 ? -31.708 10.887 -39.185 1.00 30.38 305 ALA B N 1
ATOM 5676 C CA . ALA B 1 330 ? -32.457 11.131 -37.954 1.00 31.16 305 ALA B CA 1
ATOM 5677 C C . ALA B 1 330 ? -31.844 12.274 -37.152 1.00 30.48 305 ALA B C 1
ATOM 5678 O O . ALA B 1 330 ? -32.565 13.100 -36.577 1.00 28.67 305 ALA B O 1
ATOM 5680 N N . LEU B 1 331 ? -30.511 12.335 -37.105 1.00 32.43 306 LEU B N 1
ATOM 5681 C CA . LEU B 1 331 ? -29.819 13.401 -36.389 1.00 32.69 306 LEU B CA 1
ATOM 5682 C C . LEU B 1 331 ? -30.169 14.767 -36.964 1.00 34.76 306 LEU B C 1
ATOM 5683 O O . LEU B 1 331 ? -30.477 15.708 -36.221 1.00 31.56 306 LEU B O 1
ATOM 5688 N N . LEU B 1 332 ? -30.127 14.891 -38.293 1.00 31.95 307 LEU B N 1
ATOM 5689 C CA . LEU B 1 332 ? -30.450 16.166 -38.928 1.00 31.86 307 LEU B CA 1
ATOM 5690 C C . LEU B 1 332 ? -31.903 16.557 -38.678 1.00 36.54 307 LEU B C 1
ATOM 5691 O O . LEU B 1 332 ? -32.198 17.716 -38.346 1.00 37.32 307 LEU B O 1
ATOM 5696 N N . ALA B 1 333 ? -32.830 15.603 -38.841 1.00 31.53 308 ALA B N 1
ATOM 5697 C CA . ALA B 1 333 ? -34.234 15.904 -38.576 1.00 32.63 308 ALA B CA 1
ATOM 5698 C C . ALA B 1 333 ? -34.440 16.360 -37.136 1.00 34.70 308 ALA B C 1
ATOM 5699 O O . ALA B 1 333 ? -35.226 17.278 -36.874 1.00 36.11 308 ALA B O 1
ATOM 5701 N N . ALA B 1 334 ? -33.730 15.740 -36.188 1.00 33.59 309 ALA B N 1
ATOM 5702 C CA . ALA B 1 334 ? -33.897 16.111 -34.787 1.00 33.76 309 ALA B CA 1
ATOM 5703 C C . ALA B 1 334 ? -33.312 17.489 -34.502 1.00 38.47 309 ALA B C 1
ATOM 5704 O O . ALA B 1 334 ? -33.902 18.274 -33.752 1.00 40.57 309 ALA B O 1
ATOM 5706 N N . VAL B 1 335 ? -32.152 17.800 -35.084 1.00 38.42 310 VAL B N 1
ATOM 5707 C CA . VAL B 1 335 ? -31.547 19.110 -34.851 1.00 39.60 310 VAL B CA 1
ATOM 5708 C C . VAL B 1 335 ? -32.399 20.216 -35.461 1.00 40.33 310 VAL B C 1
ATOM 5709 O O . VAL B 1 335 ? -32.475 21.322 -34.911 1.00 44.73 310 VAL B O 1
ATOM 5713 N N . GLN B 1 336 ? -33.081 19.936 -36.576 1.00 40.72 311 GLN B N 1
ATOM 5714 C CA . GLN B 1 336 ? -33.911 20.957 -37.211 1.00 39.10 311 GLN B CA 1
ATOM 5715 C C . GLN B 1 336 ? -35.015 21.488 -36.302 1.00 43.03 311 GLN B C 1
ATOM 5716 O O . GLN B 1 336 ? -35.501 22.602 -36.530 1.00 44.27 311 GLN B O 1
ATOM 5722 N N . ILE B 1 337 ? -35.434 20.727 -35.287 1.00 41.90 312 ILE B N 1
ATOM 5723 C CA . ILE B 1 337 ? -36.501 21.171 -34.395 1.00 41.65 312 ILE B CA 1
ATOM 5724 C C . ILE B 1 337 ? -35.973 21.701 -33.071 1.00 41.51 312 ILE B C 1
ATOM 5725 O O . ILE B 1 337 ? -36.772 22.067 -32.198 1.00 41.56 312 ILE B O 1
ATOM 5730 N N . GLY B 1 338 ? -34.654 21.750 -32.888 1.00 42.57 313 GLY B N 1
ATOM 5731 C CA . GLY B 1 338 ? -34.064 22.384 -31.726 1.00 43.34 313 GLY B CA 1
ATOM 5732 C C . GLY B 1 338 ? -33.446 21.450 -30.710 1.00 46.54 313 GLY B C 1
ATOM 5733 O O . GLY B 1 338 ? -33.000 21.922 -29.658 1.00 52.73 313 GLY B O 1
ATOM 5734 N N . ALA B 1 339 ? -33.403 20.152 -30.974 1.00 47.46 314 ALA B N 1
ATOM 5735 C CA . ALA B 1 339 ? -32.799 19.235 -30.022 1.00 46.83 314 ALA B CA 1
ATOM 5736 C C . ALA B 1 339 ? -31.278 19.353 -30.085 1.00 49.70 314 ALA B C 1
ATOM 5737 O O . ALA B 1 339 ? -30.711 19.474 -31.175 1.00 51.65 314 ALA B O 1
ATOM 5739 N N . PRO B 1 340 ? -30.594 19.338 -28.942 1.00 54.22 315 PRO B N 1
ATOM 5740 C CA . PRO B 1 340 ? -29.128 19.446 -28.961 1.00 54.04 315 PRO B CA 1
ATOM 5741 C C . PRO B 1 340 ? -28.501 18.240 -29.644 1.00 52.89 315 PRO B C 1
ATOM 5742 O O . PRO B 1 340 ? -28.864 17.094 -29.371 1.00 53.92 315 PRO B O 1
ATOM 5746 N N . ALA B 1 341 ? -27.540 18.511 -30.530 1.00 53.09 316 ALA B N 1
ATOM 5747 C CA . ALA B 1 341 ? -26.967 17.453 -31.358 1.00 53.20 316 ALA B CA 1
ATOM 5748 C C . ALA B 1 341 ? -26.248 16.404 -30.516 1.00 57.44 316 ALA B C 1
ATOM 5749 O O . ALA B 1 341 ? -26.297 15.208 -30.830 1.00 54.05 316 ALA B O 1
ATOM 5751 N N . ASP B 1 342 ? -25.576 16.831 -29.444 1.00 60.21 317 ASP B N 1
ATOM 5752 C CA . ASP B 1 342 ? -24.841 15.889 -28.603 1.00 59.16 317 ASP B CA 1
ATOM 5753 C C . ASP B 1 342 ? -25.788 14.946 -27.867 1.00 53.54 317 ASP B C 1
ATOM 5754 O O . ASP B 1 342 ? -25.537 13.735 -27.784 1.00 53.33 317 ASP B O 1
ATOM 5759 N N . GLU B 1 343 ? -26.887 15.481 -27.332 1.00 53.88 318 GLU B N 1
ATOM 5760 C CA . GLU B 1 343 ? -27.874 14.631 -26.677 1.00 53.94 318 GLU B CA 1
ATOM 5761 C C . GLU B 1 343 ? -28.573 13.718 -27.677 1.00 49.14 318 GLU B C 1
ATOM 5762 O O . GLU B 1 343 ? -28.916 12.577 -27.343 1.00 49.80 318 GLU B O 1
ATOM 5768 N N . VAL B 1 344 ? -28.780 14.193 -28.907 1.00 46.28 319 VAL B N 1
ATOM 5769 C CA . VAL B 1 344 ? -29.340 13.339 -29.950 1.00 45.55 319 VAL B CA 1
ATOM 5770 C C . VAL B 1 344 ? -28.395 12.183 -30.253 1.00 44.09 319 VAL B C 1
ATOM 5771 O O . VAL B 1 344 ? -28.832 11.046 -30.456 1.00 40.84 319 VAL B O 1
ATOM 5775 N N . LEU B 1 345 ? -27.088 12.454 -30.292 1.00 43.73 320 LEU B N 1
ATOM 5776 C CA . LEU B 1 345 ? -26.119 11.379 -30.486 1.00 44.85 320 LEU B CA 1
ATOM 5777 C C . LEU B 1 345 ? -26.174 10.379 -29.340 1.00 44.80 320 LEU B C 1
ATOM 5778 O O . LEU B 1 345 ? -26.106 9.161 -29.560 1.00 44.19 320 LEU B O 1
ATOM 5783 N N . ASP B 1 346 ? -26.280 10.881 -28.106 1.00 45.40 321 ASP B N 1
ATOM 5784 C CA . ASP B 1 346 ? -26.449 9.990 -26.960 1.00 45.01 321 ASP B CA 1
ATOM 5785 C C . ASP B 1 346 ? -27.668 9.094 -27.135 1.00 42.26 321 ASP B C 1
ATOM 5786 O O . ASP B 1 346 ? -27.615 7.893 -26.844 1.00 38.87 321 ASP B O 1
ATOM 5791 N N . GLY B 1 347 ? -28.776 9.663 -27.614 1.00 41.58 322 GLY B N 1
ATOM 5792 C CA . GLY B 1 347 ? -29.973 8.862 -27.828 1.00 39.01 322 GLY B CA 1
ATOM 5793 C C . GLY B 1 347 ? -29.801 7.829 -28.928 1.00 36.93 322 GLY B C 1
ATOM 5794 O O . GLY B 1 347 ? -30.201 6.671 -28.775 1.00 34.05 322 GLY B O 1
ATOM 5795 N N . LEU B 1 348 ? -29.199 8.235 -30.049 1.00 37.01 323 LEU B N 1
ATOM 5796 C CA . LEU B 1 348 ? -28.971 7.319 -31.161 1.00 37.07 323 LEU B CA 1
ATOM 5797 C C . LEU B 1 348 ? -28.059 6.171 -30.759 1.00 37.23 323 LEU B C 1
ATOM 5798 O O . LEU B 1 348 ? -28.178 5.068 -31.302 1.00 37.57 323 LEU B O 1
ATOM 5803 N N . ALA B 1 349 ? -27.146 6.406 -29.814 1.00 38.83 324 ALA B N 1
ATOM 5804 C CA . ALA B 1 349 ? -26.311 5.312 -29.327 1.00 37.65 324 ALA B CA 1
ATOM 5805 C C . ALA B 1 349 ? -27.139 4.234 -28.636 1.00 37.28 324 ALA B C 1
ATOM 5806 O O . ALA B 1 349 ? -26.738 3.065 -28.614 1.00 38.57 324 ALA B O 1
ATOM 5808 N N . GLY B 1 350 ? -28.293 4.598 -28.075 1.00 36.34 325 GLY B N 1
ATOM 5809 C CA . GLY B 1 350 ? -29.131 3.631 -27.393 1.00 32.98 325 GLY B CA 1
ATOM 5810 C C . GLY B 1 350 ? -30.138 2.906 -28.257 1.00 36.08 325 GLY B C 1
ATOM 5811 O O . GLY B 1 350 ? -30.843 2.025 -27.755 1.00 36.17 325 GLY B O 1
ATOM 5812 N N . PHE B 1 351 ? -30.232 3.260 -29.538 1.00 35.12 326 PHE B N 1
ATOM 5813 C CA . PHE B 1 351 ? -31.143 2.574 -30.445 1.00 32.20 326 PHE B CA 1
ATOM 5814 C C . PHE B 1 351 ? -30.760 1.106 -30.564 1.00 31.87 326 PHE B C 1
ATOM 5815 O O . PHE B 1 351 ? -29.601 0.772 -30.825 1.00 31.77 326 PHE B O 1
ATOM 5823 N N . GLU B 1 352 ? -31.743 0.228 -30.368 1.00 31.80 327 GLU B N 1
ATOM 5824 C CA . GLU B 1 352 ? -31.502 -1.207 -30.301 1.00 33.21 327 GLU B CA 1
ATOM 5825 C C . GLU B 1 352 ? -31.755 -1.930 -31.618 1.00 28.44 327 GLU B C 1
ATOM 5826 O O . GLU B 1 352 ? -31.437 -3.119 -31.720 1.00 30.13 327 GLU B O 1
ATOM 5832 N N . GLY B 1 353 ? -32.314 -1.258 -32.616 1.00 26.95 328 GLY B N 1
ATOM 5833 C CA . GLY B 1 353 ? -32.734 -1.922 -33.832 1.00 26.88 328 GLY B CA 1
ATOM 5834 C C . GLY B 1 353 ? -34.200 -2.318 -33.789 1.00 28.92 328 GLY B C 1
ATOM 5835 O O . GLY B 1 353 ? -34.843 -2.342 -32.741 1.00 32.78 328 GLY B O 1
ATOM 5836 N N . VAL B 1 354 ? -34.738 -2.625 -34.962 1.00 29.76 329 VAL B N 1
ATOM 5837 C CA . VAL B 1 354 ? -36.129 -3.037 -35.074 1.00 29.84 329 VAL B CA 1
ATOM 5838 C C . VAL B 1 354 ? -36.175 -4.490 -35.527 1.00 29.03 329 VAL B C 1
ATOM 5839 O O . VAL B 1 354 ? -35.196 -5.047 -36.036 1.00 25.30 329 VAL B O 1
ATOM 5843 N N . ARG B 1 355 ? -37.335 -5.113 -35.324 1.00 30.70 330 ARG B N 1
ATOM 5844 C CA . ARG B 1 355 ? -37.512 -6.496 -35.743 1.00 32.28 330 ARG B CA 1
ATOM 5845 C C . ARG B 1 355 ? -37.294 -6.632 -37.242 1.00 27.41 330 ARG B C 1
ATOM 5846 O O . ARG B 1 355 ? -37.703 -5.773 -38.028 1.00 26.74 330 ARG B O 1
ATOM 5854 N N . ARG B 1 356 ? -36.624 -7.719 -37.629 1.00 27.14 331 ARG B N 1
ATOM 5855 C CA . ARG B 1 356 ? -36.373 -8.087 -39.020 1.00 28.79 331 ARG B CA 1
ATOM 5856 C C . ARG B 1 356 ? -35.427 -7.125 -39.731 1.00 27.13 331 ARG B C 1
ATOM 5857 O O . ARG B 1 356 ? -35.425 -7.061 -40.962 1.00 28.21 331 ARG B O 1
ATOM 5865 N N . ARG B 1 357 ? -34.619 -6.376 -38.984 1.00 26.20 332 ARG B N 1
ATOM 5866 C CA . ARG B 1 357 ? -33.537 -5.562 -39.539 1.00 28.47 332 ARG B CA 1
ATOM 5867 C C . ARG B 1 357 ? -32.228 -6.098 -38.975 1.00 26.67 332 ARG B C 1
ATOM 5868 O O . ARG B 1 357 ? -31.786 -5.666 -37.908 1.00 24.62 332 ARG B O 1
ATOM 5876 N N . PHE B 1 358 ? -31.612 -7.022 -39.712 1.00 25.91 333 PHE B N 1
ATOM 5877 C CA . PHE B 1 358 ? -30.429 -7.758 -39.262 1.00 26.67 333 PHE B CA 1
ATOM 5878 C C . PHE B 1 358 ? -30.543 -8.115 -37.782 1.00 26.75 333 PHE B C 1
ATOM 5879 O O . PHE B 1 358 ? -29.661 -7.837 -36.965 1.00 26.03 333 PHE B O 1
ATOM 5887 N N . GLU B 1 359 ? -31.668 -8.728 -37.443 1.00 25.52 334 GLU B N 1
ATOM 5888 C CA . GLU B 1 359 ? -32.008 -9.032 -36.063 1.00 28.77 334 GLU B CA 1
ATOM 5889 C C . GLU B 1 359 ? -31.444 -10.394 -35.672 1.00 27.17 334 GLU B C 1
ATOM 5890 O O . GLU B 1 359 ? -31.710 -11.398 -36.343 1.00 24.75 334 GLU B O 1
ATOM 5896 N N . LEU B 1 360 ? -30.663 -10.422 -34.594 1.00 24.51 335 LEU B N 1
ATOM 5897 C CA . LEU B 1 360 ? -30.127 -11.677 -34.080 1.00 24.58 335 LEU B CA 1
ATOM 5898 C C . LEU B 1 360 ? -31.257 -12.588 -33.626 1.00 25.68 335 LEU B C 1
ATOM 5899 O O . LEU B 1 360 ? -31.930 -12.306 -32.629 1.00 26.69 335 LEU B O 1
ATOM 5904 N N . VAL B 1 361 ? -31.493 -13.671 -34.364 1.00 26.44 336 VAL B N 1
ATOM 5905 C CA . VAL B 1 361 ? -32.455 -14.656 -33.893 1.00 26.21 336 VAL B CA 1
ATOM 5906 C C . VAL B 1 361 ? -31.846 -15.483 -32.778 1.00 26.39 336 VAL B C 1
ATOM 5907 O O . VAL B 1 361 ? -32.498 -15.758 -31.765 1.00 27.59 336 VAL B O 1
ATOM 5911 N N . GLY B 1 362 ? -30.592 -15.886 -32.929 1.00 28.21 337 GLY B N 1
ATOM 5912 C CA . GLY B 1 362 ? -29.976 -16.610 -31.834 1.00 27.97 337 GLY B CA 1
ATOM 5913 C C . GLY B 1 362 ? -28.619 -17.164 -32.197 1.00 24.86 337 GLY B C 1
ATOM 5914 O O . GLY B 1 362 ? -28.145 -17.042 -33.326 1.00 26.46 337 GLY B O 1
ATOM 5915 N N . THR B 1 363 ? -28.000 -17.781 -31.195 1.00 25.49 338 THR B N 1
ATOM 5916 C CA . THR B 1 363 ? -26.648 -18.304 -31.297 1.00 26.75 338 THR B CA 1
ATOM 5917 C C . THR B 1 363 ? -26.634 -19.770 -30.888 1.00 30.34 338 THR B C 1
ATOM 5918 O O . THR B 1 363 ? -27.332 -20.171 -29.953 1.00 31.59 338 THR B O 1
ATOM 5922 N N . CYS B 1 364 ? -25.837 -20.563 -31.596 1.00 28.46 339 CYS B N 1
ATOM 5923 C CA . CYS B 1 364 ? -25.567 -21.949 -31.247 1.00 31.72 339 CYS B CA 1
ATOM 5924 C C . CYS B 1 364 ? -24.073 -22.089 -30.996 1.00 27.77 339 CYS B C 1
ATOM 5925 O O . CYS B 1 364 ? -23.261 -21.685 -31.832 1.00 26.65 339 CYS B O 1
ATOM 5928 N N . GLY B 1 365 ? -23.713 -22.648 -29.850 1.00 29.81 340 GLY B N 1
ATOM 5929 C CA . GLY B 1 365 ? -22.320 -22.697 -29.468 1.00 27.78 340 GLY B CA 1
ATOM 5930 C C . GLY B 1 365 ? -21.877 -21.403 -28.810 1.00 28.15 340 GLY B C 1
ATOM 5931 O O . GLY B 1 365 ? -22.683 -20.567 -28.392 1.00 31.85 340 GLY B O 1
ATOM 5932 N N . VAL B 1 366 ? -20.561 -21.237 -28.726 1.00 27.50 341 VAL B N 1
ATOM 5933 C CA . VAL B 1 366 ? -19.981 -20.099 -28.023 1.00 32.83 341 VAL B CA 1
ATOM 5934 C C . VAL B 1 366 ? -18.639 -19.762 -28.655 1.00 34.17 341 VAL B C 1
ATOM 5935 O O . VAL B 1 366 ? -17.860 -20.654 -29.016 1.00 33.48 341 VAL B O 1
ATOM 5939 N N . GLY B 1 367 ? -18.389 -18.462 -28.807 1.00 34.25 342 GLY B N 1
ATOM 5940 C CA . GLY B 1 367 ? -17.092 -17.985 -29.235 1.00 35.35 342 GLY B CA 1
ATOM 5941 C C . GLY B 1 367 ? -16.902 -18.013 -30.742 1.00 35.14 342 GLY B C 1
ATOM 5942 O O . GLY B 1 367 ? -17.841 -17.957 -31.541 1.00 34.34 342 GLY B O 1
ATOM 5943 N N . LYS B 1 368 ? -15.628 -18.091 -31.128 1.00 34.82 343 LYS B N 1
ATOM 5944 C CA . LYS B 1 368 ? -15.273 -18.127 -32.539 1.00 38.38 343 LYS B CA 1
ATOM 5945 C C . LYS B 1 368 ? -15.881 -19.328 -33.245 1.00 36.19 343 LYS B C 1
ATOM 5946 O O . LYS B 1 368 ? -16.065 -19.294 -34.467 1.00 36.99 343 LYS B O 1
ATOM 5952 N N . ALA B 1 369 ? -16.209 -20.377 -32.499 1.00 34.00 344 ALA B N 1
ATOM 5953 C CA . ALA B 1 369 ? -16.811 -21.582 -33.044 1.00 33.88 344 ALA B CA 1
ATOM 5954 C C . ALA B 1 369 ? -18.330 -21.507 -33.136 1.00 33.81 344 ALA B C 1
ATOM 5955 O O . ALA B 1 369 ? -18.950 -22.462 -33.612 1.00 33.32 344 ALA B O 1
ATOM 5957 N N . SER B 1 370 ? -18.944 -20.404 -32.713 1.00 30.48 345 SER B N 1
ATOM 5958 C CA . SER B 1 370 ? -20.397 -20.339 -32.676 1.00 32.24 345 SER B CA 1
ATOM 5959 C C . SER B 1 370 ? -20.975 -20.085 -34.066 1.00 31.90 345 SER B C 1
ATOM 5960 O O . SER B 1 370 ? -20.309 -19.575 -34.971 1.00 27.38 345 SER B O 1
ATOM 5963 N N . VAL B 1 371 ? -22.243 -20.451 -34.221 1.00 28.63 346 VAL B N 1
ATOM 5964 C CA . VAL B 1 371 ? -23.015 -20.179 -35.425 1.00 28.72 346 VAL B CA 1
ATOM 5965 C C . VAL B 1 371 ? -24.160 -19.261 -35.029 1.00 23.54 346 VAL B C 1
ATOM 5966 O O . VAL B 1 371 ? -24.949 -19.596 -34.140 1.00 24.65 346 VAL B O 1
ATOM 5970 N N . ARG B 1 372 ? -24.254 -18.107 -35.679 1.00 26.85 347 ARG B N 1
ATOM 5971 C CA . ARG B 1 372 ? -25.267 -17.116 -35.346 1.00 27.60 347 ARG B CA 1
ATOM 5972 C C . ARG B 1 372 ? -26.277 -16.992 -36.481 1.00 26.13 347 ARG B C 1
ATOM 5973 O O . ARG B 1 372 ? -25.908 -17.019 -37.659 1.00 23.26 347 ARG B O 1
ATOM 5981 N N . VAL B 1 373 ? -27.555 -16.877 -36.117 1.00 22.51 348 VAL B N 1
ATOM 5982 C CA . VAL B 1 373 ? -28.654 -16.779 -37.068 1.00 23.42 348 VAL B CA 1
ATOM 5983 C C . VAL B 1 373 ? -29.308 -15.414 -36.902 1.00 23.25 348 VAL B C 1
ATOM 5984 O O . VAL B 1 373 ? -29.771 -15.067 -35.800 1.00 23.48 348 VAL B O 1
ATOM 5988 N N . PHE B 1 374 ? -29.344 -14.657 -38.006 1.00 21.65 349 PHE B N 1
ATOM 5989 C CA . PHE B 1 374 ? -29.937 -13.334 -38.122 1.00 23.55 349 PHE B CA 1
ATOM 5990 C C . PHE B 1 374 ? -31.106 -13.367 -39.101 1.00 23.97 349 PHE B C 1
ATOM 5991 O O . PHE B 1 374 ? -31.161 -14.206 -40.004 1.00 25.76 349 PHE B O 1
ATOM 5999 N N . ASP B 1 375 ? -32.031 -12.425 -38.928 1.00 23.09 350 ASP B N 1
ATOM 6000 C CA . ASP B 1 375 ? -33.215 -12.304 -39.770 1.00 24.31 350 ASP B CA 1
ATOM 6001 C C . ASP B 1 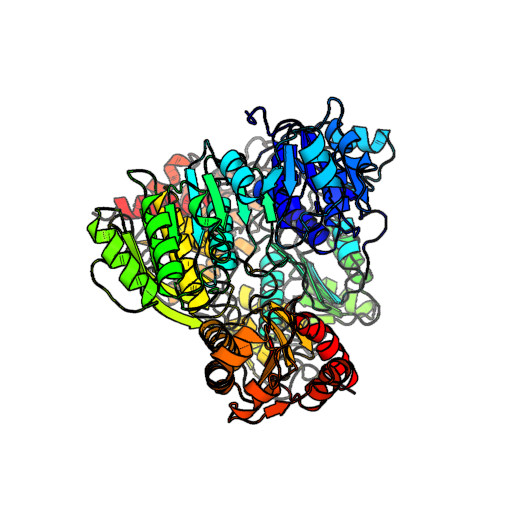375 ? -33.284 -10.894 -40.336 1.00 25.78 350 ASP B C 1
ATOM 6002 O O . ASP B 1 375 ? -33.092 -9.918 -39.602 1.00 23.75 350 ASP B O 1
ATOM 6007 N N . ASP B 1 376 ? -33.561 -10.783 -41.634 1.00 25.25 351 ASP B N 1
ATOM 6008 C CA . ASP B 1 376 ? -33.628 -9.474 -42.268 1.00 28.92 351 ASP B CA 1
ATOM 6009 C C . ASP B 1 376 ? -34.732 -9.443 -43.316 1.00 28.11 351 ASP B C 1
ATOM 6010 O O . ASP B 1 376 ? -35.041 -10.456 -43.948 1.00 27.11 351 ASP B O 1
ATOM 6015 N N . TYR B 1 377 ? -35.299 -8.250 -43.510 1.00 27.49 352 TYR B N 1
ATOM 6016 C CA . TYR B 1 377 ? -36.426 -8.019 -44.406 1.00 28.21 352 TYR B CA 1
ATOM 6017 C C . TYR B 1 377 ? -36.015 -7.667 -45.834 1.00 27.02 352 TYR B C 1
ATOM 6018 O O . TYR B 1 377 ? -36.894 -7.519 -46.690 1.00 29.04 352 TYR B O 1
ATOM 6027 N N . ALA B 1 378 ? -34.714 -7.557 -46.114 1.00 27.30 353 ALA B N 1
ATOM 6028 C CA . ALA B 1 378 ? -34.232 -7.045 -47.396 1.00 29.24 353 ALA B CA 1
ATOM 6029 C C . ALA B 1 378 ? -34.894 -7.739 -48.579 1.00 32.87 353 ALA B C 1
ATOM 6030 O O . ALA B 1 378 ? -34.930 -8.971 -48.659 1.00 28.89 353 ALA B O 1
ATOM 6032 N N . HIS B 1 379 ? -35.420 -6.934 -49.501 1.00 31.75 354 HIS B N 1
ATOM 6033 C CA . HIS B 1 379 ? -35.996 -7.462 -50.728 1.00 33.10 354 HIS B CA 1
ATOM 6034 C C . HIS B 1 379 ? -35.715 -6.594 -51.946 1.00 36.50 354 HIS B C 1
ATOM 6035 O O . HIS B 1 379 ? -36.187 -6.929 -53.037 1.00 38.19 354 HIS B O 1
ATOM 6042 N N . HIS B 1 380 ? -34.994 -5.492 -51.796 1.00 33.48 355 HIS B N 1
ATOM 6043 C CA . HIS B 1 380 ? -34.452 -4.721 -52.901 1.00 34.88 355 HIS B CA 1
ATOM 6044 C C . HIS B 1 380 ? -32.961 -5.007 -53.043 1.00 31.37 355 HIS B C 1
ATOM 6045 O O . HIS B 1 380 ? -32.278 -5.258 -52.046 1.00 31.49 355 HIS B O 1
ATOM 6052 N N . PRO B 1 381 ? -32.429 -5.002 -54.267 1.00 31.78 356 PRO B N 1
ATOM 6053 C CA . PRO B 1 381 ? -30.995 -5.306 -54.442 1.00 32.32 356 PRO B CA 1
ATOM 6054 C C . PRO B 1 381 ? -30.082 -4.449 -53.580 1.00 33.18 356 PRO B C 1
ATOM 6055 O O . PRO B 1 381 ? -29.121 -4.966 -52.993 1.00 35.34 356 PRO B O 1
ATOM 6059 N N . THR B 1 382 ? -30.367 -3.148 -53.486 1.00 31.89 357 THR B N 1
ATOM 6060 C CA . THR B 1 382 ? -29.606 -2.271 -52.602 1.00 34.38 357 THR B CA 1
ATOM 6061 C C . THR B 1 382 ? -29.667 -2.760 -51.159 1.00 33.55 357 THR B C 1
ATOM 6062 O O . THR B 1 382 ? -28.637 -2.849 -50.474 1.00 35.71 357 THR B O 1
ATOM 6066 N N . GLU B 1 383 ? -30.878 -3.068 -50.680 1.00 34.00 358 GLU B N 1
ATOM 6067 C CA . GLU B 1 383 ? -31.057 -3.609 -49.334 1.00 31.73 358 GLU B CA 1
ATOM 6068 C C . GLU B 1 383 ? -30.233 -4.870 -49.128 1.00 30.24 358 GLU B C 1
ATOM 6069 O O . GLU B 1 383 ? -29.584 -5.041 -48.089 1.00 30.44 358 GLU B O 1
ATOM 6075 N N . ILE B 1 384 ? -30.288 -5.786 -50.097 1.00 29.07 359 ILE B N 1
ATOM 6076 C CA . ILE B 1 384 ? -29.604 -7.067 -49.960 1.00 29.53 359 ILE B CA 1
ATOM 6077 C C . ILE B 1 384 ? -28.102 -6.858 -49.873 1.00 28.81 359 ILE B C 1
ATOM 6078 O O . ILE B 1 384 ? -27.420 -7.472 -49.042 1.00 29.00 359 ILE B O 1
ATOM 6083 N N . SER B 1 385 ? -27.562 -5.988 -50.732 1.00 31.36 360 SER B N 1
ATOM 6084 C CA . SER B 1 385 ? -26.132 -5.703 -50.686 1.00 31.81 360 SER B CA 1
ATOM 6085 C C . SER B 1 385 ? -25.739 -5.073 -49.356 1.00 27.68 360 SER B C 1
ATOM 6086 O O . SER B 1 385 ? -24.693 -5.407 -48.790 1.00 32.90 360 SER B O 1
ATOM 6089 N N . ALA B 1 386 ? -26.577 -4.177 -48.827 1.00 25.83 361 ALA B N 1
ATOM 6090 C CA . ALA B 1 386 ? -26.258 -3.550 -47.548 1.00 30.02 361 ALA B CA 1
ATOM 6091 C C . ALA B 1 386 ? -26.266 -4.568 -46.410 1.00 31.63 361 ALA B C 1
ATOM 6092 O O . ALA B 1 386 ? -25.371 -4.563 -45.551 1.00 33.15 361 ALA B O 1
ATOM 6094 N N . THR B 1 387 ? -27.264 -5.456 -46.392 1.00 30.59 362 THR B N 1
ATOM 6095 C CA . THR B 1 387 ? -27.327 -6.470 -45.344 1.00 29.75 362 THR B CA 1
ATOM 6096 C C . THR B 1 387 ? -26.150 -7.432 -45.439 1.00 28.09 362 THR B C 1
ATOM 6097 O O . THR B 1 387 ? -25.573 -7.814 -44.415 1.00 28.76 362 THR B O 1
ATOM 6101 N N . LEU B 1 388 ? -25.769 -7.830 -46.655 1.00 28.68 363 LEU B N 1
ATOM 6102 C CA . LEU B 1 388 ? -24.620 -8.719 -46.786 1.00 29.33 363 LEU B CA 1
ATOM 6103 C C . LEU B 1 388 ? -23.316 -8.016 -46.415 1.00 29.40 363 LEU B C 1
ATOM 6104 O O . LEU B 1 388 ? -22.406 -8.653 -45.875 1.00 30.80 363 LEU B O 1
ATOM 6109 N N . ALA B 1 389 ? -23.213 -6.706 -46.659 1.00 28.10 364 ALA B N 1
ATOM 6110 C CA . ALA B 1 389 ? -22.026 -5.977 -46.215 1.00 32.88 364 ALA B CA 1
ATOM 6111 C C . ALA B 1 389 ? -21.949 -5.928 -44.693 1.00 31.36 364 ALA B C 1
ATOM 6112 O O . ALA B 1 389 ? -20.875 -6.135 -44.110 1.00 35.68 364 ALA B O 1
ATOM 6114 N N . ALA B 1 390 ? -23.079 -5.669 -44.030 1.00 30.40 365 ALA B N 1
ATOM 6115 C CA . ALA B 1 390 ? -23.091 -5.696 -42.569 1.00 31.05 365 ALA B CA 1
ATOM 6116 C C . ALA B 1 390 ? -22.752 -7.087 -42.037 1.00 33.07 365 ALA B C 1
ATOM 6117 O O . ALA B 1 390 ? -22.018 -7.226 -41.047 1.00 34.40 365 ALA B O 1
ATOM 6119 N N . ALA B 1 391 ? -23.279 -8.131 -42.683 1.00 30.18 366 ALA B N 1
ATOM 6120 C CA . ALA B 1 391 ? -22.967 -9.496 -42.275 1.00 32.10 366 ALA B CA 1
ATOM 6121 C C . ALA B 1 391 ? -21.480 -9.788 -42.424 1.00 33.55 366 ALA B C 1
ATOM 6122 O O . ALA B 1 391 ? -20.876 -10.429 -41.557 1.00 34.03 366 ALA B O 1
ATOM 6124 N N . ARG B 1 392 ? -20.872 -9.325 -43.519 1.00 32.85 367 ARG B N 1
ATOM 6125 C CA . ARG B 1 392 ? -19.439 -9.525 -43.717 1.00 36.59 367 ARG B CA 1
ATOM 6126 C C . ARG B 1 392 ? -18.629 -8.792 -42.653 1.00 38.14 367 ARG B C 1
ATOM 6127 O O . ARG B 1 392 ? -17.624 -9.316 -42.152 1.00 41.29 367 ARG B O 1
ATOM 6135 N N . MET B 1 393 ? -19.055 -7.576 -42.292 1.00 38.42 368 MET B N 1
ATOM 6136 C CA . MET B 1 393 ? -18.378 -6.848 -41.221 1.00 41.37 368 MET B CA 1
ATOM 6137 C C . MET B 1 393 ? -18.452 -7.609 -39.902 1.00 43.34 368 MET B C 1
ATOM 6138 O O . MET B 1 393 ? -17.455 -7.705 -39.177 1.00 48.28 368 MET B O 1
ATOM 6143 N N . VAL B 1 394 ? -19.628 -8.154 -39.572 1.00 39.54 369 VAL B N 1
ATOM 6144 C CA . VAL B 1 394 ? -19.755 -8.964 -38.358 1.00 40.67 369 VAL B CA 1
ATOM 6145 C C . VAL B 1 394 ? -18.860 -10.197 -38.444 1.00 42.33 369 VAL B C 1
ATOM 6146 O O . VAL B 1 394 ? -18.239 -10.609 -37.455 1.00 43.15 369 VAL B O 1
ATOM 6150 N N . LEU B 1 395 ? -18.773 -10.794 -39.633 1.00 41.70 370 LEU B N 1
ATOM 6151 C CA . LEU B 1 395 ? -17.940 -11.975 -39.839 1.00 42.74 370 LEU B CA 1
ATOM 6152 C C . LEU B 1 395 ? -16.464 -11.677 -39.600 1.00 46.81 370 LEU B C 1
ATOM 6153 O O . LEU B 1 395 ? -15.731 -12.533 -39.093 1.00 48.63 370 LEU B O 1
ATOM 6158 N N . GLU B 1 396 ? -16.011 -10.473 -39.960 1.00 48.18 371 GLU B N 1
ATOM 6159 C CA . GLU B 1 396 ? -14.604 -10.123 -39.782 1.00 53.01 371 GLU B CA 1
ATOM 6160 C C . GLU B 1 396 ? -14.170 -10.099 -38.320 1.00 53.64 371 GLU B C 1
ATOM 6161 O O . GLU B 1 396 ? -12.979 -10.272 -38.045 1.00 56.71 371 GLU B O 1
ATOM 6167 N N . GLN B 1 397 ? -15.092 -9.887 -37.375 1.00 53.31 372 GLN B N 1
ATOM 6168 C CA . GLN B 1 397 ? -14.694 -9.859 -35.970 1.00 53.23 372 GLN B CA 1
ATOM 6169 C C . GLN B 1 397 ? -14.245 -11.230 -35.486 1.00 54.78 372 GLN B C 1
ATOM 6170 O O . GLN B 1 397 ? -13.474 -11.319 -34.524 1.00 59.19 372 GLN B O 1
ATOM 6176 N N . GLY B 1 398 ? -14.718 -12.298 -36.125 1.00 52.59 373 GLY B N 1
ATOM 6177 C CA . GLY B 1 398 ? -14.333 -13.646 -35.772 1.00 51.59 373 GLY B CA 1
ATOM 6178 C C . GLY B 1 398 ? -13.016 -14.049 -36.407 1.00 52.17 373 GLY B C 1
ATOM 6179 O O . GLY B 1 398 ? -12.267 -13.233 -36.946 1.00 52.16 373 GLY B O 1
ATOM 6180 N N . ASP B 1 399 ? -12.738 -15.347 -36.339 1.00 52.42 374 ASP B N 1
ATOM 6181 C CA . ASP B 1 399 ? -11.499 -15.925 -36.853 1.00 55.14 374 ASP B CA 1
ATOM 6182 C C . ASP B 1 399 ? -11.811 -17.050 -37.830 1.00 55.85 374 ASP B C 1
ATOM 6183 O O . ASP B 1 399 ? -11.247 -18.143 -37.759 1.00 56.36 374 ASP B O 1
ATOM 6188 N N . GLY B 1 400 ? -12.713 -16.782 -38.766 1.00 53.28 375 GLY B N 1
ATOM 6189 C CA . GLY B 1 400 ? -13.151 -17.791 -39.708 1.00 52.19 375 GLY B CA 1
ATOM 6190 C C . GLY B 1 400 ? -14.659 -17.915 -39.746 1.00 49.98 375 GLY B C 1
ATOM 6191 O O . GLY B 1 400 ? -15.354 -17.495 -38.815 1.00 43.47 375 GLY B O 1
ATOM 6192 N N . GLY B 1 401 ? -15.178 -18.493 -40.822 1.00 48.49 376 GLY B N 1
ATOM 6193 C CA . GLY B 1 401 ? -16.611 -18.618 -40.976 1.00 40.75 376 GLY B CA 1
ATOM 6194 C C . GLY B 1 401 ? -17.102 -18.012 -42.272 1.00 43.11 376 GLY B C 1
ATOM 6195 O O . GLY B 1 401 ? -16.439 -17.154 -42.863 1.00 44.59 376 GLY B O 1
ATOM 6196 N N . ARG B 1 402 ? -18.273 -18.446 -42.720 1.00 39.06 377 ARG B N 1
ATOM 6197 C CA . ARG B 1 402 ? -18.810 -18.038 -44.005 1.00 35.70 377 ARG B CA 1
ATOM 6198 C C . ARG B 1 402 ? -20.106 -17.267 -43.815 1.00 36.16 377 ARG B C 1
ATOM 6199 O O . ARG B 1 402 ? -20.766 -17.360 -42.775 1.00 32.64 377 ARG B O 1
ATOM 6207 N N . CYS B 1 403 ? -20.456 -16.491 -44.837 1.00 33.04 378 CYS B N 1
ATOM 6208 C CA . CYS B 1 403 ? -21.757 -15.843 -44.920 1.00 32.27 378 CYS B CA 1
ATOM 6209 C C . CYS B 1 403 ? -22.679 -16.740 -45.742 1.00 31.22 378 CYS B C 1
ATOM 6210 O O . CYS B 1 403 ? -22.470 -16.931 -46.951 1.00 30.79 378 CYS B O 1
ATOM 6213 N N . MET B 1 404 ? -23.674 -17.316 -45.074 1.00 29.23 379 MET B N 1
ATOM 6214 C CA . MET B 1 404 ? -24.727 -18.086 -45.720 1.00 31.48 379 MET B CA 1
ATOM 6215 C C . MET B 1 404 ? -26.011 -17.278 -45.664 1.00 25.19 379 MET B C 1
ATOM 6216 O O . MET B 1 404 ? -26.436 -16.856 -44.584 1.00 25.17 379 MET B O 1
ATOM 6221 N N . VAL B 1 405 ? -26.617 -17.055 -46.822 1.00 23.37 380 VAL B N 1
ATOM 6222 C CA . VAL B 1 405 ? -27.875 -16.328 -46.911 1.00 26.15 380 VAL B CA 1
ATOM 6223 C C . VAL B 1 405 ? -28.961 -17.297 -47.349 1.00 25.26 380 VAL B C 1
ATOM 6224 O O . VAL B 1 405 ? -28.724 -18.163 -48.198 1.00 27.21 380 VAL B O 1
ATOM 6228 N N . VAL B 1 406 ? -30.134 -17.179 -46.730 1.00 23.74 381 VAL B N 1
ATOM 6229 C CA . VAL B 1 406 ? -31.336 -17.902 -47.127 1.00 25.26 381 VAL B CA 1
ATOM 6230 C C . VAL B 1 406 ? -32.307 -16.848 -47.646 1.00 24.65 381 VAL B C 1
ATOM 6231 O O . VAL B 1 406 ? -32.909 -16.103 -46.864 1.00 25.95 381 VAL B O 1
ATOM 6235 N N . PHE B 1 407 ? -32.456 -16.775 -48.965 1.00 23.62 382 PHE B N 1
ATOM 6236 C CA . PHE B 1 407 ? -33.158 -15.682 -49.624 1.00 26.78 382 PHE B CA 1
ATOM 6237 C C . PHE B 1 407 ? -34.473 -16.170 -50.213 1.00 25.39 382 PHE B C 1
ATOM 6238 O O . PHE B 1 407 ? -34.496 -17.123 -51.000 1.00 25.10 382 PHE B O 1
ATOM 6246 N N . GLN B 1 408 ? -35.556 -15.498 -49.844 1.00 26.04 383 GLN B N 1
ATOM 6247 C CA . GLN B 1 408 ? -36.876 -15.776 -50.390 1.00 27.34 383 GLN B CA 1
ATOM 6248 C C . GLN B 1 408 ? -37.322 -14.610 -51.264 1.00 28.51 383 GLN B C 1
ATOM 6249 O O . GLN B 1 408 ? -37.659 -13.539 -50.731 1.00 27.82 383 GLN B O 1
ATOM 6255 N N . PRO B 1 409 ? -37.331 -14.757 -52.592 1.00 28.56 384 PRO B N 1
ATOM 6256 C CA . PRO B 1 409 ? -37.816 -13.671 -53.455 1.00 27.37 384 PRO B CA 1
ATOM 6257 C C . PRO B 1 409 ? -39.240 -13.282 -53.090 1.00 27.91 384 PRO B C 1
ATOM 6258 O O . PRO B 1 409 ? -40.029 -14.104 -52.620 1.00 25.95 384 PRO B O 1
ATOM 6262 N N . HIS B 1 410 ? -39.571 -12.010 -53.314 1.00 29.74 385 HIS B N 1
ATOM 6263 C CA . HIS B 1 410 ? -40.751 -11.440 -52.672 1.00 32.13 385 HIS B CA 1
ATOM 6264 C C . HIS B 1 410 ? -42.006 -11.416 -53.538 1.00 36.07 385 HIS B C 1
ATOM 6265 O O . HIS B 1 410 ? -43.103 -11.594 -53.007 1.00 42.33 385 HIS B O 1
ATOM 6272 N N . LEU B 1 411 ? -41.908 -11.158 -54.838 1.00 34.05 386 LEU B N 1
ATOM 6273 C CA . LEU B 1 411 ? -43.116 -11.090 -55.653 1.00 35.42 386 LEU B CA 1
ATOM 6274 C C . LEU B 1 411 ? -42.822 -11.628 -57.045 1.00 30.61 386 LEU B C 1
ATOM 6275 O O . LEU B 1 411 ? -41.694 -11.536 -57.531 1.00 31.21 386 LEU B O 1
ATOM 6280 N N . TYR B 1 412 ? -43.853 -12.190 -57.682 1.00 31.01 387 TYR B N 1
ATOM 6281 C CA . TYR B 1 412 ? -43.689 -12.701 -59.041 1.00 33.97 387 TYR B CA 1
ATOM 6282 C C . TYR B 1 412 ? -43.257 -11.592 -59.992 1.00 31.25 387 TYR B C 1
ATOM 6283 O O . TYR B 1 412 ? -42.287 -11.747 -60.744 1.00 31.50 387 TYR B O 1
ATOM 6292 N N . SER B 1 413 ? -43.960 -10.457 -59.957 1.00 28.89 388 SER B N 1
ATOM 6293 C CA . SER B 1 413 ? -43.631 -9.335 -60.831 1.00 32.47 388 SER B CA 1
ATOM 6294 C C . SER B 1 413 ? -42.237 -8.793 -60.537 1.00 33.47 388 SER B C 1
ATOM 6295 O O . SER B 1 413 ? -41.428 -8.586 -61.453 1.00 34.64 388 SER B O 1
ATOM 6298 N N . ARG B 1 414 ? -41.937 -8.554 -59.258 1.00 32.42 389 ARG B N 1
ATOM 6299 C CA . ARG B 1 414 ? -40.632 -8.009 -58.902 1.00 34.15 389 ARG B CA 1
ATOM 6300 C C . ARG B 1 414 ? -39.519 -9.000 -59.211 1.00 32.34 389 ARG B C 1
ATOM 6301 O O . ARG B 1 414 ? -38.435 -8.602 -59.649 1.00 32.98 389 ARG B O 1
ATOM 6309 N N . THR B 1 415 ? -39.764 -10.294 -58.994 1.00 33.34 390 THR B N 1
ATOM 6310 C CA . THR B 1 415 ? -38.758 -11.295 -59.332 1.00 33.26 390 THR B CA 1
ATOM 6311 C C . THR B 1 415 ? -38.495 -11.317 -60.833 1.00 32.45 390 THR B C 1
ATOM 6312 O O . THR B 1 415 ? -37.340 -11.309 -61.270 1.00 34.65 390 THR B O 1
ATOM 6316 N N . LYS B 1 416 ? -39.559 -11.324 -61.640 1.00 33.78 391 LYS B N 1
ATOM 6317 C CA . LYS B 1 416 ? -39.380 -11.293 -63.089 1.00 35.36 391 LYS B CA 1
ATOM 6318 C C . LYS B 1 416 ? -38.606 -10.055 -63.523 1.00 38.69 391 LYS B C 1
ATOM 6319 O O . LYS B 1 416 ? -37.752 -10.129 -64.415 1.00 40.36 391 LYS B O 1
ATOM 6325 N N . ALA B 1 417 ? -38.875 -8.910 -62.892 1.00 37.41 392 ALA B N 1
ATOM 6326 C CA . ALA B 1 417 ? -38.236 -7.674 -63.332 1.00 37.60 392 ALA B CA 1
ATOM 6327 C C . ALA B 1 417 ? -36.784 -7.583 -62.867 1.00 37.08 392 ALA B C 1
ATOM 6328 O O . ALA B 1 417 ? -35.929 -7.076 -63.602 1.00 36.28 392 ALA B O 1
ATOM 6330 N N . PHE B 1 418 ? -36.477 -8.075 -61.661 1.00 38.61 393 PHE B N 1
ATOM 6331 C CA . PHE B 1 418 ? -35.187 -7.831 -61.022 1.00 37.84 393 PHE B CA 1
ATOM 6332 C C . PHE B 1 418 ? -34.410 -9.108 -60.701 1.00 37.01 393 PHE B C 1
ATOM 6333 O O . PHE B 1 418 ? -33.586 -9.089 -59.783 1.00 37.08 393 PHE B O 1
ATOM 6341 N N . ALA B 1 419 ? -34.670 -10.222 -61.393 1.00 36.75 394 ALA B N 1
ATOM 6342 C CA . ALA B 1 419 ? -33.978 -11.467 -61.060 1.00 35.94 394 ALA B CA 1
ATOM 6343 C C . ALA B 1 419 ? -32.463 -11.326 -61.166 1.00 35.72 394 ALA B C 1
ATOM 6344 O O . ALA B 1 419 ? -31.723 -11.809 -60.296 1.00 36.55 394 ALA B O 1
ATOM 6346 N N . ALA B 1 420 ? -31.981 -10.671 -62.226 1.00 34.24 395 ALA B N 1
ATOM 6347 C CA . ALA B 1 420 ? -30.540 -10.534 -62.410 1.00 35.27 395 ALA B CA 1
ATOM 6348 C C . ALA B 1 420 ? -29.922 -9.657 -61.327 1.00 35.48 395 ALA B C 1
ATOM 6349 O O . ALA B 1 420 ? -28.840 -9.967 -60.814 1.00 38.78 395 ALA B O 1
ATOM 6351 N N . GLU B 1 421 ? -30.592 -8.560 -60.966 1.00 37.46 396 GLU B N 1
ATOM 6352 C CA . GLU B 1 421 ? -30.091 -7.710 -59.889 1.00 39.73 396 GLU B CA 1
ATOM 6353 C C . GLU B 1 421 ? -30.091 -8.451 -58.557 1.00 35.74 396 GLU B C 1
ATOM 6354 O O . GLU B 1 421 ? -29.163 -8.301 -57.754 1.00 36.06 396 GLU B O 1
ATOM 6360 N N . PHE B 1 422 ? -31.127 -9.256 -58.307 1.00 34.59 397 PHE B N 1
ATOM 6361 C CA . PHE B 1 422 ? -31.171 -10.064 -57.094 1.00 34.54 397 PHE B CA 1
ATOM 6362 C C . PHE B 1 422 ? -29.965 -10.988 -57.016 1.00 34.39 397 PHE B C 1
ATOM 6363 O O . PHE B 1 422 ? -29.268 -11.034 -55.995 1.00 30.34 397 PHE B O 1
ATOM 6371 N N . GLY B 1 423 ? -29.710 -11.740 -58.091 1.00 35.10 398 GLY B N 1
ATOM 6372 C CA . GLY B 1 423 ? -28.573 -12.652 -58.084 1.00 34.59 398 GLY B CA 1
ATOM 6373 C C . GLY B 1 423 ? -27.245 -11.931 -57.945 1.00 33.15 398 GLY B C 1
ATOM 6374 O O . GLY B 1 423 ? -26.347 -12.386 -57.225 1.00 32.74 398 GLY B O 1
ATOM 6375 N N . ARG B 1 424 ? -27.101 -10.796 -58.633 1.00 31.78 399 ARG B N 1
ATOM 6376 C CA . ARG B 1 424 ? -25.874 -10.016 -58.529 1.00 36.86 399 ARG B CA 1
ATOM 6377 C C . ARG B 1 424 ? -25.638 -9.549 -57.098 1.00 33.98 399 ARG B C 1
ATOM 6378 O O . ARG B 1 424 ? -24.506 -9.588 -56.604 1.00 32.59 399 ARG B O 1
ATOM 6386 N N . ALA B 1 425 ? -26.699 -9.114 -56.411 1.00 31.97 400 ALA B N 1
ATOM 6387 C CA . ALA B 1 425 ? -26.556 -8.709 -55.016 1.00 33.35 400 ALA B CA 1
ATOM 6388 C C . ALA B 1 425 ? -26.230 -9.901 -54.122 1.00 30.34 400 ALA B C 1
ATOM 6389 O O . ALA B 1 425 ? -25.423 -9.784 -53.193 1.00 29.80 400 ALA B O 1
ATOM 6391 N N . LEU B 1 426 ? -26.841 -11.060 -54.392 1.00 28.79 401 LEU B N 1
ATOM 6392 C CA . LEU B 1 426 ? -26.593 -12.241 -53.570 1.00 29.59 401 LEU B CA 1
ATOM 6393 C C . LEU B 1 426 ? -25.189 -12.795 -53.760 1.00 31.37 401 LEU B C 1
ATOM 6394 O O . LEU B 1 426 ? -24.711 -13.545 -52.902 1.00 25.32 401 LEU B O 1
ATOM 6399 N N . ASN B 1 427 ? -24.524 -12.453 -54.867 1.00 28.96 402 ASN B N 1
ATOM 6400 C CA . ASN B 1 427 ? -23.158 -12.924 -55.078 1.00 27.83 402 ASN B CA 1
ATOM 6401 C C . ASN B 1 427 ? -22.174 -12.428 -54.020 1.00 33.40 402 ASN B C 1
ATOM 6402 O O . ASN B 1 427 ? -21.027 -12.889 -54.008 1.00 33.17 402 ASN B O 1
ATOM 6407 N N . ALA B 1 428 ? -22.580 -11.506 -53.141 1.00 31.77 403 ALA B N 1
ATOM 6408 C CA . ALA B 1 428 ? -21.697 -11.052 -52.073 1.00 30.56 403 ALA B CA 1
ATOM 6409 C C . ALA B 1 428 ? -21.556 -12.070 -50.948 1.00 31.78 403 ALA B C 1
ATOM 6410 O O . ALA B 1 428 ? -20.664 -11.919 -50.105 1.00 32.17 403 ALA B O 1
ATOM 6412 N N . ALA B 1 429 ? -22.404 -13.090 -50.913 1.00 31.37 404 ALA B N 1
ATOM 6413 C CA . ALA B 1 429 ? -22.356 -14.105 -49.875 1.00 31.75 404 ALA B CA 1
ATOM 6414 C C . ALA B 1 429 ? -21.388 -15.222 -50.257 1.00 30.66 404 ALA B C 1
ATOM 6415 O O . ALA B 1 429 ? -20.924 -15.322 -51.395 1.00 34.13 404 ALA B O 1
ATOM 6417 N N . ASP B 1 430 ? -21.081 -16.071 -49.279 1.00 28.31 405 ASP B N 1
ATOM 6418 C CA . ASP B 1 430 ? -20.276 -17.257 -49.533 1.00 33.36 405 ASP B CA 1
ATOM 6419 C C . ASP B 1 430 ? -21.119 -18.449 -49.960 1.00 32.15 405 ASP B C 1
ATOM 6420 O O . ASP B 1 430 ? -20.639 -19.291 -50.728 1.00 32.02 405 ASP B O 1
ATOM 6425 N N . GLU B 1 431 ? -22.358 -18.545 -49.480 1.00 29.02 406 GLU B N 1
ATOM 6426 C CA . GLU B 1 431 ? -23.249 -19.605 -49.929 1.00 31.08 406 GLU B CA 1
ATOM 6427 C C . GLU B 1 431 ? -24.684 -19.098 -49.887 1.00 29.47 406 GLU B C 1
ATOM 6428 O O . GLU B 1 431 ? -25.090 -18.439 -48.922 1.00 27.77 406 GLU B O 1
ATOM 6434 N N . VAL B 1 432 ? -25.443 -19.407 -50.936 1.00 23.57 407 VAL B N 1
ATOM 6435 C CA . VAL B 1 432 ? -26.786 -18.865 -51.121 1.00 29.36 407 VAL B CA 1
ATOM 6436 C C . VAL B 1 432 ? -27.777 -20.013 -51.259 1.00 28.65 407 VAL B C 1
ATOM 6437 O O . VAL B 1 432 ? -27.672 -20.826 -52.185 1.00 32.73 407 VAL B O 1
ATOM 6441 N N . PHE B 1 433 ? -28.748 -20.064 -50.354 1.00 26.13 408 PHE B N 1
ATOM 6442 C CA . PHE B 1 433 ? -29.929 -20.900 -50.508 1.00 25.79 408 PHE B CA 1
ATOM 6443 C C . PHE B 1 433 ? -31.043 -20.007 -51.028 1.00 26.32 408 PHE B C 1
ATOM 6444 O O . PHE B 1 433 ? -31.360 -18.992 -50.401 1.00 27.05 408 PHE B O 1
ATOM 6452 N N . VAL B 1 434 ? -31.603 -20.352 -52.184 1.00 24.97 409 VAL B N 1
ATOM 6453 C CA . VAL B 1 434 ? -32.700 -19.598 -52.781 1.00 27.00 409 VAL B CA 1
ATOM 6454 C C . VAL B 1 434 ? -33.980 -20.405 -52.624 1.00 26.48 409 VAL B C 1
ATOM 6455 O O . VAL B 1 434 ? -34.025 -21.585 -52.990 1.00 26.45 409 VAL B O 1
ATOM 6459 N N . LEU B 1 435 ? -35.014 -19.775 -52.077 1.00 26.32 410 LEU B N 1
ATOM 6460 C CA . LEU B 1 435 ? -36.317 -20.403 -51.936 1.00 25.49 410 LEU B CA 1
ATOM 6461 C C . LEU B 1 435 ? -37.221 -19.990 -53.094 1.00 27.05 410 LEU B C 1
ATOM 6462 O O . LEU B 1 435 ? -36.866 -19.157 -53.929 1.00 27.03 410 LEU B O 1
ATOM 6467 N N . ASP B 1 436 ? -38.408 -20.587 -53.135 1.00 28.71 411 ASP B N 1
ATOM 6468 C CA . ASP B 1 436 ? -39.375 -20.204 -54.151 1.00 32.45 411 ASP B CA 1
ATOM 6469 C C . ASP B 1 436 ? -39.978 -18.840 -53.821 1.00 29.14 411 ASP B C 1
ATOM 6470 O O . ASP B 1 436 ? -39.902 -18.350 -52.691 1.00 27.92 411 ASP B O 1
ATOM 6475 N N . VAL B 1 437 ? -40.578 -18.223 -54.843 1.00 29.82 412 VAL B N 1
ATOM 6476 C CA . VAL B 1 437 ? -41.188 -16.909 -54.684 1.00 29.99 412 VAL B CA 1
ATOM 6477 C C . VAL B 1 437 ? -42.323 -16.970 -53.671 1.00 30.42 412 VAL B C 1
ATOM 6478 O O . VAL B 1 437 ? -43.152 -17.889 -53.684 1.00 29.87 412 VAL B O 1
ATOM 6482 N N . TYR B 1 438 ? -42.357 -15.984 -52.777 1.00 33.42 413 TYR B N 1
ATOM 6483 C CA . TYR B 1 438 ? -43.475 -15.783 -51.864 1.00 32.49 413 TYR B CA 1
ATOM 6484 C C . TYR B 1 438 ? -44.529 -14.939 -52.575 1.00 35.81 413 TYR B C 1
ATOM 6485 O O . TYR B 1 438 ? -44.255 -13.799 -52.955 1.00 34.64 413 TYR B O 1
ATOM 6494 N N . GLY B 1 439 ? -45.728 -15.495 -52.755 1.00 38.20 414 GLY B N 1
ATOM 6495 C CA . GLY B 1 439 ? -46.706 -14.855 -53.626 1.00 39.27 414 GLY B CA 1
ATOM 6496 C C . GLY B 1 439 ? -47.246 -13.548 -53.072 1.00 39.43 414 GLY B C 1
ATOM 6497 O O . GLY B 1 439 ? -47.299 -12.537 -53.779 1.00 40.52 414 GLY B O 1
ATOM 6498 N N . ALA B 1 440 ? -47.682 -13.561 -51.810 1.00 40.88 415 ALA B N 1
ATOM 6499 C CA . ALA B 1 440 ? -48.189 -12.370 -51.119 1.00 39.38 415 ALA B CA 1
ATOM 6500 C C . ALA B 1 440 ? -49.422 -11.791 -51.813 1.00 45.10 415 ALA B C 1
ATOM 6501 O O . ALA B 1 440 ? -49.489 -10.597 -52.113 1.00 51.18 415 ALA B O 1
ATOM 6503 N N . ARG B 1 441 ? -50.408 -12.652 -52.065 1.00 41.72 416 ARG B N 1
ATOM 6504 C CA . ARG B 1 441 ? -51.694 -12.287 -52.657 1.00 48.05 416 ARG B CA 1
ATOM 6505 C C . ARG B 1 441 ? -51.579 -11.784 -54.093 1.00 45.38 416 ARG B C 1
ATOM 6506 O O . ARG B 1 441 ? -52.578 -11.326 -54.662 1.00 45.56 416 ARG B O 1
ATOM 6514 N N . GLU B 1 442 ? -50.398 -11.854 -54.701 1.00 44.11 417 GLU B N 1
ATOM 6515 C CA . GLU B 1 442 ? -50.249 -11.481 -56.100 1.00 44.20 417 GLU B CA 1
ATOM 6516 C C . GLU B 1 442 ? -50.617 -12.657 -56.999 1.00 41.88 417 GLU B C 1
ATOM 6517 O O . GLU B 1 442 ? -50.520 -13.824 -56.606 1.00 39.93 417 GLU B O 1
ATOM 6523 N N . GLN B 1 443 ? -51.065 -12.341 -58.207 1.00 41.58 418 GLN B N 1
ATOM 6524 C CA . GLN B 1 443 ? -51.386 -13.385 -59.169 1.00 41.49 418 GLN B CA 1
ATOM 6525 C C . GLN B 1 443 ? -50.101 -13.984 -59.728 1.00 39.64 418 GLN B C 1
ATOM 6526 O O . GLN B 1 443 ? -49.219 -13.241 -60.175 1.00 35.96 418 GLN B O 1
ATOM 6532 N N . PRO B 1 444 ? -49.956 -15.308 -59.722 1.00 38.29 419 PRO B N 1
ATOM 6533 C CA . PRO B 1 444 ? -48.719 -15.919 -60.221 1.00 35.37 419 PRO B CA 1
ATOM 6534 C C . PRO B 1 444 ? -48.520 -15.667 -61.710 1.00 36.88 419 PRO B C 1
ATOM 6535 O O . PRO B 1 444 ? -49.474 -15.610 -62.490 1.00 35.35 419 PRO B O 1
ATOM 6539 N N . LEU B 1 445 ? -47.256 -15.511 -62.097 1.00 34.15 420 LEU B N 1
ATOM 6540 C CA . LEU B 1 445 ? -46.868 -15.297 -63.484 1.00 35.40 420 LEU B CA 1
ATOM 6541 C C . LEU B 1 445 ? -46.186 -16.544 -64.028 1.00 36.39 420 LEU B C 1
ATOM 6542 O O . LEU B 1 445 ? -45.381 -17.175 -63.334 1.00 36.40 420 LEU B O 1
ATOM 6547 N N . ALA B 1 446 ? -46.507 -16.891 -65.272 1.00 34.22 421 ALA B N 1
ATOM 6548 C CA . ALA B 1 446 ? -45.922 -18.069 -65.898 1.00 35.71 421 ALA B CA 1
ATOM 6549 C C . ALA B 1 446 ? -44.420 -17.894 -66.089 1.00 34.05 421 ALA B C 1
ATOM 6550 O O . ALA B 1 446 ? -43.947 -16.828 -66.489 1.00 35.08 421 ALA B O 1
ATOM 6552 N N . GLY B 1 447 ? -43.667 -18.953 -65.796 1.00 34.70 422 GLY B N 1
ATOM 6553 C CA . GLY B 1 447 ? -42.237 -18.962 -66.013 1.00 32.21 422 GLY B CA 1
ATOM 6554 C C . GLY B 1 447 ? -41.400 -18.372 -64.901 1.00 34.48 422 GLY B C 1
ATOM 6555 O O . GLY B 1 447 ? -40.169 -18.351 -65.023 1.00 37.20 422 GLY B O 1
ATOM 6556 N N . VAL B 1 448 ? -42.013 -17.900 -63.819 1.00 35.18 423 VAL B N 1
ATOM 6557 C CA . VAL B 1 448 ? -41.302 -17.235 -62.734 1.00 33.43 423 VAL B CA 1
ATOM 6558 C C . VAL B 1 448 ? -41.280 -18.154 -61.522 1.00 31.75 423 VAL B C 1
ATOM 6559 O O . VAL B 1 448 ? -42.332 -18.618 -61.064 1.00 32.40 423 VAL B O 1
ATOM 6563 N N . SER B 1 449 ? -40.084 -18.414 -61.006 1.00 30.59 424 SER B N 1
ATOM 6564 C CA . SER B 1 449 ? -39.915 -19.107 -59.739 1.00 33.57 424 SER B CA 1
ATOM 6565 C C . SER B 1 449 ? -38.651 -18.571 -59.080 1.00 31.81 424 SER B C 1
ATOM 6566 O O . SER B 1 449 ? -37.949 -17.723 -59.640 1.00 29.60 424 SER B O 1
ATOM 6569 N N . GLY B 1 450 ? -38.360 -19.074 -57.878 1.00 27.11 425 GLY B N 1
ATOM 6570 C CA . GLY B 1 450 ? -37.098 -18.749 -57.239 1.00 29.48 425 GLY B CA 1
ATOM 6571 C C . GLY B 1 450 ? -35.886 -19.141 -58.059 1.00 30.21 425 GLY B C 1
ATOM 6572 O O . GLY B 1 450 ? -34.807 -18.564 -57.879 1.00 30.21 425 GLY B O 1
ATOM 6573 N N . ALA B 1 451 ? -36.040 -20.112 -58.966 1.00 29.82 426 ALA B N 1
ATOM 6574 C CA . ALA B 1 451 ? -34.944 -20.465 -59.860 1.00 31.13 426 ALA B CA 1
ATOM 6575 C C . ALA B 1 451 ? -34.614 -19.323 -60.809 1.00 27.70 426 ALA B C 1
ATOM 6576 O O . ALA B 1 451 ? -33.475 -19.222 -61.276 1.00 28.83 426 ALA B O 1
ATOM 6578 N N . SER B 1 452 ? -35.590 -18.458 -61.104 1.00 32.49 427 SER B N 1
ATOM 6579 C CA . SER B 1 452 ? -35.311 -17.275 -61.915 1.00 29.49 427 SER B CA 1
ATOM 6580 C C . SER B 1 452 ? -34.224 -16.420 -61.275 1.00 31.84 427 SER B C 1
ATOM 6581 O O . SER B 1 452 ? -33.361 -15.873 -61.971 1.00 31.63 427 SER B O 1
ATOM 6584 N N . VAL B 1 453 ? -34.246 -16.302 -59.947 1.00 30.52 428 VAL B N 1
ATOM 6585 C CA . VAL B 1 453 ? -33.160 -15.636 -59.237 1.00 31.64 428 VAL B CA 1
ATOM 6586 C C . VAL B 1 453 ? -31.932 -16.535 -59.169 1.00 30.39 428 VAL B C 1
ATOM 6587 O O . VAL B 1 453 ? -30.809 -16.093 -59.433 1.00 31.52 428 VAL B O 1
ATOM 6591 N N . ALA B 1 454 ? -32.134 -17.813 -58.826 1.00 29.85 429 ALA B N 1
ATOM 6592 C CA . ALA B 1 454 ? -31.010 -18.710 -58.560 1.00 30.89 429 ALA B CA 1
ATOM 6593 C C . ALA B 1 454 ? -30.095 -18.872 -59.769 1.00 34.95 429 ALA B C 1
ATOM 6594 O O . ALA B 1 454 ? -28.876 -19.007 -59.608 1.00 35.75 429 ALA B O 1
ATOM 6596 N N . GLU B 1 455 ? -30.651 -18.862 -60.983 1.00 33.03 430 GLU B N 1
ATOM 6597 C CA . GLU B 1 455 ? -29.826 -19.052 -62.170 1.00 35.62 430 GLU B CA 1
ATOM 6598 C C . GLU B 1 455 ? -28.905 -17.870 -62.440 1.00 33.55 430 GLU B C 1
ATOM 6599 O O . GLU B 1 455 ? -28.001 -17.992 -63.272 1.00 34.74 430 GLU B O 1
ATOM 6605 N N . HIS B 1 456 ? -29.106 -16.740 -61.763 1.00 34.00 431 HIS B N 1
ATOM 6606 C CA . HIS B 1 456 ? -28.194 -15.608 -61.852 1.00 33.75 431 HIS B CA 1
ATOM 6607 C C . HIS B 1 456 ? -27.183 -15.564 -60.713 1.00 34.10 431 HIS B C 1
ATOM 6608 O O . HIS B 1 456 ? -26.295 -14.705 -60.726 1.00 37.06 431 HIS B O 1
ATOM 6615 N N . VAL B 1 457 ? -27.289 -16.460 -59.737 1.00 32.74 432 VAL B N 1
ATOM 6616 C CA . VAL B 1 457 ? -26.333 -16.512 -58.635 1.00 32.83 432 VAL B CA 1
ATOM 6617 C C . VAL B 1 457 ? -25.098 -17.269 -59.101 1.00 35.73 432 VAL B C 1
ATOM 6618 O O . VAL B 1 457 ? -25.206 -18.360 -59.672 1.00 39.06 432 VAL B O 1
ATOM 6622 N N . THR B 1 458 ? -23.917 -16.695 -58.856 1.00 35.77 433 THR B N 1
ATOM 6623 C CA . THR B 1 458 ? -22.673 -17.275 -59.339 1.00 35.12 433 THR B CA 1
ATOM 6624 C C . THR B 1 458 ? -21.807 -17.896 -58.249 1.00 38.65 433 THR B C 1
ATOM 6625 O O . THR B 1 458 ? -20.905 -18.673 -58.576 1.00 39.69 433 THR B O 1
ATOM 6629 N N . VAL B 1 459 ? -22.053 -17.587 -56.979 1.00 36.99 434 VAL B N 1
ATOM 6630 C CA . VAL B 1 459 ? -21.330 -18.210 -55.869 1.00 32.66 434 VAL B CA 1
ATOM 6631 C C . VAL B 1 459 ? -21.997 -19.549 -55.562 1.00 31.37 434 VAL B C 1
ATOM 6632 O O . VAL B 1 459 ? -23.063 -19.833 -56.125 1.00 30.17 434 VAL B O 1
ATOM 6636 N N . PRO B 1 460 ? -21.411 -20.408 -54.723 1.00 35.40 435 PRO B N 1
ATOM 6637 C CA . PRO B 1 460 ? -22.079 -21.671 -54.374 1.00 31.86 435 PRO B CA 1
ATOM 6638 C C . PRO B 1 460 ? -23.520 -21.460 -53.932 1.00 34.83 435 PRO B C 1
ATOM 6639 O O . PRO B 1 460 ? -23.811 -20.663 -53.034 1.00 32.37 435 PRO B O 1
ATOM 6643 N N . MET B 1 461 ? -24.427 -22.200 -54.568 1.00 33.78 436 MET B N 1
ATOM 6644 C CA . MET B 1 461 ? -25.849 -21.913 -54.484 1.00 30.99 436 MET B CA 1
ATOM 6645 C C . MET B 1 461 ? -26.627 -23.219 -54.498 1.00 29.62 436 MET B C 1
ATOM 6646 O O . MET B 1 461 ? -26.211 -24.199 -55.119 1.00 30.17 436 MET B O 1
ATOM 6651 N N . ARG B 1 462 ? -27.760 -23.222 -53.800 1.00 29.14 437 ARG B N 1
ATOM 6652 C CA . ARG B 1 462 ? -28.706 -24.330 -53.854 1.00 31.08 437 ARG B CA 1
ATOM 6653 C C . ARG B 1 462 ? -30.123 -23.783 -53.896 1.00 28.16 437 ARG B C 1
ATOM 6654 O O . ARG B 1 462 ? -30.471 -22.887 -53.122 1.00 30.10 437 ARG B O 1
ATOM 6662 N N . TYR B 1 463 ? -30.929 -24.319 -54.808 1.00 28.72 438 TYR B N 1
ATOM 6663 C CA . TYR B 1 463 ? -32.339 -23.968 -54.909 1.00 30.09 438 TYR B CA 1
ATOM 6664 C C . TYR B 1 463 ? -33.149 -24.959 -54.083 1.00 29.73 438 TYR B C 1
ATOM 6665 O O . TYR B 1 463 ? -33.076 -26.172 -54.314 1.00 33.87 438 TYR B O 1
ATOM 6674 N N . VAL B 1 464 ? -33.898 -24.448 -53.112 1.00 29.27 439 VAL B N 1
ATOM 6675 C CA . VAL B 1 464 ? -34.679 -25.290 -52.209 1.00 28.46 439 VAL B CA 1
ATOM 6676 C C . VAL B 1 464 ? -36.135 -24.842 -52.255 1.00 31.35 439 VAL B C 1
ATOM 6677 O O . VAL B 1 464 ? -36.594 -24.132 -51.349 1.00 34.71 439 VAL B O 1
ATOM 6681 N N . PRO B 1 465 ? -36.894 -25.222 -53.284 1.00 29.89 440 PRO B N 1
ATOM 6682 C CA . PRO B 1 465 ? -38.303 -24.805 -53.341 1.00 31.75 440 PRO B CA 1
ATOM 6683 C C . PRO B 1 465 ? -39.169 -25.424 -52.257 1.00 30.27 440 PRO B C 1
ATOM 6684 O O . PRO B 1 465 ? -40.217 -24.854 -51.933 1.00 29.46 440 PRO B O 1
ATOM 6688 N N . ASP B 1 466 ? -38.772 -26.559 -51.683 1.00 31.21 441 ASP B N 1
ATOM 6689 C CA . ASP B 1 466 ? -39.523 -27.171 -50.587 1.00 33.91 441 ASP B CA 1
ATOM 6690 C C . ASP B 1 466 ? -39.169 -26.446 -49.295 1.00 32.55 441 ASP B C 1
ATOM 6691 O O . ASP B 1 466 ? -38.093 -26.648 -48.728 1.00 34.33 441 ASP B O 1
ATOM 6696 N N . PHE B 1 467 ? -40.098 -25.612 -48.823 1.00 34.45 442 PHE B N 1
ATOM 6697 C CA . PHE B 1 467 ? -39.872 -24.805 -47.628 1.00 33.81 442 PHE B CA 1
ATOM 6698 C C . PHE B 1 467 ? -39.510 -25.675 -46.427 1.00 36.07 442 PHE B C 1
ATOM 6699 O O . PHE B 1 467 ? -38.523 -25.410 -45.724 1.00 35.82 442 PHE B O 1
ATOM 6707 N N . SER B 1 468 ? -40.284 -26.741 -46.195 1.00 34.67 443 SER B N 1
ATOM 6708 C CA . SER B 1 468 ? -40.108 -27.606 -45.032 1.00 36.60 443 SER B CA 1
ATOM 6709 C C . SER B 1 468 ? -38.771 -28.342 -45.019 1.00 33.54 443 SER B C 1
ATOM 6710 O O . SER B 1 468 ? -38.400 -28.885 -43.974 1.00 40.44 443 SER B O 1
ATOM 6713 N N . ALA B 1 469 ? -38.045 -28.384 -46.136 1.00 32.10 444 ALA B N 1
ATOM 6714 C CA . ALA B 1 469 ? -36.732 -29.015 -46.161 1.00 34.62 444 ALA B CA 1
ATOM 6715 C C . ALA B 1 469 ? -35.589 -28.037 -45.925 1.00 37.04 444 ALA B C 1
ATOM 6716 O O . ALA B 1 469 ? -34.439 -28.476 -45.810 1.00 33.99 444 ALA B O 1
ATOM 6718 N N . VAL B 1 470 ? -35.872 -26.733 -45.841 1.00 32.16 445 VAL B N 1
ATOM 6719 C CA . VAL B 1 470 ? -34.801 -25.736 -45.850 1.00 30.98 445 VAL B CA 1
ATOM 6720 C C . VAL B 1 470 ? -33.934 -25.861 -44.603 1.00 31.41 445 VAL B C 1
ATOM 6721 O O . VAL B 1 470 ? -32.717 -26.071 -44.689 1.00 29.91 445 VAL B O 1
ATOM 6725 N N . ALA B 1 471 ? -34.559 -25.747 -43.426 1.00 30.09 446 ALA B N 1
ATOM 6726 C CA . ALA B 1 471 ? -33.825 -25.646 -42.167 1.00 31.21 446 ALA B CA 1
ATOM 6727 C C . ALA B 1 471 ? -32.785 -26.752 -42.028 1.00 31.48 446 ALA B C 1
ATOM 6728 O O . ALA B 1 471 ? -31.583 -26.481 -41.898 1.00 30.35 446 ALA B O 1
ATOM 6730 N N . GLN B 1 472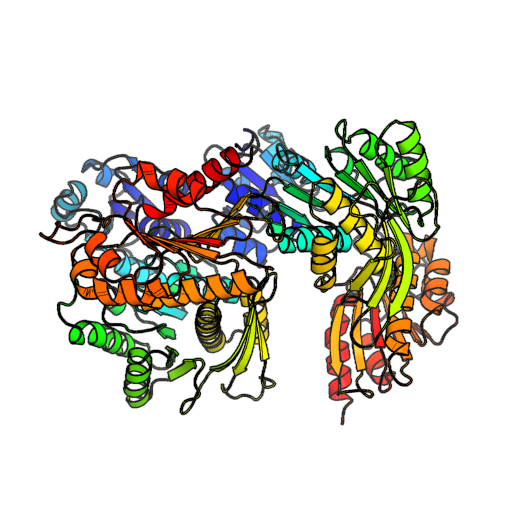 ? -33.234 -28.009 -42.082 1.00 33.59 447 GLN B N 1
ATOM 6731 C CA . GLN B 1 472 ? -32.313 -29.138 -41.991 1.00 35.26 447 GLN B CA 1
ATOM 6732 C C . GLN B 1 472 ? -31.160 -28.993 -42.975 1.00 31.44 447 GLN B C 1
ATOM 6733 O O . GLN B 1 472 ? -29.988 -29.092 -42.591 1.00 33.77 447 GLN B O 1
ATOM 6739 N N . GLN B 1 473 ? -31.471 -28.712 -44.244 1.00 31.71 448 GLN B N 1
ATOM 6740 C CA . GLN B 1 473 ? -30.403 -28.548 -45.225 1.00 33.91 448 GLN B CA 1
ATOM 6741 C C . GLN B 1 473 ? -29.416 -27.486 -44.769 1.00 32.94 448 GLN B C 1
ATOM 6742 O O . GLN B 1 473 ? -28.204 -27.731 -44.716 1.00 34.08 448 GLN B O 1
ATOM 6748 N N . VAL B 1 474 ? -29.924 -26.309 -44.391 1.00 32.02 449 VAL B N 1
ATOM 6749 C CA . VAL B 1 474 ? -29.035 -25.245 -43.938 1.00 31.68 449 VAL B CA 1
ATOM 6750 C C . VAL B 1 474 ? -28.204 -25.732 -42.760 1.00 31.27 449 VAL B C 1
ATOM 6751 O O . VAL B 1 474 ? -26.978 -25.560 -42.730 1.00 30.38 449 VAL B O 1
ATOM 6755 N N . ALA B 1 475 ? -28.846 -26.419 -41.811 1.00 28.11 450 ALA B N 1
ATOM 6756 C CA . ALA B 1 475 ? -28.119 -26.876 -40.635 1.00 35.51 450 ALA B CA 1
ATOM 6757 C C . ALA B 1 475 ? -27.050 -27.890 -41.005 1.00 37.34 450 ALA B C 1
ATOM 6758 O O . ALA B 1 475 ? -25.995 -27.942 -40.360 1.00 38.73 450 ALA B O 1
ATOM 6760 N N . ALA B 1 476 ? -27.296 -28.694 -42.045 1.00 34.40 451 ALA B N 1
ATOM 6761 C CA . ALA B 1 476 ? -26.294 -29.674 -42.444 1.00 36.26 451 ALA B CA 1
ATOM 6762 C C . ALA B 1 476 ? -25.105 -29.004 -43.116 1.00 35.97 451 ALA B C 1
ATOM 6763 O O . ALA B 1 476 ? -23.993 -29.544 -43.088 1.00 40.08 451 ALA B O 1
ATOM 6765 N N . ALA B 1 477 ? -25.309 -27.824 -43.702 1.00 34.81 452 ALA B N 1
ATOM 6766 C CA . ALA B 1 477 ? -24.242 -27.123 -44.401 1.00 36.52 452 ALA B CA 1
ATOM 6767 C C . ALA B 1 477 ? -23.457 -26.181 -43.499 1.00 36.27 452 ALA B C 1
ATOM 6768 O O . ALA B 1 477 ? -22.472 -25.590 -43.953 1.00 37.64 452 ALA B O 1
ATOM 6770 N N . ALA B 1 478 ? -23.860 -26.032 -42.241 1.00 33.35 453 ALA B N 1
ATOM 6771 C CA . ALA B 1 478 ? -23.243 -25.055 -41.359 1.00 36.68 453 ALA B CA 1
ATOM 6772 C C . ALA B 1 478 ? -21.931 -25.577 -40.783 1.00 36.27 453 ALA B C 1
ATOM 6773 O O . ALA B 1 478 ? -21.780 -26.768 -40.494 1.00 36.17 453 ALA B O 1
ATOM 6775 N N . SER B 1 479 ? -20.980 -24.667 -40.623 1.00 33.58 454 SER B N 1
ATOM 6776 C CA . SER B 1 479 ? -19.690 -24.909 -39.999 1.00 35.20 454 SER B CA 1
ATOM 6777 C C . SER B 1 479 ? -19.504 -23.922 -38.859 1.00 33.23 454 SER B C 1
ATOM 6778 O O . SER B 1 479 ? -20.146 -22.866 -38.834 1.00 34.48 454 SER B O 1
ATOM 6781 N N . PRO B 1 480 ? -18.637 -24.234 -37.897 1.00 35.00 455 PRO B N 1
ATOM 6782 C CA . PRO B 1 480 ? -18.368 -23.275 -36.817 1.00 31.08 455 PRO B CA 1
ATOM 6783 C C . PRO B 1 480 ? -17.853 -21.953 -37.367 1.00 33.28 455 PRO B C 1
ATOM 6784 O O . PRO B 1 480 ? -17.060 -21.915 -38.310 1.00 34.11 455 PRO B O 1
ATOM 6788 N N . GLY B 1 481 ? -18.332 -20.860 -36.774 1.00 32.91 456 GLY B N 1
ATOM 6789 C CA . GLY B 1 481 ? -17.990 -19.531 -37.225 1.00 29.39 456 GLY B CA 1
ATOM 6790 C C . GLY B 1 481 ? -18.944 -18.925 -38.232 1.00 32.59 456 GLY B C 1
ATOM 6791 O O . GLY B 1 481 ? -18.828 -17.728 -38.525 1.00 29.84 456 GLY B O 1
ATOM 6792 N N . ASP B 1 482 ? -19.888 -19.701 -38.760 1.00 31.83 457 ASP B N 1
ATOM 6793 C CA . ASP B 1 482 ? -20.770 -19.205 -39.807 1.00 30.69 457 ASP B CA 1
ATOM 6794 C C . ASP B 1 482 ? -21.737 -18.154 -39.271 1.00 30.62 457 ASP B C 1
ATOM 6795 O O . ASP B 1 482 ? -22.148 -18.183 -38.106 1.00 24.84 457 ASP B O 1
ATOM 6800 N N . VAL B 1 483 ? -22.092 -17.217 -40.145 1.00 25.53 458 VAL B N 1
ATOM 6801 C CA . VAL B 1 483 ? -23.181 -16.276 -39.920 1.00 27.93 458 VAL B CA 1
ATOM 6802 C C . VAL B 1 483 ? -24.258 -16.578 -40.954 1.00 26.20 458 VAL B C 1
ATOM 6803 O O . VAL B 1 483 ? -23.978 -16.599 -42.159 1.00 28.07 458 VAL B O 1
ATOM 6807 N N . ILE B 1 484 ? -25.478 -16.836 -40.487 1.00 24.10 459 ILE B N 1
ATOM 6808 C CA . ILE B 1 484 ? -26.585 -17.257 -41.340 1.00 22.50 459 ILE B CA 1
ATOM 6809 C C . ILE B 1 484 ? -27.667 -16.190 -41.287 1.00 23.54 459 ILE B C 1
ATOM 6810 O O . ILE B 1 484 ? -28.127 -15.822 -40.200 1.00 25.49 459 ILE B O 1
ATOM 6815 N N . VAL B 1 485 ? -28.085 -15.707 -42.455 1.00 25.87 460 VAL B N 1
ATOM 6816 C CA . VAL B 1 485 ? -29.071 -14.638 -42.559 1.00 23.86 460 VAL B CA 1
ATOM 6817 C C . VAL B 1 485 ? -30.280 -15.167 -43.317 1.00 22.90 460 VAL B C 1
ATOM 6818 O O . VAL B 1 485 ? -30.170 -15.532 -44.493 1.00 22.96 460 VAL B O 1
ATOM 6822 N N . THR B 1 486 ? -31.428 -15.214 -42.647 1.00 23.28 461 THR B N 1
ATOM 6823 C CA . THR B 1 486 ? -32.696 -15.434 -43.333 1.00 25.13 461 THR B CA 1
ATOM 6824 C C . THR B 1 486 ? -33.182 -14.094 -43.867 1.00 25.32 461 THR B C 1
ATOM 6825 O O . THR B 1 486 ? -33.344 -13.136 -43.103 1.00 26.74 461 THR B O 1
ATOM 6829 N N . MET B 1 487 ? -33.396 -14.017 -45.176 1.00 25.55 462 MET B N 1
ATOM 6830 C CA . MET B 1 487 ? -33.593 -12.738 -45.848 1.00 24.21 462 MET B CA 1
ATOM 6831 C C . MET B 1 487 ? -34.809 -12.814 -46.759 1.00 24.56 462 MET B C 1
ATOM 6832 O O . MET B 1 487 ? -34.970 -13.782 -47.506 1.00 25.58 462 MET B O 1
ATOM 6837 N N . GLY B 1 488 ? -35.653 -11.789 -46.708 1.00 25.76 463 GLY B N 1
ATOM 6838 C CA . GLY B 1 488 ? -36.878 -11.773 -47.487 1.00 25.44 463 GLY B CA 1
ATOM 6839 C C . GLY B 1 488 ? -38.046 -11.164 -46.745 1.00 27.60 463 GLY B C 1
ATOM 6840 O O . GLY B 1 488 ? -37.995 -11.037 -45.523 1.00 24.82 463 GLY B O 1
ATOM 6841 N N . ALA B 1 489 ? -39.097 -10.784 -47.467 1.00 29.06 464 ALA B N 1
ATOM 6842 C CA . ALA B 1 489 ? -40.224 -10.090 -46.858 1.00 30.81 464 ALA B CA 1
ATOM 6843 C C . ALA B 1 489 ? -41.362 -11.014 -46.445 1.00 31.86 464 ALA B C 1
ATOM 6844 O O . ALA B 1 489 ? -42.311 -10.551 -45.801 1.00 31.42 464 ALA B O 1
ATOM 6846 N N . GLY B 1 490 ? -41.298 -12.294 -46.797 1.00 30.70 465 GLY B N 1
ATOM 6847 C CA . GLY B 1 490 ? -42.407 -13.188 -46.545 1.00 31.79 465 GLY B CA 1
ATOM 6848 C C . GLY B 1 490 ? -42.160 -14.231 -45.475 1.00 31.54 465 GLY B C 1
ATOM 6849 O O . GLY B 1 490 ? -41.678 -13.921 -44.381 1.00 29.04 465 GLY B O 1
ATOM 6850 N N . ASP B 1 491 ? -42.494 -15.480 -45.807 1.00 37.61 466 ASP B N 1
ATOM 6851 C CA . ASP B 1 491 ? -42.425 -16.611 -44.884 1.00 34.60 466 ASP B CA 1
ATOM 6852 C C . ASP B 1 491 ? -41.042 -16.832 -44.285 1.00 30.45 466 ASP B C 1
ATOM 6853 O O . ASP B 1 491 ? -40.934 -17.467 -43.229 1.00 30.55 466 ASP B O 1
ATOM 6858 N N . VAL B 1 492 ? -39.989 -16.345 -44.945 1.00 29.21 467 VAL B N 1
ATOM 6859 C CA . VAL B 1 492 ? -38.624 -16.762 -44.628 1.00 29.61 467 VAL B CA 1
ATOM 6860 C C . VAL B 1 492 ? -38.271 -16.485 -43.170 1.00 28.35 467 VAL B C 1
ATOM 6861 O O . VAL B 1 492 ? -37.450 -17.197 -42.574 1.00 25.40 467 VAL B O 1
ATOM 6865 N N . THR B 1 493 ? -38.901 -15.478 -42.559 1.00 29.36 468 THR B N 1
ATOM 6866 C CA . THR B 1 493 ? -38.580 -15.134 -41.179 1.00 29.82 468 THR B CA 1
ATOM 6867 C C . THR B 1 493 ? -38.863 -16.276 -40.208 1.00 29.07 468 THR B C 1
ATOM 6868 O O . THR B 1 493 ? -38.316 -16.279 -39.101 1.00 26.36 468 THR B O 1
ATOM 6872 N N . LEU B 1 494 ? -39.694 -17.250 -40.597 1.00 30.82 469 LEU B N 1
ATOM 6873 C CA . LEU B 1 494 ? -39.976 -18.388 -39.728 1.00 32.37 469 LEU B CA 1
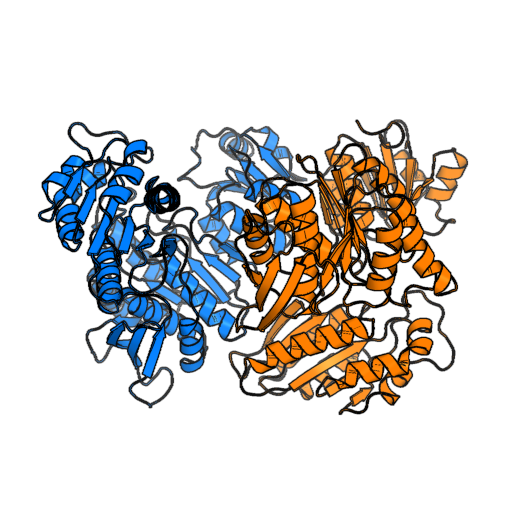ATOM 6874 C C . LEU B 1 494 ? -38.850 -19.413 -39.702 1.00 30.61 469 LEU B C 1
ATOM 6875 O O . LEU B 1 494 ? -38.829 -20.262 -38.805 1.00 28.87 469 LEU B O 1
ATOM 6880 N N . LEU B 1 495 ? -37.922 -19.369 -40.659 1.00 29.79 470 LEU B N 1
ATOM 6881 C CA . LEU B 1 495 ? -36.901 -20.407 -40.724 1.00 29.29 470 LEU B CA 1
ATOM 6882 C C . LEU B 1 495 ? -35.795 -20.224 -39.692 1.00 28.73 470 LEU B C 1
ATOM 6883 O O . LEU B 1 495 ? -35.118 -21.201 -39.357 1.00 28.20 470 LEU B O 1
ATOM 6888 N N . GLY B 1 496 ? -35.605 -19.012 -39.175 1.00 25.99 471 GLY B N 1
ATOM 6889 C CA . GLY B 1 496 ? -34.524 -18.716 -38.263 1.00 26.42 471 GLY B CA 1
ATOM 6890 C C . GLY B 1 496 ? -34.505 -19.575 -37.013 1.00 29.69 471 GLY B C 1
ATOM 6891 O O . GLY B 1 496 ? -33.496 -20.209 -36.685 1.00 25.87 471 GLY B O 1
ATOM 6892 N N . PRO B 1 497 ? -35.613 -19.588 -36.267 1.00 28.13 472 PRO B N 1
ATOM 6893 C CA . PRO B 1 497 ? -35.676 -20.486 -35.099 1.00 30.83 472 PRO B CA 1
ATOM 6894 C C . PRO B 1 497 ? -35.461 -21.950 -35.455 1.00 30.24 472 PRO B C 1
ATOM 6895 O O . PRO B 1 497 ? -34.649 -22.628 -34.809 1.00 31.25 472 PRO B O 1
ATOM 6899 N N . GLU B 1 498 ? -36.148 -22.448 -36.488 1.00 32.31 473 GLU B N 1
ATOM 6900 C CA . GLU B 1 498 ? -36.012 -23.851 -36.875 1.00 32.88 473 GLU B CA 1
ATOM 6901 C C . GLU B 1 498 ? -34.560 -24.210 -37.165 1.00 29.51 473 GLU B C 1
ATOM 6902 O O . GLU B 1 498 ? -34.040 -25.204 -36.644 1.00 31.10 473 GLU B O 1
ATOM 6908 N N . ILE B 1 499 ? -33.888 -23.398 -37.986 1.00 27.96 474 ILE B N 1
ATOM 6909 C CA . ILE B 1 499 ? -32.460 -23.587 -38.239 1.00 30.21 474 ILE B CA 1
ATOM 6910 C C . ILE B 1 499 ? -31.709 -23.769 -36.926 1.00 29.21 474 ILE B C 1
ATOM 6911 O O . ILE B 1 499 ? -30.976 -24.751 -36.741 1.00 27.11 474 ILE B O 1
ATOM 6916 N N . LEU B 1 500 ? -31.921 -22.849 -35.976 1.00 28.36 475 LEU B N 1
ATOM 6917 C CA . LEU B 1 500 ? -31.251 -22.963 -34.683 1.00 29.56 475 LEU B CA 1
ATOM 6918 C C . LEU B 1 500 ? -31.545 -24.309 -34.041 1.00 34.67 475 LEU B C 1
ATOM 6919 O O . LEU B 1 500 ? -30.624 -25.028 -33.634 1.00 34.17 475 LEU B O 1
ATOM 6924 N N . THR B 1 501 ? -32.827 -24.683 -33.981 1.00 32.33 476 THR B N 1
ATOM 6925 C CA . THR B 1 501 ? -33.194 -25.989 -33.448 1.00 36.14 476 THR B CA 1
ATOM 6926 C C . THR B 1 501 ? -32.377 -27.084 -34.115 1.00 38.18 476 THR B C 1
ATOM 6927 O O . THR B 1 501 ? -31.714 -27.885 -33.440 1.00 39.13 476 THR B O 1
ATOM 6931 N N . ALA B 1 502 ? -32.353 -27.086 -35.449 1.00 33.59 477 ALA B N 1
ATOM 6932 C CA . ALA B 1 502 ? -31.638 -28.142 -36.149 1.00 35.73 477 ALA B CA 1
ATOM 6933 C C . ALA B 1 502 ? -30.159 -28.117 -35.790 1.00 37.16 477 ALA B C 1
ATOM 6934 O O . ALA B 1 502 ? -29.554 -29.170 -35.551 1.00 44.30 477 ALA B O 1
ATOM 6936 N N . LEU B 1 503 ? -29.575 -26.919 -35.688 1.00 36.20 478 LEU B N 1
ATOM 6937 C CA . LEU B 1 503 ? -28.177 -26.823 -35.279 1.00 37.57 478 LEU B CA 1
ATOM 6938 C C . LEU B 1 503 ? -27.965 -27.484 -33.925 1.00 39.68 478 LEU B C 1
ATOM 6939 O O . LEU B 1 503 ? -27.036 -28.282 -33.749 1.00 46.06 478 LEU B O 1
ATOM 6944 N N . ARG B 1 504 ? -28.848 -27.195 -32.964 1.00 40.36 479 ARG B N 1
ATOM 6945 C CA . ARG B 1 504 ? -28.709 -27.803 -31.646 1.00 40.09 479 ARG B CA 1
ATOM 6946 C C . ARG B 1 504 ? -28.824 -29.317 -31.725 1.00 46.06 479 ARG B C 1
ATOM 6947 O O . ARG B 1 504 ? -28.169 -30.033 -30.960 1.00 51.51 479 ARG B O 1
ATOM 6955 N N . VAL B 1 505 ? -29.637 -29.825 -32.652 1.00 43.28 480 VAL B N 1
ATOM 6956 C CA . VAL B 1 505 ? -29.747 -31.271 -32.789 1.00 46.26 480 VAL B CA 1
ATOM 6957 C C . VAL B 1 505 ? -28.486 -31.829 -33.429 1.00 47.69 480 VAL B C 1
ATOM 6958 O O . VAL B 1 505 ? -28.036 -32.929 -33.091 1.00 53.04 480 VAL B O 1
ATOM 6962 N N . ARG B 1 506 ? -27.873 -31.067 -34.337 1.00 45.58 481 ARG B N 1
ATOM 6963 C CA . ARG B 1 506 ? -26.670 -31.558 -34.995 1.00 47.46 481 ARG B CA 1
ATOM 6964 C C . ARG B 1 506 ? -25.466 -31.535 -34.064 1.00 49.40 481 ARG B C 1
ATOM 6965 O O . ARG B 1 506 ? -24.523 -32.308 -34.268 1.00 52.93 481 ARG B O 1
ATOM 6973 N N . ALA B 1 507 ? -25.488 -30.689 -33.033 1.00 48.66 482 ALA B N 1
ATOM 6974 C CA . ALA B 1 507 ? -24.406 -30.641 -32.058 1.00 53.60 482 ALA B CA 1
ATOM 6975 C C . ALA B 1 507 ? -24.475 -31.846 -31.128 1.00 58.85 482 ALA B C 1
ATOM 6976 O O . ALA B 1 507 ? -24.728 -31.701 -29.928 1.00 61.02 482 ALA B O 1
ATOM 6978 N N . ASN B 1 508 ? -24.251 -33.036 -31.682 1.00 60.16 483 ASN B N 1
ATOM 6979 C CA . ASN B 1 508 ? -24.240 -34.275 -30.912 1.00 63.76 483 ASN B CA 1
ATOM 6980 C C . ASN B 1 508 ? -23.032 -35.128 -31.286 1.00 68.06 483 ASN B C 1
ATOM 6981 O O . ASN B 1 508 ? -23.059 -35.856 -32.280 1.00 62.90 483 ASN B O 1
#

Organism: Mycobacterium bovis (strain ATCC BAA-935 / AF2122/97) (NCBI:txid233413)

InterPro domains:
  IPR000713 Mur ligase, N-terminal catalytic domain [PF01225] (13-115)
  IPR004101 Mur ligase, C-terminal [PF02875] (331-465)
  IPR005758 UDP-N-acetylmuramate--L-alanine ligase [MF_00046] (10-480)
  IPR005758 UDP-N-acetylmuramate--L-alanine ligase [TIGR01082] (13-474)
  IPR013221 Mur ligase, central [PF08245] (120-309)
  IPR036565 Mur-like, catalytic domain superfamily [G3DSA:3.40.1190.10] (104-328)
  IPR036565 Mur-like, catalytic domain superfamily [SSF53623] (102-327)
  IPR036615 Mur ligase, C-terminal domain superfamily [G3DSA:3.90.190.20] (329-485)
  IPR036615 Mur ligase, C-terminal domain superfamily [SSF53244] (328-477)
  IPR050061 Peptidoglycan biosynthesis MurCDEF [PTHR43445] (11-481)

Nearest PDB structures (foldseek):
  7bva-assembly2_B  TM=9.936E-01  e=2.239E-94  Mycobacterium tuberculosis variant bovis AF2122/97
  7bvb-assembly1_A  TM=9.973E-01  e=8.601E-92  Mycobacterium tuberculosis variant bovis AF2122/97
  7bvb-assembly2_B  TM=9.910E-01  e=5.802E-88  Mycobacterium tuberculosis variant bovis AF2122/97
  2f00-assembly1_B  TM=8.988E-01  e=3.570E-45  Escherichia coli
  2f00-assembly1_A  TM=9.133E-01  e=1.200E-44  Escherichia coli